Protein AF-A0A4D4KJX6-F1 (afdb_monomer)

Structure (mmCIF, N/CA/C/O backbone):
data_AF-A0A4D4KJX6-F1
#
_entry.id   AF-A0A4D4KJX6-F1
#
loop_
_atom_site.group_PDB
_atom_site.id
_atom_site.type_symbol
_atom_site.label_atom_id
_atom_site.label_alt_id
_atom_site.label_comp_id
_atom_site.label_asym_id
_atom_site.label_entity_id
_atom_site.label_seq_id
_atom_site.pdbx_PDB_ins_code
_atom_site.Cartn_x
_atom_site.Cartn_y
_atom_site.Cartn_z
_atom_site.occupancy
_atom_site.B_iso_or_equiv
_atom_site.auth_seq_id
_atom_site.auth_comp_id
_atom_site.auth_asym_id
_atom_site.auth_atom_id
_atom_site.pdbx_PDB_model_num
ATOM 1 N N . MET A 1 1 ? 18.407 48.126 -44.602 1.00 63.72 1 MET A N 1
ATOM 2 C CA . MET A 1 1 ? 19.573 48.925 -45.022 1.00 63.72 1 MET A CA 1
ATOM 3 C C . MET A 1 1 ? 19.167 50.350 -45.363 1.00 63.72 1 MET A C 1
ATOM 5 O O . MET A 1 1 ? 17.998 50.549 -45.682 1.00 63.72 1 MET A O 1
ATOM 9 N N . ASP A 1 2 ? 20.079 51.326 -45.300 1.00 73.25 2 ASP A N 1
ATOM 10 C CA . ASP A 1 2 ? 19.806 52.685 -45.791 1.00 73.25 2 ASP A CA 1
ATOM 11 C C . ASP A 1 2 ? 19.765 52.712 -47.331 1.00 73.25 2 ASP A C 1
ATOM 13 O O . ASP A 1 2 ? 20.787 52.739 -48.018 1.00 73.25 2 ASP A O 1
ATOM 17 N N . THR A 1 3 ? 18.547 52.671 -47.875 1.00 77.56 3 THR A N 1
ATOM 18 C CA . THR A 1 3 ? 18.271 52.621 -49.319 1.00 77.56 3 THR A CA 1
ATOM 19 C C . THR A 1 3 ? 18.867 53.804 -50.084 1.00 77.56 3 THR A C 1
ATOM 21 O O . THR A 1 3 ? 19.179 53.667 -51.265 1.00 77.56 3 THR A O 1
ATOM 24 N N . HIS A 1 4 ? 19.029 54.963 -49.437 1.00 84.00 4 HIS A N 1
ATOM 25 C CA . HIS A 1 4 ? 19.561 56.155 -50.092 1.00 84.00 4 HIS A CA 1
ATOM 26 C C . HIS A 1 4 ? 21.075 56.041 -50.303 1.00 84.00 4 HIS A C 1
ATOM 28 O O . HIS A 1 4 ? 21.553 56.243 -51.418 1.00 84.00 4 HIS A O 1
ATOM 34 N N . ALA A 1 5 ? 21.806 55.603 -49.273 1.00 84.44 5 ALA A N 1
ATOM 35 C CA . ALA A 1 5 ? 23.241 55.340 -49.364 1.00 84.44 5 ALA A CA 1
ATOM 36 C C . ALA A 1 5 ? 23.560 54.266 -50.421 1.00 84.44 5 ALA A C 1
ATOM 38 O O . ALA A 1 5 ? 24.482 54.430 -51.218 1.00 84.44 5 ALA A O 1
ATOM 39 N N . LEU A 1 6 ? 22.753 53.198 -50.490 1.00 87.75 6 LEU A N 1
ATOM 40 C CA . LEU A 1 6 ? 22.922 52.139 -51.489 1.00 87.75 6 LEU A CA 1
ATOM 41 C C . LEU A 1 6 ? 22.742 52.658 -52.928 1.00 87.75 6 LEU A C 1
ATOM 43 O O . LEU A 1 6 ? 23.521 52.309 -53.812 1.00 87.75 6 LEU A O 1
ATOM 47 N N . GLN A 1 7 ? 21.744 53.519 -53.167 1.00 88.75 7 GLN A N 1
ATOM 48 C CA . GLN A 1 7 ? 21.493 54.119 -54.483 1.00 88.75 7 GLN A CA 1
ATOM 49 C C . GLN A 1 7 ? 22.645 55.014 -54.952 1.00 88.75 7 GLN A C 1
ATOM 51 O O . GLN A 1 7 ? 22.980 54.999 -56.137 1.00 88.75 7 GLN A O 1
ATOM 56 N N . GLU A 1 8 ? 23.277 55.758 -54.042 1.00 90.38 8 GLU A N 1
ATOM 57 C CA . GLU A 1 8 ? 24.442 56.583 -54.376 1.00 90.38 8 GLU A CA 1
ATOM 58 C C . GLU A 1 8 ? 25.670 55.729 -54.729 1.00 90.38 8 GLU A C 1
ATOM 60 O O . GLU A 1 8 ? 26.362 56.024 -55.709 1.00 90.38 8 GLU A O 1
ATOM 65 N N . LEU A 1 9 ? 25.892 54.615 -54.018 1.00 90.75 9 LEU A N 1
ATOM 66 C CA . LEU A 1 9 ? 26.939 53.648 -54.368 1.00 90.75 9 LEU A CA 1
ATOM 67 C C . LEU A 1 9 ? 26.678 52.983 -55.730 1.00 90.75 9 LEU A C 1
ATOM 69 O O . LEU A 1 9 ? 27.603 52.878 -56.535 1.00 90.75 9 LEU A O 1
ATOM 73 N N . ILE A 1 10 ? 25.430 52.602 -56.034 1.00 90.38 10 ILE A N 1
ATOM 74 C CA . ILE A 1 10 ? 25.034 52.063 -57.351 1.00 90.38 10 ILE A CA 1
ATOM 75 C C . ILE A 1 10 ? 25.295 53.090 -58.457 1.00 90.38 10 ILE A C 1
ATOM 77 O O . ILE A 1 10 ? 25.869 52.753 -59.491 1.00 90.38 10 ILE A O 1
ATOM 81 N N . ALA A 1 11 ? 24.904 54.351 -58.249 1.00 89.69 11 ALA A N 1
ATOM 82 C CA . ALA A 1 11 ? 25.138 55.414 -59.221 1.00 89.69 11 ALA A CA 1
ATOM 83 C C . ALA A 1 11 ? 26.639 55.620 -59.480 1.00 89.69 11 ALA A C 1
ATOM 85 O O . ALA A 1 11 ? 27.044 55.844 -60.620 1.00 89.69 11 ALA A O 1
ATOM 86 N N . CYS A 1 12 ? 27.480 55.501 -58.448 1.00 90.50 12 CYS A N 1
ATOM 87 C CA . CYS A 1 12 ? 28.929 55.539 -58.611 1.00 90.50 12 CYS A CA 1
ATOM 88 C C . CYS A 1 12 ? 29.463 54.325 -59.385 1.00 90.50 12 CYS A C 1
ATOM 90 O O . CYS A 1 12 ? 30.195 54.515 -60.351 1.00 90.50 12 CYS A O 1
ATOM 92 N N . ILE A 1 13 ? 29.044 53.104 -59.037 1.00 90.25 13 ILE A N 1
ATOM 93 C CA . ILE A 1 13 ? 29.408 51.870 -59.757 1.00 90.25 13 ILE A CA 1
ATOM 94 C C . ILE A 1 13 ? 29.052 51.967 -61.244 1.00 90.25 13 ILE A C 1
ATOM 96 O O . ILE A 1 13 ? 29.878 51.638 -62.091 1.00 90.25 13 ILE A O 1
ATOM 100 N N . ASN A 1 14 ? 27.856 52.461 -61.573 1.00 89.25 14 ASN A N 1
ATOM 101 C CA . ASN A 1 14 ? 27.428 52.627 -62.961 1.00 89.25 14 ASN A CA 1
ATOM 102 C C . ASN A 1 14 ? 28.297 53.650 -63.702 1.00 89.25 14 ASN A C 1
ATOM 104 O O . ASN A 1 14 ? 28.721 53.375 -64.820 1.00 89.25 14 ASN A O 1
ATOM 108 N N . ARG A 1 15 ? 28.636 54.784 -63.067 1.00 87.75 15 ARG A N 1
ATOM 109 C CA . ARG A 1 15 ? 29.576 55.762 -63.644 1.00 87.75 15 ARG A CA 1
ATOM 110 C C . ARG A 1 15 ? 30.950 55.138 -63.894 1.00 87.75 15 ARG A C 1
ATOM 112 O O . ARG A 1 15 ? 31.480 55.306 -64.982 1.00 87.75 15 ARG A O 1
ATOM 119 N N . VAL A 1 16 ? 31.485 54.379 -62.933 1.00 88.19 16 VAL A N 1
ATOM 120 C CA . VAL A 1 16 ? 32.751 53.639 -63.093 1.00 88.19 16 VAL A CA 1
ATOM 121 C C . VAL A 1 16 ? 32.669 52.679 -64.283 1.00 88.19 16 VAL A C 1
ATOM 123 O O . VAL A 1 16 ? 33.606 52.615 -65.069 1.00 88.19 16 VAL A O 1
ATOM 126 N N . HIS A 1 17 ? 31.549 51.974 -64.461 1.00 84.69 17 HIS A N 1
ATOM 127 C CA . HIS A 1 17 ? 31.359 51.051 -65.582 1.00 84.69 17 HIS A CA 1
ATOM 128 C C . HIS A 1 17 ? 31.248 51.766 -66.942 1.00 84.69 17 HIS A C 1
ATOM 130 O O . HIS A 1 17 ? 31.694 51.235 -67.955 1.00 84.69 17 HIS A O 1
ATOM 136 N N . GLU A 1 18 ? 30.666 52.969 -66.976 1.00 86.25 18 GLU A N 1
ATOM 137 C CA . GLU A 1 18 ? 30.537 53.790 -68.187 1.00 86.25 18 GLU A CA 1
ATOM 138 C C . GLU A 1 18 ? 31.849 54.482 -68.588 1.00 86.25 18 GLU A C 1
ATOM 140 O O . GLU A 1 18 ? 32.113 54.642 -69.782 1.00 86.25 18 GLU A O 1
ATOM 145 N N . THR A 1 19 ? 32.660 54.916 -67.617 1.00 87.19 19 THR A N 1
ATOM 146 C CA . THR A 1 19 ? 33.873 55.716 -67.864 1.00 87.19 19 THR A CA 1
ATOM 147 C C . THR A 1 19 ? 35.181 54.941 -67.730 1.00 87.19 19 THR A C 1
ATOM 149 O O . THR A 1 19 ? 36.222 55.483 -68.096 1.00 87.19 19 THR A O 1
ATOM 152 N N . ASP A 1 20 ? 35.141 53.716 -67.199 1.00 83.06 20 ASP A N 1
ATOM 153 C CA . ASP A 1 20 ? 36.304 52.891 -66.822 1.00 83.06 20 ASP A CA 1
ATOM 154 C C . ASP A 1 20 ? 37.256 53.593 -65.820 1.00 83.06 20 ASP A C 1
ATOM 156 O O . ASP A 1 20 ? 38.432 53.257 -65.690 1.00 83.06 20 ASP A O 1
ATOM 160 N N . ASP A 1 21 ? 36.747 54.598 -65.091 1.00 88.75 21 ASP A N 1
ATOM 161 C CA . ASP A 1 21 ? 37.500 55.380 -64.102 1.00 88.75 21 ASP A CA 1
ATOM 162 C C . ASP A 1 21 ? 37.140 54.945 -62.676 1.00 88.75 21 ASP A C 1
ATOM 164 O O . ASP A 1 21 ? 36.234 55.483 -62.036 1.00 88.75 21 ASP A O 1
ATOM 168 N N . VAL A 1 22 ? 37.885 53.968 -62.153 1.00 87.38 22 VAL A N 1
ATOM 169 C CA . VAL A 1 22 ? 37.734 53.471 -60.774 1.00 87.38 22 VAL A CA 1
ATOM 170 C C . VAL A 1 22 ? 38.064 54.525 -59.704 1.00 87.38 22 VAL A C 1
ATOM 172 O O . VAL A 1 22 ? 37.658 54.370 -58.549 1.00 87.38 22 VAL A O 1
ATOM 175 N N . GLY A 1 23 ? 38.743 55.624 -60.063 1.00 84.44 23 GLY A N 1
ATOM 176 C CA . GLY A 1 23 ? 39.091 56.721 -59.154 1.00 84.44 23 GLY A CA 1
ATOM 177 C C . GLY A 1 23 ? 37.875 57.477 -58.606 1.00 84.44 23 GLY A C 1
ATOM 178 O O . GLY A 1 23 ? 37.948 58.056 -57.520 1.00 84.44 23 GLY A O 1
ATOM 179 N N . LEU A 1 24 ? 36.724 57.390 -59.286 1.00 87.62 24 LEU A N 1
ATOM 180 C CA . LEU A 1 24 ? 35.443 57.961 -58.842 1.00 87.62 24 LEU A CA 1
ATOM 181 C C . LEU A 1 24 ? 34.983 57.435 -57.472 1.00 87.62 24 LEU A C 1
ATOM 183 O O . LEU A 1 24 ? 34.258 58.117 -56.750 1.00 87.62 24 LEU A O 1
ATOM 187 N N . THR A 1 25 ? 35.452 56.253 -57.071 1.00 87.44 25 THR A N 1
ATOM 188 C CA . THR A 1 25 ? 35.144 55.641 -55.768 1.00 87.44 25 THR A CA 1
ATOM 189 C C . THR A 1 25 ? 35.819 56.334 -54.573 1.00 87.44 25 THR A C 1
ATOM 191 O O . THR A 1 25 ? 35.467 56.070 -53.418 1.00 87.44 25 THR A O 1
ATOM 194 N N . PHE A 1 26 ? 36.769 57.239 -54.837 1.00 86.19 26 PHE A N 1
ATOM 195 C CA . PHE A 1 26 ? 37.424 58.106 -53.851 1.00 86.19 26 PHE A CA 1
ATOM 196 C C . PHE A 1 26 ? 36.927 59.556 -53.894 1.00 86.19 26 PHE A C 1
ATOM 198 O O . PHE A 1 26 ? 37.457 60.396 -53.165 1.00 86.19 26 PHE A O 1
ATOM 205 N N . ALA A 1 27 ? 35.921 59.867 -54.720 1.00 85.62 27 ALA A N 1
ATOM 206 C CA . ALA A 1 27 ? 35.305 61.187 -54.714 1.00 85.62 27 ALA A CA 1
ATOM 207 C C . ALA A 1 27 ? 34.799 61.521 -53.301 1.00 85.62 27 ALA A C 1
ATOM 209 O O . ALA A 1 27 ? 34.215 60.673 -52.627 1.00 85.62 27 ALA A O 1
ATOM 210 N N . GLU A 1 28 ? 35.020 62.758 -52.850 1.00 81.88 28 GLU A N 1
ATOM 211 C CA . GLU A 1 28 ? 34.706 63.186 -51.477 1.00 81.88 28 GLU A CA 1
ATOM 212 C C . GLU A 1 28 ? 33.229 62.923 -51.119 1.00 81.88 28 GLU A C 1
ATOM 214 O O . GLU A 1 28 ? 32.926 62.480 -50.008 1.00 81.88 28 GLU A O 1
ATOM 219 N N . GLU A 1 29 ? 32.338 63.066 -52.110 1.00 85.31 29 GLU A N 1
ATOM 220 C CA . GLU A 1 29 ? 30.904 62.747 -52.049 1.00 85.31 29 GLU A CA 1
ATOM 221 C C . GLU A 1 29 ? 30.590 61.288 -51.664 1.00 85.31 29 GLU A C 1
ATOM 223 O O . GLU A 1 29 ? 29.546 61.037 -51.074 1.00 85.31 29 GLU A O 1
ATOM 228 N N . MET A 1 30 ? 31.489 60.329 -51.914 1.00 89.06 30 MET A N 1
ATOM 229 C CA . MET A 1 30 ? 31.266 58.899 -51.644 1.00 89.06 30 MET A CA 1
ATOM 230 C C . MET A 1 30 ? 31.656 58.456 -50.225 1.00 89.06 30 MET A C 1
ATOM 232 O O . MET A 1 30 ? 31.336 57.340 -49.812 1.00 89.06 30 MET A O 1
ATOM 236 N N . THR A 1 31 ? 32.301 59.325 -49.440 1.00 85.44 31 THR A N 1
ATOM 237 C CA . THR A 1 31 ? 32.777 58.991 -48.084 1.00 85.44 31 THR A CA 1
ATOM 238 C C . THR A 1 31 ? 31.625 58.681 -47.124 1.00 85.44 31 THR A C 1
ATOM 240 O O . THR A 1 31 ? 31.674 57.711 -46.366 1.00 85.44 31 THR A O 1
ATOM 243 N N . ARG A 1 32 ? 30.574 59.509 -47.154 1.00 86.69 32 ARG A N 1
ATOM 244 C CA . ARG A 1 32 ? 29.407 59.369 -46.275 1.00 86.69 32 ARG A CA 1
ATOM 245 C C . ARG A 1 32 ? 28.503 58.193 -46.687 1.00 86.69 32 ARG A C 1
ATOM 247 O O . ARG A 1 32 ? 28.229 57.371 -45.816 1.00 86.69 32 ARG A O 1
ATOM 254 N N . PRO A 1 33 ? 28.144 58.018 -47.974 1.00 89.19 33 PRO A N 1
ATOM 255 C CA . PRO A 1 33 ? 27.364 56.863 -48.431 1.00 89.19 33 PRO A CA 1
ATOM 256 C C . PRO A 1 33 ? 28.029 55.521 -48.129 1.00 89.19 33 PRO A C 1
ATOM 258 O O . PRO A 1 33 ? 27.355 54.594 -47.690 1.00 89.19 33 PRO A O 1
ATOM 261 N N . LEU A 1 34 ? 29.355 55.416 -48.288 1.00 88.38 34 LEU A N 1
ATOM 262 C CA . LEU A 1 34 ? 30.088 54.199 -47.935 1.00 88.38 34 LEU A CA 1
ATOM 263 C C . LEU A 1 34 ? 29.984 53.881 -46.435 1.00 88.38 34 LEU A C 1
ATOM 265 O O . LEU A 1 34 ? 29.736 52.735 -46.064 1.00 88.38 34 LEU A O 1
ATOM 269 N N . SER A 1 35 ? 30.160 54.886 -45.571 1.00 88.12 35 SER A N 1
ATOM 270 C CA . SER A 1 35 ? 30.047 54.718 -44.117 1.00 88.12 35 SER A CA 1
ATOM 271 C C . SER A 1 35 ? 28.632 54.310 -43.697 1.00 88.12 35 SER A C 1
ATOM 273 O O . SER A 1 35 ? 28.474 53.384 -42.900 1.00 88.12 35 SER A O 1
ATOM 275 N N . ASP A 1 36 ? 27.610 54.973 -44.237 1.00 88.06 36 ASP A N 1
ATOM 276 C CA . ASP A 1 36 ? 26.205 54.729 -43.890 1.00 88.06 36 ASP A CA 1
ATOM 277 C C . ASP A 1 36 ? 25.736 53.348 -44.400 1.00 88.06 36 ASP A C 1
ATOM 279 O O . ASP A 1 36 ? 25.066 52.598 -43.678 1.00 88.06 36 ASP A O 1
ATOM 283 N N . ALA A 1 37 ? 26.172 52.942 -45.600 1.00 86.88 37 ALA A N 1
ATOM 284 C CA . ALA A 1 37 ? 25.941 51.598 -46.130 1.00 86.88 37 ALA A CA 1
ATOM 285 C C . ALA A 1 37 ? 26.656 50.522 -45.298 1.00 86.88 37 ALA A C 1
ATOM 287 O O . ALA A 1 37 ? 26.049 49.508 -44.968 1.00 86.88 37 ALA A O 1
ATOM 288 N N . TRP A 1 38 ? 27.911 50.750 -44.891 1.00 88.00 38 TRP A N 1
ATOM 289 C CA . TRP A 1 38 ? 28.667 49.794 -44.075 1.00 88.00 38 TRP A CA 1
ATOM 290 C C . TRP A 1 38 ? 28.070 49.602 -42.673 1.00 88.00 38 TRP A C 1
ATOM 292 O O . TRP A 1 38 ? 27.991 48.478 -42.182 1.00 88.00 38 TRP A O 1
ATOM 302 N N . GLN A 1 39 ? 27.629 50.678 -42.013 1.00 87.00 39 GLN A N 1
ATOM 303 C CA . GLN A 1 39 ? 27.034 50.598 -40.670 1.00 87.00 39 GLN A CA 1
ATOM 304 C C . GLN A 1 39 ? 25.654 49.932 -40.659 1.00 87.00 39 GLN A C 1
ATOM 306 O O . GLN A 1 39 ? 25.258 49.368 -39.641 1.00 87.00 39 GLN A O 1
ATOM 311 N N . SER A 1 40 ? 24.923 50.007 -41.773 1.00 85.06 40 SER A N 1
ATOM 312 C CA . SER A 1 40 ? 23.581 49.433 -41.915 1.00 85.06 40 SER A CA 1
ATOM 313 C C . SER A 1 40 ? 23.552 48.089 -42.656 1.00 85.06 40 SER A C 1
ATOM 315 O O . SER A 1 40 ? 22.461 47.583 -42.941 1.00 85.06 40 SER A O 1
ATOM 317 N N . TRP A 1 41 ? 24.727 47.524 -42.960 1.00 87.81 41 TRP A N 1
ATOM 318 C CA . TRP A 1 41 ? 24.890 46.279 -43.708 1.00 87.81 41 TRP A CA 1
ATOM 319 C C . TRP A 1 41 ? 24.540 45.039 -42.869 1.00 87.81 41 TRP A C 1
ATOM 321 O O . TRP A 1 41 ? 24.963 44.901 -41.720 1.00 87.81 41 TRP A O 1
ATOM 331 N N . ASP A 1 42 ? 23.790 44.132 -43.492 1.00 81.44 42 ASP A N 1
ATOM 332 C CA . ASP A 1 42 ? 23.422 42.804 -43.002 1.00 81.44 42 ASP A CA 1
ATOM 333 C C . ASP A 1 42 ? 23.902 41.777 -44.040 1.00 81.44 42 ASP A C 1
ATOM 335 O O . ASP A 1 42 ? 23.657 41.947 -45.238 1.00 81.44 42 ASP A O 1
ATOM 339 N N . ASP A 1 43 ? 24.598 40.728 -43.598 1.00 75.94 43 ASP A N 1
ATOM 340 C CA . ASP A 1 43 ? 25.154 39.698 -44.480 1.00 75.94 43 ASP A CA 1
ATOM 341 C C . ASP A 1 43 ? 24.077 38.786 -45.095 1.00 75.94 43 ASP A C 1
ATOM 343 O O . ASP A 1 43 ? 24.349 38.089 -46.077 1.00 75.94 43 ASP A O 1
ATOM 347 N N . ALA A 1 44 ? 22.843 38.839 -44.583 1.00 78.12 44 ALA A N 1
ATOM 348 C CA . ALA A 1 44 ? 21.681 38.189 -45.181 1.00 78.12 44 ALA A CA 1
ATOM 349 C C . ALA A 1 44 ? 21.128 38.923 -46.423 1.00 78.12 44 ALA A C 1
ATOM 351 O O . ALA A 1 44 ? 20.425 38.306 -47.228 1.00 78.12 44 ALA A O 1
ATOM 352 N N . ASP A 1 45 ? 21.429 40.214 -46.603 1.00 85.00 45 ASP A N 1
ATOM 353 C CA . ASP A 1 45 ? 20.968 41.013 -47.745 1.00 85.00 45 ASP A CA 1
ATOM 354 C C . ASP A 1 45 ? 21.974 40.919 -48.902 1.00 85.00 45 ASP A C 1
ATOM 356 O O . ASP A 1 45 ? 22.943 41.680 -48.993 1.00 85.00 45 ASP A O 1
ATOM 360 N N . THR A 1 46 ? 21.772 39.944 -49.791 1.00 83.75 46 THR A N 1
ATOM 361 C CA . THR A 1 46 ? 22.699 39.662 -50.899 1.00 83.75 46 THR A CA 1
ATOM 362 C C . THR A 1 46 ? 22.734 40.761 -51.963 1.00 83.75 46 THR A C 1
ATOM 364 O O . THR A 1 46 ? 23.751 40.914 -52.637 1.00 83.75 46 THR A O 1
ATOM 367 N N . GLU A 1 47 ? 21.657 41.534 -52.130 1.00 84.38 47 GLU A N 1
ATOM 368 C CA . GLU A 1 47 ? 21.606 42.622 -53.118 1.00 84.38 47 GLU A CA 1
ATOM 369 C C . GLU A 1 47 ? 22.508 43.770 -52.673 1.00 84.38 47 GLU A C 1
ATOM 371 O O . GLU A 1 47 ? 23.388 44.229 -53.404 1.00 84.38 47 GLU A O 1
ATOM 376 N N . ALA A 1 48 ? 22.377 44.170 -51.418 1.00 85.31 48 ALA A N 1
ATOM 377 C CA . ALA A 1 48 ? 23.224 45.214 -50.895 1.00 85.31 48 ALA A CA 1
ATOM 378 C C . ALA A 1 48 ? 24.669 44.778 -50.627 1.00 85.31 48 ALA A C 1
ATOM 380 O O . ALA A 1 48 ? 25.599 45.562 -50.830 1.00 85.31 48 ALA A O 1
ATOM 381 N N . SER A 1 49 ? 24.865 43.521 -50.223 1.00 89.00 49 SER A N 1
ATOM 382 C CA . SER A 1 49 ? 26.187 42.900 -50.115 1.00 89.00 49 SER A CA 1
ATOM 383 C C . SER A 1 49 ? 26.946 42.958 -51.445 1.00 89.00 49 SER A C 1
ATOM 385 O O . SER A 1 49 ? 28.147 43.234 -51.460 1.00 89.00 49 SER A O 1
ATOM 387 N N . GLN A 1 50 ? 26.241 42.783 -52.573 1.00 89.56 50 GLN A N 1
ATOM 388 C CA . GLN A 1 50 ? 26.823 42.935 -53.904 1.00 89.56 50 GLN A CA 1
ATOM 389 C C . GLN A 1 50 ? 27.263 44.380 -54.162 1.00 89.56 50 GLN A C 1
ATOM 391 O O . GLN A 1 50 ? 28.409 44.601 -54.545 1.00 89.56 50 GLN A O 1
ATOM 396 N N . VAL A 1 51 ? 26.380 45.358 -53.946 1.00 89.56 51 VAL A N 1
ATOM 397 C CA . VAL A 1 51 ? 26.679 46.777 -54.205 1.00 89.56 51 VAL A CA 1
ATOM 398 C C . VAL A 1 51 ? 27.871 47.245 -53.374 1.00 89.56 51 VAL A C 1
ATOM 400 O O . VAL A 1 51 ? 28.842 47.771 -53.916 1.00 89.56 51 VAL A O 1
ATOM 403 N N . LEU A 1 52 ? 27.826 47.018 -52.061 1.00 91.25 52 LEU A N 1
ATOM 404 C CA . LEU A 1 52 ? 28.875 47.443 -51.139 1.00 91.25 52 LEU A CA 1
ATOM 405 C C . LEU A 1 52 ? 30.210 46.760 -51.460 1.00 91.25 52 LEU A C 1
ATOM 407 O O . LEU A 1 52 ? 31.255 47.409 -51.494 1.00 91.25 52 LEU A O 1
ATOM 411 N N . GLY A 1 53 ? 30.172 45.461 -51.750 1.00 90.62 53 GLY A N 1
ATOM 412 C CA . GLY A 1 53 ? 31.363 44.686 -52.060 1.00 90.62 53 GLY A CA 1
ATOM 413 C C . GLY A 1 53 ? 32.000 45.022 -53.409 1.00 90.62 53 GLY A C 1
ATOM 414 O O . GLY A 1 53 ? 33.224 45.112 -53.491 1.00 90.62 53 GLY A O 1
ATOM 415 N N . VAL A 1 54 ? 31.204 45.273 -54.457 1.00 90.44 54 VAL A N 1
ATOM 416 C CA . VAL A 1 54 ? 31.710 45.732 -55.766 1.00 90.44 54 VAL A CA 1
ATOM 417 C C . VAL A 1 54 ? 32.310 47.132 -55.646 1.00 90.44 54 VAL A C 1
ATOM 419 O O . VAL A 1 54 ? 33.380 47.386 -56.197 1.00 90.44 54 VAL A O 1
ATOM 422 N N . PHE A 1 55 ? 31.681 48.023 -54.874 1.00 92.44 55 PHE A N 1
ATOM 423 C CA . PHE A 1 55 ? 32.220 49.358 -54.620 1.00 92.44 55 PHE A CA 1
ATOM 424 C C . PHE A 1 55 ? 33.589 49.299 -53.921 1.00 92.44 55 PHE A C 1
ATOM 426 O O . PHE A 1 55 ? 34.545 49.933 -54.367 1.00 92.44 55 PHE A O 1
ATOM 433 N N . LEU A 1 56 ? 33.709 48.493 -52.860 1.00 92.12 56 LEU A N 1
ATOM 434 C CA . LEU A 1 56 ? 34.974 48.262 -52.151 1.00 92.12 56 LEU A CA 1
ATOM 435 C C . LEU A 1 56 ? 36.029 47.602 -53.049 1.00 92.12 56 LEU A C 1
ATOM 437 O O . LEU A 1 56 ? 37.208 47.942 -52.971 1.00 92.12 56 LEU A O 1
ATOM 441 N N . PHE A 1 57 ? 35.618 46.709 -53.951 1.00 91.75 57 PHE A N 1
ATOM 442 C CA . PHE A 1 57 ? 36.522 46.119 -54.933 1.00 91.75 57 PHE A CA 1
ATOM 443 C C . PHE A 1 57 ? 37.076 47.164 -55.915 1.00 91.75 57 PHE A C 1
ATOM 445 O O . PHE A 1 57 ? 38.279 47.187 -56.165 1.00 91.75 57 PHE A O 1
ATOM 452 N N . TYR A 1 58 ? 36.249 48.081 -56.424 1.00 91.81 58 TYR A N 1
ATOM 453 C CA . TYR A 1 58 ? 36.733 49.166 -57.284 1.00 91.81 58 TYR A CA 1
ATOM 454 C C . TYR A 1 58 ? 37.647 50.150 -56.549 1.00 91.81 58 TYR A C 1
ATOM 456 O O . TYR A 1 58 ? 38.650 50.586 -57.117 1.00 91.81 58 TYR A O 1
ATOM 464 N N . ARG A 1 59 ? 37.386 50.431 -55.266 1.00 91.94 59 ARG A N 1
ATOM 465 C CA . ARG A 1 59 ? 38.330 51.187 -54.426 1.00 91.94 59 ARG A CA 1
ATOM 466 C C . ARG A 1 59 ? 39.672 50.478 -54.292 1.00 91.94 59 ARG A C 1
ATOM 468 O O . ARG A 1 59 ? 40.724 51.109 -54.414 1.00 91.94 59 ARG A O 1
ATOM 475 N N . TYR A 1 60 ? 39.644 49.161 -54.098 1.00 90.88 60 TYR A N 1
ATOM 476 C CA . TYR A 1 60 ? 40.853 48.351 -54.103 1.00 90.88 60 TYR A CA 1
ATOM 477 C C . TYR A 1 60 ? 41.590 48.443 -55.446 1.00 90.88 60 TYR A C 1
ATOM 479 O O . TYR A 1 60 ? 42.793 48.677 -55.437 1.00 90.88 60 TYR A O 1
ATOM 487 N N . LEU A 1 61 ? 40.915 48.353 -56.595 1.00 88.19 61 LEU A N 1
ATOM 488 C CA . LEU A 1 61 ? 41.587 48.507 -57.894 1.00 88.19 61 LEU A CA 1
ATOM 489 C C . LEU A 1 61 ? 42.235 49.893 -58.061 1.00 88.19 61 LEU A C 1
ATOM 491 O O . LEU A 1 61 ? 43.336 49.995 -58.600 1.00 88.19 61 LEU A O 1
ATOM 495 N N . ALA A 1 62 ? 41.599 50.951 -57.551 1.00 87.12 62 ALA A N 1
ATOM 496 C CA . ALA A 1 62 ? 42.116 52.315 -57.645 1.00 87.12 62 ALA A CA 1
ATOM 497 C C . ALA A 1 62 ? 43.326 52.588 -56.726 1.00 87.12 62 ALA A C 1
ATOM 499 O O . ALA A 1 62 ? 44.259 53.273 -57.142 1.00 87.12 62 ALA A O 1
ATOM 500 N N . ALA A 1 63 ? 43.342 52.060 -55.495 1.00 87.31 63 ALA A N 1
ATOM 501 C CA . ALA A 1 63 ? 44.356 52.407 -54.482 1.00 87.31 63 ALA A CA 1
ATOM 502 C C . ALA A 1 63 ? 45.231 51.238 -53.998 1.00 87.31 63 ALA A C 1
ATOM 504 O O . ALA A 1 63 ? 46.214 51.455 -53.291 1.00 87.31 63 ALA A O 1
ATOM 505 N N . HIS A 1 64 ? 44.885 50.005 -54.366 1.00 84.75 64 HIS A N 1
ATOM 506 C CA . HIS A 1 64 ? 45.520 48.758 -53.929 1.00 84.75 64 HIS A CA 1
ATOM 507 C C . HIS A 1 64 ? 45.541 48.584 -52.393 1.00 84.75 64 HIS A C 1
ATOM 509 O O . HIS A 1 64 ? 46.432 47.932 -51.843 1.00 84.75 64 HIS A O 1
ATOM 515 N N . ASP A 1 65 ? 44.546 49.140 -51.684 1.00 88.81 65 ASP A N 1
ATOM 516 C CA . ASP A 1 65 ? 44.404 48.991 -50.230 1.00 88.81 65 ASP A CA 1
ATOM 517 C C . ASP A 1 65 ? 43.890 47.593 -49.860 1.00 88.81 65 ASP A C 1
ATOM 519 O O . ASP A 1 65 ? 42.780 47.175 -50.200 1.00 88.81 65 ASP A O 1
ATOM 523 N N . ARG A 1 66 ? 44.704 46.866 -49.095 1.00 85.56 66 ARG A N 1
ATOM 524 C CA . ARG A 1 66 ? 44.396 45.516 -48.618 1.00 85.56 66 ARG A CA 1
ATOM 525 C C . ARG A 1 66 ? 43.140 45.464 -47.739 1.00 85.56 66 ARG A C 1
ATOM 527 O O . ARG A 1 66 ? 42.495 44.419 -47.680 1.00 85.56 66 ARG A O 1
ATOM 534 N N . THR A 1 67 ? 42.807 46.552 -47.050 1.00 86.88 67 THR A N 1
ATOM 535 C CA . THR A 1 67 ? 41.625 46.634 -46.181 1.00 86.88 67 THR A CA 1
ATOM 536 C C . THR A 1 67 ? 40.346 46.564 -47.007 1.00 86.88 67 THR A C 1
ATOM 538 O O . THR A 1 67 ? 39.500 45.708 -46.746 1.00 86.88 67 THR A O 1
ATOM 541 N N . ASP A 1 68 ? 40.266 47.375 -48.064 1.00 89.06 68 ASP A N 1
ATOM 542 C CA . ASP A 1 68 ? 39.138 47.389 -48.998 1.00 89.06 68 ASP A CA 1
ATOM 543 C C . ASP A 1 68 ? 38.989 46.029 -49.704 1.00 89.06 68 ASP A C 1
ATOM 545 O O . ASP A 1 68 ? 37.874 45.526 -49.836 1.00 89.06 68 ASP A O 1
ATOM 549 N N . MET A 1 69 ? 40.097 45.348 -50.034 1.00 89.06 69 MET A N 1
ATOM 550 C CA . MET A 1 69 ? 40.050 43.988 -50.590 1.00 89.06 69 MET A CA 1
ATOM 551 C C . MET A 1 69 ? 39.452 42.959 -49.618 1.00 89.06 69 MET A C 1
ATOM 553 O O . MET A 1 69 ? 38.596 42.165 -50.004 1.00 89.06 69 MET A O 1
ATOM 557 N N . LEU A 1 70 ? 39.870 42.956 -48.348 1.00 89.06 70 LEU A N 1
ATOM 558 C CA . LEU A 1 70 ? 39.326 42.029 -47.346 1.00 89.06 70 LEU A CA 1
ATOM 559 C C . LEU A 1 70 ? 37.847 42.306 -47.052 1.00 89.06 70 LEU A C 1
ATOM 561 O O . LEU A 1 70 ? 37.068 41.371 -46.857 1.00 89.06 70 LEU A O 1
ATOM 565 N N . MET A 1 71 ? 37.450 43.579 -47.035 1.00 90.00 71 MET A N 1
ATOM 566 C CA . MET A 1 71 ? 36.057 43.976 -46.838 1.00 90.00 71 MET A CA 1
ATOM 567 C C . MET A 1 71 ? 35.195 43.612 -48.052 1.00 90.00 71 MET A C 1
ATOM 569 O O . MET A 1 71 ? 34.087 43.109 -47.863 1.00 90.00 71 MET A O 1
ATOM 573 N N . ALA A 1 72 ? 35.718 43.748 -49.275 1.00 90.75 72 ALA A N 1
ATOM 574 C CA . ALA A 1 72 ? 35.075 43.261 -50.494 1.00 90.75 72 ALA A CA 1
ATOM 575 C C . ALA A 1 72 ? 34.909 41.730 -50.483 1.00 90.75 72 ALA A C 1
ATOM 577 O O . ALA A 1 72 ? 33.835 41.227 -50.799 1.00 90.75 72 ALA A O 1
ATOM 578 N N . ILE A 1 73 ? 35.924 40.970 -50.045 1.00 90.62 73 ILE A N 1
ATOM 579 C CA . ILE A 1 73 ? 35.821 39.505 -49.910 1.00 90.62 73 ILE A CA 1
ATOM 580 C C . ILE A 1 73 ? 34.715 39.125 -48.919 1.00 90.62 73 ILE A C 1
ATOM 582 O O . ILE A 1 73 ? 33.853 38.299 -49.224 1.00 90.62 73 ILE A O 1
ATOM 586 N N . ARG A 1 74 ? 34.712 39.748 -47.737 1.00 89.50 74 ARG A N 1
ATOM 587 C CA . ARG A 1 74 ? 33.731 39.464 -46.683 1.00 89.50 74 ARG A CA 1
ATOM 588 C C . ARG A 1 74 ? 32.298 39.778 -47.122 1.00 89.50 74 ARG A C 1
ATOM 590 O O . ARG A 1 74 ? 31.401 38.999 -46.822 1.00 89.50 74 ARG A O 1
ATOM 597 N N . THR A 1 75 ? 32.094 40.897 -47.813 1.00 90.00 75 THR A N 1
ATOM 598 C CA . THR A 1 75 ? 30.766 41.340 -48.271 1.00 90.00 75 THR A CA 1
ATOM 599 C C . THR A 1 75 ? 30.270 40.550 -49.477 1.00 90.00 75 THR A C 1
ATOM 601 O O . THR A 1 75 ? 29.104 40.189 -49.512 1.00 90.00 75 THR A O 1
ATOM 604 N N . LEU A 1 76 ? 31.131 40.194 -50.435 1.00 92.12 76 LEU A N 1
ATOM 605 C CA . LEU A 1 76 ? 30.711 39.456 -51.635 1.00 92.12 76 LEU A CA 1
ATOM 606 C C . LEU A 1 76 ? 30.580 37.938 -51.428 1.00 92.12 76 LEU A C 1
ATOM 608 O O . LEU A 1 76 ? 29.943 37.271 -52.245 1.00 92.12 76 LEU A O 1
ATOM 612 N N . THR A 1 77 ? 31.153 37.362 -50.365 1.00 90.88 77 THR A N 1
ATOM 613 C CA . THR A 1 77 ? 31.078 35.907 -50.131 1.00 90.88 77 THR A CA 1
ATOM 614 C C . THR A 1 77 ? 29.637 35.398 -49.948 1.00 90.88 77 THR A C 1
ATOM 616 O O . THR A 1 77 ? 29.289 34.417 -50.606 1.00 90.88 77 THR A O 1
ATOM 619 N N . PRO A 1 78 ? 28.755 36.036 -49.151 1.00 89.62 78 PRO A N 1
ATOM 620 C CA . PRO A 1 78 ? 27.336 35.672 -49.101 1.00 89.62 78 PRO A CA 1
ATOM 621 C C . PRO A 1 78 ? 26.666 35.643 -50.482 1.00 89.62 78 PRO A C 1
ATOM 623 O O . PRO A 1 78 ? 25.908 34.721 -50.779 1.00 89.62 78 PRO A O 1
ATOM 626 N N . CYS A 1 79 ? 27.005 36.585 -51.367 1.00 90.31 79 CYS A N 1
ATOM 627 C CA . CYS A 1 79 ? 26.482 36.623 -52.734 1.00 90.31 79 CYS A CA 1
ATOM 628 C C . CYS A 1 79 ? 26.952 35.427 -53.571 1.00 90.31 79 CYS A C 1
ATOM 630 O O . CYS A 1 79 ? 26.197 34.938 -54.406 1.00 90.31 79 CYS A O 1
ATOM 632 N N . LEU A 1 80 ? 28.174 34.925 -53.350 1.00 91.19 80 LEU A N 1
ATOM 633 C CA . LEU A 1 80 ? 28.658 33.703 -53.999 1.00 91.19 80 LEU A CA 1
ATOM 634 C C . LEU A 1 80 ? 27.894 32.465 -53.507 1.00 91.19 80 LEU A C 1
ATOM 636 O O . LEU A 1 80 ? 27.556 31.604 -54.321 1.00 91.19 80 LEU A O 1
ATOM 640 N N . LEU A 1 81 ? 27.653 32.370 -52.195 1.00 89.88 81 LEU A N 1
ATOM 641 C CA . LEU A 1 81 ? 27.128 31.167 -51.538 1.00 89.88 81 LEU A CA 1
ATOM 642 C C . LEU A 1 81 ? 25.602 31.044 -51.580 1.00 89.88 81 LEU A C 1
ATOM 644 O O . LEU A 1 81 ? 25.093 29.924 -51.562 1.00 89.88 81 LEU A O 1
ATOM 648 N N . TYR A 1 82 ? 24.878 32.163 -51.611 1.00 87.81 82 TYR A N 1
ATOM 649 C CA . TYR A 1 82 ? 23.427 32.185 -51.402 1.00 87.81 82 TYR A CA 1
ATOM 650 C C . TYR A 1 82 ? 22.621 32.737 -52.575 1.00 87.81 82 TYR A C 1
ATOM 652 O O . TYR A 1 82 ? 21.411 32.518 -52.612 1.00 87.81 82 TYR A O 1
ATOM 660 N N . ALA A 1 83 ? 23.258 33.411 -53.536 1.00 84.38 83 ALA A N 1
ATOM 661 C CA . ALA A 1 83 ? 22.564 34.054 -54.644 1.00 84.38 83 ALA A CA 1
ATOM 662 C C . ALA A 1 83 ? 23.185 33.713 -56.006 1.00 84.38 83 ALA A C 1
ATOM 664 O O . ALA A 1 83 ? 24.388 33.490 -56.141 1.00 84.38 83 ALA A O 1
ATOM 665 N N . ASP A 1 84 ? 22.352 33.691 -57.046 1.00 81.62 84 ASP A N 1
ATOM 666 C CA . ASP A 1 84 ? 22.803 33.525 -58.429 1.00 81.62 84 ASP A CA 1
ATOM 667 C C . ASP A 1 84 ? 23.000 34.891 -59.095 1.00 81.62 84 ASP A C 1
ATOM 669 O O . ASP A 1 84 ? 22.238 35.316 -59.959 1.00 81.62 84 ASP A O 1
ATOM 673 N N . ILE A 1 85 ? 23.999 35.623 -58.605 1.00 82.38 85 ILE A N 1
ATOM 674 C CA . ILE A 1 85 ? 24.305 36.985 -59.046 1.00 82.38 85 ILE A CA 1
ATOM 675 C C . ILE A 1 85 ? 25.700 37.019 -59.691 1.00 82.38 85 ILE A C 1
ATOM 677 O O . ILE A 1 85 ? 26.586 36.247 -59.306 1.00 82.38 85 ILE A O 1
ATOM 681 N N . ALA A 1 86 ? 25.896 37.892 -60.685 1.00 80.00 86 ALA A N 1
ATOM 682 C CA . ALA A 1 86 ? 27.191 38.117 -61.325 1.00 80.00 86 ALA A CA 1
ATOM 683 C C . ALA A 1 86 ? 28.157 38.848 -60.377 1.00 80.00 86 ALA A C 1
ATOM 685 O O . ALA A 1 86 ? 27.838 39.909 -59.835 1.00 80.00 86 ALA A O 1
ATOM 686 N N . LEU A 1 87 ? 29.346 38.276 -60.192 1.00 88.25 87 LEU A N 1
ATOM 687 C CA . LEU A 1 87 ? 30.405 38.804 -59.332 1.00 88.25 87 LEU A CA 1
ATOM 688 C C . LEU A 1 87 ? 31.641 39.148 -60.174 1.00 88.25 87 LEU A C 1
ATOM 690 O O . LEU A 1 87 ? 31.829 38.535 -61.228 1.00 88.25 87 LEU A O 1
ATOM 694 N N . PRO A 1 88 ? 32.493 40.092 -59.731 1.00 87.00 88 PRO A N 1
ATOM 695 C CA . PRO A 1 88 ? 33.720 40.432 -60.444 1.00 87.00 88 PRO A CA 1
ATOM 696 C C . PRO A 1 88 ? 34.598 39.183 -60.662 1.00 87.00 88 PRO A C 1
ATOM 698 O O . PRO A 1 88 ? 34.953 38.536 -59.671 1.00 87.00 88 PRO A O 1
ATOM 701 N N . PRO A 1 89 ? 34.961 38.827 -61.913 1.00 84.00 89 PRO A N 1
ATOM 702 C CA . PRO A 1 89 ? 35.725 37.611 -62.208 1.00 84.00 89 PRO A CA 1
ATOM 703 C C . PRO A 1 89 ? 37.041 37.517 -61.431 1.00 84.00 89 PRO A C 1
ATOM 705 O O . PRO A 1 89 ? 37.346 36.467 -60.873 1.00 84.00 89 PRO A O 1
ATOM 708 N N . ASP A 1 90 ? 37.751 38.638 -61.299 1.00 85.94 90 ASP A N 1
ATOM 709 C CA . ASP A 1 90 ? 39.041 38.726 -60.600 1.00 85.94 90 ASP A CA 1
ATOM 710 C C . ASP A 1 90 ? 38.935 38.447 -59.090 1.00 85.94 90 ASP A C 1
ATOM 712 O O . ASP A 1 90 ? 39.927 38.140 -58.431 1.00 85.94 90 ASP A O 1
ATOM 716 N N . MET A 1 91 ? 37.726 38.536 -58.527 1.00 88.94 91 MET A N 1
ATOM 717 C CA . MET A 1 91 ? 37.465 38.253 -57.115 1.00 88.94 91 MET A CA 1
ATOM 718 C C . MET A 1 91 ? 37.076 36.799 -56.865 1.00 88.94 91 MET A C 1
ATOM 720 O O . MET A 1 91 ? 37.217 36.326 -55.737 1.00 88.94 91 MET A O 1
ATOM 724 N N . LEU A 1 92 ? 36.603 36.078 -57.887 1.00 88.44 92 LEU A N 1
ATOM 725 C CA . LEU A 1 92 ? 36.050 34.730 -57.739 1.00 88.44 92 LEU A CA 1
ATOM 726 C C . LEU A 1 92 ? 36.982 33.761 -56.985 1.00 88.44 92 LEU A C 1
ATOM 728 O O . LEU A 1 92 ? 36.483 33.115 -56.059 1.00 88.44 92 LEU A O 1
ATOM 732 N N . PRO A 1 93 ? 38.305 33.702 -57.251 1.00 87.00 93 PRO A N 1
ATOM 733 C CA . PRO A 1 93 ? 39.197 32.809 -56.510 1.00 87.00 93 PRO A CA 1
ATOM 734 C C . PRO A 1 93 ? 39.254 33.129 -55.008 1.00 87.00 93 PRO A C 1
ATOM 736 O O . PRO A 1 93 ? 39.188 32.227 -54.174 1.00 87.00 93 PRO A O 1
ATOM 739 N N . PHE A 1 94 ? 39.292 34.412 -54.641 1.00 88.31 94 PHE A N 1
ATOM 740 C CA . PHE A 1 94 ? 39.360 34.851 -53.243 1.00 88.31 94 PHE A CA 1
ATOM 741 C C . PHE A 1 94 ? 38.047 34.619 -52.488 1.00 88.31 94 PHE A C 1
ATOM 743 O O . PHE A 1 94 ? 38.058 34.251 -51.312 1.00 88.31 94 PHE A O 1
ATOM 750 N N . LEU A 1 95 ? 36.910 34.804 -53.166 1.00 91.81 95 LEU A N 1
ATOM 751 C CA . LEU A 1 95 ? 35.590 34.498 -52.612 1.00 91.81 95 LEU A CA 1
ATOM 752 C C . LEU A 1 95 ? 35.403 32.990 -52.429 1.00 91.81 95 LEU A C 1
ATOM 754 O O . LEU A 1 95 ? 34.864 32.558 -51.410 1.00 91.81 95 LEU A O 1
ATOM 758 N N . ALA A 1 96 ? 35.879 32.188 -53.386 1.00 88.38 96 ALA A N 1
ATOM 759 C CA . ALA A 1 96 ? 35.861 30.735 -53.290 1.00 88.38 96 ALA A CA 1
ATOM 760 C C . ALA A 1 96 ? 36.671 30.253 -52.080 1.00 88.38 96 ALA A C 1
ATOM 762 O O . ALA A 1 96 ? 36.174 29.417 -51.331 1.00 88.38 96 ALA A O 1
ATOM 763 N N . ASP A 1 97 ? 37.867 30.807 -51.857 1.00 87.56 97 ASP A N 1
ATOM 764 C CA . ASP A 1 97 ? 38.724 30.489 -50.708 1.00 87.56 97 ASP A CA 1
ATOM 765 C C . ASP A 1 97 ? 38.067 30.856 -49.369 1.00 87.56 97 ASP A C 1
ATOM 767 O O . ASP A 1 97 ? 38.062 30.049 -48.437 1.00 87.56 97 ASP A O 1
ATOM 771 N N . TYR A 1 98 ? 37.482 32.053 -49.271 1.00 88.75 98 TYR A N 1
ATOM 772 C CA . TYR A 1 98 ? 36.842 32.532 -48.043 1.00 88.75 98 TYR A CA 1
ATOM 773 C C . TYR A 1 98 ? 35.526 31.792 -47.735 1.00 88.75 98 TYR A C 1
ATOM 775 O O . TYR A 1 98 ? 35.212 31.528 -46.573 1.00 88.75 98 TYR A O 1
ATOM 783 N N . GLY A 1 99 ? 34.773 31.399 -48.768 1.00 87.44 99 GLY A N 1
ATOM 784 C CA . GLY A 1 99 ? 33.474 30.734 -48.643 1.00 87.44 99 GLY A CA 1
ATOM 785 C C . GLY A 1 99 ? 33.513 29.259 -48.229 1.00 87.44 99 GLY A C 1
ATOM 786 O O . GLY A 1 99 ? 32.480 28.724 -47.824 1.00 87.44 99 GLY A O 1
ATOM 787 N N . VAL A 1 100 ? 34.676 28.593 -48.284 1.00 89.50 100 VAL A N 1
ATOM 788 C CA . VAL A 1 100 ? 34.826 27.155 -47.969 1.00 89.50 100 VAL A CA 1
ATOM 789 C C . VAL A 1 100 ? 34.269 26.792 -46.590 1.00 89.50 100 VAL A C 1
ATOM 791 O O . VAL A 1 100 ? 33.497 25.842 -46.469 1.00 89.50 100 VAL A O 1
ATOM 794 N N . CYS A 1 101 ? 34.641 27.539 -45.546 1.00 84.50 101 CYS A N 1
ATOM 795 C CA . CYS A 1 101 ? 34.239 27.227 -44.170 1.00 84.50 101 CYS A CA 1
ATOM 796 C C . CYS A 1 101 ? 32.717 27.279 -43.990 1.00 84.50 101 CYS A C 1
ATOM 798 O O . CYS A 1 101 ? 32.132 26.425 -43.324 1.00 84.50 101 CYS A O 1
ATOM 800 N N . GLU A 1 102 ? 32.077 28.265 -44.612 1.00 86.25 102 GLU A N 1
ATOM 801 C CA . GLU A 1 102 ? 30.633 28.445 -44.535 1.00 86.25 102 GLU A CA 1
ATOM 802 C C . GLU A 1 102 ? 29.886 27.377 -45.345 1.00 86.25 102 GLU A C 1
ATOM 804 O O . GLU A 1 102 ? 28.891 26.821 -44.881 1.00 86.25 102 GLU A O 1
ATOM 809 N N . ALA A 1 103 ? 30.403 27.002 -46.517 1.00 88.56 103 ALA A N 1
ATOM 810 C CA . ALA A 1 103 ? 29.844 25.910 -47.307 1.00 88.56 103 ALA A CA 1
ATOM 811 C C . ALA A 1 103 ? 29.975 24.539 -46.614 1.00 88.56 103 ALA A C 1
ATOM 813 O O . ALA A 1 103 ? 29.078 23.698 -46.738 1.00 88.56 103 ALA A O 1
ATOM 814 N N . GLU A 1 104 ? 31.050 24.298 -45.853 1.00 84.44 104 GLU A N 1
ATOM 815 C CA . GLU A 1 104 ? 31.156 23.106 -44.998 1.00 84.44 104 GLU A CA 1
ATOM 816 C C . GLU A 1 104 ? 30.126 23.139 -43.858 1.00 84.44 104 GLU A C 1
ATOM 818 O O . GLU A 1 104 ? 29.473 22.126 -43.599 1.00 84.44 104 GLU A O 1
ATOM 823 N N . ARG A 1 105 ? 29.907 24.302 -43.226 1.00 82.62 105 ARG A N 1
ATOM 824 C CA . ARG A 1 105 ? 28.881 24.467 -42.182 1.00 82.62 105 ARG A CA 1
ATOM 825 C C . ARG A 1 105 ? 27.480 24.145 -42.705 1.00 82.62 105 ARG A C 1
ATOM 827 O O . ARG A 1 105 ? 26.779 23.337 -42.103 1.00 82.62 105 ARG A O 1
ATOM 834 N N . LEU A 1 106 ? 27.109 24.688 -43.869 1.00 86.25 106 LEU A N 1
ATOM 835 C CA . LEU A 1 106 ? 25.827 24.393 -44.526 1.00 86.25 106 LEU A CA 1
ATOM 836 C C . LEU A 1 106 ? 25.644 22.894 -44.803 1.00 86.25 106 LEU A C 1
ATOM 838 O O . LEU A 1 106 ? 24.534 22.372 -44.701 1.00 86.25 106 LEU A O 1
ATOM 842 N N . ARG A 1 107 ? 26.724 22.188 -45.157 1.00 87.12 107 ARG A N 1
ATOM 843 C CA . ARG A 1 107 ? 26.691 20.745 -45.420 1.00 87.12 107 ARG A CA 1
ATOM 844 C C . ARG A 1 107 ? 26.471 19.935 -44.142 1.00 87.12 107 ARG A C 1
ATOM 846 O O . ARG A 1 107 ? 25.695 18.981 -44.173 1.00 87.12 107 ARG A O 1
ATOM 853 N N . GLU A 1 108 ? 27.129 20.283 -43.038 1.00 76.12 108 GLU A N 1
ATOM 854 C CA . GLU A 1 108 ? 26.904 19.611 -41.748 1.00 76.12 108 GLU A CA 1
ATOM 855 C C . GLU A 1 108 ? 25.492 19.890 -41.201 1.00 76.12 108 GLU A C 1
ATOM 857 O O . GLU A 1 108 ? 24.805 18.960 -40.775 1.00 76.12 108 GLU A O 1
ATOM 862 N N . ASP A 1 109 ? 24.990 21.121 -41.339 1.00 75.12 109 ASP A N 1
ATOM 863 C CA . ASP A 1 109 ? 23.604 21.467 -40.990 1.00 75.12 109 ASP A CA 1
ATOM 864 C C . ASP A 1 109 ? 22.577 20.681 -41.824 1.00 75.12 109 ASP A C 1
ATOM 866 O O . ASP A 1 109 ? 21.525 20.268 -41.320 1.00 75.12 109 ASP A O 1
ATOM 870 N N . ALA A 1 110 ? 22.870 20.458 -43.110 1.00 80.44 110 ALA A N 1
ATOM 871 C CA . ALA A 1 110 ? 22.050 19.635 -43.992 1.00 80.44 110 ALA A CA 1
ATOM 872 C C . ALA A 1 110 ? 22.110 18.145 -43.624 1.00 80.44 110 ALA A C 1
ATOM 874 O O . ALA A 1 110 ? 21.108 17.441 -43.738 1.00 80.44 110 ALA A O 1
ATOM 875 N N . ARG A 1 111 ? 23.260 17.649 -43.158 1.00 72.81 111 ARG A N 1
ATOM 876 C CA . ARG A 1 111 ? 23.421 16.255 -42.727 1.00 72.81 111 ARG A CA 1
ATOM 877 C C . ARG A 1 111 ? 22.535 15.942 -41.523 1.00 72.81 111 ARG A C 1
ATOM 879 O O . ARG A 1 111 ? 21.882 14.902 -41.509 1.00 72.81 111 ARG A O 1
ATOM 886 N N . GLY A 1 112 ? 22.462 16.866 -40.567 1.00 67.81 112 GLY A N 1
ATOM 887 C CA . GLY A 1 112 ? 21.623 16.752 -39.372 1.00 67.81 112 GLY A CA 1
ATOM 888 C C . GLY A 1 112 ? 20.118 16.943 -39.602 1.00 67.81 112 GLY A C 1
ATOM 889 O O . GLY A 1 112 ? 19.359 16.920 -38.636 1.00 67.81 112 GLY A O 1
ATOM 890 N N . SER A 1 113 ? 19.658 17.155 -40.843 1.00 72.94 113 SER A N 1
ATOM 891 C CA . SER A 1 113 ? 18.256 17.455 -41.148 1.00 72.94 113 SER A CA 1
ATOM 892 C C . SER A 1 113 ? 17.700 16.593 -42.291 1.00 72.94 113 SER A C 1
ATOM 894 O O . SER A 1 113 ? 18.396 16.345 -43.279 1.00 72.94 113 SER A O 1
ATOM 896 N N . PRO A 1 114 ? 16.432 16.148 -42.209 1.00 73.19 114 PRO A N 1
ATOM 897 C CA . PRO A 1 114 ? 15.759 15.491 -43.327 1.00 73.19 114 PRO A CA 1
ATOM 898 C C . PRO A 1 114 ? 15.267 16.482 -44.398 1.00 73.19 114 PRO A C 1
ATOM 900 O O . PRO A 1 114 ? 14.819 16.046 -45.452 1.00 73.19 114 PRO A O 1
ATOM 903 N N . ASP A 1 115 ? 15.333 17.794 -44.147 1.00 77.94 115 ASP A N 1
ATOM 904 C CA . ASP A 1 115 ? 14.833 18.832 -45.052 1.00 77.94 115 ASP A CA 1
ATOM 905 C C . ASP A 1 115 ? 15.687 18.940 -46.338 1.00 77.94 115 ASP A C 1
ATOM 907 O O . ASP A 1 115 ? 16.856 19.348 -46.269 1.00 77.94 115 ASP A O 1
ATOM 911 N N . PRO A 1 116 ? 15.127 18.636 -47.529 1.00 84.00 116 PRO A N 1
ATOM 912 C CA . PRO A 1 116 ? 15.849 18.726 -48.796 1.00 84.00 116 PRO A CA 1
ATOM 913 C C . PRO A 1 116 ? 16.349 20.140 -49.115 1.00 84.00 116 PRO A C 1
ATOM 915 O O . PRO A 1 116 ? 17.378 20.277 -49.777 1.00 84.00 116 PRO A O 1
ATOM 918 N N . ALA A 1 117 ? 15.673 21.187 -48.626 1.00 84.56 117 ALA A N 1
ATOM 919 C CA . ALA A 1 117 ? 16.043 22.574 -48.908 1.00 84.56 117 ALA A CA 1
ATOM 920 C C . ALA A 1 117 ? 17.415 22.935 -48.317 1.00 84.56 117 ALA A C 1
ATOM 922 O O . ALA A 1 117 ? 18.176 23.708 -48.902 1.00 84.56 117 ALA A O 1
ATOM 92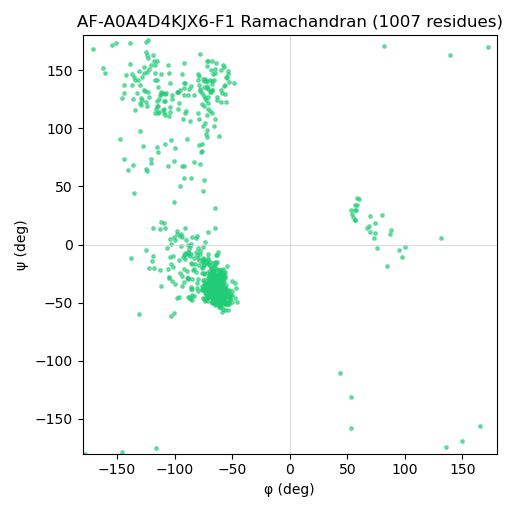3 N N . ARG A 1 118 ? 17.782 22.338 -47.176 1.00 85.81 118 ARG A N 1
ATOM 924 C CA . ARG A 1 118 ? 19.104 22.543 -46.565 1.00 85.81 118 ARG A CA 1
ATOM 925 C C . ARG A 1 118 ? 20.211 21.884 -47.381 1.00 85.81 118 ARG A C 1
ATOM 927 O O . ARG A 1 118 ? 21.246 22.503 -47.621 1.00 85.81 118 ARG A O 1
ATOM 934 N N . ALA A 1 119 ? 19.977 20.660 -47.854 1.00 85.62 119 ALA A N 1
ATOM 935 C CA . ALA A 1 119 ? 20.916 19.962 -48.731 1.00 85.62 119 ALA A CA 1
ATOM 936 C C . ALA A 1 119 ? 21.068 20.674 -50.085 1.00 85.62 119 ALA A C 1
ATOM 938 O O . ALA A 1 119 ? 22.167 20.727 -50.634 1.00 85.62 119 ALA A O 1
ATOM 939 N N . GLU A 1 120 ? 19.992 21.282 -50.588 1.00 89.75 120 GLU A N 1
ATOM 940 C CA . GLU A 1 120 ? 20.005 22.078 -51.815 1.00 89.75 120 GLU A CA 1
ATOM 941 C C . GLU A 1 120 ? 20.861 23.335 -51.666 1.00 89.75 120 GLU A C 1
ATOM 943 O O . GLU A 1 120 ? 21.722 23.583 -52.509 1.00 89.75 120 GLU A O 1
ATOM 948 N N . ARG A 1 121 ? 20.719 24.065 -50.553 1.00 89.19 121 ARG A N 1
ATOM 949 C CA . ARG A 1 121 ? 21.577 25.218 -50.234 1.00 89.19 121 ARG A CA 1
ATOM 950 C C . ARG A 1 121 ? 23.053 24.838 -50.151 1.00 89.19 121 ARG A C 1
ATOM 952 O O . ARG A 1 121 ? 23.892 25.536 -50.713 1.00 89.19 121 ARG A O 1
ATOM 959 N N . ALA A 1 122 ? 23.376 23.723 -49.495 1.00 90.19 122 ALA A N 1
ATOM 960 C CA . ALA A 1 122 ? 24.752 23.241 -49.410 1.00 90.19 122 ALA A CA 1
ATOM 961 C C . ALA A 1 122 ? 25.313 22.870 -50.796 1.00 90.19 122 ALA A C 1
ATOM 963 O O . ALA A 1 122 ? 26.420 23.274 -51.149 1.00 90.19 122 ALA A O 1
ATOM 964 N N . ALA A 1 123 ? 24.548 22.131 -51.607 1.00 90.12 123 ALA A N 1
ATOM 965 C CA . ALA A 1 123 ? 24.961 21.750 -52.958 1.00 90.12 123 ALA A CA 1
ATOM 966 C C . ALA A 1 123 ? 25.142 22.970 -53.876 1.00 90.12 123 ALA A C 1
ATOM 968 O O . ALA A 1 123 ? 26.104 23.013 -54.645 1.00 90.12 123 ALA A O 1
ATOM 969 N N . PHE A 1 124 ? 24.258 23.965 -53.763 1.00 91.31 124 PHE A N 1
ATOM 970 C CA . PHE A 1 124 ? 24.349 25.232 -54.484 1.00 91.31 124 PHE A CA 1
ATOM 971 C C . PHE A 1 124 ? 25.635 25.990 -54.125 1.00 91.31 124 PHE A C 1
ATOM 973 O O . PHE A 1 124 ? 26.421 26.312 -55.016 1.00 91.31 124 PHE A O 1
ATOM 980 N N . ALA A 1 125 ? 25.907 26.187 -52.832 1.00 91.62 125 ALA A N 1
ATOM 981 C CA . ALA A 1 125 ? 27.105 26.879 -52.358 1.00 91.62 125 ALA A CA 1
ATOM 982 C C . ALA A 1 125 ? 28.399 26.212 -52.862 1.00 91.62 125 ALA A C 1
ATOM 984 O O . ALA A 1 125 ? 29.275 26.871 -53.427 1.00 91.62 125 ALA A O 1
ATOM 985 N N . TRP A 1 126 ? 28.499 24.883 -52.749 1.00 93.38 126 TRP A N 1
ATOM 986 C CA . TRP A 1 126 ? 29.658 24.138 -53.249 1.00 93.38 126 TRP A CA 1
ATOM 987 C C . TRP A 1 126 ? 29.807 24.193 -54.769 1.00 93.38 126 TRP A C 1
ATOM 989 O O . TRP A 1 126 ? 30.929 24.220 -55.275 1.00 93.38 126 TRP A O 1
ATOM 999 N N . GLN A 1 127 ? 28.697 24.228 -55.510 1.00 93.00 127 GLN A N 1
ATOM 1000 C CA . GLN A 1 127 ? 28.736 24.346 -56.965 1.00 93.00 127 GLN A CA 1
ATOM 1001 C C . GLN A 1 127 ? 29.329 25.691 -57.377 1.00 93.00 127 GLN A C 1
ATOM 1003 O O . GLN A 1 127 ? 30.194 25.739 -58.251 1.00 93.00 127 GLN A O 1
ATOM 1008 N N . ARG A 1 128 ? 28.908 26.763 -56.703 1.00 92.19 128 ARG A N 1
ATOM 1009 C CA . ARG A 1 128 ? 29.403 28.122 -56.930 1.00 92.19 128 ARG A CA 1
ATOM 1010 C C . ARG A 1 128 ? 30.890 28.243 -56.595 1.00 92.19 128 ARG A C 1
ATOM 1012 O O . ARG A 1 128 ? 31.638 28.783 -57.402 1.00 92.19 128 ARG A O 1
ATOM 1019 N N . ILE A 1 129 ? 31.341 27.658 -55.482 1.00 92.00 129 ILE A N 1
ATOM 1020 C CA . ILE A 1 129 ? 32.766 27.619 -55.098 1.00 92.00 129 ILE A CA 1
ATOM 1021 C C . ILE A 1 129 ? 33.622 26.901 -56.151 1.00 92.00 129 ILE A C 1
ATOM 1023 O O . ILE A 1 129 ? 34.695 27.387 -56.508 1.00 92.00 129 ILE A O 1
ATOM 1027 N N . VAL A 1 130 ? 33.170 25.750 -56.661 1.00 90.44 130 VAL A N 1
ATOM 1028 C CA . VAL A 1 130 ? 33.912 25.002 -57.693 1.00 90.44 130 VAL A CA 1
ATOM 1029 C C . VAL A 1 130 ? 33.996 25.801 -58.992 1.00 90.44 130 VAL A C 1
ATOM 1031 O O . VAL A 1 130 ? 35.073 25.885 -59.573 1.00 90.44 130 VAL A O 1
ATOM 1034 N N . MET A 1 131 ? 32.895 26.427 -59.418 1.00 88.25 131 MET A N 1
ATOM 1035 C CA . MET A 1 131 ? 32.872 27.280 -60.615 1.00 88.25 131 MET A CA 1
ATOM 1036 C C . MET A 1 131 ? 33.766 28.520 -60.480 1.00 88.25 131 MET A C 1
ATOM 1038 O O . MET A 1 131 ? 34.345 28.958 -61.466 1.00 88.25 131 MET A O 1
ATOM 1042 N N . ALA A 1 132 ? 33.886 29.067 -59.269 1.00 87.88 132 ALA A N 1
ATOM 1043 C CA . ALA A 1 132 ? 34.725 30.220 -58.952 1.00 87.88 132 ALA A CA 1
ATOM 1044 C C . ALA A 1 132 ? 36.214 29.870 -58.747 1.00 87.88 132 ALA A C 1
ATOM 1046 O O . ALA A 1 132 ? 37.043 30.761 -58.581 1.00 87.88 132 ALA A O 1
ATOM 1047 N N . THR A 1 133 ? 36.568 28.582 -58.743 1.00 88.44 133 THR A N 1
ATOM 1048 C CA . THR A 1 133 ? 37.953 28.116 -58.615 1.00 88.44 133 THR A CA 1
ATOM 1049 C C . THR A 1 133 ? 38.566 27.947 -60.009 1.00 88.44 133 THR A C 1
ATOM 1051 O O . THR A 1 133 ? 37.943 27.355 -60.885 1.00 88.44 133 THR A O 1
ATOM 1054 N N . GLU A 1 134 ? 39.794 28.421 -60.227 1.00 84.44 134 GLU A N 1
ATOM 1055 C CA . GLU A 1 134 ? 40.483 28.315 -61.525 1.00 84.44 134 GLU A CA 1
ATOM 1056 C C . GLU A 1 134 ? 40.920 26.879 -61.872 1.00 84.44 134 GLU A C 1
ATOM 1058 O O . GLU A 1 134 ? 41.081 26.008 -61.003 1.00 84.44 134 GLU A O 1
ATOM 1063 N N . ASP A 1 135 ? 41.129 26.620 -63.165 1.00 72.62 135 ASP A N 1
ATOM 1064 C CA . ASP A 1 135 ? 41.686 25.360 -63.659 1.00 72.62 135 ASP A CA 1
ATOM 1065 C C . ASP A 1 135 ? 43.181 25.275 -63.294 1.00 72.62 135 ASP A C 1
ATOM 1067 O O . ASP A 1 135 ? 43.993 26.089 -63.724 1.00 72.62 135 ASP A O 1
ATOM 1071 N N . GLY A 1 136 ? 43.548 24.287 -62.469 1.00 70.56 136 GLY A N 1
ATOM 1072 C CA . GLY A 1 136 ? 44.910 24.118 -61.937 1.00 70.56 136 GLY A CA 1
ATOM 1073 C C . GLY A 1 136 ? 45.119 24.618 -60.501 1.00 70.56 136 GLY A C 1
ATOM 1074 O O . GLY A 1 136 ? 46.206 24.427 -59.953 1.00 70.56 136 GLY A O 1
ATOM 1075 N N . HIS A 1 137 ? 44.094 25.192 -59.854 1.00 78.75 137 HIS A N 1
ATOM 1076 C CA . HIS A 1 137 ? 44.173 25.578 -58.443 1.00 78.75 137 HIS A CA 1
ATOM 1077 C C . HIS A 1 137 ? 44.470 24.352 -57.546 1.00 78.75 137 HIS A C 1
ATOM 1079 O O . HIS A 1 137 ? 43.772 23.337 -57.668 1.00 78.75 137 HIS A O 1
ATOM 1085 N N . PRO A 1 138 ? 45.425 24.422 -56.591 1.00 76.12 138 PRO A N 1
ATOM 1086 C CA . PRO A 1 138 ? 45.856 23.264 -55.795 1.00 76.12 138 PRO A CA 1
ATOM 1087 C C . PRO A 1 138 ? 44.732 22.558 -55.026 1.00 76.12 138 PRO A C 1
ATOM 1089 O O . PRO A 1 138 ? 44.818 21.366 -54.751 1.00 76.12 138 PRO A O 1
ATOM 1092 N N . GLN A 1 139 ? 43.672 23.292 -54.671 1.00 79.19 139 GLN A N 1
ATOM 1093 C CA . GLN A 1 139 ? 42.531 22.772 -53.908 1.00 79.19 139 GLN A CA 1
ATOM 1094 C C . GLN A 1 139 ? 41.309 22.413 -54.767 1.00 79.19 139 GLN A C 1
ATOM 1096 O O . GLN A 1 139 ? 40.268 22.056 -54.215 1.00 79.19 139 GLN A O 1
ATOM 1101 N N . ARG A 1 140 ? 41.388 22.518 -56.101 1.00 82.56 140 ARG A N 1
ATOM 1102 C CA . ARG A 1 140 ? 40.231 22.284 -56.980 1.00 82.56 140 ARG A CA 1
ATOM 1103 C C . ARG A 1 140 ? 39.643 20.883 -56.802 1.00 82.56 140 ARG A C 1
ATOM 1105 O O . ARG A 1 140 ? 38.434 20.746 -56.641 1.00 82.56 140 ARG A O 1
ATOM 1112 N N . GLU A 1 141 ? 40.495 19.860 -56.753 1.00 78.56 141 GLU A N 1
ATOM 1113 C CA . GLU A 1 141 ? 40.055 18.469 -56.584 1.00 78.56 141 GLU A CA 1
ATOM 1114 C C . GLU A 1 141 ? 39.313 18.251 -55.251 1.00 78.56 141 GLU A C 1
ATOM 1116 O O . GLU A 1 141 ? 38.315 17.529 -55.200 1.00 78.56 141 GLU A O 1
ATOM 1121 N N . GLU A 1 142 ? 39.761 18.906 -54.173 1.00 76.75 142 GLU A N 1
ATOM 1122 C CA . GLU A 1 142 ? 39.102 18.849 -52.863 1.00 76.75 142 GLU A CA 1
ATOM 1123 C C . GLU A 1 142 ? 37.719 19.513 -52.906 1.00 76.75 142 GLU A C 1
ATOM 1125 O O . GLU A 1 142 ? 36.739 18.931 -52.447 1.00 76.75 142 GLU A O 1
ATOM 1130 N N . ARG A 1 143 ? 37.606 20.689 -53.537 1.00 86.06 143 ARG A N 1
ATOM 1131 C CA . ARG A 1 143 ? 36.327 21.409 -53.692 1.00 86.06 143 ARG A CA 1
ATOM 1132 C C . ARG A 1 143 ? 35.328 20.619 -54.531 1.00 86.06 143 ARG A C 1
ATOM 1134 O O . ARG A 1 143 ? 34.155 20.519 -54.173 1.00 86.06 143 ARG A O 1
ATOM 1141 N N . GLU A 1 144 ? 35.793 19.992 -55.610 1.00 81.62 144 GLU A N 1
ATOM 1142 C CA . GLU A 1 144 ? 34.976 19.080 -56.415 1.00 81.62 144 GLU A CA 1
ATOM 1143 C C . GLU A 1 144 ? 34.517 17.858 -55.607 1.00 81.62 144 GLU A C 1
ATOM 1145 O O . GLU A 1 144 ? 33.403 17.362 -55.801 1.00 81.62 144 GLU A O 1
ATOM 1150 N N . ARG A 1 145 ? 35.338 17.375 -54.666 1.00 79.75 145 ARG A N 1
ATOM 1151 C CA . ARG A 1 145 ? 34.962 16.292 -53.749 1.00 79.75 145 ARG A CA 1
ATOM 1152 C C . ARG A 1 145 ? 33.889 16.739 -52.754 1.00 79.75 145 ARG A C 1
ATOM 1154 O O . ARG A 1 145 ? 32.901 16.019 -52.602 1.00 79.75 145 ARG A O 1
ATOM 1161 N N . SER A 1 146 ? 34.013 17.921 -52.149 1.00 81.94 146 SER A N 1
ATOM 1162 C CA . SER A 1 146 ? 32.976 18.480 -51.264 1.00 81.94 146 SER A CA 1
ATOM 1163 C C . SER A 1 146 ? 31.653 18.733 -52.001 1.00 81.94 146 SER A C 1
ATOM 1165 O O . SER A 1 146 ? 30.590 18.387 -51.480 1.00 81.94 146 SER A O 1
ATOM 1167 N N . LEU A 1 147 ? 31.692 19.193 -53.259 1.00 87.69 147 LEU A N 1
ATOM 1168 C CA . LEU A 1 147 ? 30.498 19.299 -54.108 1.00 87.69 147 LEU A CA 1
ATOM 1169 C C . LEU A 1 147 ? 29.835 17.940 -54.365 1.00 87.69 147 LEU A C 1
ATOM 1171 O O . LEU A 1 147 ? 28.613 17.814 -54.244 1.00 87.69 147 LEU A O 1
ATOM 1175 N N . ARG A 1 148 ? 30.619 16.903 -54.699 1.00 84.38 148 ARG A N 1
ATOM 1176 C CA . ARG A 1 148 ? 30.082 15.544 -54.888 1.00 84.38 148 ARG A CA 1
ATOM 1177 C C . ARG A 1 148 ? 29.368 15.045 -53.630 1.00 84.38 148 ARG A C 1
ATOM 1179 O O . ARG A 1 148 ? 28.277 14.492 -53.757 1.00 84.38 148 ARG A O 1
ATOM 1186 N N . ARG A 1 149 ? 29.929 15.293 -52.438 1.00 82.62 149 ARG A N 1
ATOM 1187 C CA . ARG A 1 149 ? 29.300 14.952 -51.147 1.00 82.62 149 ARG A CA 1
ATOM 1188 C C . ARG A 1 149 ? 27.986 15.704 -50.928 1.00 82.62 149 ARG A C 1
ATOM 1190 O O . ARG A 1 149 ? 26.985 15.079 -50.597 1.00 82.62 149 ARG A O 1
ATOM 1197 N N . ALA A 1 150 ? 27.962 17.019 -51.155 1.00 84.50 150 ALA A N 1
ATOM 1198 C CA . ALA A 1 150 ? 26.754 17.827 -50.981 1.00 84.50 150 ALA A CA 1
ATOM 1199 C C . ALA A 1 150 ? 25.618 17.405 -51.936 1.00 84.50 150 ALA A C 1
ATOM 1201 O O . ALA A 1 150 ? 24.462 17.309 -51.530 1.00 84.50 150 ALA A O 1
ATOM 1202 N N . ARG A 1 151 ? 25.946 17.072 -53.192 1.00 85.50 151 ARG A N 1
ATOM 1203 C CA . ARG A 1 151 ? 24.969 16.565 -54.172 1.00 85.50 151 ARG A CA 1
ATOM 1204 C C . ARG A 1 151 ? 24.439 15.174 -53.834 1.00 85.50 151 ARG A C 1
ATOM 1206 O O . ARG A 1 151 ? 23.267 14.910 -54.072 1.00 85.50 151 ARG A O 1
ATOM 1213 N N . ARG A 1 152 ? 25.276 14.300 -53.269 1.00 85.62 152 ARG A N 1
ATOM 1214 C CA . ARG A 1 152 ? 24.866 12.961 -52.818 1.00 85.62 152 ARG A CA 1
ATOM 1215 C C . ARG A 1 152 ? 23.870 13.046 -51.663 1.00 85.62 152 ARG A C 1
ATOM 1217 O O . ARG A 1 152 ? 22.802 12.447 -51.744 1.00 85.62 152 ARG A O 1
ATOM 1224 N N . LEU A 1 153 ? 24.145 13.925 -50.698 1.00 81.19 153 LEU A N 1
ATOM 1225 C CA . LEU A 1 153 ? 23.221 14.236 -49.611 1.00 81.19 153 LEU A CA 1
ATOM 1226 C C . LEU A 1 153 ? 21.880 14.774 -50.139 1.00 81.19 153 LEU A C 1
ATOM 1228 O O . LEU A 1 153 ? 20.822 14.317 -49.714 1.00 81.19 153 LEU A O 1
ATOM 1232 N N . LEU A 1 154 ? 21.903 15.702 -51.103 1.00 85.88 154 LEU A N 1
ATOM 1233 C CA . LEU A 1 154 ? 20.684 16.204 -51.749 1.00 85.88 154 LEU A CA 1
ATOM 1234 C C . LEU A 1 154 ? 19.912 15.093 -52.477 1.00 85.88 154 LEU A C 1
ATOM 1236 O O . LEU A 1 154 ? 18.691 15.010 -52.338 1.00 85.88 154 LEU A O 1
ATOM 1240 N N . ALA A 1 155 ? 20.609 14.231 -53.220 1.00 83.56 155 ALA A N 1
ATOM 1241 C CA . ALA A 1 155 ? 20.006 13.092 -53.905 1.00 83.56 155 ALA A CA 1
ATOM 1242 C C . ALA A 1 155 ? 19.330 12.132 -52.915 1.00 83.56 155 ALA A C 1
ATOM 1244 O O . ALA A 1 155 ? 18.196 11.722 -53.147 1.00 83.56 155 ALA A O 1
ATOM 1245 N N . ALA A 1 156 ? 19.962 11.861 -51.770 1.00 81.12 156 ALA A N 1
ATOM 1246 C CA . ALA A 1 156 ? 19.377 11.061 -50.697 1.00 81.12 156 ALA A CA 1
ATOM 1247 C C . ALA A 1 156 ? 18.090 11.684 -50.139 1.00 81.12 156 ALA A C 1
ATOM 1249 O O . ALA A 1 156 ? 17.084 10.992 -50.000 1.00 81.12 156 ALA A O 1
ATOM 1250 N N . ARG A 1 157 ? 18.073 13.001 -49.885 1.00 84.00 157 ARG A N 1
ATOM 1251 C CA . ARG A 1 157 ? 16.876 13.700 -49.374 1.00 84.00 157 ARG A CA 1
ATOM 1252 C C . ARG A 1 157 ? 15.744 13.802 -50.397 1.00 84.00 157 ARG A C 1
ATOM 1254 O O . ARG A 1 157 ? 14.581 13.828 -50.010 1.00 84.00 157 ARG A O 1
ATOM 1261 N N . ARG A 1 158 ? 16.065 13.836 -51.693 1.00 83.19 158 ARG A N 1
ATOM 1262 C CA . ARG A 1 158 ? 15.075 13.817 -52.786 1.00 83.19 158 ARG A CA 1
ATOM 1263 C C . ARG A 1 158 ? 14.644 12.406 -53.204 1.00 83.19 158 ARG A C 1
ATOM 1265 O O . ARG A 1 158 ? 13.719 12.289 -54.002 1.00 83.19 158 ARG A O 1
ATOM 1272 N N . GLY A 1 159 ? 15.290 11.358 -52.687 1.00 75.88 159 GLY A N 1
ATOM 1273 C CA . GLY A 1 159 ? 15.041 9.973 -53.094 1.00 75.88 159 GLY A CA 1
ATOM 1274 C C . GLY A 1 159 ? 15.517 9.647 -54.517 1.00 75.88 159 GLY A C 1
ATOM 1275 O O . GLY A 1 159 ? 14.986 8.733 -55.145 1.00 75.88 159 GLY A O 1
ATOM 1276 N N . ASP A 1 160 ? 16.499 10.384 -55.046 1.00 81.81 160 ASP A N 1
ATOM 1277 C CA . ASP A 1 160 ? 17.067 10.150 -56.379 1.00 81.81 160 ASP A CA 1
ATOM 1278 C C . ASP A 1 160 ? 18.065 8.983 -56.345 1.00 81.81 160 ASP A C 1
ATOM 1280 O O . ASP A 1 160 ? 19.278 9.137 -56.172 1.00 81.81 160 ASP A O 1
ATOM 1284 N N . THR A 1 161 ? 17.522 7.779 -56.490 1.00 76.94 161 THR A N 1
ATOM 1285 C CA . THR A 1 161 ? 18.273 6.521 -56.424 1.00 76.94 161 THR A CA 1
ATOM 1286 C C . THR A 1 161 ? 19.265 6.351 -57.574 1.00 76.94 161 THR A C 1
ATOM 1288 O O . THR A 1 161 ? 20.331 5.779 -57.362 1.00 76.94 161 THR A O 1
ATOM 1291 N N . ALA A 1 162 ? 18.997 6.918 -58.755 1.00 80.00 162 ALA A N 1
ATOM 1292 C CA . ALA A 1 162 ? 19.883 6.803 -59.913 1.00 80.00 162 ALA A CA 1
ATOM 1293 C C . ALA A 1 162 ? 21.218 7.531 -59.688 1.00 80.00 162 ALA A C 1
ATOM 1295 O O . ALA A 1 162 ? 22.282 7.016 -60.045 1.00 80.00 162 ALA A O 1
ATOM 1296 N N . TYR A 1 163 ? 21.179 8.708 -59.059 1.00 81.19 163 TYR A N 1
ATOM 1297 C CA . TYR A 1 163 ? 22.394 9.429 -58.679 1.00 81.19 163 TYR A CA 1
ATOM 1298 C C . TYR A 1 163 ? 23.185 8.678 -57.596 1.00 81.19 163 TYR A C 1
ATOM 1300 O O . TYR A 1 163 ? 24.412 8.570 -57.676 1.00 81.19 163 TYR A O 1
ATOM 1308 N N . LEU A 1 164 ? 22.494 8.115 -56.600 1.00 80.75 164 LEU A N 1
ATOM 1309 C CA . LEU A 1 164 ? 23.126 7.327 -55.535 1.00 80.75 164 LEU A CA 1
ATOM 1310 C C . LEU A 1 164 ? 23.779 6.048 -56.083 1.00 80.75 164 LEU A C 1
ATOM 1312 O O . LEU A 1 164 ? 24.893 5.710 -55.683 1.00 80.75 164 LEU A O 1
ATOM 1316 N N . ASP A 1 165 ? 23.151 5.384 -57.053 1.00 81.75 165 ASP A N 1
ATOM 1317 C CA . ASP A 1 165 ? 23.709 4.213 -57.733 1.00 81.75 165 ASP A CA 1
ATOM 1318 C C . ASP A 1 165 ? 24.995 4.541 -58.491 1.00 81.75 165 ASP A C 1
ATOM 1320 O O . ASP A 1 165 ? 25.989 3.815 -58.384 1.00 81.75 165 ASP A O 1
ATOM 1324 N N . GLN A 1 166 ? 25.009 5.665 -59.210 1.00 80.31 166 GLN A N 1
ATOM 1325 C CA . GLN A 1 166 ? 26.208 6.151 -59.893 1.00 80.31 166 GLN A CA 1
ATOM 1326 C C . GLN A 1 166 ? 27.321 6.494 -58.899 1.00 80.31 166 GLN A C 1
ATOM 1328 O O . GLN A 1 166 ? 28.478 6.139 -59.131 1.00 80.31 166 GLN A O 1
ATOM 1333 N N . ALA A 1 167 ? 26.985 7.132 -57.775 1.00 80.00 167 ALA A N 1
ATOM 1334 C CA . ALA A 1 167 ? 27.948 7.466 -56.731 1.00 80.00 167 ALA A CA 1
ATOM 1335 C C . ALA A 1 167 ? 28.576 6.207 -56.107 1.00 80.00 167 ALA A C 1
ATOM 1337 O O . ALA A 1 167 ? 29.799 6.138 -55.960 1.00 80.00 167 ALA A O 1
ATOM 1338 N N . VAL A 1 168 ? 27.768 5.185 -55.805 1.00 83.06 168 VAL A N 1
ATOM 1339 C CA . VAL A 1 168 ? 28.260 3.895 -55.300 1.00 83.06 168 VAL A CA 1
ATOM 1340 C C . VAL A 1 168 ? 29.131 3.195 -56.346 1.00 83.06 168 VAL A C 1
ATOM 1342 O O . VAL A 1 168 ? 30.205 2.695 -56.007 1.00 83.06 168 VAL A O 1
ATOM 1345 N N . ALA A 1 169 ? 28.716 3.167 -57.615 1.00 81.69 169 ALA A N 1
ATOM 1346 C CA . ALA A 1 169 ? 29.485 2.543 -58.691 1.00 81.69 169 ALA A CA 1
ATOM 1347 C C . ALA A 1 169 ? 30.847 3.226 -58.900 1.00 81.69 169 ALA A C 1
ATOM 1349 O O . ALA A 1 169 ? 31.871 2.546 -58.991 1.00 81.69 169 ALA A O 1
ATOM 1350 N N . ALA A 1 170 ? 30.876 4.561 -58.904 1.00 77.94 170 ALA A N 1
ATOM 1351 C CA . ALA A 1 170 ? 32.101 5.345 -59.030 1.00 77.94 170 ALA A CA 1
ATOM 1352 C C . ALA A 1 170 ? 33.050 5.124 -57.840 1.00 77.94 170 ALA A C 1
ATOM 1354 O O . ALA A 1 170 ? 34.244 4.892 -58.036 1.00 77.94 170 ALA A O 1
ATOM 1355 N N . ALA A 1 171 ? 32.525 5.122 -56.610 1.00 77.94 171 ALA A N 1
ATOM 1356 C CA . ALA A 1 171 ? 33.324 4.863 -55.413 1.00 77.94 171 ALA A CA 1
ATOM 1357 C C . ALA A 1 171 ? 33.884 3.427 -55.382 1.00 77.94 171 ALA A C 1
ATOM 1359 O O . ALA A 1 171 ? 35.039 3.227 -55.007 1.00 77.94 171 ALA A O 1
ATOM 1360 N N . ARG A 1 172 ? 33.115 2.428 -55.846 1.00 82.62 172 ARG A N 1
ATOM 1361 C CA . ARG A 1 172 ? 33.595 1.040 -55.999 1.00 82.62 172 ARG A CA 1
ATOM 1362 C C . ARG A 1 172 ? 34.694 0.919 -57.052 1.00 82.62 172 ARG A C 1
ATOM 1364 O O . ARG A 1 172 ? 35.666 0.207 -56.820 1.00 82.62 172 ARG A O 1
ATOM 1371 N N . ALA A 1 173 ? 34.556 1.605 -58.186 1.00 78.50 173 ALA A N 1
ATOM 1372 C CA . ALA A 1 173 ? 35.550 1.583 -59.259 1.00 78.50 173 ALA A CA 1
ATOM 1373 C C . ALA A 1 173 ? 36.887 2.225 -58.845 1.00 78.50 173 ALA A C 1
ATOM 1375 O O . ALA A 1 173 ? 37.941 1.802 -59.314 1.00 78.50 173 ALA A O 1
ATOM 1376 N N . GLY A 1 174 ? 36.855 3.211 -57.942 1.00 71.12 174 GLY A N 1
ATOM 1377 C CA . GLY A 1 174 ? 38.048 3.866 -57.396 1.00 71.12 174 GLY A CA 1
ATOM 1378 C C . GLY A 1 174 ? 38.776 3.090 -56.289 1.00 71.12 174 GLY A C 1
ATOM 1379 O O . GLY A 1 174 ? 39.803 3.558 -55.798 1.00 71.12 174 GLY A O 1
ATOM 1380 N N . LEU A 1 175 ? 38.270 1.928 -55.863 1.00 75.38 175 LEU A N 1
ATOM 1381 C CA . LEU A 1 175 ? 38.800 1.197 -54.711 1.00 75.38 175 LEU A CA 1
ATOM 1382 C C . LEU A 1 175 ? 40.126 0.477 -55.055 1.00 75.38 175 LEU A C 1
ATOM 1384 O O . LEU A 1 175 ? 40.142 -0.594 -55.658 1.00 75.38 175 LEU A O 1
ATOM 1388 N N . VAL A 1 176 ? 41.258 1.046 -54.637 1.00 71.62 176 VAL A N 1
ATOM 1389 C CA . VAL A 1 176 ? 42.613 0.451 -54.765 1.00 71.62 176 VAL A CA 1
ATOM 1390 C C . VAL A 1 176 ? 42.828 -0.729 -53.802 1.00 71.62 176 VAL A C 1
ATOM 1392 O O . VAL A 1 176 ? 42.131 -0.779 -52.800 1.00 71.62 176 VAL A O 1
ATOM 1395 N N . PRO A 1 177 ? 43.767 -1.676 -54.034 1.00 72.06 177 PRO A N 1
ATOM 1396 C CA . PRO A 1 177 ? 43.977 -2.866 -53.185 1.00 72.06 177 PRO A CA 1
ATOM 1397 C C . PRO A 1 177 ? 44.267 -2.578 -51.699 1.00 72.06 177 PRO A C 1
ATOM 1399 O O . PRO A 1 177 ? 44.822 -1.531 -51.360 1.00 72.06 177 PRO A O 1
ATOM 1402 N N . GLN A 1 178 ? 43.911 -3.524 -50.816 1.00 60.72 178 GLN A N 1
ATOM 1403 C CA . GLN A 1 178 ? 44.096 -3.418 -49.357 1.00 60.72 178 GLN A CA 1
ATOM 1404 C C . GLN A 1 178 ? 45.545 -3.076 -48.965 1.00 60.72 178 GLN A C 1
ATOM 1406 O O . GLN A 1 178 ? 46.496 -3.591 -49.549 1.00 60.72 178 GLN A O 1
ATOM 1411 N N . GLY A 1 179 ? 45.702 -2.205 -47.961 1.00 56.88 179 GLY A N 1
ATOM 1412 C CA . GLY A 1 179 ? 47.003 -1.814 -47.403 1.00 56.88 179 GLY A CA 1
ATOM 1413 C C . GLY A 1 179 ? 47.618 -0.529 -47.970 1.00 56.88 179 GLY A C 1
ATOM 1414 O O . GLY A 1 179 ? 48.643 -0.083 -47.454 1.00 56.88 179 GLY A O 1
ATOM 1415 N N . ARG A 1 180 ? 47.012 0.114 -48.982 1.00 62.00 180 ARG A N 1
ATOM 1416 C CA . ARG A 1 180 ? 47.463 1.442 -49.436 1.00 62.00 180 ARG A CA 1
ATOM 1417 C C . ARG A 1 180 ? 46.750 2.585 -48.713 1.00 62.00 180 ARG A C 1
ATOM 1419 O O . ARG A 1 180 ? 45.537 2.553 -48.537 1.00 62.00 180 ARG A O 1
ATOM 1426 N N . ARG A 1 181 ? 47.492 3.639 -48.356 1.00 60.53 181 ARG A N 1
ATOM 1427 C CA . ARG A 1 181 ? 46.976 4.805 -47.608 1.00 60.53 181 ARG A CA 1
ATOM 1428 C C . ARG A 1 181 ? 45.861 5.561 -48.344 1.00 60.53 181 ARG A C 1
ATOM 1430 O O . ARG A 1 181 ? 44.967 6.108 -47.711 1.00 60.53 181 ARG A O 1
ATOM 1437 N N . ASP A 1 182 ? 45.882 5.559 -49.670 1.00 66.00 182 ASP A N 1
ATOM 1438 C CA . ASP A 1 182 ? 44.882 6.193 -50.532 1.00 66.00 182 ASP A CA 1
ATOM 1439 C C . ASP A 1 182 ? 43.579 5.380 -50.681 1.00 66.00 182 ASP A C 1
ATOM 1441 O O . ASP A 1 182 ? 42.550 5.923 -51.086 1.00 66.00 182 ASP A O 1
ATOM 1445 N N . ARG A 1 183 ? 43.575 4.104 -50.261 1.00 75.56 183 ARG A N 1
ATOM 1446 C CA . ARG A 1 183 ? 42.360 3.277 -50.174 1.00 75.56 183 ARG A CA 1
ATOM 1447 C C . ARG A 1 183 ? 41.388 3.774 -49.108 1.00 75.56 183 ARG A C 1
ATOM 1449 O O . ARG A 1 183 ? 40.186 3.600 -49.248 1.00 75.56 183 ARG A O 1
ATOM 1456 N N . LEU A 1 184 ? 41.879 4.419 -48.056 1.00 72.12 184 LEU A N 1
ATOM 1457 C CA . LEU A 1 184 ? 41.037 4.877 -46.948 1.00 72.12 184 LEU A CA 1
ATOM 1458 C C . LEU A 1 184 ? 40.074 5.981 -47.388 1.00 72.12 184 LEU A C 1
ATOM 1460 O O . LEU A 1 184 ? 38.901 5.956 -47.030 1.00 72.12 184 LEU A O 1
ATOM 1464 N N . ALA A 1 185 ? 40.543 6.908 -48.224 1.00 68.94 185 ALA A N 1
ATOM 1465 C CA . ALA A 1 185 ? 39.703 7.968 -48.770 1.00 68.94 185 ALA A CA 1
ATOM 1466 C C . ALA A 1 185 ? 38.594 7.402 -49.672 1.00 68.94 185 ALA A C 1
ATOM 1468 O O . ALA A 1 185 ? 37.433 7.778 -49.533 1.00 68.94 185 ALA A O 1
ATOM 1469 N N . THR A 1 186 ? 38.925 6.451 -50.550 1.00 73.19 186 THR A N 1
ATOM 1470 C CA . THR A 1 186 ? 37.949 5.817 -51.454 1.00 73.19 186 THR A CA 1
ATOM 1471 C C . THR A 1 186 ? 36.996 4.873 -50.716 1.00 73.19 186 THR A C 1
ATOM 1473 O O . THR A 1 186 ? 35.811 4.829 -51.038 1.00 73.19 186 THR A O 1
ATOM 1476 N N . CYS A 1 187 ? 37.466 4.194 -49.668 1.00 81.06 187 CYS A N 1
ATOM 1477 C CA . CYS A 1 187 ? 36.643 3.367 -48.785 1.00 81.06 187 CYS A CA 1
ATOM 1478 C C . CYS A 1 187 ? 35.657 4.209 -47.955 1.00 81.06 187 CYS A C 1
ATOM 1480 O O . CYS A 1 187 ? 34.497 3.829 -47.815 1.00 81.06 187 CYS A O 1
ATOM 1482 N N . HIS A 1 188 ? 36.074 5.382 -47.468 1.00 76.62 188 HIS A N 1
ATOM 1483 C CA . HIS A 1 188 ? 35.192 6.325 -46.772 1.00 76.62 188 HIS A CA 1
ATOM 1484 C C . HIS A 1 188 ? 34.131 6.932 -47.701 1.00 76.62 188 HIS A C 1
ATOM 1486 O O . HIS A 1 188 ? 32.968 7.036 -47.321 1.00 76.62 188 HIS A O 1
ATOM 1492 N N . GLU A 1 189 ? 34.482 7.272 -48.945 1.00 77.19 189 GLU A N 1
ATOM 1493 C CA . GLU A 1 189 ? 33.481 7.718 -49.927 1.00 77.19 189 GLU A CA 1
ATOM 1494 C C . GLU A 1 189 ? 32.471 6.622 -50.279 1.00 77.19 189 GLU A C 1
ATOM 1496 O O . GLU A 1 189 ? 31.280 6.905 -50.424 1.00 77.19 189 GLU A O 1
ATOM 1501 N N . LEU A 1 190 ? 32.930 5.371 -50.380 1.00 85.06 190 LEU A N 1
ATOM 1502 C CA . LEU A 1 190 ? 32.055 4.225 -50.600 1.00 85.06 190 LEU A CA 1
ATOM 1503 C C . LEU A 1 190 ? 31.124 3.987 -49.404 1.00 85.06 190 LEU A C 1
ATOM 1505 O O . LEU A 1 190 ? 29.935 3.758 -49.611 1.00 85.06 190 LEU A O 1
ATOM 1509 N N . LEU A 1 191 ? 31.643 4.087 -48.176 1.00 84.44 191 LEU A N 1
ATOM 1510 C CA . LEU A 1 191 ? 30.861 3.987 -46.945 1.00 84.44 191 LEU A CA 1
ATOM 1511 C C . LEU A 1 191 ? 29.683 4.967 -46.960 1.00 84.44 191 LEU A C 1
ATOM 1513 O O . LEU A 1 191 ? 28.535 4.542 -46.871 1.00 84.44 191 LEU A O 1
ATOM 1517 N N . LEU A 1 192 ? 29.966 6.260 -47.136 1.00 78.38 192 LEU A N 1
ATOM 1518 C CA . LEU A 1 192 ? 28.935 7.296 -47.109 1.00 78.38 192 LEU A CA 1
ATOM 1519 C C . LEU A 1 192 ? 27.903 7.120 -48.234 1.00 78.38 192 LEU A C 1
ATOM 1521 O O . LEU A 1 192 ? 26.711 7.314 -48.019 1.00 78.38 192 LEU A O 1
ATOM 1525 N N . ALA A 1 193 ? 28.337 6.722 -49.434 1.00 81.38 193 ALA A N 1
ATOM 1526 C CA . ALA A 1 193 ? 27.418 6.493 -50.548 1.00 81.38 193 ALA A CA 1
ATOM 1527 C C . ALA A 1 193 ? 26.474 5.304 -50.303 1.00 81.38 193 ALA A C 1
ATOM 1529 O O . ALA A 1 193 ? 25.295 5.372 -50.647 1.00 81.38 193 ALA A O 1
ATOM 1530 N N . LEU A 1 194 ? 26.980 4.228 -49.697 1.00 84.94 194 LEU A N 1
ATOM 1531 C CA . LEU A 1 194 ? 26.173 3.065 -49.330 1.00 84.94 194 LEU A CA 1
ATOM 1532 C C . LEU A 1 194 ? 25.201 3.382 -48.190 1.00 84.94 194 LEU A C 1
ATOM 1534 O O . LEU A 1 194 ? 24.081 2.887 -48.205 1.00 84.94 194 LEU A O 1
ATOM 1538 N N . GLU A 1 195 ? 25.595 4.221 -47.233 1.00 77.88 195 GLU A N 1
ATOM 1539 C CA . GLU A 1 195 ? 24.718 4.690 -46.153 1.00 77.88 195 GLU A CA 1
ATOM 1540 C C . GLU A 1 195 ? 23.559 5.530 -46.672 1.00 77.88 195 GLU A C 1
ATOM 1542 O O . GLU A 1 195 ? 22.407 5.246 -46.367 1.00 77.88 195 GLU A O 1
ATOM 1547 N N . GLU A 1 196 ? 23.857 6.537 -47.487 1.00 79.62 196 GLU A N 1
ATOM 1548 C CA . GLU A 1 196 ? 22.851 7.440 -48.040 1.00 79.62 196 GLU A CA 1
ATOM 1549 C C . GLU A 1 196 ? 21.880 6.680 -48.967 1.00 79.62 196 GLU A C 1
ATOM 1551 O O . GLU A 1 196 ? 20.673 6.931 -48.953 1.00 79.62 196 GLU A O 1
ATOM 1556 N N . ARG A 1 197 ? 22.373 5.673 -49.709 1.00 82.38 197 ARG A N 1
ATOM 1557 C CA . ARG A 1 197 ? 21.518 4.755 -50.479 1.00 82.38 197 ARG A CA 1
ATOM 1558 C C . ARG A 1 197 ? 20.713 3.819 -49.584 1.00 82.38 197 ARG A C 1
ATOM 1560 O O . ARG A 1 197 ? 19.543 3.567 -49.871 1.00 82.38 197 ARG A O 1
ATOM 1567 N N . TYR A 1 198 ? 21.300 3.327 -48.498 1.00 82.50 198 TYR A N 1
ATOM 1568 C CA . TYR A 1 198 ? 20.597 2.510 -47.518 1.00 82.50 198 TYR A CA 1
ATOM 1569 C C . TYR A 1 198 ? 19.456 3.284 -46.848 1.00 82.50 198 TYR A C 1
ATOM 1571 O O . TYR A 1 198 ? 18.350 2.762 -46.757 1.00 82.50 198 TYR A O 1
ATOM 1579 N N . GLU A 1 199 ? 19.682 4.532 -46.436 1.00 75.69 199 GLU A N 1
ATOM 1580 C CA . GLU A 1 199 ? 18.639 5.398 -45.871 1.00 75.69 199 GLU A CA 1
ATOM 1581 C C . GLU A 1 199 ? 17.484 5.619 -46.854 1.00 75.69 199 GLU A C 1
ATOM 1583 O O . GLU A 1 199 ? 16.323 5.588 -46.453 1.00 75.69 199 GLU A O 1
ATOM 1588 N N . ALA A 1 200 ? 17.793 5.802 -48.141 1.00 74.12 200 ALA A N 1
ATOM 1589 C CA . ALA A 1 200 ? 16.786 6.034 -49.171 1.00 74.12 200 ALA A CA 1
ATOM 1590 C C . ALA A 1 200 ? 16.005 4.768 -49.578 1.00 74.12 200 ALA A C 1
ATOM 1592 O O . ALA A 1 200 ? 14.853 4.871 -49.995 1.00 74.12 200 ALA A O 1
ATOM 1593 N N . THR A 1 201 ? 16.617 3.579 -49.502 1.00 79.88 201 THR A N 1
ATOM 1594 C CA . THR A 1 201 ? 16.064 2.341 -50.100 1.00 79.88 201 THR A CA 1
ATOM 1595 C C . THR A 1 201 ? 15.747 1.230 -49.103 1.00 79.88 201 THR A C 1
ATOM 1597 O O . THR A 1 201 ? 14.996 0.314 -49.427 1.00 79.88 201 THR A O 1
ATOM 1600 N N . GLY A 1 202 ? 16.341 1.259 -47.910 1.00 75.12 202 GLY A N 1
ATOM 1601 C CA . GLY A 1 202 ? 16.273 0.177 -46.928 1.00 75.12 202 GLY A CA 1
ATOM 1602 C C . GLY A 1 202 ? 17.030 -1.102 -47.320 1.00 75.12 202 GLY A C 1
ATOM 1603 O O . GLY A 1 202 ? 16.859 -2.123 -46.655 1.00 75.12 202 GLY A O 1
ATOM 1604 N N . ASN A 1 203 ? 17.863 -1.087 -48.370 1.00 80.06 203 ASN A N 1
ATOM 1605 C CA . ASN A 1 203 ? 18.526 -2.286 -48.892 1.00 80.06 203 ASN A CA 1
ATOM 1606 C C . ASN A 1 203 ? 19.575 -2.882 -47.926 1.00 80.06 203 ASN A C 1
ATOM 1608 O O . ASN A 1 203 ? 20.643 -2.311 -47.708 1.00 80.06 203 ASN A O 1
ATOM 1612 N N . ALA A 1 204 ? 19.322 -4.082 -47.400 1.00 78.12 204 ALA A N 1
ATOM 1613 C CA . ALA A 1 204 ? 20.216 -4.751 -46.452 1.00 78.12 204 ALA A CA 1
ATOM 1614 C C . ALA A 1 204 ? 21.642 -4.999 -46.996 1.00 78.12 204 ALA A C 1
ATOM 1616 O O . ALA A 1 204 ? 22.604 -4.910 -46.229 1.00 78.12 204 ALA A O 1
ATOM 1617 N N . ASP A 1 205 ? 21.802 -5.231 -48.304 1.00 82.38 205 ASP A N 1
ATOM 1618 C CA . ASP A 1 205 ? 23.118 -5.455 -48.922 1.00 82.38 205 ASP A CA 1
ATOM 1619 C C . ASP A 1 205 ? 24.008 -4.207 -48.859 1.00 82.38 205 ASP A C 1
ATOM 1621 O O . ASP A 1 205 ? 25.232 -4.308 -48.719 1.00 82.38 205 ASP A O 1
ATOM 1625 N N . ASP A 1 206 ? 23.392 -3.026 -48.926 1.00 82.94 206 ASP A N 1
ATOM 1626 C CA . ASP A 1 206 ? 24.090 -1.749 -48.804 1.00 82.94 206 ASP A CA 1
ATOM 1627 C C . ASP A 1 206 ? 24.530 -1.491 -47.375 1.00 82.94 206 ASP A C 1
ATOM 1629 O O . ASP A 1 206 ? 25.656 -1.047 -47.154 1.00 82.94 206 ASP A O 1
ATOM 1633 N N . HIS A 1 207 ? 23.694 -1.855 -46.403 1.00 80.50 207 HIS A N 1
ATOM 1634 C CA . HIS A 1 207 ? 24.056 -1.782 -44.994 1.00 80.50 207 HIS A CA 1
ATOM 1635 C C . HIS A 1 207 ? 25.241 -2.701 -44.664 1.00 80.50 207 HIS A C 1
ATOM 1637 O O . HIS A 1 207 ? 26.182 -2.276 -43.995 1.00 80.50 207 HIS A O 1
ATOM 1643 N N . GLU A 1 208 ? 25.252 -3.933 -45.180 1.00 83.12 208 GLU A N 1
ATOM 1644 C CA . GLU A 1 208 ? 26.347 -4.881 -44.941 1.00 83.12 208 GLU A CA 1
ATOM 1645 C C . GLU A 1 208 ? 27.628 -4.484 -45.700 1.00 83.12 208 GLU A C 1
ATOM 1647 O O . GLU A 1 208 ? 28.744 -4.646 -45.202 1.00 83.12 208 GLU A O 1
ATOM 1652 N N . ALA A 1 209 ? 27.501 -3.911 -46.901 1.00 84.38 209 ALA A N 1
ATOM 1653 C CA . ALA A 1 209 ? 28.638 -3.351 -47.627 1.00 84.38 209 ALA A CA 1
ATOM 1654 C C . ALA A 1 209 ? 29.224 -2.115 -46.926 1.00 84.38 209 ALA A C 1
ATOM 1656 O O . ALA A 1 209 ? 30.447 -2.010 -46.822 1.00 84.38 209 ALA A O 1
ATOM 1657 N N . ALA A 1 210 ? 28.373 -1.232 -46.400 1.00 83.50 210 ALA A N 1
ATOM 1658 C CA . ALA A 1 210 ? 28.781 -0.104 -45.573 1.00 83.50 210 ALA A CA 1
ATOM 1659 C C . ALA A 1 210 ? 29.500 -0.596 -44.311 1.00 83.50 210 ALA A C 1
ATOM 1661 O O . ALA A 1 210 ? 30.570 -0.098 -43.977 1.00 83.50 210 ALA A O 1
ATOM 1662 N N . LEU A 1 211 ? 28.981 -1.632 -43.647 1.00 83.69 211 LEU A N 1
ATOM 1663 C CA . LEU A 1 211 ? 29.605 -2.190 -42.451 1.00 83.69 211 LEU A CA 1
ATOM 1664 C C . LEU A 1 211 ? 31.026 -2.711 -42.719 1.00 83.69 211 LEU A C 1
ATOM 1666 O O . LEU A 1 211 ? 31.922 -2.439 -41.925 1.00 83.69 211 LEU A O 1
ATOM 1670 N N . ARG A 1 212 ? 31.265 -3.379 -43.858 1.00 84.69 212 ARG A N 1
ATOM 1671 C CA . ARG A 1 212 ? 32.616 -3.809 -44.270 1.00 84.69 212 ARG A CA 1
ATOM 1672 C C . ARG A 1 212 ? 33.565 -2.633 -44.509 1.00 84.69 212 ARG A C 1
ATOM 1674 O O . ARG A 1 212 ? 34.726 -2.693 -44.112 1.00 84.69 212 ARG A O 1
ATOM 1681 N N . CYS A 1 213 ? 33.086 -1.561 -45.142 1.00 82.88 213 CYS A N 1
ATOM 1682 C CA . CYS A 1 213 ? 33.882 -0.345 -45.330 1.00 82.88 213 CYS A CA 1
ATOM 1683 C C . CYS A 1 213 ? 34.207 0.326 -43.987 1.00 82.88 213 CYS A C 1
ATOM 1685 O O . CYS A 1 213 ? 35.351 0.709 -43.747 1.00 82.88 213 CYS A O 1
ATOM 1687 N N . ALA A 1 214 ? 33.223 0.420 -43.090 1.00 80.94 214 ALA A N 1
ATOM 1688 C CA . ALA A 1 214 ? 33.398 0.970 -41.752 1.00 80.94 214 ALA A CA 1
ATOM 1689 C C . ALA A 1 214 ? 34.362 0.129 -40.897 1.00 80.94 214 ALA A C 1
ATOM 1691 O O . ALA A 1 214 ? 35.176 0.702 -40.180 1.00 80.94 214 ALA A O 1
ATOM 1692 N N . GLU A 1 215 ? 34.333 -1.202 -41.015 1.00 83.62 215 GLU A N 1
ATOM 1693 C CA . GLU A 1 215 ? 35.274 -2.105 -40.342 1.00 83.62 215 GLU A CA 1
ATOM 1694 C C . GLU A 1 215 ? 36.716 -1.843 -40.785 1.00 83.62 215 GLU A C 1
ATOM 1696 O O . GLU A 1 215 ? 37.606 -1.693 -39.949 1.00 83.62 215 GLU A O 1
ATOM 1701 N N . GLU A 1 216 ? 36.949 -1.729 -42.094 1.00 80.75 216 GLU A N 1
ATOM 1702 C CA . GLU A 1 216 ? 38.282 -1.464 -42.639 1.00 80.75 216 GLU A CA 1
ATOM 1703 C C . GLU A 1 216 ? 38.836 -0.109 -42.157 1.00 80.75 216 GLU A C 1
ATOM 1705 O O . GLU A 1 216 ? 39.997 -0.007 -41.750 1.00 80.75 216 GLU A O 1
ATOM 1710 N N . LEU A 1 217 ? 37.988 0.924 -42.142 1.00 77.88 217 LEU A N 1
ATOM 1711 C CA . LEU A 1 217 ? 38.342 2.259 -41.655 1.00 77.88 217 LEU A CA 1
ATOM 1712 C C . LEU A 1 217 ? 38.580 2.284 -40.140 1.00 77.88 217 LEU A C 1
ATOM 1714 O O . LEU A 1 217 ? 39.511 2.947 -39.680 1.00 77.88 217 LEU A O 1
ATOM 1718 N N . ALA A 1 218 ? 37.778 1.548 -39.368 1.00 76.69 218 ALA A N 1
ATOM 1719 C CA . ALA A 1 218 ? 37.916 1.442 -37.919 1.00 76.69 218 ALA A CA 1
ATOM 1720 C C . ALA A 1 218 ? 39.195 0.696 -37.517 1.00 76.69 218 ALA A C 1
ATOM 1722 O O . ALA A 1 218 ? 39.885 1.136 -36.600 1.00 76.69 218 ALA A O 1
ATOM 1723 N N . VAL A 1 219 ? 39.562 -0.382 -38.223 1.00 77.56 219 VAL A N 1
ATOM 1724 C CA . VAL A 1 219 ? 40.832 -1.096 -37.999 1.00 77.56 219 VAL A CA 1
ATOM 1725 C C . VAL A 1 219 ? 42.019 -0.162 -38.232 1.00 77.56 219 VAL A C 1
ATOM 1727 O O . VAL A 1 219 ? 42.909 -0.095 -37.387 1.00 77.56 219 VAL A O 1
ATOM 1730 N N . TYR A 1 220 ? 42.008 0.613 -39.322 1.00 75.00 220 TYR A N 1
ATOM 1731 C CA . TYR A 1 220 ? 43.061 1.597 -39.583 1.00 75.00 220 TYR A CA 1
ATOM 1732 C C . TYR A 1 220 ? 43.125 2.693 -38.509 1.00 75.00 220 TYR A C 1
ATOM 1734 O O . TYR A 1 220 ? 44.210 3.022 -38.024 1.00 75.00 220 TYR A O 1
ATOM 1742 N N . ALA A 1 221 ? 41.975 3.247 -38.112 1.00 72.31 221 ALA A N 1
ATOM 1743 C CA . ALA A 1 221 ? 41.898 4.243 -37.046 1.00 72.31 221 ALA A CA 1
ATOM 1744 C C . ALA A 1 221 ? 42.484 3.702 -35.731 1.00 72.31 221 ALA A C 1
ATOM 1746 O O . ALA A 1 221 ? 43.302 4.364 -35.092 1.00 72.31 221 ALA A O 1
ATOM 1747 N N . HIS A 1 222 ? 42.150 2.457 -35.383 1.00 68.69 222 HIS A N 1
ATOM 1748 C CA . HIS A 1 222 ? 42.623 1.793 -34.172 1.00 68.69 222 HIS A CA 1
ATOM 1749 C C . HIS A 1 222 ? 44.149 1.563 -34.169 1.00 68.69 222 HIS A C 1
ATOM 1751 O O . HIS A 1 222 ? 44.781 1.651 -33.115 1.00 68.69 222 HIS A O 1
ATOM 1757 N N . THR A 1 223 ? 44.769 1.311 -35.331 1.00 70.12 223 THR A N 1
ATOM 1758 C CA . THR A 1 223 ? 46.211 1.013 -35.437 1.00 70.12 223 THR A CA 1
ATOM 1759 C C . THR A 1 223 ? 47.102 2.209 -35.768 1.00 70.12 223 THR A C 1
ATOM 1761 O O . THR A 1 223 ? 48.303 2.154 -35.503 1.00 70.12 223 THR A O 1
ATOM 1764 N N . SER A 1 224 ? 46.576 3.257 -36.409 1.00 61.16 224 SER A N 1
ATOM 1765 C CA . SER A 1 224 ? 47.416 4.230 -37.132 1.00 61.16 224 SER A CA 1
ATOM 1766 C C . SER A 1 224 ? 47.036 5.701 -36.946 1.00 61.16 224 SER A C 1
ATOM 1768 O O . SER A 1 224 ? 47.832 6.560 -37.324 1.00 61.16 224 SER A O 1
ATOM 1770 N N . ALA A 1 225 ? 45.876 6.018 -36.359 1.00 57.56 225 ALA A N 1
ATOM 1771 C CA . ALA A 1 225 ? 45.431 7.400 -36.167 1.00 57.56 225 ALA A CA 1
ATOM 1772 C C . ALA A 1 225 ? 44.594 7.552 -34.885 1.00 57.56 225 ALA A C 1
ATOM 1774 O O . ALA A 1 225 ? 43.373 7.420 -34.893 1.00 57.56 225 ALA A O 1
ATOM 1775 N N . ARG A 1 226 ? 45.264 7.870 -33.770 1.00 64.06 226 ARG A N 1
ATOM 1776 C CA . ARG A 1 226 ? 44.626 8.293 -32.509 1.00 64.06 226 ARG A CA 1
ATOM 1777 C C . ARG A 1 226 ? 44.354 9.803 -32.518 1.00 64.06 226 ARG A C 1
ATOM 1779 O O . ARG A 1 226 ? 44.867 10.541 -31.681 1.00 64.06 226 ARG A O 1
ATOM 1786 N N . ASP A 1 227 ? 43.609 10.259 -33.517 1.00 66.56 227 ASP A N 1
ATOM 1787 C CA . ASP A 1 227 ? 43.205 11.653 -33.710 1.00 66.56 227 ASP A CA 1
ATOM 1788 C C . ASP A 1 227 ? 41.671 11.781 -33.778 1.00 66.56 227 ASP A C 1
ATOM 1790 O O . ASP A 1 227 ? 40.942 10.788 -33.732 1.00 66.56 227 ASP A O 1
ATOM 1794 N N . ALA A 1 228 ? 41.153 13.011 -33.864 1.00 65.19 228 ALA A N 1
ATOM 1795 C CA . ALA A 1 228 ? 39.708 13.267 -33.868 1.00 65.19 228 ALA A CA 1
ATOM 1796 C C . ALA A 1 228 ? 38.963 12.528 -34.999 1.00 65.19 228 ALA A C 1
ATOM 1798 O O . ALA A 1 228 ? 37.824 12.101 -34.810 1.00 65.19 228 ALA A O 1
ATOM 1799 N N . ILE A 1 229 ? 39.615 12.336 -36.151 1.00 68.75 229 ILE A N 1
ATOM 1800 C CA . ILE A 1 229 ? 39.043 11.648 -37.315 1.00 68.75 229 ILE A CA 1
ATOM 1801 C C . ILE A 1 229 ? 38.937 10.147 -37.035 1.00 68.75 229 ILE A C 1
ATOM 1803 O O . ILE A 1 229 ? 37.878 9.556 -37.255 1.00 68.75 229 ILE A O 1
ATOM 1807 N N . GLY A 1 230 ? 39.994 9.538 -36.488 1.00 72.19 230 GLY A N 1
ATOM 1808 C CA . GLY A 1 230 ? 39.977 8.138 -36.072 1.00 72.19 230 GLY A CA 1
ATOM 1809 C C . GLY A 1 230 ? 38.851 7.834 -35.079 1.00 72.19 230 GLY A C 1
ATOM 1810 O O . GLY A 1 230 ? 38.165 6.822 -35.204 1.00 72.19 230 GLY A O 1
ATOM 1811 N N . CYS A 1 231 ? 38.571 8.752 -34.155 1.00 75.69 231 CYS A N 1
ATOM 1812 C CA . CYS A 1 231 ? 37.511 8.588 -33.156 1.00 75.69 231 CYS A CA 1
ATOM 1813 C C . CYS A 1 231 ? 36.109 8.583 -33.758 1.00 75.69 231 CYS A C 1
ATOM 1815 O O . CYS A 1 231 ? 35.274 7.765 -33.369 1.00 75.69 231 CYS A O 1
ATOM 1817 N N . SER A 1 232 ? 35.849 9.479 -34.711 1.00 74.00 232 SER A N 1
ATOM 1818 C CA . SER A 1 232 ? 34.578 9.510 -35.435 1.00 74.00 232 SER A CA 1
ATOM 1819 C C . SER A 1 232 ? 34.358 8.235 -36.250 1.00 74.00 232 SER A C 1
ATOM 1821 O O . SER A 1 232 ? 33.229 7.754 -36.324 1.00 74.00 232 SER A O 1
ATOM 1823 N N . LEU A 1 233 ? 35.421 7.645 -36.808 1.00 76.69 233 LEU A N 1
ATOM 1824 C CA . LEU A 1 233 ? 35.349 6.369 -37.529 1.00 76.69 233 LEU A CA 1
ATOM 1825 C C . LEU A 1 233 ? 35.066 5.188 -36.587 1.00 76.69 233 LEU A C 1
ATOM 1827 O O . LEU A 1 233 ? 34.196 4.371 -36.889 1.00 76.69 233 LEU A O 1
ATOM 1831 N N . LEU A 1 234 ? 35.734 5.129 -35.427 1.00 82.44 234 LEU A N 1
ATOM 1832 C CA . LEU A 1 234 ? 35.464 4.122 -34.391 1.00 82.44 234 LEU A CA 1
ATOM 1833 C C . LEU A 1 234 ? 34.018 4.218 -33.888 1.00 82.44 234 LEU A C 1
ATOM 1835 O O . LEU A 1 234 ? 33.330 3.201 -33.801 1.00 82.44 234 LEU A O 1
ATOM 1839 N N . PHE A 1 235 ? 33.534 5.436 -33.621 1.00 84.38 235 PHE A N 1
ATOM 1840 C CA . PHE A 1 235 ? 32.146 5.670 -33.228 1.00 84.38 235 PHE A CA 1
ATOM 1841 C C . PHE A 1 235 ? 31.165 5.216 -34.313 1.00 84.38 235 PHE A C 1
ATOM 1843 O O . PHE A 1 235 ? 30.266 4.432 -34.023 1.00 84.38 235 PHE A O 1
ATOM 1850 N N . SER A 1 236 ? 31.372 5.648 -35.561 1.00 80.69 236 SER A N 1
ATOM 1851 C CA . SER A 1 236 ? 30.488 5.313 -36.686 1.00 80.69 236 SER A CA 1
ATOM 1852 C C . SER A 1 236 ? 30.396 3.802 -36.904 1.00 80.69 236 SER A C 1
ATOM 1854 O O . SER A 1 236 ? 29.321 3.272 -37.177 1.00 80.69 236 SER A O 1
ATOM 1856 N N . PHE A 1 237 ? 31.510 3.078 -36.756 1.00 85.88 237 PHE A N 1
ATOM 1857 C CA . PHE A 1 237 ? 31.502 1.622 -36.853 1.00 85.88 237 PHE A CA 1
ATOM 1858 C C . PHE A 1 237 ? 30.807 0.958 -35.657 1.00 85.88 237 PHE A C 1
ATOM 1860 O O . PHE A 1 237 ? 29.967 0.074 -35.842 1.00 85.88 237 PHE A O 1
ATOM 1867 N N . GLY A 1 238 ? 31.112 1.408 -34.436 1.00 87.69 238 GLY A N 1
ATOM 1868 C CA . GLY A 1 238 ? 30.480 0.911 -33.215 1.00 87.69 238 GLY A CA 1
ATOM 1869 C C . GLY A 1 238 ? 28.962 1.112 -33.209 1.00 87.69 238 GLY A C 1
ATOM 1870 O O . GLY A 1 238 ? 28.217 0.184 -32.897 1.00 87.69 238 GLY A O 1
ATOM 1871 N N . GLU A 1 239 ? 28.488 2.285 -33.627 1.00 86.94 239 GLU A N 1
ATOM 1872 C CA . GLU A 1 239 ? 27.064 2.597 -33.750 1.00 86.94 239 GLU A CA 1
ATOM 1873 C C . GLU A 1 239 ? 26.368 1.697 -34.779 1.00 86.94 239 GLU A C 1
ATOM 1875 O O . GLU A 1 239 ? 25.283 1.188 -34.510 1.00 86.94 239 GLU A O 1
ATOM 1880 N N . LYS A 1 240 ? 26.991 1.425 -35.930 1.00 83.00 240 LYS A N 1
ATOM 1881 C CA . LYS A 1 240 ? 26.412 0.530 -36.947 1.00 83.00 240 LYS A CA 1
ATOM 1882 C C . LYS A 1 240 ? 26.282 -0.902 -36.466 1.00 83.00 240 LYS A C 1
ATOM 1884 O O . LYS A 1 240 ? 25.242 -1.517 -36.679 1.00 83.00 240 LYS A O 1
ATOM 1889 N N . LEU A 1 241 ? 27.306 -1.426 -35.793 1.00 86.56 241 LEU A N 1
ATOM 1890 C CA . LEU A 1 241 ? 27.223 -2.746 -35.166 1.00 86.56 241 LEU A CA 1
ATOM 1891 C C . LEU A 1 241 ? 26.091 -2.789 -34.132 1.00 86.56 241 LEU A C 1
ATOM 1893 O O . LEU A 1 241 ? 25.358 -3.775 -34.056 1.00 86.56 241 LEU A O 1
ATOM 1897 N N . PHE A 1 242 ? 25.904 -1.704 -33.378 1.00 88.50 242 PHE A N 1
ATOM 1898 C CA . PHE A 1 242 ? 24.801 -1.586 -32.434 1.00 88.50 242 PHE A CA 1
ATOM 1899 C C . PHE A 1 242 ? 23.430 -1.525 -33.128 1.00 88.50 242 PHE A C 1
ATOM 1901 O O . PHE A 1 242 ? 22.511 -2.235 -32.728 1.00 88.50 242 PHE A O 1
ATOM 1908 N N . GLN A 1 243 ? 23.284 -0.750 -34.205 1.00 84.25 243 GLN A N 1
ATOM 1909 C CA . GLN A 1 243 ? 22.056 -0.701 -35.007 1.00 84.25 243 GLN A CA 1
ATOM 1910 C C . GLN A 1 243 ? 21.740 -2.050 -35.664 1.00 84.25 243 GLN A C 1
ATOM 1912 O O . GLN A 1 243 ? 20.578 -2.454 -35.682 1.00 84.25 243 GLN A O 1
ATOM 1917 N N . ARG A 1 244 ? 22.758 -2.773 -36.154 1.00 83.06 244 ARG A N 1
ATOM 1918 C CA . ARG A 1 244 ? 22.594 -4.138 -36.667 1.00 83.06 244 ARG A CA 1
ATOM 1919 C C . ARG A 1 244 ? 22.069 -5.062 -35.578 1.00 83.06 244 ARG A C 1
ATOM 1921 O O . ARG A 1 244 ? 21.079 -5.738 -35.816 1.00 83.06 244 ARG A O 1
ATOM 1928 N N . TYR A 1 245 ? 22.648 -5.009 -34.378 1.00 85.44 245 TYR A N 1
ATOM 1929 C CA . TYR A 1 245 ? 22.155 -5.765 -33.225 1.00 85.44 245 TYR A CA 1
ATOM 1930 C C . TYR A 1 245 ? 20.685 -5.454 -32.889 1.00 85.44 245 TYR A C 1
ATOM 1932 O O . TYR A 1 245 ? 19.924 -6.363 -32.571 1.00 85.44 245 TYR A O 1
ATOM 1940 N N . LEU A 1 246 ? 20.263 -4.187 -32.966 1.00 82.50 246 LEU A N 1
ATOM 1941 C CA . LEU A 1 246 ? 18.867 -3.813 -32.706 1.00 82.50 246 LEU A CA 1
ATOM 1942 C C . LEU A 1 246 ? 17.886 -4.393 -33.741 1.00 82.50 246 LEU A C 1
ATOM 1944 O O . LEU A 1 246 ? 16.715 -4.569 -33.413 1.00 82.50 246 LEU A O 1
ATOM 1948 N N . ARG A 1 247 ? 18.343 -4.681 -34.968 1.00 80.50 247 ARG A N 1
ATOM 1949 C CA . ARG A 1 247 ? 17.537 -5.313 -36.029 1.00 80.50 247 ARG A CA 1
ATOM 1950 C C . ARG A 1 247 ? 17.588 -6.836 -35.971 1.00 80.50 247 ARG A C 1
ATOM 1952 O O . ARG A 1 247 ? 16.553 -7.479 -36.092 1.00 80.50 247 ARG A O 1
ATOM 1959 N N . ASP A 1 248 ? 18.785 -7.385 -35.796 1.00 79.62 248 ASP A N 1
ATOM 1960 C CA . ASP A 1 248 ? 19.061 -8.817 -35.704 1.00 79.62 248 ASP A CA 1
ATOM 1961 C C . ASP A 1 248 ? 19.923 -9.096 -34.455 1.00 79.62 248 ASP A C 1
ATOM 1963 O O . ASP A 1 248 ? 21.141 -8.865 -34.469 1.00 79.62 248 ASP A O 1
ATOM 1967 N N . PRO A 1 249 ? 19.305 -9.520 -33.334 1.00 79.94 249 PRO A N 1
ATOM 1968 C CA . PRO A 1 249 ? 19.983 -9.658 -32.048 1.00 79.94 249 PRO A CA 1
ATOM 1969 C C . PRO A 1 249 ? 21.138 -10.677 -32.037 1.00 79.94 249 PRO A C 1
ATOM 1971 O O . PRO A 1 249 ? 20.970 -11.849 -31.706 1.00 79.94 249 PRO A O 1
ATOM 1974 N N . ASN A 1 250 ? 22.361 -10.199 -32.278 1.00 82.75 250 ASN A N 1
ATOM 1975 C CA . ASN A 1 250 ? 23.605 -10.962 -32.151 1.00 82.75 250 ASN A CA 1
ATOM 1976 C C . ASN A 1 250 ? 24.501 -10.424 -31.016 1.00 82.75 250 ASN A C 1
ATOM 1978 O O . ASN A 1 250 ? 25.069 -9.333 -31.091 1.00 82.75 250 ASN A O 1
ATOM 1982 N N . THR A 1 251 ? 24.702 -11.220 -29.963 1.00 83.25 251 THR A N 1
ATOM 1983 C CA . THR A 1 251 ? 25.521 -10.836 -28.794 1.00 83.25 251 THR A CA 1
ATOM 1984 C C . THR A 1 251 ? 26.998 -10.596 -29.123 1.00 83.25 251 THR A C 1
ATOM 1986 O O . THR A 1 251 ? 27.698 -9.916 -28.370 1.00 83.25 251 THR A O 1
ATOM 1989 N N . THR A 1 252 ? 27.502 -11.135 -30.234 1.00 86.19 252 THR A N 1
ATOM 1990 C CA . THR A 1 252 ? 28.866 -10.869 -30.710 1.00 86.19 252 THR A CA 1
ATOM 1991 C C . THR A 1 252 ? 28.983 -9.463 -31.277 1.00 86.19 252 THR A C 1
ATOM 1993 O O . THR A 1 252 ? 29.939 -8.762 -30.950 1.00 86.19 252 THR A O 1
ATOM 1996 N N . ASP A 1 253 ? 27.989 -9.018 -32.040 1.00 86.12 253 ASP A N 1
ATOM 1997 C CA . ASP A 1 253 ? 27.966 -7.665 -32.595 1.00 86.12 253 ASP A CA 1
ATOM 1998 C C . ASP A 1 253 ? 27.824 -6.616 -31.505 1.00 86.12 253 ASP A C 1
ATOM 2000 O O . ASP A 1 253 ? 28.566 -5.639 -31.511 1.00 86.12 253 ASP A O 1
ATOM 2004 N N . LEU A 1 254 ? 26.963 -6.860 -30.513 1.00 89.38 254 LEU A N 1
ATOM 2005 C CA . LEU A 1 254 ? 26.813 -5.960 -29.371 1.00 89.38 254 LEU A CA 1
ATOM 2006 C C . LEU A 1 254 ? 28.123 -5.805 -28.581 1.00 89.38 254 LEU A C 1
ATOM 2008 O O . LEU A 1 254 ? 28.513 -4.690 -28.240 1.00 89.38 254 LEU A O 1
ATOM 2012 N N . ARG A 1 255 ? 28.852 -6.902 -28.329 1.00 90.50 255 ARG A N 1
ATOM 2013 C CA . ARG A 1 255 ? 30.161 -6.832 -27.653 1.00 90.50 255 ARG A CA 1
ATOM 2014 C C . ARG A 1 255 ? 31.199 -6.075 -28.474 1.00 90.50 255 ARG A C 1
ATOM 2016 O O . ARG A 1 255 ? 31.946 -5.277 -27.912 1.00 90.50 255 ARG A O 1
ATOM 2023 N N . ARG A 1 256 ? 31.251 -6.315 -29.788 1.00 89.62 256 ARG A N 1
ATOM 2024 C CA . ARG A 1 256 ? 32.158 -5.593 -30.692 1.00 89.62 256 ARG A CA 1
ATOM 2025 C C . ARG A 1 256 ? 31.816 -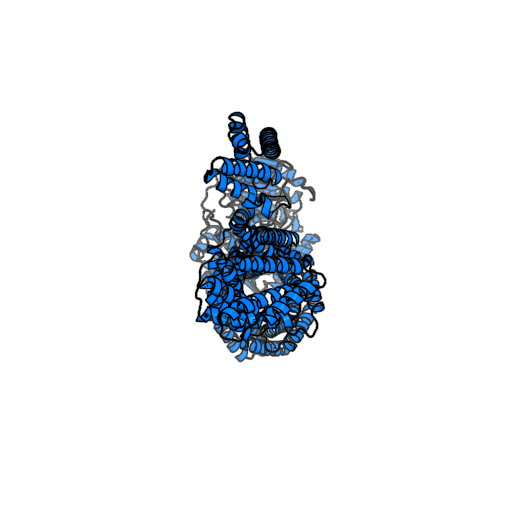4.106 -30.738 1.00 89.62 256 ARG A C 1
ATOM 2027 O O . ARG A 1 256 ? 32.718 -3.290 -30.592 1.00 89.62 256 ARG A O 1
ATOM 2034 N N . ALA A 1 257 ? 30.532 -3.769 -30.857 1.00 91.62 257 ALA A N 1
ATOM 2035 C CA . ALA A 1 257 ? 30.033 -2.399 -30.813 1.00 91.62 257 ALA A CA 1
ATOM 2036 C C . ALA A 1 257 ? 30.506 -1.678 -29.548 1.00 91.62 257 ALA A C 1
ATOM 2038 O O . ALA A 1 257 ? 31.111 -0.616 -29.644 1.00 91.62 257 ALA A O 1
ATOM 2039 N N . ILE A 1 258 ? 30.311 -2.286 -28.372 1.00 92.44 258 ILE A N 1
ATOM 2040 C CA . ILE A 1 258 ? 30.749 -1.721 -27.087 1.00 92.44 258 ILE A CA 1
ATOM 2041 C C . ILE A 1 258 ? 32.263 -1.488 -27.059 1.00 92.44 258 ILE A C 1
ATOM 2043 O O . ILE A 1 258 ? 32.693 -0.456 -26.552 1.00 92.44 258 ILE A O 1
ATOM 2047 N N . GLY A 1 259 ? 33.065 -2.402 -27.619 1.00 89.94 259 GLY A N 1
ATOM 2048 C CA . GLY A 1 259 ? 34.515 -2.224 -27.742 1.00 89.94 259 GLY A CA 1
ATOM 2049 C C . GLY A 1 259 ? 34.879 -0.944 -28.499 1.00 89.94 259 GLY A C 1
ATOM 2050 O O . GLY A 1 259 ? 35.525 -0.063 -27.941 1.00 89.94 259 GLY A O 1
ATOM 2051 N N . PHE A 1 260 ? 34.376 -0.792 -29.726 1.00 89.25 260 PHE A N 1
ATOM 2052 C CA . PHE A 1 260 ? 34.652 0.395 -30.544 1.00 89.25 260 PHE A CA 1
ATOM 2053 C C . PHE A 1 260 ? 34.063 1.684 -29.957 1.00 89.25 260 PHE A C 1
ATOM 2055 O O . PHE A 1 260 ? 34.688 2.742 -30.028 1.00 89.25 260 PHE A O 1
ATOM 2062 N N . LEU A 1 261 ? 32.879 1.611 -29.341 1.00 91.25 261 LEU A N 1
ATOM 2063 C CA . LEU A 1 261 ? 32.258 2.755 -28.675 1.00 91.25 261 LEU A CA 1
ATOM 2064 C C . LEU A 1 261 ? 33.075 3.210 -27.454 1.00 91.25 261 LEU A C 1
ATOM 2066 O O . LEU A 1 261 ? 33.229 4.417 -27.269 1.00 91.25 261 LEU A O 1
ATOM 2070 N N . ARG A 1 262 ? 33.645 2.285 -26.664 1.00 92.31 262 ARG A N 1
ATOM 2071 C CA . ARG A 1 262 ? 34.558 2.611 -25.551 1.00 92.31 262 ARG A CA 1
ATOM 2072 C C . ARG A 1 262 ? 35.805 3.335 -26.041 1.00 92.31 262 ARG A C 1
ATOM 2074 O O . ARG A 1 262 ? 36.116 4.398 -25.515 1.00 92.31 262 ARG A O 1
ATOM 2081 N N . ASP A 1 263 ? 36.448 2.823 -27.086 1.00 87.44 263 ASP A N 1
ATOM 2082 C CA . ASP A 1 263 ? 37.627 3.475 -27.666 1.00 87.44 263 ASP A CA 1
ATOM 2083 C C . ASP A 1 263 ? 37.279 4.874 -28.199 1.00 87.44 263 ASP A C 1
ATOM 2085 O O . ASP A 1 263 ? 38.047 5.826 -28.064 1.00 87.44 263 ASP A O 1
ATOM 2089 N N . SER A 1 264 ? 36.080 5.029 -28.771 1.00 87.44 264 SER A N 1
ATOM 2090 C CA . SER A 1 264 ? 35.642 6.302 -29.340 1.00 87.44 264 SER A CA 1
ATOM 2091 C C . SER A 1 264 ? 35.446 7.411 -28.301 1.00 87.44 264 SER A C 1
ATOM 2093 O O . SER A 1 264 ? 35.555 8.581 -28.667 1.00 87.44 264 SER A O 1
ATOM 2095 N N . VAL A 1 265 ? 35.157 7.090 -27.032 1.00 89.19 265 VAL A N 1
ATOM 2096 C CA . VAL A 1 265 ? 34.908 8.090 -25.973 1.00 89.19 265 VAL A CA 1
ATOM 2097 C C . VAL A 1 265 ? 36.170 8.503 -25.214 1.00 89.19 265 VAL A C 1
ATOM 2099 O O . VAL A 1 265 ? 36.117 9.462 -24.448 1.00 89.19 265 VAL A O 1
ATOM 2102 N N . GLU A 1 266 ? 37.311 7.844 -25.442 1.00 84.12 266 GLU A N 1
ATOM 2103 C CA . GLU A 1 266 ? 38.596 8.235 -24.836 1.00 84.12 266 GLU A CA 1
ATOM 2104 C C . GLU A 1 266 ? 39.089 9.612 -25.317 1.00 84.12 266 GLU A C 1
ATOM 2106 O O . GLU A 1 266 ? 39.956 10.221 -24.689 1.00 84.12 266 GLU A O 1
ATOM 2111 N N . PHE A 1 267 ? 38.518 10.135 -26.406 1.00 78.69 267 PHE A N 1
ATOM 2112 C CA . PHE A 1 267 ? 38.969 11.364 -27.050 1.00 78.69 267 PHE A CA 1
ATOM 2113 C C . PHE A 1 267 ? 37.931 12.493 -26.959 1.00 78.69 267 PHE A C 1
ATOM 2115 O O . PHE A 1 267 ? 36.826 12.370 -27.511 1.00 78.69 267 PHE A O 1
ATOM 2122 N N . PRO A 1 268 ? 38.275 13.630 -26.326 1.00 74.19 268 PRO A N 1
ATOM 2123 C CA . PRO A 1 268 ? 37.362 14.754 -26.162 1.00 74.19 268 PRO A CA 1
ATOM 2124 C C . PRO A 1 268 ? 37.035 15.447 -27.493 1.00 74.19 268 PRO A C 1
ATOM 2126 O O . PRO A 1 268 ? 37.832 15.458 -28.427 1.00 74.19 268 PRO A O 1
ATOM 2129 N N . GLY A 1 269 ? 35.834 16.022 -27.584 1.00 75.38 269 GLY A N 1
ATOM 2130 C CA . GLY A 1 269 ? 35.353 16.736 -28.769 1.00 75.38 269 GLY A CA 1
ATOM 2131 C C . GLY A 1 269 ? 33.870 17.114 -28.659 1.00 75.38 269 GLY A C 1
ATOM 2132 O O . GLY A 1 269 ? 33.189 16.613 -27.763 1.00 75.38 269 GLY A O 1
ATOM 2133 N N . PRO A 1 270 ? 33.345 17.951 -29.573 1.00 70.44 270 PRO A N 1
ATOM 2134 C CA . PRO A 1 270 ? 31.976 18.480 -29.501 1.00 70.44 270 PRO A CA 1
ATOM 2135 C C . PRO A 1 270 ? 30.886 17.394 -29.529 1.00 70.44 270 PRO A C 1
ATOM 2137 O O . PRO A 1 270 ? 29.824 17.577 -28.950 1.00 70.44 270 PRO A O 1
ATOM 2140 N N . HIS A 1 271 ? 31.164 16.229 -30.124 1.00 79.81 271 HIS A N 1
ATOM 2141 C CA . HIS A 1 271 ? 30.236 15.090 -30.178 1.00 79.81 271 HIS A CA 1
ATOM 2142 C C . HIS A 1 271 ? 30.439 14.069 -29.046 1.00 79.81 271 HIS A C 1
ATOM 2144 O O . HIS A 1 271 ? 29.852 12.989 -29.070 1.00 79.81 271 HIS A O 1
ATOM 2150 N N . LEU A 1 272 ? 31.305 14.345 -28.062 1.00 85.62 272 LEU A N 1
ATOM 2151 C CA . LEU A 1 272 ? 31.525 13.442 -26.925 1.00 85.62 272 LEU A CA 1
ATOM 2152 C C . LEU A 1 272 ? 30.225 13.081 -26.170 1.00 85.62 272 LEU A C 1
ATOM 2154 O O . LEU A 1 272 ? 30.048 11.890 -25.916 1.00 85.62 272 LEU A O 1
ATOM 2158 N N . PRO A 1 273 ? 29.292 14.012 -25.878 1.00 87.81 273 PRO A N 1
ATOM 2159 C CA . PRO A 1 273 ? 28.058 13.660 -25.172 1.00 87.81 273 PRO A CA 1
ATOM 2160 C C . PRO A 1 273 ? 27.205 12.622 -25.910 1.00 87.81 273 PRO A C 1
ATOM 2162 O O . PRO A 1 273 ? 26.748 11.653 -25.308 1.00 87.81 273 PRO A O 1
ATOM 2165 N N . THR A 1 274 ? 27.055 12.761 -27.230 1.00 85.75 274 THR A N 1
ATOM 2166 C CA . THR A 1 274 ? 26.318 11.802 -28.068 1.00 85.75 274 THR A CA 1
ATOM 2167 C C . THR A 1 274 ? 26.977 10.422 -28.046 1.00 85.75 274 THR A C 1
ATOM 2169 O O . THR A 1 274 ? 26.296 9.413 -27.868 1.00 85.75 274 THR A O 1
ATOM 2172 N N . ARG A 1 275 ? 28.313 10.364 -28.155 1.00 89.50 275 ARG A N 1
ATOM 2173 C CA . ARG A 1 275 ? 29.070 9.100 -28.095 1.00 89.50 275 ARG A CA 1
ATOM 2174 C C . ARG A 1 275 ? 28.901 8.396 -26.748 1.00 89.50 275 ARG A C 1
ATOM 2176 O O . ARG A 1 275 ? 28.661 7.189 -26.711 1.00 89.50 275 ARG A O 1
ATOM 2183 N N . LEU A 1 276 ? 28.975 9.154 -25.652 1.00 92.75 276 LEU A N 1
ATOM 2184 C CA . LEU A 1 276 ? 28.749 8.655 -24.294 1.00 92.75 276 LEU A CA 1
ATOM 2185 C C . LEU A 1 276 ? 27.326 8.113 -24.112 1.00 92.75 276 LEU A C 1
ATOM 2187 O O . LEU A 1 276 ? 27.156 7.044 -23.525 1.00 92.75 276 LEU A O 1
ATOM 2191 N N . LEU A 1 277 ? 26.318 8.798 -24.660 1.00 90.75 277 LEU A N 1
ATOM 2192 C CA . LEU A 1 277 ? 24.922 8.366 -24.594 1.00 90.75 277 LEU A CA 1
ATOM 2193 C C . LEU A 1 277 ? 24.688 7.051 -25.355 1.00 90.75 277 LEU A C 1
ATOM 2195 O O . LEU A 1 277 ? 24.062 6.131 -24.824 1.00 90.75 277 LEU A O 1
ATOM 2199 N N . VAL A 1 278 ? 25.231 6.921 -26.570 1.00 90.88 278 VAL A N 1
ATOM 2200 C CA . VAL A 1 278 ? 25.128 5.686 -27.369 1.00 90.88 278 VAL A CA 1
ATOM 2201 C C . VAL A 1 278 ? 25.864 4.526 -26.693 1.00 90.88 278 VAL A C 1
ATOM 2203 O O . VAL A 1 278 ? 25.308 3.430 -26.593 1.00 90.88 278 VAL A O 1
ATOM 2206 N N . LEU A 1 279 ? 27.069 4.762 -26.159 1.00 94.81 279 LEU A N 1
ATOM 2207 C CA . LEU A 1 279 ? 27.803 3.765 -25.373 1.00 94.81 279 LEU A CA 1
ATOM 2208 C C . LEU A 1 279 ? 27.003 3.328 -24.140 1.00 94.81 279 LEU A C 1
ATOM 2210 O O . LEU A 1 279 ? 26.859 2.132 -23.891 1.00 94.81 279 LEU A O 1
ATOM 2214 N N . SER A 1 280 ? 26.450 4.283 -23.390 1.00 94.31 280 SER A N 1
ATOM 2215 C CA . SER A 1 280 ? 25.616 4.012 -22.217 1.00 94.31 280 SER A CA 1
ATOM 2216 C C . SER A 1 280 ? 24.409 3.134 -22.567 1.00 94.31 280 SER A C 1
ATOM 2218 O O . SER A 1 280 ? 24.124 2.155 -21.873 1.00 94.31 280 SER A O 1
ATOM 2220 N N . ARG A 1 281 ? 23.736 3.415 -23.689 1.00 91.81 281 ARG A N 1
ATOM 2221 C CA . ARG A 1 281 ? 22.611 2.610 -24.178 1.00 91.81 281 ARG A CA 1
ATOM 2222 C C . ARG A 1 281 ? 23.039 1.197 -24.583 1.00 91.81 281 ARG A C 1
ATOM 2224 O O . ARG A 1 281 ? 22.361 0.236 -24.219 1.00 91.81 281 ARG A O 1
ATOM 2231 N N . ALA A 1 282 ? 24.166 1.045 -25.279 1.00 91.56 282 ALA A N 1
ATOM 2232 C CA . ALA A 1 282 ? 24.697 -0.268 -25.645 1.00 91.56 282 ALA A CA 1
ATOM 2233 C C . ALA A 1 282 ? 25.074 -1.102 -24.404 1.00 91.56 282 ALA A C 1
ATOM 2235 O O . ALA A 1 282 ? 24.697 -2.273 -24.308 1.00 91.56 282 ALA A O 1
ATOM 2236 N N . LEU A 1 283 ? 25.739 -0.486 -23.418 1.00 92.81 283 LEU A N 1
ATOM 2237 C CA . LEU A 1 283 ? 26.062 -1.112 -22.131 1.00 92.81 283 LEU A CA 1
ATOM 2238 C C . LEU A 1 283 ? 24.796 -1.501 -21.353 1.00 92.81 283 LEU A C 1
ATOM 2240 O O . LEU A 1 283 ? 24.744 -2.593 -20.793 1.00 92.81 283 LEU A O 1
ATOM 2244 N N . SER A 1 284 ? 23.761 -0.653 -21.361 1.00 88.31 284 SER A N 1
ATOM 2245 C CA . SER A 1 284 ? 22.463 -0.944 -20.739 1.00 88.31 284 SER A CA 1
ATOM 2246 C C . SER A 1 284 ? 21.857 -2.238 -21.283 1.00 88.31 284 SER A C 1
ATOM 2248 O O . SER A 1 284 ? 21.519 -3.135 -20.510 1.00 88.31 284 SER A O 1
ATOM 2250 N N . ILE A 1 285 ? 21.797 -2.392 -22.609 1.00 86.38 285 ILE A N 1
ATOM 2251 C CA . ILE A 1 285 ? 21.232 -3.598 -23.226 1.00 86.38 285 ILE A CA 1
ATOM 2252 C C . ILE A 1 285 ? 22.113 -4.824 -22.963 1.00 86.38 285 ILE A C 1
ATOM 2254 O O . ILE A 1 285 ? 21.608 -5.900 -22.641 1.00 86.38 285 ILE A O 1
ATOM 2258 N N . TRP A 1 286 ? 23.436 -4.667 -23.037 1.00 87.81 286 TRP A N 1
ATOM 2259 C CA . TRP A 1 286 ? 24.364 -5.760 -22.757 1.00 87.81 286 TRP A CA 1
ATOM 2260 C C . TRP A 1 286 ? 24.292 -6.235 -21.306 1.00 87.81 286 TRP A C 1
ATOM 2262 O O . TRP A 1 286 ? 24.367 -7.437 -21.056 1.00 87.81 286 TRP A O 1
ATOM 2272 N N . SER A 1 287 ? 24.072 -5.324 -20.355 1.00 83.69 287 SER A N 1
ATOM 2273 C CA . SER A 1 287 ? 23.953 -5.667 -18.936 1.00 83.69 287 SER A CA 1
ATOM 2274 C C . SER A 1 287 ? 22.842 -6.690 -18.667 1.00 83.69 287 SER A C 1
ATOM 2276 O O . SER A 1 287 ? 23.041 -7.619 -17.880 1.00 83.69 287 SER A O 1
ATOM 2278 N N . ALA A 1 288 ? 21.719 -6.596 -19.391 1.00 69.75 288 ALA A N 1
ATOM 2279 C CA . ALA A 1 288 ? 20.603 -7.530 -19.273 1.00 69.75 288 ALA A CA 1
ATOM 2280 C C . ALA A 1 288 ? 20.973 -8.953 -19.735 1.00 69.75 288 ALA A C 1
ATOM 2282 O O . ALA A 1 288 ? 20.480 -9.931 -19.173 1.00 69.75 288 ALA A O 1
ATOM 2283 N N . ALA A 1 289 ? 21.861 -9.076 -20.728 1.00 72.56 289 ALA A N 1
ATOM 2284 C CA . ALA A 1 289 ? 22.333 -10.359 -21.246 1.00 72.56 289 ALA A CA 1
ATOM 2285 C C . ALA A 1 289 ? 23.506 -10.937 -20.432 1.00 72.56 289 ALA A C 1
ATOM 2287 O O . ALA A 1 289 ? 23.566 -12.145 -20.211 1.00 72.56 289 ALA A O 1
ATOM 2288 N N . ALA A 1 290 ? 24.428 -10.086 -19.976 1.00 75.75 290 ALA A N 1
ATOM 2289 C CA . ALA A 1 290 ? 25.670 -10.493 -19.320 1.00 75.75 290 ALA A CA 1
ATOM 2290 C C . ALA A 1 290 ? 25.524 -10.798 -17.820 1.00 75.75 290 ALA A C 1
ATOM 2292 O O . ALA A 1 290 ? 26.369 -11.496 -17.266 1.00 75.75 290 ALA A O 1
ATOM 2293 N N . ARG A 1 291 ? 24.470 -10.283 -17.162 1.00 68.69 291 ARG A N 1
ATOM 2294 C CA . ARG A 1 291 ? 24.237 -10.402 -15.706 1.00 68.69 291 ARG A CA 1
ATOM 2295 C C . ARG A 1 291 ? 25.421 -9.930 -14.842 1.00 68.69 291 ARG A C 1
ATOM 2297 O O . ARG A 1 291 ? 25.603 -10.415 -13.729 1.00 68.69 291 ARG A O 1
ATOM 2304 N N . ASP A 1 292 ? 26.202 -8.975 -15.343 1.00 75.44 292 ASP A N 1
ATOM 2305 C CA . ASP A 1 292 ? 27.342 -8.378 -14.642 1.00 75.44 292 ASP A CA 1
ATOM 2306 C C . ASP A 1 292 ? 26.976 -6.973 -14.110 1.00 75.44 292 ASP A C 1
ATOM 2308 O O . ASP A 1 292 ? 26.750 -6.052 -14.907 1.00 75.44 292 ASP A O 1
ATOM 2312 N N . PRO A 1 293 ? 26.928 -6.776 -12.776 1.00 74.31 293 PRO A N 1
ATOM 2313 C CA . PRO A 1 293 ? 26.631 -5.481 -12.157 1.00 74.31 293 PRO A CA 1
ATOM 2314 C C . PRO A 1 293 ? 27.623 -4.360 -12.513 1.00 74.31 293 PRO A C 1
ATOM 2316 O O . PRO A 1 293 ? 27.259 -3.178 -12.480 1.00 74.31 293 PRO A O 1
ATOM 2319 N N . GLY A 1 294 ? 28.869 -4.701 -12.866 1.00 83.50 294 GLY A N 1
ATOM 2320 C CA . GLY A 1 294 ? 29.891 -3.729 -13.263 1.00 83.50 294 GLY A CA 1
ATOM 2321 C C . GLY A 1 294 ? 29.506 -2.961 -14.529 1.00 83.50 294 GLY A C 1
ATOM 2322 O O . GLY A 1 294 ? 29.761 -1.763 -14.636 1.00 83.50 294 GLY A O 1
ATOM 2323 N N . ILE A 1 295 ? 28.789 -3.618 -15.441 1.00 87.56 295 ILE A N 1
ATOM 2324 C CA . ILE A 1 295 ? 28.370 -3.054 -16.732 1.00 87.56 295 ILE A CA 1
ATOM 2325 C C . ILE A 1 295 ? 27.298 -1.981 -16.544 1.00 87.56 295 ILE A C 1
ATOM 2327 O O . ILE A 1 295 ? 27.355 -0.934 -17.186 1.00 87.56 295 ILE A O 1
ATOM 2331 N N . VAL A 1 296 ? 26.345 -2.204 -15.631 1.00 87.44 296 VAL A N 1
ATOM 2332 C CA . VAL A 1 296 ? 25.327 -1.195 -15.287 1.00 87.44 296 VAL A CA 1
ATOM 2333 C C . VAL A 1 296 ? 25.983 0.029 -14.652 1.00 87.44 296 VAL A C 1
ATOM 2335 O O . VAL A 1 296 ? 25.617 1.159 -14.959 1.00 87.44 296 VAL A O 1
ATOM 2338 N N . THR A 1 297 ? 26.980 -0.191 -13.793 1.00 90.19 297 THR A N 1
ATOM 2339 C CA . THR A 1 297 ? 27.711 0.893 -13.121 1.00 90.19 297 THR A CA 1
ATOM 2340 C C . THR A 1 297 ? 28.492 1.739 -14.124 1.00 90.19 297 THR A C 1
ATOM 2342 O O . THR A 1 297 ? 28.439 2.964 -14.064 1.00 90.19 297 THR A O 1
ATOM 2345 N N . GLU A 1 298 ? 29.149 1.103 -15.096 1.00 93.00 298 GLU A N 1
ATOM 2346 C CA . GLU A 1 298 ? 29.791 1.819 -16.196 1.00 93.00 298 GLU A CA 1
ATOM 2347 C C . GLU A 1 298 ? 28.770 2.588 -17.043 1.00 93.00 298 GLU A C 1
ATOM 2349 O O . GLU A 1 298 ? 28.990 3.759 -17.341 1.00 93.00 298 GLU A O 1
ATOM 2354 N N . ALA A 1 299 ? 27.639 1.971 -17.400 1.00 93.50 299 ALA A N 1
ATOM 2355 C CA . ALA A 1 299 ? 26.599 2.625 -18.193 1.00 93.50 299 ALA A CA 1
ATOM 2356 C C . ALA A 1 299 ? 26.070 3.905 -17.524 1.00 93.50 299 ALA A C 1
ATOM 2358 O O . ALA A 1 299 ? 25.875 4.909 -18.214 1.00 93.50 299 ALA A O 1
ATOM 2359 N N . ILE A 1 300 ? 25.875 3.871 -16.197 1.00 93.56 300 ILE A N 1
ATOM 2360 C CA . ILE A 1 300 ? 25.475 5.031 -15.383 1.00 93.56 300 ILE A CA 1
ATOM 2361 C C . ILE A 1 300 ? 26.555 6.109 -15.447 1.00 93.56 300 ILE A C 1
ATOM 2363 O O . ILE A 1 300 ? 26.250 7.233 -15.834 1.00 93.56 300 ILE A O 1
ATOM 2367 N N . ALA A 1 301 ? 27.817 5.751 -15.192 1.00 94.94 301 ALA A N 1
ATOM 2368 C CA . ALA A 1 301 ? 28.924 6.703 -15.228 1.00 94.94 301 ALA A CA 1
ATOM 2369 C C . ALA A 1 301 ? 29.060 7.398 -16.596 1.00 94.94 301 ALA A C 1
ATOM 2371 O O . ALA A 1 301 ? 29.332 8.593 -16.659 1.00 94.94 301 ALA A O 1
ATOM 2372 N N . ARG A 1 302 ? 28.832 6.681 -17.710 1.00 95.44 302 ARG A N 1
ATOM 2373 C CA . ARG A 1 302 ? 28.851 7.290 -19.055 1.00 95.44 302 ARG A CA 1
ATOM 2374 C C . ARG A 1 302 ? 27.676 8.234 -19.294 1.00 95.44 302 ARG A C 1
ATOM 2376 O O . ARG A 1 302 ? 27.866 9.263 -19.935 1.00 95.44 302 ARG A O 1
ATOM 2383 N N . ALA A 1 303 ? 26.486 7.909 -18.790 1.00 93.88 303 ALA A N 1
ATOM 2384 C CA . ALA A 1 303 ? 25.324 8.787 -18.911 1.00 93.88 303 ALA A CA 1
ATOM 2385 C C . ALA A 1 303 ? 25.478 10.064 -18.065 1.00 93.88 303 ALA A C 1
ATOM 2387 O O . ALA A 1 303 ? 25.194 11.152 -18.556 1.00 93.88 303 ALA A O 1
ATOM 2388 N N . GLU A 1 304 ? 25.991 9.948 -16.838 1.00 95.06 304 GLU A N 1
ATOM 2389 C CA . GLU A 1 304 ? 26.278 11.091 -15.957 1.00 95.06 304 GLU A CA 1
ATOM 2390 C C . GLU A 1 304 ? 27.385 11.983 -16.540 1.00 95.06 304 GLU A C 1
ATOM 2392 O O . GLU A 1 304 ? 27.240 13.201 -16.585 1.00 95.06 304 GLU A O 1
ATOM 2397 N N . GLN A 1 305 ? 28.436 11.388 -17.115 1.00 94.62 305 GLN A N 1
ATOM 2398 C CA . GLN A 1 305 ? 29.464 12.142 -17.836 1.00 94.62 305 GLN A CA 1
ATOM 2399 C C . GLN A 1 305 ? 28.883 12.909 -19.039 1.00 94.62 305 GLN A C 1
ATOM 2401 O O . GLN A 1 305 ? 29.328 14.014 -19.343 1.00 94.62 305 GLN A O 1
ATOM 2406 N N . ALA A 1 306 ? 27.894 12.345 -19.742 1.00 92.56 306 ALA A N 1
ATOM 2407 C CA . ALA A 1 306 ? 27.205 13.060 -20.814 1.00 92.56 306 ALA A CA 1
ATOM 2408 C C . ALA A 1 306 ? 26.373 14.235 -20.271 1.00 92.56 306 ALA A C 1
ATOM 2410 O O . ALA A 1 306 ? 26.332 15.284 -20.909 1.00 92.56 306 ALA A O 1
ATOM 2411 N N . GLU A 1 307 ? 25.748 14.082 -19.098 1.00 94.25 307 GLU A N 1
ATOM 2412 C CA . GLU A 1 307 ? 24.987 15.147 -18.435 1.00 94.25 307 GLU A CA 1
ATOM 2413 C C . GLU A 1 307 ? 25.870 16.345 -18.070 1.00 94.25 307 GLU A C 1
ATOM 2415 O O . GLU A 1 307 ? 25.500 17.481 -18.359 1.00 94.25 307 GLU A O 1
ATOM 2420 N N . GLU A 1 308 ? 27.050 16.108 -17.491 1.00 93.25 308 GLU A N 1
ATOM 2421 C CA . GLU A 1 308 ? 27.981 17.174 -17.083 1.00 93.25 308 GLU A CA 1
ATOM 2422 C C . GLU A 1 308 ? 28.416 18.073 -18.251 1.00 93.25 308 GLU A C 1
ATOM 2424 O O . GLU A 1 308 ? 28.725 19.251 -18.063 1.00 93.25 308 GLU A O 1
ATOM 2429 N N . LEU A 1 309 ? 28.434 17.522 -19.466 1.00 91.00 309 LEU A N 1
ATOM 2430 C CA . LEU A 1 309 ? 28.881 18.206 -20.676 1.00 91.00 309 LEU A CA 1
ATOM 2431 C C . LEU A 1 309 ? 27.754 18.938 -21.419 1.00 91.00 309 LEU A C 1
ATOM 2433 O O . LEU A 1 309 ? 28.042 19.713 -22.333 1.00 91.00 309 LEU A O 1
ATOM 2437 N N . VAL A 1 310 ? 26.487 18.688 -21.074 1.00 88.00 310 VAL A N 1
ATOM 2438 C CA . VAL A 1 310 ? 25.328 19.166 -21.837 1.00 88.00 310 VAL A CA 1
ATOM 2439 C C . VAL A 1 310 ? 24.493 20.141 -21.000 1.00 88.00 310 VAL A C 1
ATOM 2441 O O . VAL A 1 310 ? 23.901 19.750 -19.995 1.00 88.00 310 VAL A O 1
ATOM 2444 N N . PRO A 1 311 ? 24.379 21.419 -21.416 1.00 86.50 311 PRO A N 1
ATOM 2445 C CA . PRO A 1 311 ? 23.528 22.394 -20.741 1.00 86.50 311 PRO A CA 1
ATOM 2446 C C . PRO A 1 311 ? 22.049 21.981 -20.701 1.00 86.50 311 PRO A C 1
ATOM 2448 O O . PRO A 1 311 ? 21.531 21.382 -21.642 1.00 86.50 311 PRO A O 1
ATOM 2451 N N . ARG A 1 312 ? 21.323 22.404 -19.658 1.00 84.44 312 ARG A N 1
ATOM 2452 C CA . ARG A 1 312 ? 19.892 22.079 -19.459 1.00 84.44 312 ARG A CA 1
ATOM 2453 C C . ARG A 1 312 ? 18.959 22.513 -20.595 1.00 84.44 312 ARG A C 1
ATOM 2455 O O . ARG A 1 312 ? 17.882 21.951 -20.747 1.00 84.44 312 ARG A O 1
ATOM 2462 N N . ASN A 1 313 ? 19.335 23.539 -21.355 1.00 81.06 313 ASN A N 1
ATOM 2463 C CA . ASN A 1 313 ? 18.566 24.049 -22.493 1.00 81.06 313 ASN A CA 1
ATOM 2464 C C . ASN A 1 313 ? 18.875 23.320 -23.813 1.00 81.06 313 ASN A C 1
ATOM 2466 O O . ASN A 1 313 ? 18.297 23.665 -24.841 1.00 81.06 313 ASN A O 1
ATOM 2470 N N . HIS A 1 314 ? 19.786 22.347 -23.805 1.00 82.19 314 HIS A N 1
ATOM 2471 C CA . HIS A 1 314 ? 20.131 21.568 -24.985 1.00 82.19 314 HIS A CA 1
ATOM 2472 C C . HIS A 1 314 ? 19.018 20.572 -25.343 1.00 82.19 314 HIS A C 1
ATOM 2474 O O . HIS A 1 314 ? 18.429 19.946 -24.461 1.00 82.19 314 HIS A O 1
ATOM 2480 N N . GLN A 1 315 ? 18.774 20.371 -26.642 1.00 80.88 315 GLN A N 1
ATOM 2481 C CA . GLN A 1 315 ? 17.700 19.502 -27.146 1.00 80.88 315 GLN A CA 1
ATOM 2482 C C . GLN A 1 315 ? 17.806 18.041 -26.667 1.00 80.88 315 GLN A C 1
ATOM 2484 O O . GLN A 1 315 ? 16.787 17.400 -26.437 1.00 80.88 315 GLN A O 1
ATOM 2489 N N . ASP A 1 316 ? 19.030 17.543 -26.463 1.00 80.19 316 ASP A N 1
ATOM 2490 C CA . ASP A 1 316 ? 19.288 16.153 -26.049 1.00 80.19 316 ASP A CA 1
ATOM 2491 C C . ASP A 1 316 ? 19.256 15.950 -24.525 1.00 80.19 316 ASP A C 1
ATOM 2493 O O . ASP A 1 316 ? 19.262 14.812 -24.052 1.00 80.19 316 ASP A O 1
ATOM 2497 N N . TYR A 1 317 ? 19.210 17.030 -23.733 1.00 87.00 317 TYR A N 1
ATOM 2498 C CA . TYR A 1 317 ? 19.223 16.945 -22.268 1.00 87.00 317 TYR A CA 1
ATOM 2499 C C . TYR A 1 317 ? 18.108 16.040 -21.698 1.00 87.00 317 TYR A C 1
ATOM 2501 O O . TYR A 1 317 ? 18.402 15.211 -20.831 1.00 87.00 317 TYR A O 1
ATOM 2509 N N . PRO A 1 318 ? 16.853 16.088 -22.199 1.00 89.12 318 PRO A N 1
ATOM 2510 C CA . PRO A 1 318 ? 15.793 15.202 -21.718 1.00 89.12 318 PRO A CA 1
ATOM 2511 C C . PRO A 1 318 ? 16.065 13.719 -21.994 1.00 89.12 318 PRO A C 1
ATOM 2513 O O . PRO A 1 318 ? 15.733 12.877 -21.161 1.00 89.12 318 PRO A O 1
ATOM 2516 N N . LEU A 1 319 ? 16.693 13.390 -23.129 1.00 86.38 319 LEU A N 1
ATOM 2517 C CA . LEU A 1 319 ? 17.054 12.013 -23.483 1.00 86.38 319 LEU A CA 1
ATOM 2518 C C . LEU A 1 319 ? 18.190 11.484 -22.602 1.00 86.38 319 LEU A C 1
ATOM 2520 O O . LEU A 1 319 ? 18.154 10.324 -22.192 1.00 86.38 319 LEU A O 1
ATOM 2524 N N . ILE A 1 320 ? 19.162 12.335 -22.256 1.00 90.12 320 ILE A N 1
ATOM 2525 C CA . ILE A 1 320 ? 20.223 11.995 -21.295 1.00 90.12 320 ILE A CA 1
ATOM 2526 C C . ILE A 1 320 ? 19.605 11.684 -19.929 1.00 90.12 320 ILE A C 1
ATOM 2528 O O . ILE A 1 320 ? 19.870 10.629 -19.353 1.00 90.12 320 ILE A O 1
ATOM 2532 N N . LYS A 1 321 ? 18.711 12.551 -19.440 1.00 93.88 321 LYS A N 1
ATOM 2533 C CA . LYS A 1 321 ? 18.000 12.343 -18.172 1.00 93.88 321 LYS A CA 1
ATOM 2534 C C . LYS A 1 321 ? 17.126 11.090 -18.182 1.00 93.88 321 LYS A C 1
ATOM 2536 O O . LYS A 1 321 ? 17.135 10.334 -17.212 1.00 93.88 321 LYS A O 1
ATOM 2541 N N . TRP A 1 322 ? 16.429 10.819 -19.284 1.00 93.25 322 TRP A N 1
ATOM 2542 C CA . TRP A 1 322 ? 15.681 9.575 -19.467 1.00 93.25 322 TRP A CA 1
ATOM 2543 C C . TRP A 1 322 ? 16.588 8.338 -19.403 1.00 93.25 322 TRP A C 1
ATOM 2545 O O . TRP A 1 322 ? 16.250 7.373 -18.719 1.00 93.25 322 TRP A O 1
ATOM 2555 N N . GLN A 1 323 ? 17.760 8.373 -20.045 1.00 92.25 323 GLN A N 1
ATOM 2556 C CA . GLN A 1 323 ? 18.718 7.265 -20.012 1.00 92.25 323 GLN A CA 1
ATOM 2557 C C . GLN A 1 323 ? 19.255 7.024 -18.594 1.00 92.25 323 GLN A C 1
ATOM 2559 O O . GLN A 1 323 ? 19.305 5.876 -18.145 1.00 92.25 323 GLN A O 1
ATOM 2564 N N . ILE A 1 324 ? 19.603 8.090 -17.865 1.00 94.81 324 ILE A N 1
ATOM 2565 C CA . ILE A 1 324 ? 20.006 8.017 -16.451 1.00 94.81 324 ILE A CA 1
ATOM 2566 C C . ILE A 1 324 ? 18.889 7.379 -15.620 1.00 94.81 324 ILE A C 1
ATOM 2568 O O . ILE A 1 324 ? 19.132 6.411 -14.895 1.00 94.81 324 ILE A O 1
ATOM 2572 N N . ALA A 1 325 ? 17.651 7.859 -15.775 1.00 95.44 325 ALA A N 1
ATOM 2573 C CA . ALA A 1 325 ? 16.496 7.310 -15.075 1.00 95.44 325 ALA A CA 1
ATOM 2574 C C . ALA A 1 325 ? 16.296 5.817 -15.374 1.00 95.44 325 ALA A C 1
ATOM 2576 O O . ALA A 1 325 ? 16.104 5.023 -14.454 1.00 95.44 325 ALA A O 1
ATOM 2577 N N . SER A 1 326 ? 16.399 5.415 -16.644 1.00 92.75 326 SER A N 1
ATOM 2578 C CA . SER A 1 326 ? 16.236 4.023 -17.071 1.00 92.75 326 SER A CA 1
ATOM 2579 C C . SER A 1 326 ? 17.299 3.106 -16.467 1.00 92.75 326 SER A C 1
ATOM 2581 O O . SER A 1 326 ? 17.000 1.961 -16.127 1.00 92.75 326 SER A O 1
ATOM 2583 N N . LEU A 1 327 ? 18.538 3.579 -16.332 1.00 93.06 327 LEU A N 1
ATOM 2584 C CA . LEU A 1 327 ? 19.640 2.801 -15.769 1.00 93.06 327 LEU A CA 1
ATOM 2585 C C . LEU A 1 327 ? 19.511 2.618 -14.259 1.00 93.06 327 LEU A C 1
ATOM 2587 O O . LEU A 1 327 ? 19.626 1.491 -13.771 1.00 93.06 327 LEU A O 1
ATOM 2591 N N . TYR A 1 328 ? 19.228 3.700 -13.532 1.00 94.75 328 TYR A N 1
ATOM 2592 C CA . TYR A 1 328 ? 18.966 3.632 -12.097 1.00 94.75 328 TYR A CA 1
ATOM 2593 C C . TYR A 1 328 ? 17.742 2.759 -11.804 1.00 94.75 328 TYR A C 1
ATOM 2595 O O . TYR A 1 328 ? 17.810 1.879 -10.946 1.00 94.75 328 TYR A O 1
ATOM 2603 N N . PHE A 1 329 ? 16.663 2.902 -12.578 1.00 92.88 329 PHE A N 1
ATOM 2604 C CA . PHE A 1 329 ? 15.474 2.065 -12.429 1.00 92.88 329 PHE A CA 1
ATOM 2605 C C . PHE A 1 329 ? 15.745 0.594 -12.774 1.00 92.88 329 PHE A C 1
ATOM 2607 O O . PHE A 1 329 ? 15.315 -0.311 -12.058 1.00 92.88 329 PHE A O 1
ATOM 2614 N N . GLY A 1 330 ? 16.516 0.331 -13.832 1.00 88.06 330 GLY A N 1
ATOM 2615 C CA . GLY A 1 330 ? 16.965 -1.015 -14.188 1.00 88.06 330 GLY A CA 1
ATOM 2616 C C . GLY A 1 330 ? 17.780 -1.669 -13.070 1.00 88.06 330 GLY A C 1
ATOM 2617 O O . GLY A 1 330 ? 17.528 -2.825 -12.724 1.00 88.06 330 GLY A O 1
ATOM 2618 N N . ARG A 1 331 ? 18.698 -0.919 -12.442 1.00 86.94 331 ARG A N 1
ATOM 2619 C CA . ARG A 1 331 ? 19.458 -1.397 -11.280 1.00 86.94 331 ARG A CA 1
ATOM 2620 C C . ARG A 1 331 ? 18.545 -1.638 -10.083 1.00 86.94 331 ARG A C 1
ATOM 2622 O O . ARG A 1 331 ? 18.607 -2.731 -9.523 1.00 86.94 331 ARG A O 1
ATOM 2629 N N . TYR A 1 332 ? 17.637 -0.711 -9.774 1.00 86.94 332 TYR A N 1
ATOM 2630 C CA . TYR A 1 332 ? 16.620 -0.872 -8.731 1.00 86.94 332 TYR A CA 1
ATOM 2631 C C . TYR A 1 332 ? 15.818 -2.170 -8.892 1.00 86.94 332 TYR A C 1
ATOM 2633 O O . TYR A 1 332 ? 15.657 -2.901 -7.923 1.00 86.94 332 TYR A O 1
ATOM 2641 N N . ARG A 1 333 ? 15.389 -2.540 -10.106 1.00 81.81 333 ARG A N 1
ATOM 2642 C CA . ARG A 1 333 ? 14.647 -3.800 -10.332 1.00 81.81 333 ARG A CA 1
ATOM 2643 C C . ARG A 1 333 ? 15.423 -5.057 -9.926 1.00 81.81 333 ARG A C 1
ATOM 2645 O O . ARG A 1 333 ? 14.817 -6.099 -9.688 1.00 81.81 333 ARG A O 1
ATOM 2652 N N . THR A 1 334 ? 16.750 -4.972 -9.854 1.00 75.69 334 THR A N 1
ATOM 2653 C CA . THR A 1 334 ? 17.616 -6.072 -9.410 1.00 75.69 334 THR A CA 1
ATOM 2654 C C . THR A 1 334 ? 18.010 -5.938 -7.939 1.00 75.69 334 THR A C 1
ATOM 2656 O O . THR A 1 334 ? 17.895 -6.902 -7.186 1.00 75.69 334 THR A O 1
ATOM 2659 N N . THR A 1 335 ? 18.418 -4.745 -7.500 1.00 77.31 335 THR A N 1
ATOM 2660 C CA . THR A 1 335 ? 18.973 -4.489 -6.160 1.00 77.31 335 THR A CA 1
ATOM 2661 C C . THR A 1 335 ? 17.916 -4.148 -5.115 1.00 77.31 335 THR A C 1
ATOM 2663 O O . THR A 1 335 ? 18.170 -4.303 -3.927 1.00 77.31 335 THR A O 1
ATOM 2666 N N . HIS A 1 336 ? 16.749 -3.670 -5.548 1.00 76.12 336 HIS A N 1
ATOM 2667 C CA . HIS A 1 336 ? 15.691 -3.073 -4.727 1.00 76.12 336 HIS A CA 1
ATOM 2668 C C . HIS A 1 336 ? 16.195 -1.910 -3.845 1.00 76.12 336 HIS A C 1
ATOM 2670 O O . HIS A 1 336 ? 15.619 -1.613 -2.800 1.00 76.12 336 HIS A O 1
ATOM 2676 N N . SER A 1 337 ? 17.270 -1.234 -4.274 1.00 83.56 337 SER A N 1
ATOM 2677 C CA . SER A 1 337 ? 17.871 -0.100 -3.564 1.00 83.56 337 SER A CA 1
ATOM 2678 C C . SER A 1 337 ? 16.983 1.143 -3.630 1.00 83.56 337 SER A C 1
ATOM 2680 O O . SER A 1 337 ? 16.698 1.653 -4.713 1.00 83.56 337 SER A O 1
ATOM 2682 N N . GLY A 1 338 ? 16.585 1.666 -2.468 1.00 82.81 338 GLY A N 1
ATOM 2683 C CA . GLY A 1 338 ? 15.786 2.888 -2.382 1.00 82.81 338 GLY A CA 1
ATOM 2684 C C . GLY A 1 338 ? 16.443 4.091 -3.062 1.00 82.81 338 GLY A C 1
ATOM 2685 O O . GLY A 1 338 ? 15.790 4.775 -3.843 1.00 82.81 338 GLY A O 1
ATOM 2686 N N . ASP A 1 339 ? 17.748 4.271 -2.854 1.00 88.19 339 ASP A N 1
ATOM 2687 C CA . ASP A 1 339 ? 18.527 5.363 -3.447 1.00 88.19 339 ASP A CA 1
ATOM 2688 C C . ASP A 1 339 ? 18.507 5.333 -4.980 1.00 88.19 339 ASP A C 1
ATOM 2690 O O . ASP A 1 339 ? 18.488 6.379 -5.626 1.00 88.19 339 ASP A O 1
ATOM 2694 N N . ASP A 1 340 ? 18.514 4.137 -5.577 1.00 91.25 340 ASP A N 1
ATOM 2695 C CA . ASP A 1 340 ? 18.443 3.995 -7.032 1.00 91.25 340 ASP A CA 1
ATOM 2696 C C . ASP A 1 340 ? 17.067 4.412 -7.554 1.00 91.25 340 ASP A C 1
ATOM 2698 O O . ASP A 1 340 ? 16.976 5.110 -8.562 1.00 91.25 340 ASP A O 1
ATOM 2702 N N . LEU A 1 341 ? 15.994 4.042 -6.852 1.00 92.12 341 LEU A N 1
ATOM 2703 C CA . LEU A 1 341 ? 14.645 4.471 -7.213 1.00 92.12 341 LEU A CA 1
ATOM 2704 C C . LEU A 1 341 ? 14.484 5.992 -7.090 1.00 92.12 341 LEU A C 1
ATOM 2706 O O . LEU A 1 341 ? 13.906 6.618 -7.977 1.00 92.12 341 LEU A O 1
ATOM 2710 N N . ASP A 1 342 ? 15.035 6.589 -6.033 1.00 92.31 342 ASP A N 1
ATOM 2711 C CA . ASP A 1 342 ? 14.964 8.033 -5.792 1.00 92.31 342 ASP A CA 1
ATOM 2712 C C . ASP A 1 342 ? 15.764 8.824 -6.842 1.00 92.31 342 ASP A C 1
ATOM 2714 O O . ASP A 1 342 ? 15.278 9.826 -7.375 1.00 92.31 342 ASP A O 1
ATOM 2718 N N . ARG A 1 343 ? 16.947 8.334 -7.240 1.00 95.31 343 ARG A N 1
ATOM 2719 C CA . ARG A 1 343 ? 17.715 8.910 -8.358 1.00 95.31 343 ARG A CA 1
ATOM 2720 C C . ARG A 1 343 ? 17.005 8.754 -9.700 1.00 95.31 343 ARG A C 1
ATOM 2722 O O . ARG A 1 343 ? 17.001 9.696 -10.493 1.00 95.31 343 ARG A O 1
ATOM 2729 N N . ALA A 1 344 ? 16.372 7.607 -9.952 1.00 96.19 344 ALA A N 1
ATOM 2730 C CA . ALA A 1 344 ? 15.580 7.403 -11.162 1.00 96.19 344 ALA A CA 1
ATOM 2731 C C . ALA A 1 344 ? 14.401 8.386 -11.239 1.00 96.19 344 ALA A C 1
ATOM 2733 O O . ALA A 1 344 ? 14.166 8.993 -12.287 1.00 96.19 344 ALA A O 1
ATOM 2734 N N . ALA A 1 345 ? 13.700 8.584 -10.120 1.00 94.12 345 ALA A N 1
ATOM 2735 C CA . ALA A 1 345 ? 12.586 9.518 -10.007 1.00 94.12 345 ALA A CA 1
ATOM 2736 C C . ALA A 1 345 ? 13.015 10.977 -10.218 1.00 94.12 345 ALA A C 1
ATOM 2738 O O . ALA A 1 345 ? 12.356 11.710 -10.957 1.00 94.12 345 ALA A O 1
ATOM 2739 N N . ALA A 1 346 ? 14.142 11.391 -9.633 1.00 94.62 346 ALA A N 1
ATOM 2740 C CA . ALA A 1 346 ? 14.688 12.729 -9.845 1.00 94.62 346 ALA A CA 1
ATOM 2741 C C . ALA A 1 346 ? 15.030 12.971 -11.326 1.00 94.62 346 ALA A C 1
ATOM 2743 O O . ALA A 1 346 ? 14.597 13.963 -11.914 1.00 94.62 346 ALA A O 1
ATOM 2744 N N . ALA A 1 347 ? 15.734 12.025 -11.956 1.00 94.31 347 ALA A N 1
ATOM 2745 C CA . ALA A 1 347 ? 16.139 12.149 -13.351 1.00 94.31 347 ALA A CA 1
ATOM 2746 C C . ALA A 1 347 ? 14.936 12.184 -14.315 1.00 94.31 347 ALA A C 1
ATOM 2748 O O . ALA A 1 347 ? 14.897 13.026 -15.214 1.00 94.31 347 ALA A O 1
ATOM 2749 N N . ILE A 1 348 ? 13.918 11.333 -14.121 1.00 94.06 348 ILE A N 1
ATOM 2750 C CA . ILE A 1 348 ? 12.744 11.323 -15.011 1.00 94.06 348 ILE A CA 1
ATOM 2751 C C . ILE A 1 348 ? 11.867 12.570 -14.841 1.00 94.06 348 ILE A C 1
ATOM 2753 O O . ILE A 1 348 ? 11.265 13.046 -15.809 1.00 94.06 348 ILE A O 1
ATOM 2757 N N . LEU A 1 349 ? 11.818 13.135 -13.630 1.00 91.12 349 LEU A N 1
ATOM 2758 C CA . LEU A 1 349 ? 11.119 14.388 -13.369 1.00 91.12 349 LEU A CA 1
ATOM 2759 C C . LEU A 1 349 ? 11.788 15.548 -14.115 1.00 91.12 349 LEU A C 1
ATOM 2761 O O . LEU A 1 349 ? 11.096 16.311 -14.787 1.00 91.12 349 LEU A O 1
ATOM 2765 N N . GLU A 1 350 ? 13.119 15.643 -14.077 1.00 90.06 350 GLU A N 1
ATOM 2766 C CA . GLU A 1 350 ? 13.865 16.644 -14.850 1.00 90.06 350 GLU A CA 1
ATOM 2767 C C . GLU A 1 350 ? 13.618 16.507 -16.361 1.00 90.06 350 GLU A C 1
ATOM 2769 O O . GLU A 1 350 ? 13.324 17.504 -17.021 1.00 90.06 350 GLU A O 1
ATOM 2774 N N . ALA A 1 351 ? 13.631 15.281 -16.903 1.00 89.38 351 ALA A N 1
ATOM 2775 C CA . ALA A 1 351 ? 13.313 15.034 -18.316 1.00 89.38 351 ALA A CA 1
ATOM 2776 C C . ALA A 1 351 ? 11.895 15.509 -18.700 1.00 89.38 351 ALA A C 1
ATOM 2778 O O . ALA A 1 351 ? 11.661 15.992 -19.813 1.00 89.38 351 ALA A O 1
ATOM 2779 N N . THR A 1 352 ? 10.946 15.388 -17.769 1.00 86.56 352 THR A N 1
ATOM 2780 C CA . THR A 1 352 ? 9.547 15.799 -17.952 1.00 86.56 352 THR A CA 1
ATOM 2781 C C . THR A 1 352 ? 9.384 17.322 -17.892 1.00 86.56 352 THR A C 1
ATOM 2783 O O . THR A 1 352 ? 8.610 17.893 -18.664 1.00 86.56 352 THR A O 1
ATOM 2786 N N . LEU A 1 353 ? 10.132 18.001 -17.014 1.00 84.56 353 LEU A N 1
ATOM 2787 C CA . LEU A 1 353 ? 10.099 19.462 -16.857 1.00 84.56 353 LEU A CA 1
ATOM 2788 C C . LEU A 1 353 ? 10.610 20.215 -18.092 1.00 84.56 353 LEU A C 1
ATOM 2790 O O . LEU A 1 353 ? 10.199 21.349 -18.324 1.00 84.56 353 LEU A O 1
ATOM 2794 N N . CYS A 1 354 ? 11.410 19.569 -18.940 1.00 80.38 354 CYS A N 1
ATOM 2795 C CA . CYS A 1 354 ? 11.787 20.087 -20.257 1.00 80.38 354 CYS A CA 1
ATOM 2796 C C . CYS A 1 354 ? 10.629 20.088 -21.288 1.00 80.38 354 CYS A C 1
ATOM 2798 O O . CYS A 1 354 ? 10.867 20.312 -22.473 1.00 80.38 354 CYS A O 1
ATOM 2800 N N . LEU A 1 355 ? 9.380 19.844 -20.860 1.00 65.19 355 LEU A N 1
ATOM 2801 C CA . LEU A 1 355 ? 8.144 19.883 -21.660 1.00 65.19 355 LEU A CA 1
ATOM 2802 C C . LEU A 1 355 ? 8.140 18.948 -22.881 1.00 65.19 355 LEU A C 1
ATOM 2804 O O . LEU A 1 355 ? 7.454 19.194 -23.879 1.00 65.19 355 LEU A O 1
ATOM 2808 N N . THR A 1 356 ? 8.862 17.834 -22.791 1.00 62.78 356 THR A N 1
ATOM 2809 C CA . THR A 1 356 ? 8.889 16.824 -23.849 1.00 62.78 356 THR A CA 1
ATOM 2810 C C . THR A 1 356 ? 7.539 16.103 -23.954 1.00 62.78 356 THR A C 1
ATOM 2812 O O . THR A 1 356 ? 6.853 15.824 -22.968 1.00 62.78 356 THR A O 1
ATOM 2815 N N . ARG A 1 357 ? 7.101 15.807 -25.185 1.00 64.38 357 ARG A N 1
ATOM 2816 C CA . ARG A 1 357 ? 5.867 15.034 -25.450 1.00 64.38 357 ARG A CA 1
ATOM 2817 C C . ARG A 1 357 ? 6.143 13.556 -25.722 1.00 64.38 357 ARG A C 1
ATOM 2819 O O . ARG A 1 357 ? 5.224 12.851 -26.158 1.00 64.38 357 ARG A O 1
ATOM 2826 N N . GLU A 1 358 ? 7.368 13.113 -25.460 1.00 76.75 358 GLU A N 1
ATOM 2827 C CA . GLU A 1 358 ? 7.844 11.777 -25.789 1.00 76.75 358 GLU A CA 1
ATOM 2828 C C . GLU A 1 358 ? 7.146 10.701 -24.959 1.00 76.75 358 GLU A C 1
ATOM 2830 O O . GLU A 1 358 ? 6.992 10.791 -23.735 1.00 76.75 358 GLU A O 1
ATOM 2835 N N . LEU A 1 359 ? 6.704 9.658 -25.657 1.00 84.75 359 LEU A N 1
ATOM 2836 C CA . LEU A 1 359 ? 5.952 8.561 -25.064 1.00 84.75 359 LEU A CA 1
ATOM 2837 C C . LEU A 1 359 ? 6.810 7.743 -24.088 1.00 84.75 359 LEU A C 1
ATOM 2839 O O . LEU A 1 359 ? 6.332 7.382 -23.017 1.00 84.75 359 LEU A O 1
ATOM 2843 N N . GLN A 1 360 ? 8.086 7.529 -24.422 1.00 84.38 360 GLN A N 1
ATOM 2844 C CA . GLN A 1 360 ? 9.050 6.759 -23.625 1.00 84.38 360 GLN A CA 1
ATOM 2845 C C . GLN A 1 360 ? 9.354 7.377 -22.253 1.00 84.38 360 GLN A C 1
A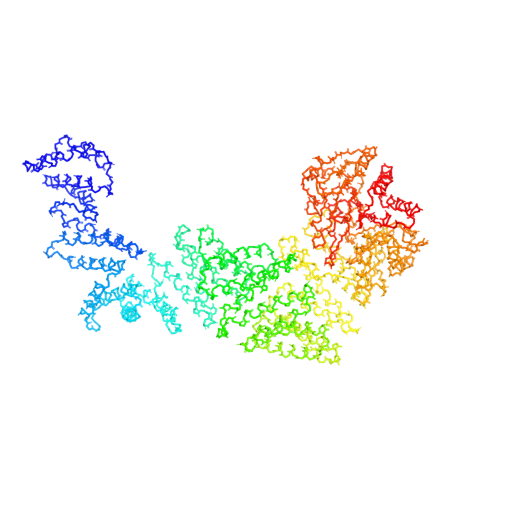TOM 2847 O O . GLN A 1 360 ? 9.475 6.650 -21.267 1.00 84.38 360 GLN A O 1
ATOM 2852 N N . ILE A 1 361 ? 9.403 8.711 -22.166 1.00 87.62 361 ILE A N 1
ATOM 2853 C CA . ILE A 1 361 ? 9.565 9.435 -20.896 1.00 87.62 361 ILE A CA 1
ATOM 2854 C C . ILE A 1 361 ? 8.314 9.254 -20.036 1.00 87.62 361 ILE A C 1
ATOM 2856 O O . ILE A 1 361 ? 8.414 8.893 -18.867 1.00 87.62 361 ILE A O 1
ATOM 2860 N N . THR A 1 362 ? 7.131 9.414 -20.640 1.00 89.06 362 THR A N 1
ATOM 2861 C CA . THR A 1 362 ? 5.841 9.244 -19.947 1.00 89.06 362 THR A CA 1
ATOM 2862 C C . THR A 1 362 ? 5.673 7.814 -19.411 1.00 89.06 362 THR A C 1
ATOM 2864 O O . THR A 1 362 ? 5.214 7.627 -18.285 1.00 89.06 362 THR A O 1
ATOM 2867 N N . ALA A 1 363 ? 6.046 6.804 -20.204 1.00 89.19 363 ALA A N 1
ATOM 2868 C CA . ALA A 1 363 ? 5.963 5.398 -19.816 1.00 89.19 363 ALA A CA 1
ATOM 2869 C C . ALA A 1 363 ? 6.899 5.081 -18.640 1.00 89.19 363 ALA A C 1
ATOM 2871 O O . ALA A 1 363 ? 6.431 4.590 -17.611 1.00 89.19 363 ALA A O 1
ATOM 2872 N N . LEU A 1 364 ? 8.179 5.460 -18.739 1.00 91.31 364 LEU A N 1
ATOM 2873 C CA . LEU A 1 364 ? 9.158 5.231 -17.674 1.00 91.31 364 LEU A CA 1
ATOM 2874 C C . LEU A 1 364 ? 8.801 5.989 -16.386 1.00 91.31 364 LEU A C 1
ATOM 2876 O O . LEU A 1 364 ? 8.929 5.434 -15.298 1.00 91.31 364 LEU A O 1
ATOM 2880 N N . GLN A 1 365 ? 8.287 7.219 -16.496 1.00 93.25 365 GLN A N 1
ATOM 2881 C CA . GLN A 1 365 ? 7.782 7.968 -15.343 1.00 93.25 365 GLN A CA 1
ATOM 2882 C C . GLN A 1 365 ? 6.658 7.203 -14.635 1.00 93.25 365 GLN A C 1
ATOM 2884 O O . GLN A 1 365 ? 6.632 7.147 -13.407 1.00 93.25 365 GLN A O 1
ATOM 2889 N N . SER A 1 366 ? 5.749 6.585 -15.398 1.00 92.81 366 SER A N 1
ATOM 2890 C CA . SER A 1 366 ? 4.663 5.790 -14.822 1.00 92.81 366 SER A CA 1
ATOM 2891 C C . SER A 1 366 ? 5.165 4.533 -14.107 1.00 92.81 366 SER A C 1
ATOM 2893 O O . SER A 1 366 ? 4.625 4.176 -13.065 1.00 92.81 366 SER A O 1
ATOM 2895 N N . ASP A 1 367 ? 6.218 3.885 -14.606 1.00 91.81 367 ASP A N 1
ATOM 2896 C CA . ASP A 1 367 ? 6.771 2.685 -13.972 1.00 91.81 367 ASP A CA 1
ATOM 2897 C C . ASP A 1 367 ? 7.577 3.010 -12.713 1.00 91.81 367 ASP A C 1
ATOM 2899 O O . ASP A 1 367 ? 7.446 2.313 -11.706 1.00 91.81 367 ASP A O 1
ATOM 2903 N N . ILE A 1 368 ? 8.345 4.103 -12.735 1.00 93.69 368 ILE A N 1
ATOM 2904 C CA . ILE A 1 368 ? 9.053 4.608 -11.554 1.00 93.69 368 ILE A CA 1
ATOM 2905 C C . ILE A 1 368 ? 8.050 5.015 -10.470 1.00 93.69 368 ILE A C 1
ATOM 2907 O O . ILE A 1 368 ? 8.197 4.590 -9.327 1.00 93.69 368 ILE A O 1
ATOM 2911 N N . ALA A 1 369 ? 6.997 5.759 -10.824 1.00 92.00 369 ALA A N 1
ATOM 2912 C CA . ALA A 1 369 ? 5.948 6.136 -9.877 1.00 92.00 369 ALA A CA 1
ATOM 2913 C C . ALA A 1 369 ? 5.232 4.905 -9.295 1.00 92.00 369 ALA A C 1
ATOM 2915 O O . ALA A 1 369 ? 4.942 4.860 -8.102 1.00 92.00 369 ALA A O 1
ATOM 2916 N N . PHE A 1 370 ? 4.994 3.862 -10.099 1.00 91.06 370 PHE A N 1
ATOM 2917 C CA . PHE A 1 370 ? 4.395 2.624 -9.599 1.00 91.06 370 PHE A CA 1
ATOM 2918 C C . PHE A 1 370 ? 5.312 1.902 -8.603 1.00 91.06 370 PHE A C 1
ATOM 2920 O O . PHE A 1 370 ? 4.845 1.475 -7.552 1.00 91.06 370 PHE A O 1
ATOM 2927 N N . ALA A 1 371 ? 6.617 1.836 -8.871 1.00 88.56 371 ALA A N 1
ATOM 2928 C CA . ALA A 1 371 ? 7.587 1.281 -7.929 1.00 88.56 371 ALA A CA 1
ATOM 2929 C C . ALA A 1 371 ? 7.726 2.120 -6.645 1.00 88.56 371 ALA A C 1
ATOM 2931 O O . ALA A 1 371 ? 7.909 1.569 -5.558 1.00 88.56 371 ALA A O 1
ATOM 2932 N N . GLN A 1 372 ? 7.615 3.451 -6.743 1.00 88.00 372 GLN A N 1
ATOM 2933 C CA . GLN A 1 372 ? 7.563 4.325 -5.569 1.00 88.00 372 GLN A CA 1
ATOM 2934 C C . GLN A 1 372 ? 6.330 4.017 -4.724 1.00 88.00 372 GLN A C 1
ATOM 2936 O O . GLN A 1 372 ? 6.484 3.795 -3.527 1.00 88.00 372 GLN A O 1
ATOM 2941 N N . TYR A 1 373 ? 5.153 3.889 -5.345 1.00 85.81 373 TYR A N 1
ATOM 2942 C CA . TYR A 1 373 ? 3.943 3.420 -4.669 1.00 85.81 373 TYR A CA 1
ATOM 2943 C C . TYR A 1 373 ? 4.142 2.044 -4.012 1.00 85.81 373 TYR A C 1
ATOM 2945 O O . TYR A 1 373 ? 3.780 1.873 -2.855 1.00 85.81 373 TYR A O 1
ATOM 2953 N N . GLU A 1 374 ? 4.750 1.066 -4.687 1.00 80.88 374 GLU A N 1
ATOM 2954 C CA . GLU A 1 374 ? 4.989 -0.258 -4.090 1.00 80.88 374 GLU A CA 1
ATOM 2955 C C . GLU A 1 374 ? 5.932 -0.209 -2.874 1.00 80.88 374 GLU A C 1
ATOM 2957 O O . GLU A 1 374 ? 5.819 -1.049 -1.979 1.00 80.88 374 GLU A O 1
ATOM 2962 N N . ARG A 1 375 ? 6.845 0.773 -2.816 1.00 76.88 375 ARG A N 1
ATOM 2963 C CA . ARG A 1 375 ? 7.777 0.965 -1.693 1.00 76.88 375 ARG A CA 1
ATOM 2964 C C . ARG A 1 375 ? 7.177 1.783 -0.545 1.00 76.88 375 ARG A C 1
ATOM 2966 O O . ARG A 1 375 ? 7.427 1.443 0.609 1.00 76.88 375 ARG A O 1
ATOM 2973 N N . THR A 1 376 ? 6.474 2.876 -0.844 1.00 74.25 376 THR A N 1
ATOM 2974 C CA . THR A 1 376 ? 6.013 3.862 0.156 1.00 74.25 376 THR A CA 1
ATOM 2975 C C . THR A 1 376 ? 4.530 3.745 0.492 1.00 74.25 376 THR A C 1
ATOM 2977 O O . THR A 1 376 ? 4.091 4.300 1.492 1.00 74.25 376 THR A O 1
ATOM 2980 N N . GLU A 1 377 ? 3.759 3.053 -0.347 1.00 73.00 377 GLU A N 1
ATOM 2981 C CA . GLU A 1 377 ? 2.291 2.970 -0.309 1.00 73.00 377 GLU A CA 1
ATOM 2982 C C . GLU A 1 377 ? 1.581 4.321 -0.391 1.00 73.00 377 GLU A C 1
ATOM 2984 O O . GLU A 1 377 ? 0.400 4.437 -0.056 1.00 73.00 377 GLU A O 1
ATOM 2989 N N . ASP A 1 378 ? 2.309 5.306 -0.910 1.00 78.69 378 ASP A N 1
ATOM 2990 C CA . ASP A 1 378 ? 1.834 6.653 -1.154 1.00 78.69 378 ASP A CA 1
ATOM 2991 C C . ASP A 1 378 ? 0.858 6.664 -2.332 1.00 78.69 378 ASP A C 1
ATOM 2993 O O . ASP A 1 378 ? 1.228 6.402 -3.485 1.00 78.69 378 ASP A O 1
ATOM 2997 N N . SER A 1 379 ? -0.410 6.927 -2.029 1.00 77.62 379 SER A N 1
ATOM 2998 C CA . SER A 1 379 ? -1.488 6.878 -3.012 1.00 77.62 379 SER A CA 1
ATOM 2999 C C . SER A 1 379 ? -1.419 7.993 -4.070 1.00 77.62 379 SER A C 1
ATOM 3001 O O . SER A 1 379 ? -1.935 7.784 -5.175 1.00 77.62 379 SER A O 1
ATOM 3003 N N . GLU A 1 380 ? -0.700 9.098 -3.829 1.00 81.62 380 GLU A N 1
ATOM 3004 C CA . GLU A 1 380 ? -0.463 10.161 -4.825 1.00 81.62 380 GLU A CA 1
ATOM 3005 C C . GLU A 1 380 ? 0.323 9.638 -6.035 1.00 81.62 380 GLU A C 1
ATOM 3007 O O . GLU A 1 380 ? 0.019 9.948 -7.199 1.00 81.62 380 GLU A O 1
ATOM 3012 N N . HIS A 1 381 ? 1.301 8.760 -5.787 1.00 85.31 381 HIS A N 1
ATOM 3013 C CA . HIS A 1 381 ? 2.024 8.091 -6.862 1.00 85.31 381 HIS A CA 1
ATOM 3014 C C . HIS A 1 381 ? 1.069 7.260 -7.722 1.00 85.31 381 HIS A C 1
ATOM 3016 O O . HIS A 1 381 ? 1.140 7.308 -8.949 1.00 85.31 381 HIS A O 1
ATOM 3022 N N . LEU A 1 382 ? 0.127 6.539 -7.108 1.00 84.94 382 LEU A N 1
ATOM 3023 C CA . LEU A 1 382 ? -0.803 5.678 -7.835 1.00 84.94 382 LEU A CA 1
ATOM 3024 C C . LEU A 1 382 ? -1.809 6.472 -8.683 1.00 84.94 382 LEU A C 1
ATOM 3026 O O . LEU A 1 382 ? -2.113 6.069 -9.811 1.00 84.94 382 LEU A O 1
ATOM 3030 N N . PHE A 1 383 ? -2.272 7.626 -8.194 1.00 83.94 383 PHE A N 1
ATOM 3031 C CA . PHE A 1 383 ? -3.082 8.553 -8.989 1.00 83.94 383 PHE A CA 1
ATOM 3032 C C . PHE A 1 383 ? -2.318 9.028 -10.237 1.00 83.94 383 PHE A C 1
ATOM 3034 O O . PHE A 1 383 ? -2.830 8.962 -11.363 1.00 83.94 383 PHE A O 1
ATOM 3041 N N . THR A 1 384 ? -1.054 9.418 -10.055 1.00 86.62 384 THR A N 1
ATOM 3042 C CA . THR A 1 384 ? -0.157 9.816 -11.149 1.00 86.62 384 THR A CA 1
ATOM 3043 C C . THR A 1 384 ? 0.051 8.675 -12.152 1.00 86.62 384 THR A C 1
ATOM 3045 O O . THR A 1 384 ? -0.065 8.887 -13.363 1.00 86.62 384 THR A O 1
ATOM 3048 N N . VAL A 1 385 ? 0.270 7.443 -11.678 1.00 91.94 385 VAL A N 1
ATOM 3049 C CA . VAL A 1 385 ? 0.419 6.242 -12.521 1.00 91.94 385 VAL A CA 1
ATOM 3050 C C . VAL A 1 385 ? -0.792 6.050 -13.432 1.00 91.94 385 VAL A C 1
ATOM 3052 O O . VAL A 1 385 ? -0.627 5.849 -14.637 1.00 91.94 385 VAL A O 1
ATOM 3055 N N . LEU A 1 386 ? -2.012 6.133 -12.889 1.00 91.06 386 LEU A N 1
ATOM 3056 C CA . LEU A 1 386 ? -3.239 5.964 -13.672 1.00 91.06 386 LEU A CA 1
ATOM 3057 C C . LEU A 1 386 ? -3.357 7.014 -14.781 1.00 91.06 386 LEU A C 1
ATOM 3059 O O . LEU A 1 386 ? -3.702 6.677 -15.918 1.00 91.06 386 LEU A O 1
ATOM 3063 N N . ALA A 1 387 ? -3.055 8.277 -14.475 1.00 90.44 387 ALA A N 1
ATOM 3064 C CA . ALA A 1 387 ? -3.099 9.360 -15.451 1.00 90.44 387 ALA A CA 1
ATOM 3065 C C . ALA A 1 387 ? -2.068 9.160 -16.578 1.00 90.44 387 ALA A C 1
ATOM 3067 O O . ALA A 1 387 ? -2.406 9.292 -17.762 1.00 90.44 387 ALA A O 1
ATOM 3068 N N . LEU A 1 388 ? -0.831 8.797 -16.225 1.00 91.00 388 LEU A N 1
ATOM 3069 C CA . LEU A 1 388 ? 0.251 8.574 -17.185 1.00 91.00 388 LEU A CA 1
ATOM 3070 C C . LEU A 1 388 ? -0.010 7.341 -18.059 1.00 91.00 388 LEU A C 1
ATOM 3072 O O . LEU A 1 388 ? 0.069 7.451 -19.282 1.00 91.00 388 LEU A O 1
ATOM 3076 N N . ARG A 1 389 ? -0.420 6.202 -17.485 1.00 93.44 389 ARG A N 1
ATOM 3077 C CA . ARG A 1 389 ? -0.709 4.971 -18.249 1.00 93.44 389 ARG A CA 1
ATOM 3078 C C . ARG A 1 389 ? -1.880 5.148 -19.220 1.00 93.44 389 ARG A C 1
ATOM 3080 O O . ARG A 1 389 ? -1.774 4.760 -20.383 1.00 93.44 389 ARG A O 1
ATOM 3087 N N . LYS A 1 390 ? -2.950 5.850 -18.816 1.00 92.75 390 LYS A N 1
ATOM 3088 C CA . LYS A 1 390 ? -4.049 6.237 -19.730 1.00 92.75 390 LYS A CA 1
ATOM 3089 C C . LYS A 1 390 ? -3.581 7.170 -20.851 1.00 92.75 390 LYS A C 1
ATOM 3091 O O . LYS A 1 390 ? -4.116 7.138 -21.958 1.00 92.75 390 LYS A O 1
ATOM 3096 N N . ARG A 1 391 ? -2.610 8.050 -20.585 1.00 90.81 391 ARG A N 1
ATOM 3097 C CA . ARG A 1 391 ? -2.017 8.921 -21.613 1.00 90.81 391 ARG A CA 1
ATOM 3098 C C . ARG A 1 391 ? -1.151 8.129 -22.590 1.00 90.81 391 ARG A C 1
ATOM 3100 O O . ARG A 1 391 ? -1.216 8.429 -23.779 1.00 90.81 391 ARG A O 1
ATOM 3107 N N . VAL A 1 392 ? -0.382 7.154 -22.103 1.00 90.88 392 VAL A N 1
ATOM 3108 C CA . VAL A 1 392 ? 0.443 6.273 -22.942 1.00 90.88 392 VAL A CA 1
ATOM 3109 C C . VAL A 1 392 ? -0.443 5.486 -23.902 1.00 90.88 392 VAL A C 1
ATOM 3111 O O . VAL A 1 392 ? -0.276 5.610 -25.111 1.00 90.88 392 VAL A O 1
ATOM 3114 N N . LEU A 1 393 ? -1.459 4.791 -23.381 1.00 92.06 393 LEU A N 1
ATOM 3115 C CA . LEU A 1 393 ? -2.368 3.976 -24.189 1.00 92.06 393 LEU A CA 1
ATOM 3116 C C . LEU A 1 393 ? -3.075 4.778 -25.298 1.00 92.06 393 LEU A C 1
ATOM 3118 O O . LEU A 1 393 ? -3.186 4.303 -26.421 1.00 92.06 393 LEU A O 1
ATOM 3122 N N . ARG A 1 394 ? -3.501 6.019 -25.017 1.00 91.56 394 ARG A N 1
ATOM 3123 C CA . ARG A 1 394 ? -4.150 6.899 -26.013 1.00 91.56 394 ARG A CA 1
ATOM 3124 C C . ARG A 1 394 ? -3.235 7.359 -27.150 1.00 91.56 394 ARG A C 1
ATOM 3126 O O . ARG A 1 394 ? -3.741 7.812 -28.169 1.00 91.56 394 ARG A O 1
ATOM 3133 N N . LYS A 1 395 ? -1.917 7.352 -26.943 1.00 90.19 395 LYS A N 1
ATOM 3134 C CA . LYS A 1 395 ? -0.930 7.816 -27.929 1.00 90.19 395 LYS A CA 1
ATOM 3135 C C . LYS A 1 395 ? -0.335 6.683 -28.762 1.00 90.19 395 LYS A C 1
ATOM 3137 O O . LYS A 1 395 ? 0.345 6.981 -29.739 1.00 90.19 395 LYS A O 1
ATOM 3142 N N . LEU A 1 396 ? -0.531 5.430 -28.355 1.00 89.50 396 LEU A N 1
ATOM 3143 C CA . LEU A 1 396 ? -0.040 4.280 -29.102 1.00 89.50 396 LEU A CA 1
ATOM 3144 C C . LEU A 1 396 ? -0.858 4.097 -30.393 1.00 89.50 396 LEU A C 1
ATOM 3146 O O . LEU A 1 396 ? -2.090 4.179 -30.319 1.00 89.50 396 LEU A O 1
ATOM 3150 N N . PRO A 1 397 ? -0.202 3.848 -31.544 1.00 88.50 397 PRO A N 1
ATOM 3151 C CA . PRO A 1 397 ? -0.877 3.491 -32.792 1.00 88.50 397 PRO A CA 1
ATOM 3152 C C . PRO A 1 397 ? -1.811 2.292 -32.604 1.00 88.50 397 PRO A C 1
ATOM 3154 O O . PRO A 1 397 ? -1.556 1.453 -31.743 1.00 88.50 397 PRO A O 1
ATOM 3157 N N . GLU A 1 398 ? -2.901 2.213 -33.369 1.00 82.69 398 GLU A N 1
ATOM 3158 C CA . GLU A 1 398 ? -3.867 1.106 -33.255 1.00 82.69 398 GLU A CA 1
ATOM 3159 C C . GLU A 1 398 ? -3.307 -0.232 -33.749 1.00 82.69 398 GLU A C 1
ATOM 3161 O O . GLU A 1 398 ? -3.760 -1.268 -33.284 1.00 82.69 398 GLU A O 1
ATOM 3166 N N . ASP A 1 399 ? -2.312 -0.198 -34.632 1.00 84.88 399 ASP A N 1
ATOM 3167 C CA . ASP A 1 399 ? -1.632 -1.347 -35.232 1.00 84.88 399 ASP A CA 1
ATOM 3168 C C . ASP A 1 399 ? -0.436 -1.868 -34.410 1.00 84.88 399 ASP A C 1
ATOM 3170 O O . ASP A 1 399 ? 0.150 -2.893 -34.755 1.00 84.88 399 ASP A O 1
ATOM 3174 N N . ASP A 1 400 ? -0.076 -1.203 -33.305 1.00 84.88 400 ASP A N 1
ATOM 3175 C CA . ASP A 1 400 ? 0.982 -1.652 -32.387 1.00 84.88 400 ASP A CA 1
ATOM 3176 C C . ASP A 1 400 ? 0.412 -2.517 -31.248 1.00 84.88 400 ASP A C 1
ATOM 3178 O O . ASP A 1 400 ? 0.390 -2.124 -30.074 1.00 84.88 400 ASP A O 1
ATOM 3182 N N . ASP A 1 401 ? -0.076 -3.709 -31.603 1.00 86.69 401 ASP A N 1
ATOM 3183 C CA . ASP A 1 401 ? -0.737 -4.639 -30.675 1.00 86.69 401 ASP A CA 1
ATOM 3184 C C . ASP A 1 401 ? 0.117 -4.952 -29.437 1.00 86.69 401 ASP A C 1
ATOM 3186 O O . ASP A 1 401 ? -0.395 -4.973 -28.316 1.00 86.69 401 ASP A O 1
ATOM 3190 N N . LEU A 1 402 ? 1.433 -5.131 -29.605 1.00 87.00 402 LEU A N 1
ATOM 3191 C CA . LEU A 1 402 ? 2.338 -5.495 -28.510 1.00 87.00 402 LEU A CA 1
ATOM 3192 C C . LEU A 1 402 ? 2.489 -4.369 -27.482 1.00 87.00 402 LEU A C 1
ATOM 3194 O O . LEU A 1 402 ? 2.322 -4.611 -26.283 1.00 87.00 402 LEU A O 1
ATOM 3198 N N . SER A 1 403 ? 2.778 -3.140 -27.921 1.00 87.12 403 SER A N 1
ATOM 3199 C CA . SER A 1 403 ? 2.915 -2.010 -26.993 1.00 87.12 403 SER A CA 1
ATOM 3200 C C . SER A 1 403 ? 1.581 -1.670 -26.327 1.00 87.12 403 SER A C 1
ATOM 3202 O O . SER A 1 403 ? 1.544 -1.287 -25.153 1.00 87.12 403 SER A O 1
ATOM 3204 N N . ARG A 1 404 ? 0.466 -1.822 -27.055 1.00 90.19 404 ARG A N 1
ATOM 3205 C CA . ARG A 1 404 ? -0.883 -1.641 -26.502 1.00 90.19 404 ARG A CA 1
ATOM 3206 C C . ARG A 1 404 ? -1.191 -2.683 -25.438 1.00 90.19 404 ARG A C 1
ATOM 3208 O O . ARG A 1 404 ? -1.723 -2.316 -24.391 1.00 90.19 404 ARG A O 1
ATOM 3215 N N . ALA A 1 405 ? -0.823 -3.940 -25.667 1.00 91.88 405 ALA A N 1
ATOM 3216 C CA . ALA A 1 405 ? -1.007 -5.009 -24.698 1.00 91.88 405 ALA A CA 1
ATOM 3217 C C . ALA A 1 405 ? -0.219 -4.747 -23.402 1.00 91.88 405 ALA A C 1
ATOM 3219 O O . ALA A 1 405 ? -0.797 -4.806 -22.315 1.00 91.88 405 ALA A O 1
ATOM 3220 N N . ASP A 1 406 ? 1.056 -4.345 -23.502 1.00 89.69 406 ASP A N 1
ATOM 3221 C CA . ASP A 1 406 ? 1.885 -3.965 -22.345 1.00 89.69 406 ASP A CA 1
ATOM 3222 C C . ASP A 1 406 ? 1.267 -2.776 -21.567 1.00 89.69 406 ASP A C 1
ATOM 3224 O O . ASP A 1 406 ? 1.229 -2.771 -20.328 1.00 89.69 406 ASP A O 1
ATOM 3228 N N . ALA A 1 407 ? 0.723 -1.779 -22.277 1.00 90.12 407 ALA A N 1
ATOM 3229 C CA . ALA A 1 407 ? 0.065 -0.618 -21.673 1.00 90.12 407 ALA A CA 1
ATOM 3230 C C . ALA A 1 407 ? -1.268 -0.970 -20.984 1.00 90.12 407 ALA A C 1
ATOM 3232 O O . ALA A 1 407 ? -1.532 -0.484 -19.880 1.00 90.12 407 ALA A O 1
ATOM 3233 N N . LEU A 1 408 ? -2.093 -1.822 -21.602 1.00 93.75 408 LEU A N 1
ATOM 3234 C CA . LEU A 1 408 ? -3.356 -2.320 -21.046 1.00 93.75 408 LEU A CA 1
ATOM 3235 C C . LEU A 1 408 ? -3.122 -3.173 -19.798 1.00 93.75 408 LEU A C 1
ATOM 3237 O O . LEU A 1 408 ? -3.755 -2.934 -18.768 1.00 93.75 408 LEU A O 1
ATOM 3241 N N . TYR A 1 409 ? -2.159 -4.095 -19.850 1.00 94.25 409 TYR A N 1
ATOM 3242 C CA . TYR A 1 409 ? -1.738 -4.883 -18.694 1.00 94.25 409 TYR A CA 1
ATOM 3243 C C . TYR A 1 409 ? -1.307 -3.965 -17.546 1.00 94.25 409 TYR A C 1
ATOM 3245 O O . TYR A 1 409 ? -1.821 -4.056 -16.431 1.00 94.25 409 TYR A O 1
ATOM 3253 N N . SER A 1 410 ? -0.418 -3.012 -17.824 1.00 91.31 410 SER A N 1
ATOM 3254 C CA . SER A 1 410 ? 0.089 -2.082 -16.813 1.00 91.31 410 SER A CA 1
ATOM 3255 C C . SER A 1 410 ? -1.025 -1.213 -16.214 1.00 91.31 410 SER A C 1
ATOM 3257 O O . SER A 1 410 ? -1.033 -0.943 -15.008 1.00 91.31 410 SER A O 1
ATOM 3259 N N . LEU A 1 411 ? -1.996 -0.780 -17.024 1.00 94.19 411 LEU A N 1
ATOM 3260 C CA . LEU A 1 411 ? -3.170 -0.046 -16.550 1.00 94.19 411 LEU A CA 1
ATOM 3261 C C . LEU A 1 411 ? -4.070 -0.922 -15.666 1.00 94.19 411 LEU A C 1
ATOM 3263 O O . LEU A 1 411 ? -4.457 -0.467 -14.590 1.00 94.19 411 LEU A O 1
ATOM 3267 N N . SER A 1 412 ? -4.322 -2.173 -16.064 1.00 94.81 412 SER A N 1
ATOM 3268 C CA . SER A 1 412 ? -5.050 -3.167 -15.262 1.00 94.81 412 SER A CA 1
ATOM 3269 C C . SER A 1 412 ? -4.443 -3.310 -13.865 1.00 94.81 412 SER A C 1
ATOM 3271 O O . SER A 1 412 ? -5.145 -3.181 -12.859 1.00 94.81 412 SER A O 1
ATOM 3273 N N . GLN A 1 413 ? -3.118 -3.475 -13.779 1.00 93.44 413 GLN A N 1
ATOM 3274 C CA . GLN A 1 413 ? -2.443 -3.597 -12.486 1.00 93.44 413 GLN A CA 1
ATOM 3275 C C . GLN A 1 413 ? -2.635 -2.334 -11.630 1.00 93.44 413 GLN A C 1
ATOM 3277 O O . GLN A 1 413 ? -2.999 -2.437 -10.459 1.00 93.44 413 GLN A O 1
ATOM 3282 N N . ALA A 1 414 ? -2.461 -1.138 -12.202 1.00 91.44 414 ALA A N 1
ATOM 3283 C CA . ALA A 1 414 ? -2.660 0.116 -11.469 1.00 91.44 414 ALA A CA 1
ATOM 3284 C C . ALA A 1 414 ? -4.102 0.280 -10.961 1.00 91.44 414 ALA A C 1
ATOM 3286 O O . ALA A 1 414 ? -4.306 0.679 -9.816 1.00 91.44 414 ALA A O 1
ATOM 3287 N N . GLN A 1 415 ? -5.099 -0.073 -11.774 1.00 92.44 415 GLN A N 1
ATOM 3288 C CA . GLN A 1 415 ? -6.514 -0.001 -11.400 1.00 92.44 415 GLN A CA 1
ATOM 3289 C C . GLN A 1 415 ? -6.876 -0.987 -10.288 1.00 92.44 415 GLN A C 1
ATOM 3291 O O . GLN A 1 415 ? -7.584 -0.620 -9.353 1.00 92.44 415 GLN A O 1
ATOM 3296 N N . MET A 1 416 ? -6.331 -2.206 -10.323 1.00 91.75 416 MET A N 1
ATOM 3297 C CA . MET A 1 416 ? -6.482 -3.170 -9.230 1.00 91.75 416 MET A CA 1
ATOM 3298 C C . MET A 1 416 ? -5.907 -2.618 -7.916 1.00 91.75 416 MET A C 1
ATOM 3300 O O . MET A 1 416 ? -6.555 -2.709 -6.873 1.00 91.75 416 MET A O 1
ATOM 3304 N N . HIS A 1 417 ? -4.706 -2.031 -7.944 1.00 87.31 417 HIS A N 1
ATOM 3305 C CA . HIS A 1 417 ? -4.112 -1.409 -6.757 1.00 87.31 417 HIS A CA 1
ATOM 3306 C C . HIS A 1 417 ? -4.926 -0.198 -6.275 1.00 87.31 417 HIS A C 1
ATOM 3308 O O . HIS A 1 417 ? -5.123 -0.032 -5.071 1.00 87.31 417 HIS A O 1
ATOM 3314 N N . TRP A 1 418 ? -5.472 0.598 -7.197 1.00 86.25 418 TRP A N 1
ATOM 3315 C CA . TRP A 1 418 ? -6.295 1.760 -6.864 1.00 86.25 418 TRP A CA 1
ATOM 3316 C C . TRP A 1 418 ? -7.623 1.350 -6.234 1.00 86.25 418 TRP A C 1
ATOM 3318 O O . TRP A 1 418 ? -8.058 1.950 -5.252 1.00 86.25 418 TRP A O 1
ATOM 3328 N N . TYR A 1 419 ? -8.227 0.266 -6.726 1.00 84.19 419 TYR A N 1
ATOM 3329 C CA . TYR A 1 419 ? -9.396 -0.341 -6.104 1.00 84.19 419 TYR A CA 1
ATOM 3330 C C . TYR A 1 419 ? -9.105 -0.795 -4.672 1.00 84.19 419 TYR A C 1
ATOM 3332 O O . TYR A 1 419 ? -9.882 -0.489 -3.774 1.00 84.19 419 TYR A O 1
ATOM 3340 N N . ARG A 1 420 ? -7.975 -1.475 -4.427 1.00 77.56 420 ARG A N 1
ATOM 3341 C CA . ARG A 1 420 ? -7.598 -1.909 -3.066 1.00 77.56 420 ARG A CA 1
ATOM 3342 C C . ARG A 1 420 ? -7.495 -0.738 -2.087 1.00 77.56 420 ARG A C 1
ATOM 3344 O O . ARG A 1 420 ? -7.744 -0.929 -0.904 1.00 77.56 420 ARG A O 1
ATOM 3351 N N . ARG A 1 421 ? -7.128 0.449 -2.581 1.00 71.75 421 ARG A N 1
ATOM 3352 C CA . ARG A 1 421 ? -7.011 1.679 -1.790 1.00 71.75 421 ARG A CA 1
ATOM 3353 C C . ARG A 1 421 ? -8.341 2.407 -1.597 1.00 71.75 421 ARG A C 1
ATOM 3355 O O . ARG A 1 421 ? -8.616 2.862 -0.497 1.00 71.75 421 ARG A O 1
ATOM 3362 N N . THR A 1 422 ? -9.152 2.536 -2.646 1.00 69.75 422 THR A N 1
ATOM 3363 C CA . THR A 1 422 ? -10.335 3.423 -2.648 1.00 69.75 422 THR A CA 1
ATOM 3364 C C . THR A 1 422 ? -11.672 2.690 -2.537 1.00 69.75 422 THR A C 1
ATOM 3366 O O . THR A 1 422 ? -12.693 3.284 -2.187 1.00 69.75 422 THR A O 1
ATOM 3369 N N . GLY A 1 423 ? -11.702 1.399 -2.870 1.00 68.88 423 GLY A N 1
ATOM 3370 C CA . GLY A 1 423 ? -12.925 0.609 -3.007 1.00 68.88 423 GLY A CA 1
ATOM 3371 C C . GLY A 1 423 ? -13.816 1.025 -4.187 1.00 68.88 423 GLY A C 1
ATOM 3372 O O . GLY A 1 423 ? -14.984 0.637 -4.220 1.00 68.88 423 GLY A O 1
ATOM 3373 N N . SER A 1 424 ? -13.309 1.825 -5.135 1.00 73.12 424 SER A N 1
ATOM 3374 C CA . SER A 1 424 ? -14.054 2.302 -6.311 1.00 73.12 424 SER A CA 1
ATOM 3375 C C . SER A 1 424 ? -14.421 1.148 -7.249 1.00 73.12 424 SER A C 1
ATOM 3377 O O . SER A 1 424 ? -13.585 0.645 -7.997 1.00 73.12 424 SER A O 1
ATOM 3379 N N . LEU A 1 425 ? -15.682 0.706 -7.201 1.00 66.31 425 LEU A N 1
ATOM 3380 C CA . LEU A 1 425 ? -16.132 -0.525 -7.861 1.00 66.31 425 LEU A CA 1
ATOM 3381 C C . LEU A 1 425 ? -15.765 -0.569 -9.354 1.00 66.31 425 LEU A C 1
ATOM 3383 O O . LEU A 1 425 ? -15.181 -1.559 -9.785 1.00 66.31 425 LEU A O 1
ATOM 3387 N N . GLY A 1 426 ? -15.991 0.512 -10.105 1.00 76.81 426 GLY A N 1
ATOM 3388 C CA . GLY A 1 426 ? -15.725 0.536 -11.548 1.00 76.81 426 GLY A CA 1
ATOM 3389 C C . GLY A 1 426 ? -14.259 0.299 -11.930 1.00 76.81 426 GLY A C 1
ATOM 3390 O O . GLY A 1 426 ? -13.986 -0.174 -13.028 1.00 76.81 426 GLY A O 1
ATOM 3391 N N . ASP A 1 427 ? -13.300 0.572 -11.041 1.00 81.12 427 ASP A N 1
ATOM 3392 C CA . ASP A 1 427 ? -11.880 0.389 -11.354 1.00 81.12 427 ASP A CA 1
ATOM 3393 C C . ASP A 1 427 ? -11.470 -1.084 -11.413 1.00 81.12 427 ASP A C 1
ATOM 3395 O O . ASP A 1 427 ? -10.636 -1.444 -12.242 1.00 81.12 427 ASP A O 1
ATOM 3399 N N . LEU A 1 428 ? -12.072 -1.952 -10.595 1.00 86.75 428 LEU A N 1
ATOM 3400 C CA . LEU A 1 428 ? -11.735 -3.377 -10.624 1.00 86.75 428 LEU A CA 1
ATOM 3401 C C . LEU A 1 428 ? -12.317 -4.084 -11.851 1.00 86.75 428 LEU A C 1
ATOM 3403 O O . LEU A 1 428 ? -11.662 -4.959 -12.410 1.00 86.75 428 LEU A O 1
ATOM 3407 N N . ASP A 1 429 ? -13.510 -3.685 -12.292 1.00 89.06 429 ASP A N 1
ATOM 3408 C CA . ASP A 1 429 ? -14.114 -4.221 -13.515 1.00 89.06 429 ASP A CA 1
ATOM 3409 C C . ASP A 1 429 ? -13.315 -3.754 -14.745 1.00 89.06 429 ASP A C 1
ATOM 3411 O O . ASP A 1 429 ? -12.907 -4.577 -15.562 1.00 89.06 429 ASP A O 1
ATOM 3415 N N . ASN A 1 430 ? -12.921 -2.473 -14.787 1.00 91.06 430 ASN A N 1
ATOM 3416 C CA . ASN A 1 430 ? -12.000 -1.967 -15.809 1.00 91.06 430 ASN A CA 1
ATOM 3417 C C . ASN A 1 430 ? -10.641 -2.694 -15.804 1.00 91.06 430 ASN A C 1
ATOM 3419 O O . ASN A 1 430 ? -10.047 -2.886 -16.864 1.00 91.06 430 ASN A O 1
ATOM 3423 N N . ALA A 1 431 ? -10.127 -3.088 -14.631 1.00 93.94 431 ALA A N 1
ATOM 3424 C CA . ALA A 1 431 ? -8.891 -3.862 -14.545 1.00 93.94 431 ALA A CA 1
ATOM 3425 C C . ALA A 1 431 ? -9.045 -5.238 -15.207 1.00 93.94 431 ALA A C 1
ATOM 3427 O O . ALA A 1 431 ? -8.165 -5.665 -15.950 1.00 93.94 431 ALA A O 1
ATOM 3428 N N . VAL A 1 432 ? -10.181 -5.913 -14.998 1.00 93.94 432 VAL A N 1
ATOM 3429 C CA . VAL A 1 432 ? -10.481 -7.188 -15.668 1.00 93.94 432 VAL A CA 1
ATOM 3430 C C . VAL A 1 432 ? -10.544 -7.000 -17.180 1.00 93.94 432 VAL A C 1
ATOM 3432 O O . VAL A 1 432 ? -9.898 -7.756 -17.904 1.00 93.94 432 VAL A O 1
ATOM 3435 N N . ASP A 1 433 ? -11.275 -5.992 -17.653 1.00 94.69 433 ASP A N 1
ATOM 3436 C CA . ASP A 1 433 ? -11.450 -5.741 -19.085 1.00 94.69 433 ASP A CA 1
ATOM 3437 C C . ASP A 1 433 ? -10.117 -5.410 -19.767 1.00 94.69 433 ASP A C 1
ATOM 3439 O O . ASP A 1 433 ? -9.785 -5.993 -20.798 1.00 94.69 433 ASP A O 1
ATOM 3443 N N . ASN A 1 434 ? -9.298 -4.554 -19.149 1.00 94.88 434 ASN A N 1
ATOM 3444 C CA . ASN A 1 434 ? -7.966 -4.227 -19.657 1.00 94.88 434 ASN A CA 1
ATOM 3445 C C . ASN A 1 434 ? -7.014 -5.432 -19.614 1.00 94.88 434 ASN A C 1
ATOM 3447 O O . ASN A 1 434 ? -6.238 -5.629 -20.547 1.00 94.88 434 ASN A O 1
ATOM 3451 N N . GLY A 1 435 ? -7.071 -6.257 -18.563 1.00 94.19 435 GLY A N 1
ATOM 3452 C CA . GLY A 1 435 ? -6.270 -7.478 -18.460 1.00 94.19 435 GLY A CA 1
ATOM 3453 C C . GLY A 1 435 ? -6.635 -8.520 -19.522 1.00 94.19 435 GLY A C 1
ATOM 3454 O O . GLY A 1 435 ? -5.743 -9.155 -20.082 1.00 94.19 435 GLY A O 1
ATOM 3455 N N . ARG A 1 436 ? -7.929 -8.662 -19.844 1.00 94.75 436 ARG A N 1
ATOM 3456 C CA . ARG A 1 436 ? -8.405 -9.511 -20.951 1.00 94.75 436 ARG A CA 1
ATOM 3457 C C . ARG A 1 436 ? -7.981 -8.956 -22.304 1.00 94.75 436 ARG A C 1
ATOM 3459 O O . ARG A 1 436 ? -7.360 -9.680 -23.068 1.00 94.75 436 ARG A O 1
ATOM 3466 N N . ALA A 1 437 ? -8.208 -7.665 -22.548 1.00 93.38 437 ALA A N 1
ATOM 3467 C CA . ALA A 1 437 ? -7.810 -7.015 -23.794 1.00 93.38 437 ALA A CA 1
ATOM 3468 C C . ALA A 1 437 ? -6.294 -7.116 -24.046 1.00 93.38 437 ALA A C 1
ATOM 3470 O O . ALA A 1 437 ? -5.872 -7.340 -25.175 1.00 93.38 437 ALA A O 1
ATOM 3471 N N . ALA A 1 438 ? -5.466 -7.009 -22.999 1.00 93.19 438 ALA A N 1
ATOM 3472 C CA . ALA A 1 438 ? -4.026 -7.237 -23.112 1.00 93.19 438 ALA A CA 1
ATOM 3473 C C . ALA A 1 438 ? -3.690 -8.673 -23.548 1.00 93.19 438 ALA A C 1
ATOM 3475 O O . ALA A 1 438 ? -2.784 -8.875 -24.352 1.00 93.19 438 ALA A O 1
ATOM 3476 N N . LEU A 1 439 ? -4.409 -9.672 -23.030 1.00 92.06 439 LEU A N 1
ATOM 3477 C CA . LEU A 1 439 ? -4.206 -11.073 -23.394 1.00 92.06 439 LEU A CA 1
ATOM 3478 C C . LEU A 1 439 ? -4.708 -11.383 -24.814 1.00 92.06 439 LEU A C 1
ATOM 3480 O O . LEU A 1 439 ? -4.057 -12.153 -25.514 1.00 92.06 439 LEU A O 1
ATOM 3484 N N . ASP A 1 440 ? -5.810 -10.765 -25.245 1.00 90.62 440 ASP A N 1
ATOM 3485 C CA . ASP A 1 440 ? -6.399 -10.946 -26.580 1.00 90.62 440 ASP A CA 1
ATOM 3486 C C . ASP A 1 440 ? -5.503 -10.389 -27.700 1.00 90.62 440 ASP A C 1
ATOM 3488 O O . ASP A 1 440 ? -5.451 -10.953 -28.792 1.00 90.62 440 ASP A O 1
ATOM 3492 N N . LEU A 1 441 ? -4.761 -9.310 -27.420 1.00 89.69 441 LEU A N 1
ATOM 3493 C CA . LEU A 1 441 ? -3.789 -8.715 -28.348 1.00 89.69 441 LEU A CA 1
ATOM 3494 C C . LEU A 1 441 ? -2.500 -9.538 -28.495 1.00 89.69 441 LEU A C 1
ATOM 3496 O O . LEU A 1 441 ? -1.709 -9.297 -29.406 1.00 89.69 441 LEU A O 1
ATOM 3500 N N . VAL A 1 442 ? -2.259 -10.507 -27.610 1.00 85.56 442 VAL A N 1
ATOM 3501 C CA . VAL A 1 442 ? -1.054 -11.337 -27.646 1.00 85.56 442 VAL A CA 1
ATOM 3502 C C . VAL A 1 442 ? -1.379 -12.721 -28.190 1.00 85.56 442 VAL A C 1
ATOM 3504 O O . VAL A 1 442 ? -2.124 -13.498 -27.592 1.00 85.56 442 VAL A O 1
ATOM 3507 N N . ALA A 1 443 ? -0.752 -13.072 -29.317 1.00 73.00 443 ALA A N 1
ATOM 3508 C CA . ALA A 1 443 ? -0.870 -14.403 -29.900 1.00 73.00 443 ALA A CA 1
ATOM 3509 C C . ALA A 1 443 ? -0.510 -15.494 -28.877 1.00 73.00 443 ALA A C 1
ATOM 3511 O O . ALA A 1 443 ? 0.444 -15.356 -28.109 1.00 73.00 443 ALA A O 1
ATOM 3512 N N . ALA A 1 444 ? -1.213 -16.632 -28.922 1.00 63.88 444 ALA A N 1
ATOM 3513 C CA . ALA A 1 444 ? -0.921 -17.795 -28.076 1.00 63.88 444 ALA A CA 1
ATOM 3514 C C . ALA A 1 444 ? 0.539 -18.287 -28.178 1.00 63.88 444 ALA A C 1
ATOM 3516 O O . ALA A 1 444 ? 1.018 -18.978 -27.287 1.00 63.88 444 ALA A O 1
ATOM 3517 N N . THR A 1 445 ? 1.257 -17.907 -29.238 1.00 59.59 445 THR A N 1
ATOM 3518 C CA . THR A 1 445 ? 2.659 -18.257 -29.480 1.00 59.59 445 THR A CA 1
ATOM 3519 C C . THR A 1 445 ? 3.682 -17.259 -28.919 1.00 59.59 445 THR A C 1
ATOM 3521 O O . THR A 1 445 ? 4.872 -17.568 -28.960 1.00 59.59 445 THR A O 1
ATOM 3524 N N . ASP A 1 446 ? 3.292 -16.086 -28.393 1.00 76.25 446 ASP A N 1
ATOM 3525 C CA . ASP A 1 446 ? 4.237 -15.192 -27.692 1.00 76.25 446 ASP A CA 1
ATOM 3526 C C . ASP A 1 446 ? 4.518 -15.731 -26.279 1.00 76.25 446 ASP A C 1
ATOM 3528 O O . ASP A 1 446 ? 3.989 -15.271 -25.262 1.00 76.25 446 ASP A O 1
ATOM 3532 N N . ALA A 1 447 ? 5.404 -16.725 -26.231 1.00 70.88 447 ALA A N 1
ATOM 3533 C CA . ALA A 1 447 ? 5.852 -17.388 -25.011 1.00 70.88 447 ALA A CA 1
ATOM 3534 C C . ALA A 1 447 ? 6.604 -16.455 -24.038 1.00 70.88 447 ALA A C 1
ATOM 3536 O O . ALA A 1 447 ? 6.905 -16.844 -22.907 1.00 70.88 447 ALA A O 1
ATOM 3537 N N . ARG A 1 448 ? 6.948 -15.223 -24.446 1.00 80.69 448 ARG A N 1
ATOM 3538 C CA . ARG A 1 448 ? 7.716 -14.309 -23.598 1.00 80.69 448 ARG A CA 1
ATOM 3539 C C . ARG A 1 448 ? 6.818 -13.534 -22.640 1.00 80.69 448 ARG A C 1
ATOM 3541 O O . ARG A 1 448 ? 7.172 -13.464 -21.460 1.00 80.69 448 ARG A O 1
ATOM 3548 N N . ARG A 1 449 ? 5.718 -12.953 -23.137 1.00 83.62 449 ARG A N 1
ATOM 3549 C CA . ARG A 1 449 ? 4.839 -12.033 -22.379 1.00 83.62 449 ARG A CA 1
ATOM 3550 C C . ARG A 1 449 ? 3.582 -12.687 -21.821 1.00 83.62 449 ARG A C 1
ATOM 3552 O O . ARG A 1 449 ? 3.138 -12.323 -20.734 1.00 83.62 449 ARG A O 1
ATOM 3559 N N . ARG A 1 450 ? 3.023 -13.665 -22.539 1.00 89.81 450 ARG A N 1
ATOM 3560 C CA . ARG A 1 450 ? 1.749 -14.310 -22.189 1.00 89.81 450 ARG A CA 1
ATOM 3561 C C . ARG A 1 450 ? 1.669 -14.789 -20.724 1.00 89.81 450 ARG A C 1
ATOM 3563 O O . ARG A 1 450 ? 0.665 -14.474 -20.081 1.00 89.81 450 ARG A O 1
ATOM 3570 N N . PRO A 1 451 ? 2.706 -15.430 -20.134 1.00 93.00 451 PRO A N 1
ATOM 3571 C CA . PRO A 1 451 ? 2.666 -15.840 -18.727 1.00 93.00 451 PRO A CA 1
ATOM 3572 C C . PRO A 1 451 ? 2.465 -14.677 -17.745 1.00 93.00 451 PRO A C 1
ATOM 3574 O O . PRO A 1 451 ? 1.763 -14.828 -16.744 1.00 93.00 451 PRO A O 1
ATOM 3577 N N . ASP A 1 452 ? 3.055 -13.511 -18.024 1.00 91.38 452 ASP A N 1
ATOM 3578 C CA . ASP A 1 452 ? 2.979 -12.345 -17.140 1.00 91.38 452 ASP A CA 1
ATOM 3579 C C . ASP A 1 452 ? 1.568 -11.734 -17.173 1.00 91.38 452 ASP A C 1
ATOM 3581 O O . ASP A 1 452 ? 1.030 -11.354 -16.131 1.00 91.38 452 ASP A O 1
ATOM 3585 N N . PHE A 1 453 ? 0.918 -11.728 -18.342 1.00 93.69 453 PHE A N 1
ATOM 3586 C CA . PHE A 1 453 ? -0.453 -11.228 -18.507 1.00 93.69 453 PHE A CA 1
ATOM 3587 C C . PHE A 1 453 ? -1.487 -12.154 -17.870 1.00 93.69 453 PHE A C 1
ATOM 3589 O O . PHE A 1 453 ? -2.371 -11.680 -17.155 1.00 93.69 453 PHE A O 1
ATOM 3596 N N . LEU A 1 454 ? -1.325 -13.470 -18.043 1.00 95.50 454 LEU A N 1
ATOM 3597 C CA . LEU A 1 454 ? -2.117 -14.480 -17.340 1.00 95.50 454 LEU A CA 1
ATOM 3598 C C . LEU A 1 454 ? -1.996 -14.315 -15.819 1.00 95.50 454 LEU A C 1
ATOM 3600 O O . LEU A 1 454 ? -3.007 -14.288 -15.114 1.00 95.50 454 LEU A O 1
ATOM 3604 N N . CYS A 1 455 ? -0.775 -14.118 -15.311 1.00 95.69 455 CYS A N 1
ATOM 3605 C CA . CYS A 1 455 ? -0.548 -13.846 -13.893 1.00 95.69 455 CYS A CA 1
ATOM 3606 C C . CYS A 1 455 ? -1.202 -12.533 -13.434 1.00 95.69 455 CYS A C 1
ATOM 3608 O O . CYS A 1 455 ? -1.774 -12.474 -12.345 1.00 95.69 455 CYS A O 1
ATOM 3610 N N . GLY A 1 456 ? -1.141 -11.469 -14.239 1.00 93.56 456 GLY A N 1
ATOM 3611 C CA . GLY A 1 456 ? -1.814 -10.207 -13.926 1.00 93.56 456 GLY A CA 1
ATOM 3612 C C . GLY A 1 456 ? -3.317 -10.368 -13.803 1.00 93.56 456 GLY A C 1
ATOM 3613 O O . GLY A 1 456 ? -3.877 -10.043 -12.758 1.00 93.56 456 GLY A O 1
ATOM 3614 N N . LEU A 1 457 ? -3.951 -10.935 -14.830 1.00 96.19 457 LEU A N 1
ATOM 3615 C CA . LEU A 1 457 ? -5.390 -11.176 -14.845 1.00 96.19 457 LEU A CA 1
ATOM 3616 C C . LEU A 1 457 ? -5.815 -12.090 -13.684 1.00 96.19 457 LEU A C 1
ATOM 3618 O O . LEU A 1 457 ? -6.780 -11.784 -12.983 1.00 96.19 457 LEU A O 1
ATOM 3622 N N . GLY A 1 458 ? -5.046 -13.146 -13.400 1.00 96.56 458 GLY A N 1
ATOM 3623 C CA . GLY A 1 458 ? -5.264 -14.000 -12.233 1.00 96.56 458 GLY A CA 1
ATOM 3624 C C . GLY A 1 458 ? -5.238 -13.221 -10.910 1.00 96.56 458 GLY A C 1
ATOM 3625 O O . GLY A 1 458 ? -6.131 -13.386 -10.081 1.00 96.56 458 GLY A O 1
ATOM 3626 N N . LYS A 1 459 ? -4.289 -12.291 -10.716 1.00 95.50 459 LYS A N 1
ATOM 3627 C CA . LYS A 1 459 ? -4.242 -11.423 -9.517 1.00 95.50 459 LYS A CA 1
ATOM 3628 C C . LYS A 1 459 ? -5.459 -10.498 -9.404 1.00 95.50 459 LYS A C 1
ATOM 3630 O O . LYS A 1 459 ? -5.923 -10.245 -8.286 1.00 95.50 459 LYS A O 1
ATOM 3635 N N . VAL A 1 460 ? -5.983 -9.994 -10.524 1.00 94.50 460 VAL A N 1
ATOM 3636 C CA . VAL A 1 460 ? -7.216 -9.187 -10.535 1.00 94.50 460 VAL A CA 1
ATOM 3637 C C . VAL A 1 460 ? -8.400 -10.034 -10.057 1.00 94.50 460 VAL A C 1
ATOM 3639 O O . VAL A 1 460 ? -9.127 -9.616 -9.155 1.00 94.50 460 VAL A O 1
ATOM 3642 N N . HIS A 1 461 ? -8.535 -11.257 -10.572 1.00 94.88 461 HIS A N 1
ATOM 3643 C CA . HIS A 1 461 ? -9.556 -12.217 -10.150 1.00 94.88 461 HIS A CA 1
ATOM 3644 C C . HIS A 1 461 ? -9.433 -12.616 -8.667 1.00 94.88 461 HIS A C 1
ATOM 3646 O O . HIS A 1 461 ? -10.420 -12.556 -7.932 1.00 94.88 461 HIS A O 1
ATOM 3652 N N . MET A 1 462 ? -8.219 -12.880 -8.168 1.00 92.38 462 MET A N 1
ATOM 3653 C CA . MET A 1 462 ? -7.992 -13.091 -6.728 1.00 92.38 462 MET A CA 1
ATOM 3654 C C . MET A 1 462 ? -8.425 -11.883 -5.886 1.00 92.38 462 MET A C 1
ATOM 3656 O O . MET A 1 462 ? -8.949 -12.046 -4.788 1.00 92.38 462 MET A O 1
ATOM 3660 N N . THR A 1 463 ? -8.214 -10.662 -6.386 1.00 88.38 463 THR A N 1
ATOM 3661 C CA . THR A 1 463 ? -8.621 -9.432 -5.686 1.00 88.38 463 THR A CA 1
ATOM 3662 C C . THR A 1 463 ? -10.143 -9.300 -5.632 1.00 88.38 463 THR A C 1
ATOM 3664 O O . THR A 1 463 ? -10.672 -8.916 -4.589 1.00 88.38 463 THR A O 1
ATOM 3667 N N . ARG A 1 464 ? -10.854 -9.663 -6.711 1.00 89.31 464 ARG A N 1
ATOM 3668 C CA . ARG A 1 464 ? -12.327 -9.743 -6.728 1.00 89.31 464 ARG A CA 1
ATOM 3669 C C . ARG A 1 464 ? -12.837 -10.727 -5.685 1.00 89.31 464 ARG A C 1
ATOM 3671 O O . ARG A 1 464 ? -13.702 -10.367 -4.891 1.00 89.31 464 ARG A O 1
ATOM 3678 N N . PHE A 1 465 ? -12.248 -11.918 -5.624 1.00 88.62 465 PHE A N 1
ATOM 3679 C CA . PHE A 1 465 ? -12.585 -12.898 -4.598 1.00 88.62 465 PHE A CA 1
ATOM 3680 C C . PHE A 1 465 ? -12.361 -12.338 -3.182 1.00 88.62 465 PHE A C 1
ATOM 3682 O O . PHE A 1 465 ? -13.293 -12.292 -2.382 1.00 88.62 465 PHE A O 1
ATOM 3689 N N . ALA A 1 466 ? -11.150 -11.856 -2.888 1.00 82.75 466 ALA A N 1
ATOM 3690 C CA . ALA A 1 466 ? -10.762 -11.456 -1.537 1.00 82.75 466 ALA A CA 1
ATOM 3691 C C . ALA A 1 466 ? -11.523 -10.227 -1.009 1.00 82.75 466 ALA A C 1
ATOM 3693 O O . ALA A 1 466 ? -11.805 -10.155 0.184 1.00 82.75 466 ALA A O 1
ATOM 3694 N N . LEU A 1 467 ? -11.841 -9.255 -1.874 1.00 78.38 467 LEU A N 1
ATOM 3695 C CA . LEU A 1 467 ? -12.434 -7.979 -1.452 1.00 78.38 467 LEU A CA 1
ATOM 3696 C C . LEU A 1 467 ? -13.931 -7.849 -1.742 1.00 78.38 467 LEU A C 1
ATOM 3698 O O . LEU A 1 467 ? -14.617 -7.146 -1.004 1.00 78.38 467 LEU A O 1
ATOM 3702 N N . ARG A 1 468 ? -14.458 -8.511 -2.782 1.00 79.75 468 ARG A N 1
ATOM 3703 C CA . ARG A 1 468 ? -15.901 -8.506 -3.089 1.00 79.75 468 ARG A CA 1
ATOM 3704 C C . ARG A 1 468 ? -16.617 -9.781 -2.639 1.00 79.75 468 ARG A C 1
ATOM 3706 O O . ARG A 1 468 ? -17.842 -9.823 -2.665 1.00 79.75 468 ARG A O 1
ATOM 3713 N N . GLY A 1 469 ? -15.883 -10.818 -2.226 1.00 79.25 469 GLY A N 1
ATOM 3714 C CA . GLY A 1 469 ? -16.466 -12.107 -1.846 1.00 79.25 469 GLY A CA 1
ATOM 3715 C C . GLY A 1 469 ? -17.054 -12.885 -3.028 1.00 79.25 469 GLY A C 1
ATOM 3716 O O . GLY A 1 469 ? -17.836 -13.814 -2.822 1.00 79.25 469 GLY A O 1
ATOM 3717 N N . GLU A 1 470 ? -16.701 -12.511 -4.261 1.00 87.31 470 GLU A N 1
ATOM 3718 C CA . GLU A 1 470 ? -17.158 -13.163 -5.490 1.00 87.31 470 GLU A CA 1
ATOM 3719 C C . GLU A 1 470 ? -16.483 -14.532 -5.623 1.00 87.31 470 GLU A C 1
ATOM 3721 O O . GLU A 1 470 ? -15.366 -14.648 -6.123 1.00 87.31 470 GLU A O 1
ATOM 3726 N N . ARG A 1 471 ? -17.147 -15.576 -5.120 1.00 89.12 471 ARG A N 1
ATOM 3727 C CA . ARG A 1 471 ? -16.583 -16.933 -5.030 1.00 89.12 471 ARG A CA 1
ATOM 3728 C C . ARG A 1 471 ? -16.181 -17.516 -6.377 1.00 89.12 471 ARG A C 1
ATOM 3730 O O . ARG A 1 471 ? -15.175 -18.217 -6.434 1.00 89.12 471 ARG A O 1
ATOM 3737 N N . ASP A 1 472 ? -16.932 -17.191 -7.425 1.00 90.12 472 ASP A N 1
ATOM 3738 C CA . ASP A 1 472 ? -16.674 -17.704 -8.768 1.00 90.12 472 ASP A CA 1
ATOM 3739 C C . ASP A 1 472 ? -15.334 -17.210 -9.308 1.00 90.12 472 ASP A C 1
ATOM 3741 O O . ASP A 1 472 ? -14.669 -18.003 -9.951 1.00 90.12 472 ASP A O 1
ATOM 3745 N N . ALA A 1 473 ? -14.890 -16.000 -8.911 1.00 93.00 473 ALA A N 1
ATOM 3746 C CA . ALA A 1 473 ? -13.651 -15.355 -9.361 1.00 93.00 473 ALA A CA 1
ATOM 3747 C C . ALA A 1 473 ? -12.364 -16.147 -9.038 1.00 93.00 473 ALA A C 1
ATOM 3749 O O . ALA A 1 473 ? -11.316 -15.933 -9.651 1.00 93.00 473 ALA A O 1
ATOM 3750 N N . LEU A 1 474 ? -12.388 -17.000 -8.008 1.00 94.38 474 LEU A N 1
ATOM 3751 C CA . LEU A 1 474 ? -11.204 -17.729 -7.551 1.00 94.38 474 LEU A CA 1
ATOM 3752 C C . LEU A 1 474 ? -10.821 -18.884 -8.501 1.00 94.38 474 LEU A C 1
ATOM 3754 O O . LEU A 1 474 ? -9.643 -18.976 -8.857 1.00 94.38 474 LEU A O 1
ATOM 3758 N N . PRO A 1 475 ? -11.763 -19.735 -8.952 1.00 95.31 475 PRO A N 1
ATOM 3759 C CA . PRO A 1 475 ? -11.553 -20.648 -10.070 1.00 95.31 475 PRO A CA 1
ATOM 3760 C C . PRO A 1 475 ? -10.883 -20.020 -11.298 1.00 95.31 475 PRO A C 1
ATOM 3762 O O . PRO A 1 475 ? -9.872 -20.564 -11.746 1.00 95.31 475 PRO A O 1
ATOM 3765 N N . GLU A 1 476 ? -11.336 -18.864 -11.811 1.00 95.38 476 GLU A N 1
ATOM 3766 C CA . GLU A 1 476 ? -10.687 -18.300 -13.004 1.00 95.38 476 GLU A CA 1
ATOM 3767 C C . GLU A 1 476 ? -9.264 -17.832 -12.712 1.00 95.38 476 GLU A C 1
ATOM 3769 O O . GLU A 1 476 ? -8.415 -17.932 -13.597 1.00 95.38 476 GLU A O 1
ATOM 3774 N N . ALA A 1 477 ? -8.970 -17.357 -11.497 1.00 96.62 477 ALA A N 1
ATOM 3775 C CA . ALA A 1 477 ? -7.599 -17.033 -11.113 1.00 96.62 477 ALA A CA 1
ATOM 3776 C C . ALA A 1 477 ? -6.687 -18.268 -11.171 1.00 96.62 477 ALA A C 1
ATOM 3778 O O . ALA A 1 477 ? -5.614 -18.211 -11.773 1.00 96.62 477 ALA A O 1
ATOM 3779 N N . ILE A 1 478 ? -7.131 -19.384 -10.584 1.00 96.88 478 ILE A N 1
ATOM 3780 C CA . ILE A 1 478 ? -6.384 -20.649 -10.564 1.00 96.88 478 ILE A CA 1
ATOM 3781 C C . ILE A 1 478 ? -6.139 -21.152 -11.988 1.00 96.88 478 ILE A C 1
ATOM 3783 O O . ILE A 1 478 ? -5.014 -21.538 -12.306 1.00 96.88 478 ILE A O 1
ATOM 3787 N N . ASP A 1 479 ? -7.148 -21.091 -12.858 1.00 96.88 479 ASP A N 1
ATOM 3788 C CA . ASP A 1 479 ? -7.004 -21.510 -14.252 1.00 96.88 479 ASP A CA 1
ATOM 3789 C C . ASP A 1 479 ? -5.968 -20.657 -14.998 1.00 96.88 479 ASP A C 1
ATOM 3791 O O . ASP A 1 479 ? -5.080 -21.211 -15.647 1.00 96.88 479 ASP A O 1
ATOM 3795 N N . ARG A 1 480 ? -5.997 -19.321 -14.844 1.00 96.81 480 ARG A N 1
ATOM 3796 C CA . ARG A 1 480 ? -4.987 -18.446 -15.472 1.00 96.81 480 ARG A CA 1
ATOM 3797 C C . ARG A 1 480 ? -3.578 -18.735 -14.954 1.00 96.81 480 ARG A C 1
ATOM 3799 O O . ARG A 1 480 ? -2.632 -18.729 -15.739 1.00 96.81 480 ARG A O 1
ATOM 3806 N N . PHE A 1 481 ? -3.409 -19.006 -13.657 1.00 97.19 481 PHE A N 1
ATOM 3807 C CA . PHE A 1 481 ? -2.094 -19.366 -13.117 1.00 97.19 481 PHE A CA 1
ATOM 3808 C C . PHE A 1 481 ? -1.616 -20.732 -13.614 1.00 97.19 481 PHE A C 1
ATOM 3810 O O . PHE A 1 481 ? -0.436 -20.871 -13.926 1.00 97.19 481 PHE A O 1
ATOM 3817 N N . ARG A 1 482 ? -2.503 -21.724 -13.753 1.00 97.25 482 ARG A N 1
ATOM 3818 C CA . ARG A 1 482 ? -2.157 -23.036 -14.329 1.00 97.25 482 ARG A CA 1
ATOM 3819 C C . ARG A 1 482 ? -1.752 -22.932 -15.798 1.00 97.25 482 ARG A C 1
ATOM 3821 O O . ARG A 1 482 ? -0.767 -23.557 -16.195 1.00 97.25 482 ARG A O 1
ATOM 3828 N N . GLU A 1 483 ? -2.441 -22.108 -16.585 1.00 94.88 483 GLU A N 1
ATOM 3829 C CA . GLU A 1 483 ? -2.016 -21.776 -17.952 1.00 94.88 483 GLU A CA 1
ATOM 3830 C C . GLU A 1 483 ? -0.626 -21.122 -17.950 1.00 94.88 483 GLU A C 1
ATOM 3832 O O . GLU A 1 483 ? 0.267 -21.578 -18.657 1.00 94.88 483 GLU A O 1
ATOM 3837 N N . ALA A 1 484 ? -0.384 -20.137 -17.078 1.00 95.00 484 ALA A N 1
ATOM 3838 C CA . ALA A 1 484 ? 0.918 -19.472 -16.985 1.00 95.00 484 ALA A CA 1
ATOM 3839 C C . ALA A 1 484 ? 2.057 -20.419 -16.558 1.00 95.00 484 ALA A C 1
ATOM 3841 O O . ALA A 1 484 ? 3.183 -20.281 -17.035 1.00 95.00 484 ALA A O 1
ATOM 3842 N N . VAL A 1 485 ? 1.781 -21.387 -15.674 1.00 95.56 485 VAL A N 1
ATOM 3843 C CA . VAL A 1 485 ? 2.731 -22.448 -15.291 1.00 95.56 485 VAL A CA 1
ATOM 3844 C C . VAL A 1 485 ? 3.009 -23.387 -16.466 1.00 95.56 485 VAL A C 1
ATOM 3846 O O . VAL A 1 485 ? 4.138 -23.844 -16.620 1.00 95.56 485 VAL A O 1
ATOM 3849 N N . THR A 1 486 ? 2.005 -23.664 -17.299 1.00 93.94 486 THR A N 1
ATOM 3850 C CA . THR A 1 486 ? 2.164 -24.498 -18.500 1.00 93.94 486 THR A CA 1
ATOM 3851 C C . THR A 1 486 ? 3.032 -23.796 -19.543 1.00 93.94 486 THR A C 1
ATOM 3853 O O . THR A 1 486 ? 3.954 -24.407 -20.081 1.00 93.94 486 THR A O 1
ATOM 3856 N N . ASP A 1 487 ? 2.795 -22.502 -19.768 1.00 91.31 487 ASP A N 1
ATOM 3857 C CA . ASP A 1 487 ? 3.552 -21.688 -20.723 1.00 91.31 487 ASP A CA 1
ATOM 3858 C C . ASP A 1 487 ? 4.995 -21.417 -20.251 1.00 91.31 487 ASP A C 1
ATOM 3860 O O . ASP A 1 487 ? 5.899 -21.228 -21.069 1.00 91.31 487 ASP A O 1
ATOM 3864 N N . ALA A 1 488 ? 5.234 -21.382 -18.934 1.00 90.00 488 ALA A N 1
ATOM 3865 C CA . ALA A 1 488 ? 6.535 -21.066 -18.348 1.00 90.00 488 ALA A CA 1
ATOM 3866 C C . ALA A 1 488 ? 6.834 -21.874 -17.063 1.00 90.00 488 ALA A C 1
ATOM 3868 O O . ALA A 1 488 ? 6.860 -21.305 -15.964 1.00 90.00 488 ALA A O 1
ATOM 3869 N N . PRO A 1 489 ? 7.135 -23.184 -17.178 1.00 89.62 489 PRO A N 1
ATOM 3870 C CA . PRO A 1 489 ? 7.272 -24.088 -16.028 1.00 89.62 489 PRO A CA 1
ATOM 3871 C C . PRO A 1 489 ? 8.475 -23.788 -15.122 1.00 89.62 489 PRO A C 1
ATOM 3873 O O . PRO A 1 489 ? 8.466 -24.180 -13.952 1.00 89.62 489 PRO A O 1
ATOM 3876 N N . ASP A 1 490 ? 9.477 -23.077 -15.647 1.00 90.06 490 ASP A N 1
ATOM 3877 C CA . ASP A 1 490 ? 10.711 -22.699 -14.945 1.00 90.06 490 ASP A CA 1
ATOM 3878 C C . ASP A 1 490 ? 10.667 -21.267 -14.371 1.00 90.06 490 ASP A C 1
ATOM 3880 O O . ASP A 1 490 ? 11.683 -20.741 -13.908 1.00 90.06 490 ASP A O 1
ATOM 3884 N N . ARG A 1 491 ? 9.504 -20.595 -14.388 1.00 89.88 491 ARG A N 1
ATOM 3885 C CA . ARG A 1 491 ? 9.321 -19.282 -13.744 1.00 89.88 491 ARG A CA 1
ATOM 3886 C C . ARG A 1 491 ? 8.704 -19.440 -12.354 1.00 89.88 491 ARG A C 1
ATOM 3888 O O . ARG A 1 491 ? 7.665 -20.070 -12.189 1.00 89.88 491 ARG A O 1
ATOM 3895 N N . TYR A 1 492 ? 9.293 -18.780 -11.354 1.00 93.44 492 TYR A N 1
ATOM 3896 C CA . TYR A 1 492 ? 8.796 -18.847 -9.973 1.00 93.44 492 TYR A CA 1
ATOM 3897 C C . TYR A 1 492 ? 7.433 -18.156 -9.777 1.00 93.44 492 TYR A C 1
ATOM 3899 O O . TYR A 1 492 ? 6.639 -18.603 -8.957 1.00 93.44 492 TYR A O 1
ATOM 3907 N N . LEU A 1 493 ? 7.159 -17.054 -10.493 1.00 92.19 493 LEU A N 1
ATOM 3908 C CA . LEU A 1 493 ? 5.996 -16.199 -10.221 1.00 92.19 493 LEU A CA 1
ATOM 3909 C C . LEU A 1 493 ? 4.646 -16.904 -10.480 1.00 92.19 493 LEU A C 1
ATOM 3911 O O . LEU A 1 493 ? 3.810 -16.860 -9.577 1.00 92.19 493 LEU A O 1
ATOM 3915 N N . PRO A 1 494 ? 4.421 -17.589 -11.624 1.00 95.19 494 PRO A N 1
ATOM 3916 C CA . PRO A 1 494 ? 3.200 -18.372 -11.834 1.00 95.19 494 PRO A CA 1
ATOM 3917 C C . PRO A 1 494 ? 2.963 -19.427 -10.746 1.00 95.19 494 PRO A C 1
ATOM 3919 O O . PRO A 1 494 ? 1.852 -19.553 -10.239 1.00 95.19 494 PRO A O 1
ATOM 3922 N N . LEU A 1 495 ? 4.022 -20.137 -10.338 1.00 96.31 495 LEU A N 1
ATOM 3923 C CA . LEU A 1 495 ? 3.963 -21.167 -9.296 1.00 96.31 495 LEU A CA 1
ATOM 3924 C C . LEU A 1 495 ? 3.605 -20.580 -7.922 1.00 96.31 495 LEU A C 1
ATOM 3926 O O . LEU A 1 495 ? 2.752 -21.125 -7.226 1.00 96.31 495 LEU A O 1
ATOM 3930 N N . ALA A 1 496 ? 4.219 -19.455 -7.546 1.00 95.12 496 ALA A N 1
ATOM 3931 C CA . ALA A 1 496 ? 3.941 -18.778 -6.280 1.00 95.12 496 ALA A CA 1
ATOM 3932 C C . ALA A 1 496 ? 2.492 -18.265 -6.206 1.00 95.12 496 ALA A C 1
ATOM 3934 O O . ALA A 1 496 ? 1.825 -18.421 -5.185 1.00 95.12 496 ALA A O 1
ATOM 3935 N N . LEU A 1 497 ? 1.985 -17.681 -7.297 1.00 96.06 497 LEU A N 1
ATOM 3936 C CA . LEU A 1 497 ? 0.607 -17.189 -7.365 1.00 96.06 497 LEU A CA 1
ATOM 3937 C C . LEU A 1 497 ? -0.416 -18.332 -7.357 1.00 96.06 497 LEU A C 1
ATOM 3939 O O . LEU A 1 497 ? -1.444 -18.216 -6.690 1.00 96.06 497 LEU A O 1
ATOM 3943 N N . LEU A 1 498 ? -0.111 -19.445 -8.034 1.00 97.25 498 LEU A N 1
ATOM 3944 C CA . LEU A 1 498 ? -0.919 -20.661 -7.974 1.00 97.25 498 LEU A CA 1
ATOM 3945 C C . LEU A 1 498 ? -1.003 -21.200 -6.540 1.00 97.25 498 LEU A C 1
ATOM 3947 O O . LEU A 1 498 ? -2.106 -21.454 -6.062 1.00 97.25 498 LEU A O 1
ATOM 3951 N N . ALA A 1 499 ? 0.132 -21.311 -5.840 1.00 95.62 499 ALA A N 1
ATOM 3952 C CA . ALA A 1 499 ? 0.168 -21.756 -4.446 1.00 95.62 499 ALA A CA 1
ATOM 3953 C C . ALA A 1 499 ? -0.730 -20.886 -3.549 1.00 95.62 499 ALA A C 1
ATOM 3955 O O . ALA A 1 499 ? -1.618 -21.392 -2.864 1.00 95.62 499 ALA A O 1
ATOM 3956 N N . ALA A 1 500 ? -0.588 -19.560 -3.634 1.00 93.19 500 ALA A N 1
ATOM 3957 C CA . ALA A 1 500 ? -1.428 -18.639 -2.873 1.00 93.19 500 ALA A CA 1
ATOM 3958 C C . ALA A 1 500 ? -2.931 -18.806 -3.186 1.00 93.19 500 ALA A C 1
ATOM 3960 O O . ALA A 1 500 ? -3.758 -18.817 -2.273 1.00 93.19 500 ALA A O 1
ATOM 3961 N N . ALA A 1 501 ? -3.306 -18.958 -4.462 1.00 94.88 501 ALA A N 1
ATOM 3962 C CA . ALA A 1 501 ? -4.700 -19.135 -4.876 1.00 94.88 501 ALA A CA 1
ATOM 3963 C C . ALA A 1 501 ? -5.317 -20.454 -4.380 1.00 94.88 501 ALA A C 1
ATOM 3965 O O . ALA A 1 501 ? -6.480 -20.476 -3.974 1.00 94.88 501 ALA A O 1
ATOM 3966 N N . LEU A 1 502 ? -4.537 -21.535 -4.359 1.00 95.62 502 LEU A N 1
ATOM 3967 C CA . LEU A 1 502 ? -4.956 -22.827 -3.814 1.00 95.62 502 LEU A CA 1
ATOM 3968 C C . LEU A 1 502 ? -5.178 -22.760 -2.297 1.00 95.62 502 LEU A C 1
ATOM 3970 O O . LEU A 1 502 ? -6.170 -23.294 -1.806 1.00 95.62 502 LEU A O 1
ATOM 3974 N N . GLY A 1 503 ? -4.338 -22.017 -1.567 1.00 90.75 503 GLY A N 1
ATOM 3975 C CA . GLY A 1 503 ? -4.562 -21.729 -0.146 1.00 90.75 503 GLY A CA 1
ATOM 3976 C C . GLY A 1 503 ? -5.909 -21.040 0.118 1.00 90.75 503 GLY A C 1
ATOM 3977 O O . GLY A 1 503 ? -6.656 -21.456 1.002 1.00 90.75 503 GLY A O 1
ATOM 3978 N N . TYR A 1 504 ? -6.282 -20.050 -0.702 1.00 90.12 504 TYR A N 1
ATOM 3979 C CA . TYR A 1 504 ? -7.609 -19.425 -0.613 1.00 90.12 504 TYR A CA 1
ATOM 3980 C C . TYR A 1 504 ? -8.751 -20.392 -0.948 1.00 90.12 504 TYR A C 1
ATOM 3982 O O . TYR A 1 504 ? -9.826 -20.297 -0.352 1.00 90.12 504 TYR A O 1
ATOM 3990 N N . ARG A 1 505 ? -8.547 -21.324 -1.891 1.00 93.00 505 ARG A N 1
ATOM 3991 C CA . ARG A 1 505 ? -9.575 -22.314 -2.247 1.00 93.00 505 ARG A CA 1
ATOM 3992 C C . ARG A 1 505 ? -9.808 -23.288 -1.100 1.00 93.00 505 ARG A C 1
ATOM 3994 O O . ARG A 1 505 ? -10.968 -23.516 -0.760 1.00 93.00 505 ARG A O 1
ATOM 4001 N N . TYR A 1 506 ? -8.742 -23.736 -0.434 1.00 91.81 506 TYR A N 1
ATOM 4002 C CA . TYR A 1 506 ? -8.840 -24.549 0.777 1.00 91.81 506 TYR A CA 1
ATOM 4003 C C . TYR A 1 506 ? -9.704 -23.885 1.858 1.00 91.81 506 TYR A C 1
ATOM 4005 O O . TYR A 1 506 ? -10.494 -24.560 2.514 1.00 91.81 506 TYR A O 1
ATOM 4013 N N . ASP A 1 507 ? -9.626 -22.566 2.044 1.00 85.62 507 ASP A N 1
ATOM 4014 C CA . ASP A 1 507 ? -10.467 -21.893 3.040 1.00 85.62 507 ASP A CA 1
ATOM 4015 C C . ASP A 1 507 ? -11.973 -21.978 2.742 1.00 85.62 507 ASP A C 1
ATOM 4017 O O . ASP A 1 507 ? -12.782 -21.955 3.678 1.00 85.62 507 ASP A O 1
ATOM 4021 N N . LEU A 1 508 ? -12.350 -22.129 1.467 1.00 86.69 508 LEU A N 1
ATOM 4022 C CA . LEU A 1 508 ? -13.733 -22.331 1.030 1.00 86.69 508 LEU A CA 1
ATOM 4023 C C . LEU A 1 508 ? -14.152 -23.803 1.045 1.00 86.69 508 LEU A C 1
ATOM 4025 O O . LEU A 1 508 ? -15.255 -24.118 1.490 1.00 86.69 508 LEU A O 1
ATOM 4029 N N . THR A 1 509 ? -13.309 -24.682 0.501 1.00 90.62 509 THR A N 1
ATOM 4030 C CA . THR A 1 509 ? -13.645 -26.086 0.209 1.00 90.62 509 THR A CA 1
ATOM 4031 C C . THR A 1 509 ? -13.267 -27.025 1.346 1.00 90.62 509 THR A C 1
ATOM 4033 O O . THR A 1 509 ? -13.891 -28.071 1.506 1.00 90.62 509 THR A O 1
ATOM 4036 N N . ARG A 1 510 ? -12.252 -26.648 2.135 1.00 90.94 510 ARG A N 1
ATOM 4037 C CA . ARG A 1 510 ? -11.532 -27.501 3.090 1.00 90.94 510 ARG A CA 1
ATOM 4038 C C . ARG A 1 510 ? -10.959 -28.773 2.451 1.00 90.94 510 ARG A C 1
ATOM 4040 O O . ARG A 1 510 ? -10.710 -29.749 3.154 1.00 90.94 510 ARG A O 1
ATOM 4047 N N . ASP A 1 511 ? -10.727 -28.756 1.136 1.00 92.88 511 ASP A N 1
ATOM 4048 C CA . ASP A 1 511 ? -10.112 -29.864 0.405 1.00 92.88 511 ASP A CA 1
ATOM 4049 C C . ASP A 1 511 ? -8.593 -29.848 0.602 1.00 92.88 511 ASP A C 1
ATOM 4051 O O . ASP A 1 511 ? -7.887 -28.991 0.076 1.00 92.88 511 ASP A O 1
ATOM 4055 N N . ILE A 1 512 ? -8.084 -30.804 1.378 1.00 92.06 512 ILE A N 1
ATOM 4056 C CA . ILE A 1 512 ? -6.663 -30.883 1.731 1.00 92.06 512 ILE A CA 1
ATOM 4057 C C . ILE A 1 512 ? -5.748 -31.027 0.503 1.00 92.06 512 ILE A C 1
ATOM 4059 O O . ILE A 1 512 ? -4.592 -30.612 0.562 1.00 92.06 512 ILE A O 1
ATOM 4063 N N . THR A 1 513 ? -6.261 -31.553 -0.617 1.00 93.88 513 THR A N 1
ATOM 4064 C CA . THR A 1 513 ? -5.477 -31.720 -1.851 1.00 93.88 513 THR A CA 1
ATOM 4065 C C . THR A 1 513 ? -5.043 -30.378 -2.445 1.00 93.88 513 THR A C 1
ATOM 4067 O O . THR A 1 513 ? -3.976 -30.294 -3.054 1.00 93.88 513 THR A O 1
ATOM 4070 N N . ASP A 1 514 ? -5.794 -29.304 -2.173 1.00 94.88 514 ASP A N 1
ATOM 4071 C CA . ASP A 1 514 ? -5.409 -27.937 -2.527 1.00 94.88 514 ASP A CA 1
ATOM 4072 C C . ASP A 1 514 ? -4.136 -27.506 -1.790 1.00 94.88 514 ASP A C 1
ATOM 4074 O O . ASP A 1 514 ? -3.272 -26.845 -2.369 1.00 94.88 514 ASP A O 1
ATOM 4078 N N . LEU A 1 515 ? -3.984 -27.898 -0.521 1.00 95.19 515 LEU A N 1
ATOM 4079 C CA . LEU A 1 515 ? -2.786 -27.589 0.259 1.00 95.19 515 LEU A CA 1
ATOM 4080 C C . LEU A 1 515 ? -1.584 -28.414 -0.199 1.00 95.19 515 LEU A C 1
ATOM 4082 O O . LEU A 1 515 ? -0.477 -27.883 -0.232 1.00 95.19 515 LEU A O 1
ATOM 4086 N N . ASP A 1 516 ? -1.788 -29.668 -0.603 1.00 95.44 516 ASP A N 1
ATOM 4087 C CA . ASP A 1 516 ? -0.719 -30.493 -1.175 1.00 95.44 516 ASP A CA 1
ATOM 4088 C C . ASP A 1 516 ? -0.205 -29.906 -2.500 1.00 95.44 516 ASP A C 1
ATOM 4090 O O . ASP A 1 516 ? 1.007 -29.745 -2.678 1.00 95.44 516 ASP A O 1
ATOM 4094 N N . GLU A 1 517 ? -1.110 -29.506 -3.405 1.00 96.12 517 GLU A N 1
ATOM 4095 C CA . GLU A 1 517 ? -0.750 -28.815 -4.654 1.00 96.12 517 GLU A CA 1
ATOM 4096 C C . GLU A 1 517 ? -0.084 -27.456 -4.361 1.00 96.12 517 GLU A C 1
ATOM 4098 O O . GLU A 1 517 ? 0.934 -27.121 -4.973 1.00 96.12 517 GLU A O 1
ATOM 4103 N N . SER A 1 518 ? -0.595 -26.702 -3.379 1.00 96.25 518 SER A N 1
ATOM 4104 C CA . SER A 1 518 ? -0.028 -25.419 -2.945 1.00 96.25 518 SER A CA 1
ATOM 4105 C C . SER A 1 518 ? 1.406 -25.558 -2.437 1.00 96.25 518 SER A C 1
ATOM 4107 O O . SER A 1 518 ? 2.281 -24.790 -2.839 1.00 96.25 518 SER A O 1
ATOM 4109 N N . ILE A 1 519 ? 1.667 -26.528 -1.557 1.00 97.00 519 ILE A N 1
ATOM 4110 C CA . ILE A 1 519 ? 3.000 -26.767 -0.992 1.00 97.00 519 ILE A CA 1
ATOM 4111 C C . ILE A 1 519 ? 3.968 -27.186 -2.104 1.00 97.00 519 ILE A C 1
ATOM 4113 O O . ILE A 1 519 ? 5.048 -26.607 -2.213 1.00 97.00 519 ILE A O 1
ATOM 4117 N N . ALA A 1 520 ? 3.566 -28.106 -2.987 1.00 96.62 520 ALA A N 1
ATOM 4118 C CA . ALA A 1 520 ? 4.404 -28.547 -4.101 1.00 96.62 520 ALA A CA 1
ATOM 4119 C C . ALA A 1 520 ? 4.746 -27.401 -5.075 1.00 96.62 520 ALA A C 1
ATOM 4121 O O . ALA A 1 520 ? 5.897 -27.257 -5.502 1.00 96.62 520 ALA A O 1
ATOM 4122 N N . ALA A 1 521 ? 3.769 -26.557 -5.422 1.00 96.12 521 ALA A N 1
ATOM 4123 C CA . ALA A 1 521 ? 3.996 -25.385 -6.265 1.00 96.12 521 ALA A CA 1
ATOM 4124 C C . ALA A 1 521 ? 4.895 -24.348 -5.568 1.00 96.12 521 ALA A C 1
ATOM 4126 O O . ALA A 1 521 ? 5.829 -23.832 -6.187 1.00 96.12 521 ALA A O 1
ATOM 4127 N N . GLY A 1 522 ? 4.668 -24.086 -4.278 1.00 95.94 522 GLY A N 1
ATOM 4128 C CA . GLY A 1 522 ? 5.460 -23.153 -3.479 1.00 95.94 522 GLY A CA 1
ATOM 4129 C C . GLY A 1 522 ? 6.918 -23.591 -3.305 1.00 95.94 522 GLY A C 1
ATOM 4130 O O . GLY A 1 522 ? 7.819 -22.769 -3.441 1.00 95.94 522 GLY A O 1
ATOM 4131 N N . GLU A 1 523 ? 7.185 -24.880 -3.083 1.00 96.56 523 GLU A N 1
ATOM 4132 C CA . GLU A 1 523 ? 8.550 -25.421 -2.985 1.00 96.56 523 GLU A CA 1
ATOM 4133 C C . GLU A 1 523 ? 9.307 -25.288 -4.311 1.00 96.56 523 GLU A C 1
ATOM 4135 O O . GLU A 1 523 ? 10.460 -24.844 -4.335 1.00 96.56 523 GLU A O 1
ATOM 4140 N N . ARG A 1 524 ? 8.641 -25.588 -5.435 1.00 96.81 524 ARG A N 1
ATOM 4141 C CA . ARG A 1 524 ? 9.206 -25.356 -6.772 1.00 96.81 524 ARG A CA 1
ATOM 4142 C C . ARG A 1 524 ? 9.483 -23.874 -7.012 1.00 96.81 524 ARG A C 1
ATOM 4144 O O . ARG A 1 524 ? 10.558 -23.529 -7.499 1.00 96.81 524 ARG A O 1
ATOM 4151 N N . ALA A 1 525 ? 8.550 -22.995 -6.641 1.00 96.12 525 ALA A N 1
ATOM 4152 C CA . ALA A 1 525 ? 8.742 -21.552 -6.742 1.00 96.12 525 ALA A CA 1
ATOM 4153 C C . ALA A 1 525 ? 9.946 -21.089 -5.908 1.00 96.12 525 ALA A C 1
ATOM 4155 O O . ALA A 1 525 ? 10.771 -20.321 -6.399 1.00 96.12 525 ALA A O 1
ATOM 4156 N N . LEU A 1 526 ? 10.093 -21.593 -4.679 1.00 95.75 526 LEU A N 1
ATOM 4157 C CA . LEU A 1 526 ? 11.197 -21.254 -3.782 1.00 95.75 526 LEU A CA 1
ATOM 4158 C C . LEU A 1 526 ? 12.559 -21.680 -4.348 1.00 95.75 526 LEU A C 1
ATOM 4160 O O . LEU A 1 526 ? 13.544 -20.966 -4.161 1.00 95.75 526 LEU A O 1
ATOM 4164 N N . GLY A 1 527 ? 12.622 -22.809 -5.060 1.00 94.31 527 GLY A N 1
ATOM 4165 C CA . GLY A 1 527 ? 13.834 -23.264 -5.750 1.00 94.31 527 GLY A CA 1
ATOM 4166 C C . GLY A 1 527 ? 14.262 -22.367 -6.919 1.00 94.31 527 GLY A C 1
ATOM 4167 O O . GLY A 1 527 ? 15.445 -22.315 -7.249 1.00 94.31 527 GLY A O 1
ATOM 4168 N N . LEU A 1 528 ? 13.319 -21.635 -7.521 1.00 93.12 528 LEU A N 1
ATOM 4169 C CA . LEU A 1 528 ? 13.537 -20.775 -8.691 1.00 93.12 528 LEU A CA 1
ATOM 4170 C C . LEU A 1 528 ? 13.652 -19.279 -8.339 1.00 93.12 528 LEU A C 1
ATOM 4172 O O . LEU A 1 528 ? 14.138 -18.487 -9.149 1.00 93.12 528 LEU A O 1
ATOM 4176 N N . ALA A 1 529 ? 13.171 -18.867 -7.163 1.00 88.62 529 ALA A N 1
ATOM 4177 C CA . ALA A 1 529 ? 13.028 -17.460 -6.799 1.00 88.62 529 ALA A CA 1
ATOM 4178 C C . ALA A 1 529 ? 14.356 -16.795 -6.371 1.00 88.62 529 ALA A C 1
ATOM 4180 O O . ALA A 1 529 ? 15.098 -17.360 -5.556 1.00 88.62 529 ALA A O 1
ATOM 4181 N N . PRO A 1 530 ? 14.632 -15.552 -6.820 1.00 82.31 530 PRO A N 1
ATOM 4182 C CA . PRO A 1 530 ? 15.735 -14.752 -6.293 1.00 82.31 530 PRO A CA 1
ATOM 4183 C C . PRO A 1 530 ? 15.481 -14.336 -4.837 1.00 82.31 530 PRO A C 1
ATOM 4185 O O . PRO A 1 530 ? 14.334 -14.270 -4.393 1.00 82.31 530 PRO A O 1
ATOM 4188 N N . ALA A 1 531 ? 16.551 -14.006 -4.101 1.00 76.06 531 ALA A N 1
ATOM 4189 C CA . ALA A 1 531 ? 16.498 -13.728 -2.660 1.00 76.06 531 ALA A CA 1
ATOM 4190 C C . ALA A 1 531 ? 15.379 -12.757 -2.213 1.00 76.06 531 ALA A C 1
ATOM 4192 O O . ALA A 1 531 ? 14.665 -13.112 -1.273 1.00 76.06 531 ALA A O 1
ATOM 4193 N N . PRO A 1 532 ? 15.136 -11.606 -2.878 1.00 71.62 532 PRO A N 1
ATOM 4194 C CA . PRO A 1 532 ? 14.087 -10.671 -2.462 1.00 71.62 532 PRO A CA 1
ATOM 4195 C C . PRO A 1 532 ? 12.664 -11.244 -2.550 1.00 71.62 532 PRO A C 1
ATOM 4197 O O . PRO A 1 532 ? 11.790 -10.849 -1.784 1.00 71.62 532 PRO A O 1
ATOM 4200 N N . GLN A 1 533 ? 12.414 -12.187 -3.464 1.00 80.12 533 GLN A N 1
ATOM 4201 C CA . GLN A 1 533 ? 11.092 -12.782 -3.678 1.00 80.12 533 GLN A CA 1
ATOM 4202 C C . GLN A 1 533 ? 10.860 -14.055 -2.853 1.00 80.12 533 GLN A C 1
ATOM 4204 O O . GLN A 1 533 ? 9.723 -14.519 -2.756 1.00 80.12 533 GLN A O 1
ATOM 4209 N N . ARG A 1 534 ? 11.903 -14.588 -2.197 1.00 88.88 534 ARG A N 1
ATOM 4210 C CA . ARG A 1 534 ? 11.793 -15.762 -1.312 1.00 88.88 534 ARG A CA 1
ATOM 4211 C C . ARG A 1 534 ? 10.898 -15.498 -0.106 1.00 88.88 534 ARG A C 1
ATOM 4213 O O . ARG A 1 534 ? 10.160 -16.390 0.288 1.00 88.88 534 ARG A O 1
ATOM 4220 N N . ALA A 1 535 ? 10.923 -14.285 0.452 1.00 88.25 535 ALA A N 1
ATOM 4221 C CA . ALA A 1 535 ? 10.187 -13.948 1.674 1.00 88.25 535 ALA A CA 1
ATOM 4222 C C . ALA A 1 535 ? 8.674 -14.195 1.550 1.00 88.25 535 ALA A C 1
ATOM 4224 O O . ALA A 1 535 ? 8.066 -14.774 2.446 1.00 88.25 535 ALA A O 1
ATOM 4225 N N . GLY A 1 536 ? 8.073 -13.783 0.425 1.00 88.19 536 GLY A N 1
ATOM 4226 C CA . GLY A 1 536 ? 6.651 -14.006 0.157 1.00 88.19 536 GLY A CA 1
ATOM 4227 C C . GLY A 1 536 ? 6.314 -15.488 -0.000 1.00 88.19 536 GLY A C 1
ATOM 4228 O O . GLY A 1 536 ? 5.359 -15.960 0.601 1.00 88.19 536 GLY A O 1
ATOM 4229 N N . ILE A 1 537 ? 7.148 -16.233 -0.730 1.00 92.62 537 ILE A N 1
ATOM 4230 C CA . ILE A 1 537 ? 6.948 -17.671 -0.956 1.00 92.62 537 ILE A CA 1
ATOM 4231 C C . ILE A 1 537 ? 7.082 -18.459 0.353 1.00 92.62 537 ILE A C 1
ATOM 4233 O O . ILE A 1 537 ? 6.270 -19.336 0.623 1.00 92.62 537 ILE A O 1
ATOM 4237 N N . LEU A 1 538 ? 8.076 -18.137 1.186 1.00 94.94 538 LEU A N 1
ATOM 4238 C CA . LEU A 1 538 ? 8.274 -18.762 2.498 1.00 94.94 538 LEU A CA 1
ATOM 4239 C C . LEU A 1 538 ? 7.086 -18.512 3.434 1.00 94.94 538 LEU A C 1
ATOM 4241 O O . LEU A 1 538 ? 6.663 -19.420 4.147 1.00 94.94 538 LEU A O 1
ATOM 4245 N N . LEU A 1 539 ? 6.530 -17.299 3.405 1.00 93.25 539 LEU A N 1
ATOM 4246 C CA . LEU A 1 539 ? 5.335 -16.949 4.164 1.00 93.25 539 LEU A CA 1
ATOM 4247 C C . LEU A 1 539 ? 4.115 -17.761 3.707 1.00 93.25 539 LEU A C 1
ATOM 4249 O O . LEU A 1 539 ? 3.423 -18.343 4.541 1.00 93.25 539 LEU A O 1
ATOM 4253 N N . ASP A 1 540 ? 3.872 -17.829 2.397 1.00 92.50 540 ASP A N 1
ATOM 4254 C CA . ASP A 1 540 ? 2.731 -18.562 1.840 1.00 92.50 540 ASP A CA 1
ATOM 4255 C C . ASP A 1 540 ? 2.872 -20.080 2.089 1.00 92.50 540 ASP A C 1
ATOM 4257 O O . ASP A 1 540 ? 1.904 -20.743 2.463 1.00 92.50 540 ASP A O 1
ATOM 4261 N N . LEU A 1 541 ? 4.094 -20.626 1.994 1.00 95.75 541 LEU A N 1
ATOM 4262 C CA . LEU A 1 541 ? 4.410 -22.010 2.369 1.00 95.75 541 LEU A CA 1
ATOM 4263 C C . LEU A 1 541 ? 4.165 -22.287 3.855 1.00 95.75 541 LEU A C 1
ATOM 4265 O O . LEU A 1 541 ? 3.599 -23.328 4.192 1.00 95.75 541 LEU A O 1
ATOM 4269 N N . SER A 1 542 ? 4.577 -21.374 4.742 1.00 95.81 542 SER A N 1
ATOM 4270 C CA . SER A 1 542 ? 4.296 -21.482 6.178 1.00 95.81 542 SER A CA 1
ATOM 4271 C C . SER A 1 542 ? 2.794 -21.560 6.433 1.00 95.81 542 SER A C 1
ATOM 4273 O O . SER A 1 542 ? 2.342 -22.475 7.121 1.00 95.81 542 SER A O 1
ATOM 4275 N N . GLY A 1 543 ? 2.020 -20.655 5.827 1.00 93.62 543 GLY A N 1
ATOM 4276 C CA . GLY A 1 543 ? 0.566 -20.633 5.956 1.00 93.62 543 GLY A CA 1
ATOM 4277 C C . GLY A 1 543 ? -0.085 -21.922 5.453 1.00 93.62 543 GLY A C 1
ATOM 4278 O O . GLY A 1 543 ? -0.890 -22.520 6.167 1.00 93.62 543 GLY A O 1
ATOM 4279 N N . ALA A 1 544 ? 0.304 -22.403 4.268 1.00 94.25 544 ALA A N 1
ATOM 4280 C CA . ALA A 1 544 ? -0.227 -23.644 3.701 1.00 94.25 544 ALA A CA 1
ATOM 4281 C C . ALA A 1 544 ? 0.065 -24.861 4.597 1.00 94.25 544 ALA A C 1
ATOM 4283 O O . ALA A 1 544 ? -0.838 -25.643 4.891 1.00 94.25 544 ALA A O 1
ATOM 4284 N N . ARG A 1 545 ? 1.299 -24.989 5.103 1.00 95.56 545 ARG A N 1
ATOM 4285 C CA . ARG A 1 545 ? 1.686 -26.067 6.027 1.00 95.56 545 ARG A CA 1
ATOM 4286 C C . ARG A 1 545 ? 0.960 -25.962 7.370 1.00 95.56 545 ARG A C 1
ATOM 4288 O O . ARG A 1 545 ? 0.452 -26.963 7.867 1.00 95.56 545 ARG A O 1
ATOM 4295 N N . ARG A 1 546 ? 0.814 -24.755 7.927 1.00 94.25 546 ARG A N 1
ATOM 4296 C CA . ARG A 1 546 ? 0.036 -24.513 9.154 1.00 94.25 546 ARG A CA 1
ATOM 4297 C C . ARG A 1 546 ? -1.427 -24.931 8.995 1.00 94.25 546 ARG A C 1
ATOM 4299 O O . ARG A 1 546 ? -1.988 -25.573 9.883 1.00 94.25 546 ARG A O 1
ATOM 4306 N N . LEU A 1 547 ? -2.048 -24.575 7.871 1.00 92.00 547 LEU A N 1
ATOM 4307 C CA . LEU A 1 547 ? -3.422 -24.965 7.556 1.00 92.00 547 LEU A CA 1
ATOM 4308 C C . LEU A 1 547 ? -3.549 -26.481 7.350 1.00 92.00 547 LEU A C 1
ATOM 4310 O O . LEU A 1 547 ? -4.540 -27.060 7.802 1.00 92.00 547 LEU A O 1
ATOM 4314 N N . ARG A 1 548 ? -2.540 -27.124 6.742 1.00 93.44 548 ARG A N 1
ATOM 4315 C CA . ARG A 1 548 ? -2.511 -28.577 6.530 1.00 93.44 548 ARG A CA 1
ATOM 4316 C C . ARG A 1 548 ? -2.397 -29.323 7.851 1.00 93.44 548 ARG A C 1
ATOM 4318 O O . ARG A 1 548 ? -3.211 -30.208 8.096 1.00 93.44 548 ARG A O 1
ATOM 4325 N N . PHE A 1 549 ? -1.514 -28.878 8.748 1.00 92.56 549 PHE A N 1
ATOM 4326 C CA . PHE A 1 549 ? -1.432 -29.373 10.126 1.00 92.56 549 PHE A CA 1
ATOM 4327 C C . PHE A 1 549 ? -2.791 -29.326 10.837 1.00 92.56 549 PHE A C 1
ATOM 4329 O O . PHE A 1 549 ? -3.168 -30.285 11.503 1.00 92.56 549 PHE A O 1
ATOM 4336 N N . GLY A 1 550 ? -3.561 -28.246 10.670 1.00 88.19 550 GLY A N 1
ATOM 4337 C CA . GLY A 1 550 ? -4.903 -28.140 11.252 1.00 88.19 550 GLY A CA 1
ATOM 4338 C C . GLY A 1 550 ? -5.886 -29.215 10.764 1.00 88.19 550 GLY A C 1
ATOM 4339 O O . GLY A 1 550 ? -6.786 -29.591 11.512 1.00 88.19 550 GLY A O 1
ATOM 4340 N N . GLY A 1 551 ? -5.715 -29.717 9.535 1.00 85.88 551 GLY A N 1
ATOM 4341 C CA . GLY A 1 551 ? -6.538 -30.780 8.951 1.00 85.88 551 GLY A CA 1
ATOM 4342 C C . GLY A 1 551 ? -6.003 -32.200 9.176 1.00 85.88 551 GLY A C 1
ATOM 4343 O O . GLY A 1 551 ? -6.797 -33.131 9.299 1.00 85.88 551 GLY A O 1
ATOM 4344 N N . THR A 1 552 ? -4.681 -32.383 9.241 1.00 89.62 552 THR A N 1
ATOM 4345 C CA . THR A 1 552 ? -4.024 -33.705 9.299 1.00 89.62 552 THR A CA 1
ATOM 4346 C C . THR A 1 552 ? -3.488 -34.073 10.683 1.00 89.62 552 THR A C 1
ATOM 4348 O O . THR A 1 552 ? -3.385 -35.255 11.005 1.00 89.62 552 THR A O 1
ATOM 4351 N N . GLY A 1 553 ? -3.129 -33.081 11.502 1.00 87.88 553 GLY A N 1
ATOM 4352 C CA . GLY A 1 553 ? -2.402 -33.258 12.760 1.00 87.88 553 GLY A CA 1
ATOM 4353 C C . GLY A 1 553 ? -0.914 -33.605 12.601 1.00 87.88 553 GLY A C 1
ATOM 4354 O O . GLY A 1 553 ? -0.274 -33.953 13.594 1.00 87.88 553 GLY A O 1
ATOM 4355 N N . ASP A 1 554 ? -0.350 -33.531 11.390 1.00 90.06 554 ASP A N 1
ATOM 4356 C CA . ASP A 1 554 ? 1.050 -33.890 11.130 1.00 90.06 554 ASP A CA 1
ATOM 4357 C C . ASP A 1 554 ? 2.024 -32.834 11.676 1.00 90.06 554 ASP A C 1
ATOM 4359 O O . ASP A 1 554 ? 2.210 -31.763 11.098 1.00 90.06 554 ASP A O 1
ATOM 4363 N N . ALA A 1 555 ? 2.680 -33.142 12.797 1.00 89.31 555 ALA A N 1
ATOM 4364 C CA . ALA A 1 555 ? 3.621 -32.234 13.450 1.00 89.31 555 ALA A CA 1
ATOM 4365 C C . ALA A 1 555 ? 4.796 -31.803 12.549 1.00 89.31 555 ALA A C 1
ATOM 4367 O O . ALA A 1 555 ? 5.343 -30.719 12.758 1.00 89.31 555 ALA A O 1
ATOM 4368 N N . THR A 1 556 ? 5.152 -32.594 11.527 1.00 92.81 556 THR A N 1
ATOM 4369 C CA . THR A 1 556 ? 6.233 -32.232 10.599 1.00 92.81 556 THR A CA 1
ATOM 4370 C C . THR A 1 556 ? 5.901 -30.973 9.802 1.00 92.81 556 THR A C 1
ATOM 4372 O O . THR A 1 556 ? 6.797 -30.173 9.535 1.00 92.81 556 THR A O 1
ATOM 4375 N N . ASP A 1 557 ? 4.623 -30.730 9.492 1.00 93.12 557 ASP A N 1
ATOM 4376 C CA . ASP A 1 557 ? 4.178 -29.507 8.819 1.00 93.12 557 ASP A CA 1
ATOM 4377 C C . ASP A 1 557 ? 4.430 -28.263 9.671 1.00 93.12 557 ASP A C 1
ATOM 4379 O O . ASP A 1 557 ? 4.836 -27.221 9.152 1.00 93.12 557 ASP A O 1
ATOM 4383 N N . LEU A 1 558 ? 4.238 -28.370 10.987 1.00 90.94 558 LEU A N 1
ATOM 4384 C CA . LEU A 1 558 ? 4.455 -27.258 11.905 1.00 90.94 558 LEU A CA 1
ATOM 4385 C C . LEU A 1 558 ? 5.947 -26.921 12.041 1.00 90.94 558 LEU A C 1
ATOM 4387 O O . LEU A 1 558 ? 6.308 -25.742 12.017 1.00 90.94 558 LEU A O 1
ATOM 4391 N N . ASP A 1 559 ? 6.811 -27.934 12.136 1.00 91.75 559 ASP A N 1
ATOM 4392 C CA . ASP A 1 559 ? 8.271 -27.754 12.174 1.00 91.75 559 ASP A CA 1
ATOM 4393 C C . ASP A 1 559 ? 8.775 -27.087 10.891 1.00 91.75 559 ASP A C 1
ATOM 4395 O O . ASP A 1 559 ? 9.538 -26.118 10.909 1.00 91.75 559 ASP A O 1
ATOM 4399 N N . HIS A 1 560 ? 8.271 -27.564 9.762 1.00 94.56 560 HIS A N 1
ATOM 4400 C CA . HIS A 1 560 ? 8.546 -27.034 8.443 1.00 94.56 560 HIS A CA 1
ATOM 4401 C C . HIS A 1 560 ? 8.028 -25.601 8.227 1.00 94.56 560 HIS A C 1
ATOM 4403 O O . HIS A 1 560 ? 8.694 -24.809 7.556 1.00 94.56 560 HIS A O 1
ATOM 4409 N N . ALA A 1 561 ? 6.866 -25.245 8.780 1.00 94.31 561 ALA A N 1
ATOM 4410 C CA . ALA A 1 561 ? 6.346 -23.880 8.749 1.00 94.31 561 ALA A CA 1
ATOM 4411 C C . ALA A 1 561 ? 7.215 -22.930 9.593 1.00 94.31 561 ALA A C 1
ATOM 4413 O O . ALA A 1 561 ? 7.607 -21.856 9.134 1.00 94.31 561 ALA A O 1
ATOM 4414 N N . ARG A 1 562 ? 7.619 -23.363 10.796 1.00 92.38 562 ARG A N 1
ATOM 4415 C CA . ARG A 1 562 ? 8.539 -22.614 11.672 1.00 92.38 562 ARG A CA 1
ATOM 4416 C C . ARG A 1 562 ? 9.900 -22.387 11.016 1.00 92.38 562 ARG A C 1
ATOM 4418 O O . ARG A 1 562 ? 10.430 -21.279 11.094 1.00 92.38 562 ARG A O 1
ATOM 4425 N N . ALA A 1 563 ? 10.440 -23.401 10.339 1.00 94.12 563 ALA A N 1
ATOM 4426 C CA . ALA A 1 563 ? 11.682 -23.282 9.582 1.00 94.12 563 ALA A CA 1
ATOM 4427 C C . ALA A 1 563 ? 11.567 -22.248 8.448 1.00 94.12 563 ALA A C 1
ATOM 4429 O O . ALA A 1 563 ? 12.463 -21.421 8.291 1.00 94.12 563 ALA A O 1
ATOM 4430 N N . ALA A 1 564 ? 10.447 -22.236 7.714 1.00 94.75 564 ALA A N 1
ATOM 4431 C CA . ALA A 1 564 ? 10.212 -21.266 6.644 1.00 94.75 564 ALA A CA 1
ATOM 4432 C C . ALA A 1 564 ? 10.145 -19.819 7.167 1.00 94.75 564 ALA A C 1
ATOM 4434 O O . ALA A 1 564 ? 10.740 -18.920 6.574 1.00 94.75 564 ALA A O 1
ATOM 4435 N N . ILE A 1 565 ? 9.485 -19.588 8.308 1.00 93.44 565 ILE A N 1
ATOM 4436 C CA . ILE A 1 565 ? 9.439 -18.265 8.954 1.00 93.44 565 ILE A CA 1
ATOM 4437 C C . ILE A 1 565 ? 10.816 -17.831 9.463 1.00 93.44 565 ILE A C 1
ATOM 4439 O O . ILE A 1 565 ? 11.196 -16.674 9.276 1.00 93.44 565 ILE A O 1
ATOM 4443 N N . ALA A 1 566 ? 11.594 -18.743 10.051 1.00 91.25 566 ALA A N 1
ATOM 4444 C CA . ALA A 1 566 ? 12.961 -18.450 10.477 1.00 91.25 566 ALA A CA 1
ATOM 4445 C C . ALA A 1 566 ? 13.869 -18.088 9.288 1.00 91.25 566 ALA A C 1
ATOM 4447 O O . ALA A 1 566 ? 14.628 -17.122 9.371 1.00 91.25 566 ALA A O 1
ATOM 4448 N N . GLU A 1 567 ? 13.756 -18.811 8.167 1.00 92.94 567 GLU A N 1
ATOM 4449 C CA . GLU A 1 567 ? 14.467 -18.480 6.929 1.00 92.94 567 GLU A CA 1
ATOM 4450 C C . GLU A 1 567 ? 14.033 -17.110 6.390 1.00 92.94 567 GLU A C 1
ATOM 4452 O O . GLU A 1 567 ? 14.885 -16.297 6.034 1.00 92.94 567 GLU A O 1
ATOM 4457 N N . ALA A 1 568 ? 12.729 -16.815 6.388 1.00 91.38 568 ALA A N 1
ATOM 4458 C CA . ALA A 1 568 ? 12.211 -15.535 5.916 1.00 91.38 568 ALA A CA 1
ATOM 4459 C C . ALA A 1 568 ? 12.751 -14.364 6.752 1.00 91.38 568 ALA A C 1
ATOM 4461 O O . ALA A 1 568 ? 13.205 -13.376 6.181 1.00 91.38 568 ALA A O 1
ATOM 4462 N N . LEU A 1 569 ? 12.774 -14.483 8.085 1.00 86.94 569 LEU A N 1
ATOM 4463 C CA . LEU A 1 569 ? 13.317 -13.457 8.989 1.00 86.94 569 LEU A CA 1
ATOM 4464 C C . LEU A 1 569 ? 14.834 -13.248 8.844 1.00 86.94 569 LEU A C 1
ATOM 4466 O O . LEU A 1 569 ? 15.329 -12.176 9.191 1.00 86.94 569 LEU A O 1
ATOM 4470 N N . ALA A 1 570 ? 15.569 -14.240 8.337 1.00 88.62 570 ALA A N 1
ATOM 4471 C CA . ALA A 1 570 ? 17.005 -14.139 8.085 1.00 88.62 570 ALA A CA 1
ATOM 4472 C C . ALA A 1 570 ? 17.348 -13.417 6.766 1.00 88.62 570 ALA A C 1
ATOM 4474 O O . ALA A 1 570 ? 18.519 -13.115 6.520 1.00 88.62 570 ALA A O 1
ATOM 4475 N N . LEU A 1 571 ? 16.357 -13.130 5.910 1.00 85.75 571 LEU A N 1
ATOM 4476 C CA . LEU A 1 571 ? 16.577 -12.412 4.655 1.00 85.75 571 LEU A CA 1
ATOM 4477 C C . LEU A 1 571 ? 16.917 -10.929 4.917 1.00 85.75 571 LEU A C 1
ATOM 4479 O O . LEU A 1 571 ? 16.236 -10.264 5.703 1.00 85.75 571 LEU A O 1
ATOM 4483 N N . PRO A 1 572 ? 17.945 -10.367 4.252 1.00 78.38 572 PRO A N 1
ATOM 4484 C CA . PRO A 1 572 ? 18.317 -8.966 4.426 1.00 78.38 572 PRO A CA 1
ATOM 4485 C C . PRO A 1 572 ? 17.290 -8.014 3.789 1.00 78.38 572 PRO A C 1
ATOM 4487 O O . PRO A 1 572 ? 16.634 -8.353 2.807 1.00 78.38 572 PRO A O 1
ATOM 4490 N N . ALA A 1 573 ? 17.211 -6.786 4.315 1.00 73.19 573 ALA A N 1
ATOM 4491 C CA . ALA A 1 573 ? 16.473 -5.656 3.728 1.00 73.19 573 ALA A CA 1
ATOM 4492 C C . ALA A 1 573 ? 14.955 -5.867 3.505 1.00 73.19 573 ALA A C 1
ATOM 4494 O O . ALA A 1 573 ? 14.373 -5.309 2.574 1.00 73.19 573 ALA A O 1
ATOM 4495 N N . LEU A 1 574 ? 14.279 -6.627 4.375 1.00 76.75 574 LEU A N 1
ATOM 4496 C CA . LEU A 1 574 ? 12.817 -6.737 4.337 1.00 76.75 574 LEU A CA 1
ATOM 4497 C C . LEU A 1 574 ? 12.126 -5.421 4.727 1.00 76.75 574 LEU A C 1
ATOM 4499 O O . LEU A 1 574 ? 12.392 -4.853 5.789 1.00 76.75 574 LEU A O 1
ATOM 4503 N N . SER A 1 575 ? 11.158 -4.992 3.911 1.00 75.62 575 SER A N 1
ATOM 4504 C CA . SER A 1 575 ? 10.268 -3.872 4.255 1.00 75.62 575 SER A CA 1
ATOM 4505 C C . SER A 1 575 ? 9.505 -4.122 5.564 1.00 75.62 575 SER A C 1
ATOM 4507 O O . SER A 1 575 ? 9.229 -5.271 5.930 1.00 75.62 575 SER A O 1
ATOM 4509 N N . ALA A 1 576 ? 9.100 -3.042 6.241 1.00 80.38 576 ALA A N 1
ATOM 4510 C CA . ALA A 1 576 ? 8.277 -3.093 7.453 1.00 80.38 576 ALA A CA 1
ATOM 4511 C C . ALA A 1 576 ? 7.027 -3.971 7.275 1.00 80.38 576 ALA A C 1
ATOM 4513 O O . ALA A 1 576 ? 6.693 -4.768 8.147 1.00 80.38 576 ALA A O 1
ATOM 4514 N N . ARG A 1 577 ? 6.380 -3.894 6.105 1.00 77.94 577 ARG A N 1
ATOM 4515 C CA . ARG A 1 577 ? 5.186 -4.679 5.774 1.00 77.94 577 ARG A CA 1
ATOM 4516 C C . ARG A 1 577 ? 5.461 -6.173 5.657 1.00 77.94 577 ARG A C 1
ATOM 4518 O O . ARG A 1 577 ? 4.680 -6.971 6.172 1.00 77.94 577 ARG A O 1
ATOM 4525 N N . TYR A 1 578 ? 6.541 -6.572 4.984 1.00 80.25 578 TYR A N 1
ATOM 4526 C CA . TYR A 1 578 ? 6.895 -7.992 4.909 1.00 80.25 578 TYR A CA 1
ATOM 4527 C C . TYR A 1 578 ? 7.273 -8.532 6.285 1.00 80.25 578 TYR A C 1
ATOM 4529 O O . TYR A 1 578 ? 6.783 -9.595 6.658 1.00 80.25 578 TYR A O 1
ATOM 4537 N N . ARG A 1 579 ? 8.041 -7.771 7.077 1.00 87.44 579 ARG A N 1
ATOM 4538 C CA . ARG A 1 579 ? 8.324 -8.132 8.474 1.00 87.44 579 ARG A CA 1
ATOM 4539 C C . ARG A 1 579 ? 7.042 -8.269 9.288 1.00 87.44 579 ARG A C 1
ATOM 4541 O O . ARG A 1 579 ? 6.894 -9.254 9.993 1.00 87.44 579 ARG A O 1
ATOM 4548 N N . MET A 1 580 ? 6.089 -7.353 9.128 1.00 88.75 580 MET A N 1
ATOM 4549 C CA . MET A 1 580 ? 4.797 -7.420 9.810 1.00 88.75 580 MET A CA 1
ATOM 4550 C C . MET A 1 580 ? 4.013 -8.678 9.428 1.00 88.75 580 MET A C 1
ATOM 4552 O O . MET A 1 580 ? 3.554 -9.400 10.305 1.00 88.75 580 MET A O 1
ATOM 4556 N N . ARG A 1 581 ? 3.906 -9.001 8.132 1.00 89.12 581 ARG A N 1
ATOM 4557 C CA . ARG A 1 581 ? 3.226 -10.224 7.669 1.00 89.12 581 ARG A CA 1
ATOM 4558 C C . ARG A 1 581 ? 3.887 -11.500 8.203 1.00 89.12 581 ARG A C 1
ATOM 4560 O O . ARG A 1 581 ? 3.178 -12.407 8.624 1.00 89.12 581 ARG A O 1
ATOM 4567 N N . ILE A 1 582 ? 5.219 -11.555 8.205 1.00 91.12 582 ILE A N 1
ATOM 4568 C CA . ILE A 1 582 ? 5.986 -12.688 8.743 1.00 91.12 582 ILE A CA 1
ATOM 4569 C C . ILE A 1 582 ? 5.778 -12.810 10.259 1.00 91.12 582 ILE A C 1
ATOM 4571 O O . ILE A 1 582 ? 5.490 -13.903 10.742 1.00 91.12 582 ILE A O 1
ATOM 4575 N N . SER A 1 583 ? 5.837 -11.699 11.000 1.00 91.44 583 SER A N 1
ATOM 4576 C CA . SER A 1 583 ? 5.558 -11.678 12.441 1.00 91.44 583 SER A CA 1
ATOM 4577 C C . SER A 1 583 ? 4.131 -12.130 12.756 1.00 91.44 583 SER A C 1
ATOM 4579 O O . SER A 1 583 ? 3.932 -12.881 13.705 1.00 91.44 583 SER A O 1
ATOM 4581 N N . LEU A 1 584 ? 3.133 -11.734 11.959 1.00 91.56 584 LEU A N 1
ATOM 4582 C CA . LEU A 1 584 ? 1.748 -12.187 12.130 1.00 91.56 584 LEU A CA 1
ATOM 4583 C C . LEU A 1 584 ? 1.613 -13.700 11.925 1.00 91.56 584 LEU A C 1
ATOM 4585 O O . LEU A 1 584 ? 1.014 -14.368 12.763 1.00 91.56 584 LEU A O 1
ATOM 4589 N N . GLU A 1 585 ? 2.223 -14.268 10.887 1.00 92.56 585 GLU A N 1
ATOM 4590 C CA . GLU A 1 585 ? 2.226 -15.725 10.701 1.00 92.56 585 GLU A CA 1
ATOM 4591 C C . GLU A 1 585 ? 2.966 -16.446 11.843 1.00 92.56 585 GLU A C 1
ATOM 4593 O O . GLU A 1 585 ? 2.521 -17.490 12.318 1.00 92.56 585 GLU A O 1
ATOM 4598 N N . GLN A 1 586 ? 4.035 -15.849 12.379 1.00 92.06 586 GLN A N 1
ATOM 4599 C CA . GLN A 1 586 ? 4.687 -16.346 13.590 1.00 92.06 586 GLN A CA 1
ATOM 4600 C C . GLN A 1 586 ? 3.732 -16.353 14.799 1.00 92.06 586 GLN A C 1
ATOM 4602 O O . GLN A 1 586 ? 3.762 -17.302 15.586 1.00 92.06 586 GLN A O 1
ATOM 4607 N N . THR A 1 587 ? 2.856 -15.346 14.945 1.00 91.12 587 THR A N 1
ATOM 4608 C CA . THR A 1 587 ? 1.830 -15.341 16.008 1.00 91.12 587 THR A CA 1
ATOM 4609 C C . THR A 1 587 ? 0.809 -16.468 15.841 1.00 91.12 587 THR A C 1
ATOM 4611 O O . THR A 1 587 ? 0.425 -17.092 16.834 1.00 91.12 587 THR A O 1
ATOM 4614 N N . GLU A 1 588 ? 0.413 -16.780 14.604 1.00 90.56 588 GLU A N 1
ATOM 4615 C CA . GLU A 1 588 ? -0.506 -17.881 14.293 1.00 90.56 588 GLU A CA 1
ATOM 4616 C C . GLU A 1 588 ? 0.133 -19.238 14.630 1.00 90.56 588 GLU A C 1
ATOM 4618 O O . GLU A 1 588 ? -0.465 -20.049 15.338 1.00 90.56 588 GLU A O 1
ATOM 4623 N N . LEU A 1 589 ? 1.387 -19.464 14.220 1.00 90.25 589 LEU A N 1
ATOM 4624 C CA . LEU A 1 589 ? 2.143 -20.679 14.555 1.00 90.25 589 LEU A CA 1
ATOM 4625 C C . LEU A 1 589 ? 2.339 -20.853 16.066 1.00 90.25 589 LEU A C 1
ATOM 4627 O O . LEU A 1 589 ? 2.196 -21.960 16.593 1.00 90.25 589 LEU A O 1
ATOM 4631 N N . ALA A 1 590 ? 2.668 -19.772 16.778 1.00 88.31 590 ALA A N 1
ATOM 4632 C CA . ALA A 1 590 ? 2.848 -19.808 18.226 1.00 88.31 590 ALA A CA 1
ATOM 4633 C C . ALA A 1 590 ? 1.524 -20.075 18.963 1.00 88.31 590 ALA A C 1
ATOM 4635 O O . ALA A 1 590 ? 1.522 -20.729 20.005 1.00 88.31 590 ALA A O 1
ATOM 4636 N N . SER A 1 591 ? 0.393 -19.634 18.404 1.00 85.00 591 SER A N 1
ATOM 4637 C CA . SER A 1 591 ? -0.942 -19.844 18.981 1.00 85.00 591 SER A CA 1
ATOM 4638 C C . SER A 1 591 ? -1.432 -21.293 18.902 1.00 85.00 591 SER A C 1
ATOM 4640 O O . SER A 1 591 ? -2.335 -21.662 19.652 1.00 85.00 591 SER A O 1
ATOM 4642 N N . LEU A 1 592 ? -0.814 -22.133 18.063 1.00 83.94 592 LEU A N 1
ATOM 4643 C CA . LEU A 1 592 ? -1.091 -23.573 18.011 1.00 83.94 592 LEU A CA 1
ATOM 4644 C C . LEU A 1 592 ? -0.478 -24.350 19.187 1.00 83.94 592 LEU A C 1
ATOM 4646 O O . LEU A 1 592 ? -0.926 -25.455 19.491 1.00 83.94 592 LEU A O 1
ATOM 4650 N N . SER A 1 593 ? 0.519 -23.785 19.877 1.00 73.62 593 SER A N 1
ATOM 4651 C CA . SER A 1 593 ? 1.092 -24.376 21.088 1.00 73.62 593 SER A CA 1
ATOM 4652 C C . SER A 1 593 ? 0.386 -23.829 22.326 1.00 73.62 593 SER A C 1
ATOM 4654 O O . SER A 1 593 ? 0.590 -22.686 22.730 1.00 73.62 593 SER A O 1
ATOM 4656 N N . THR A 1 594 ? -0.430 -24.655 22.980 1.00 63.59 594 THR A N 1
ATOM 4657 C CA . THR A 1 594 ? -1.094 -24.281 24.243 1.00 63.59 594 THR A CA 1
ATOM 4658 C C . THR A 1 594 ? -0.150 -24.313 25.447 1.00 63.59 594 THR A C 1
ATOM 4660 O O . THR A 1 594 ? -0.466 -23.747 26.491 1.00 63.59 594 THR A O 1
ATOM 4663 N N . VAL A 1 595 ? 1.017 -24.949 25.308 1.00 71.44 595 VAL A N 1
ATOM 4664 C CA . VAL A 1 595 ? 1.991 -25.131 26.393 1.00 71.44 595 VAL A CA 1
ATOM 4665 C C . VAL A 1 595 ? 2.968 -23.952 26.481 1.00 71.44 595 VAL A C 1
ATOM 4667 O O . VAL A 1 595 ? 3.433 -23.630 27.572 1.00 71.44 595 VAL A O 1
ATOM 4670 N N . ASN A 1 596 ? 3.261 -23.270 25.365 1.00 83.50 596 ASN A N 1
ATOM 4671 C CA . ASN A 1 596 ? 4.287 -22.224 25.314 1.00 83.50 596 ASN A CA 1
ATOM 4672 C C . ASN A 1 596 ? 3.705 -20.800 25.246 1.00 83.50 596 ASN A C 1
ATOM 4674 O O . ASN A 1 596 ? 3.846 -20.081 24.255 1.00 83.50 596 ASN A O 1
ATOM 4678 N N . THR A 1 597 ? 3.053 -20.366 26.328 1.00 88.44 597 THR A N 1
ATOM 4679 C CA . THR A 1 597 ? 2.446 -19.022 26.416 1.00 88.44 597 THR A CA 1
ATOM 4680 C C . THR A 1 597 ? 3.470 -17.883 26.322 1.00 88.44 597 THR A C 1
ATOM 4682 O O . THR A 1 597 ? 3.129 -16.796 25.853 1.00 88.44 597 THR A O 1
ATOM 4685 N N . ALA A 1 598 ? 4.729 -18.124 26.707 1.00 89.00 598 ALA A N 1
ATOM 4686 C CA . ALA A 1 598 ? 5.816 -17.148 26.612 1.00 89.00 598 ALA A CA 1
ATOM 4687 C C . ALA A 1 598 ? 6.239 -16.878 25.159 1.00 89.00 598 ALA A C 1
ATOM 4689 O O . ALA A 1 598 ? 6.414 -15.724 24.772 1.00 89.00 598 ALA A O 1
ATOM 4690 N N . GLU A 1 599 ? 6.356 -17.926 24.343 1.00 87.81 599 GLU A N 1
ATOM 4691 C CA . GLU A 1 599 ? 6.640 -17.796 22.911 1.00 87.81 599 GLU A CA 1
ATOM 4692 C C . GLU A 1 599 ? 5.503 -17.076 22.179 1.00 87.81 599 GLU A C 1
ATOM 4694 O O . GLU A 1 599 ? 5.759 -16.154 21.404 1.00 87.81 599 GLU A O 1
ATOM 4699 N N . ARG A 1 600 ? 4.246 -17.430 22.492 1.00 90.38 600 ARG A N 1
ATOM 4700 C CA . ARG A 1 600 ? 3.061 -16.741 21.960 1.00 90.38 600 ARG A CA 1
ATOM 4701 C C . ARG A 1 600 ? 3.108 -15.245 22.253 1.00 90.38 600 ARG A C 1
ATOM 4703 O O . ARG A 1 600 ? 2.929 -14.442 21.342 1.00 90.38 600 ARG A O 1
ATOM 4710 N N . LEU A 1 601 ? 3.379 -14.869 23.504 1.00 93.75 601 LEU A N 1
ATOM 4711 C CA . LEU A 1 601 ? 3.530 -13.467 23.888 1.00 93.75 601 LEU A CA 1
ATOM 4712 C C . LEU A 1 601 ? 4.655 -12.787 23.096 1.00 93.75 601 LEU A C 1
ATOM 4714 O O . LEU A 1 601 ? 4.413 -11.741 22.504 1.00 93.75 601 LEU A O 1
ATOM 4718 N N . SER A 1 602 ? 5.844 -13.389 23.027 1.00 92.44 602 SER A N 1
ATOM 4719 C CA . SER A 1 602 ? 6.996 -12.799 22.332 1.00 92.44 602 SER A CA 1
ATOM 4720 C C . SER A 1 602 ? 6.727 -12.530 20.844 1.00 92.44 602 SER A C 1
ATOM 4722 O O . SER A 1 602 ? 7.122 -11.480 20.335 1.00 92.44 602 SER A O 1
ATOM 4724 N N . ALA A 1 603 ? 6.005 -13.422 20.158 1.00 91.44 603 ALA A N 1
ATOM 4725 C CA . ALA A 1 603 ? 5.612 -13.213 18.764 1.00 91.44 603 ALA A CA 1
ATOM 4726 C C . ALA A 1 603 ? 4.668 -12.002 18.608 1.00 91.44 603 ALA A C 1
ATOM 4728 O O . ALA A 1 603 ? 4.867 -11.164 17.727 1.00 91.44 603 ALA A O 1
ATOM 4729 N N . PHE A 1 604 ? 3.674 -11.862 19.495 1.00 93.31 604 PHE A N 1
ATOM 4730 C CA . PHE A 1 604 ? 2.785 -10.694 19.500 1.00 93.31 604 PHE A CA 1
ATOM 4731 C C . PHE A 1 604 ? 3.520 -9.395 19.843 1.00 93.31 604 PHE A C 1
ATOM 4733 O O . PHE A 1 604 ? 3.220 -8.360 19.251 1.00 93.31 604 PHE A O 1
ATOM 4740 N N . GLU A 1 605 ? 4.495 -9.432 20.756 1.00 93.56 605 GLU A N 1
ATOM 4741 C CA . GLU A 1 605 ? 5.335 -8.269 21.057 1.00 93.56 605 GLU A CA 1
ATOM 4742 C C . GLU A 1 605 ? 6.071 -7.791 19.804 1.00 93.56 605 GLU A C 1
ATOM 4744 O O . GLU A 1 605 ? 5.975 -6.614 19.462 1.00 93.56 605 GLU A O 1
ATOM 4749 N N . ALA A 1 606 ? 6.721 -8.699 19.070 1.00 91.19 606 ALA A N 1
ATOM 4750 C CA . ALA A 1 606 ? 7.416 -8.363 17.829 1.00 91.19 606 ALA A CA 1
ATOM 4751 C C . ALA A 1 606 ? 6.481 -7.750 16.769 1.00 91.19 606 ALA A C 1
ATOM 4753 O O . ALA A 1 606 ? 6.863 -6.796 16.092 1.00 91.19 606 ALA A O 1
ATOM 4754 N N . ALA A 1 607 ? 5.247 -8.252 16.643 1.00 92.88 607 ALA A N 1
ATOM 4755 C CA . ALA A 1 607 ? 4.254 -7.688 15.728 1.00 92.88 607 ALA A CA 1
ATOM 4756 C C . ALA A 1 607 ? 3.793 -6.278 16.154 1.00 92.88 607 ALA A C 1
ATOM 4758 O O . ALA A 1 607 ? 3.711 -5.377 15.321 1.00 92.88 607 ALA A O 1
ATOM 4759 N N . VAL A 1 608 ? 3.545 -6.050 17.451 1.00 91.88 608 VAL A N 1
ATOM 4760 C CA . VAL A 1 608 ? 3.139 -4.732 17.978 1.00 91.88 608 VAL A CA 1
ATOM 4761 C C . VAL A 1 608 ? 4.253 -3.688 17.829 1.00 91.88 608 VAL A C 1
ATOM 4763 O O . VAL A 1 608 ? 3.958 -2.529 17.544 1.00 91.88 608 VAL A O 1
ATOM 4766 N N . GLU A 1 609 ? 5.527 -4.070 17.968 1.00 88.69 609 GLU A N 1
ATOM 4767 C CA . GLU A 1 609 ? 6.667 -3.165 17.731 1.00 88.69 609 GLU A CA 1
ATOM 4768 C C . GLU A 1 609 ? 6.712 -2.626 16.289 1.00 88.69 609 GLU A C 1
ATOM 4770 O O . GLU A 1 609 ? 7.102 -1.479 16.072 1.00 88.69 609 GLU A O 1
ATOM 4775 N N . LEU A 1 610 ? 6.280 -3.421 15.304 1.00 89.25 610 LEU A N 1
ATOM 4776 C CA . LEU A 1 610 ? 6.310 -3.045 13.885 1.00 89.25 610 LEU A CA 1
ATOM 4777 C C . LEU A 1 610 ? 5.163 -2.111 13.471 1.00 89.25 610 LEU A C 1
ATOM 4779 O O . LEU A 1 610 ? 5.269 -1.455 12.434 1.00 89.25 610 LEU A O 1
ATOM 4783 N N . LEU A 1 611 ? 4.090 -2.007 14.266 1.00 87.25 611 LEU A N 1
ATOM 4784 C CA . LEU A 1 611 ? 2.908 -1.208 13.917 1.00 87.25 611 LEU A CA 1
ATOM 4785 C C . LEU A 1 611 ? 3.239 0.263 13.654 1.00 87.25 611 LEU A C 1
ATOM 4787 O O . LEU A 1 611 ? 2.725 0.835 12.699 1.00 87.25 611 LEU A O 1
ATOM 4791 N N . SER A 1 612 ? 4.099 0.881 14.469 1.00 84.25 612 SER A N 1
ATOM 4792 C CA . SER A 1 612 ? 4.473 2.287 14.267 1.00 84.25 612 SER A CA 1
ATOM 4793 C C . SER A 1 612 ? 5.296 2.491 12.997 1.00 84.25 612 SER A C 1
ATOM 4795 O O . SER A 1 612 ? 5.145 3.512 12.339 1.00 84.25 612 SER A O 1
ATOM 4797 N N . GLU A 1 613 ? 6.139 1.527 12.624 1.00 84.94 613 GLU A N 1
ATOM 4798 C CA . GLU A 1 613 ? 6.920 1.612 11.388 1.00 84.94 613 GLU A CA 1
ATOM 4799 C C . GLU A 1 613 ? 6.020 1.459 10.153 1.00 84.94 613 GLU A C 1
ATOM 4801 O O . GLU A 1 613 ? 6.129 2.235 9.207 1.00 84.94 613 GLU A O 1
ATOM 4806 N N . VAL A 1 614 ? 5.079 0.508 10.184 1.00 82.94 614 VAL A N 1
ATOM 4807 C CA . VAL A 1 614 ? 4.098 0.303 9.107 1.00 82.94 614 VAL A CA 1
ATOM 4808 C C . VAL A 1 614 ? 3.150 1.498 8.995 1.00 82.94 614 VAL A C 1
ATOM 4810 O O . VAL A 1 614 ? 2.968 2.044 7.908 1.00 82.94 614 VAL A O 1
ATOM 4813 N N . GLY A 1 615 ? 2.582 1.937 10.117 1.00 78.50 615 GLY A N 1
ATOM 4814 C CA . GLY A 1 615 ? 1.597 3.013 10.169 1.00 78.50 615 GLY A CA 1
ATOM 4815 C C . GLY A 1 615 ? 2.152 4.404 9.888 1.00 78.50 615 GLY A C 1
ATOM 4816 O O . GLY A 1 615 ? 1.372 5.299 9.608 1.00 78.50 615 GLY A O 1
ATOM 4817 N N . LEU A 1 616 ? 3.471 4.615 9.939 1.00 79.75 616 LEU A N 1
ATOM 4818 C CA . LEU A 1 616 ? 4.107 5.913 9.662 1.00 79.75 616 LEU A CA 1
ATOM 4819 C C . LEU A 1 616 ? 4.961 5.905 8.385 1.00 79.75 616 LEU A C 1
ATOM 4821 O O . LEU A 1 616 ? 5.730 6.835 8.154 1.00 79.75 616 LEU A O 1
ATOM 4825 N N . SER A 1 617 ? 4.820 4.867 7.559 1.00 77.50 617 SER A N 1
ATOM 4826 C CA . SER A 1 617 ? 5.594 4.690 6.325 1.00 77.50 617 SER A CA 1
ATOM 4827 C C . SER A 1 617 ? 5.249 5.696 5.216 1.00 77.50 617 SER A C 1
ATOM 4829 O O . SER A 1 617 ? 6.116 6.014 4.404 1.00 77.50 617 SER A O 1
ATOM 4831 N N . SER A 1 618 ? 4.028 6.245 5.213 1.00 76.06 618 SER A N 1
ATOM 4832 C CA . SER A 1 618 ? 3.587 7.281 4.268 1.00 76.06 618 SER A CA 1
ATOM 4833 C C . SER A 1 618 ? 3.529 8.677 4.916 1.00 76.06 618 SER A C 1
ATOM 4835 O O . SER A 1 618 ? 3.219 8.800 6.110 1.00 76.06 618 SER A O 1
ATOM 4837 N N . PRO A 1 619 ? 3.795 9.769 4.169 1.00 73.56 619 PRO A N 1
ATOM 4838 C CA . PRO A 1 619 ? 3.526 11.130 4.628 1.00 73.56 619 PRO A CA 1
ATOM 4839 C C . PRO A 1 619 ? 2.023 11.463 4.707 1.00 73.56 619 PRO A C 1
ATOM 4841 O O . PRO A 1 619 ? 1.653 12.349 5.482 1.00 73.56 619 PRO A O 1
ATOM 4844 N N . HIS A 1 620 ? 1.160 10.758 3.968 1.00 74.69 620 HIS A N 1
ATOM 4845 C CA . HIS A 1 620 ? -0.271 11.052 3.869 1.00 74.69 620 HIS A CA 1
ATOM 4846 C C . HIS A 1 620 ? -1.079 10.356 4.963 1.00 74.69 620 HIS A C 1
ATOM 4848 O O . HIS A 1 620 ? -1.005 9.146 5.152 1.00 74.69 620 HIS A O 1
ATOM 4854 N N . HIS A 1 621 ? -1.903 11.127 5.672 1.00 74.00 621 HIS A N 1
ATOM 4855 C CA . HIS A 1 621 ? -2.686 10.635 6.807 1.00 74.00 621 HIS A CA 1
ATOM 4856 C C . HIS A 1 621 ? -3.645 9.488 6.433 1.00 74.00 621 HIS A C 1
ATOM 4858 O O . HIS A 1 621 ? -3.782 8.529 7.186 1.00 74.00 621 HIS A O 1
ATOM 4864 N N . GLU A 1 622 ? -4.261 9.560 5.252 1.00 72.50 622 GLU A N 1
ATOM 4865 C CA . GLU A 1 622 ? -5.168 8.525 4.735 1.00 72.50 622 GLU A CA 1
ATOM 4866 C C . GLU A 1 622 ? -4.472 7.180 4.496 1.00 72.50 622 GLU A C 1
ATOM 4868 O O . GLU A 1 622 ? -5.027 6.126 4.805 1.00 72.50 622 GLU A O 1
ATOM 4873 N N . ASP A 1 623 ? -3.224 7.200 4.022 1.00 75.19 623 ASP A N 1
ATOM 4874 C CA . ASP A 1 623 ? -2.427 5.985 3.868 1.00 75.19 623 ASP A CA 1
ATOM 4875 C C . ASP A 1 623 ? -2.113 5.372 5.232 1.00 75.19 623 ASP A C 1
ATOM 4877 O O . ASP A 1 623 ? -2.208 4.160 5.403 1.00 75.19 623 ASP A O 1
ATOM 4881 N N . ARG A 1 624 ? -1.771 6.204 6.221 1.00 79.62 624 ARG A N 1
ATOM 4882 C CA . ARG A 1 624 ? -1.451 5.745 7.578 1.00 79.62 624 ARG A CA 1
ATOM 4883 C C . ARG A 1 624 ? -2.649 5.082 8.254 1.00 79.62 624 ARG A C 1
ATOM 4885 O O . ARG A 1 624 ? -2.505 3.985 8.793 1.00 79.62 624 ARG A O 1
ATOM 4892 N N . GLU A 1 625 ? -3.824 5.714 8.173 1.00 76.44 625 GLU A N 1
ATOM 4893 C CA . GLU A 1 625 ? -5.089 5.136 8.647 1.00 76.44 625 GLU A CA 1
ATOM 4894 C C . GLU A 1 625 ? -5.353 3.791 7.979 1.00 76.44 625 GLU A C 1
ATOM 4896 O O . GLU A 1 625 ? -5.571 2.799 8.670 1.00 76.44 625 GLU A O 1
ATOM 4901 N N . PHE A 1 626 ? -5.271 3.732 6.646 1.00 76.81 626 PHE A N 1
ATOM 4902 C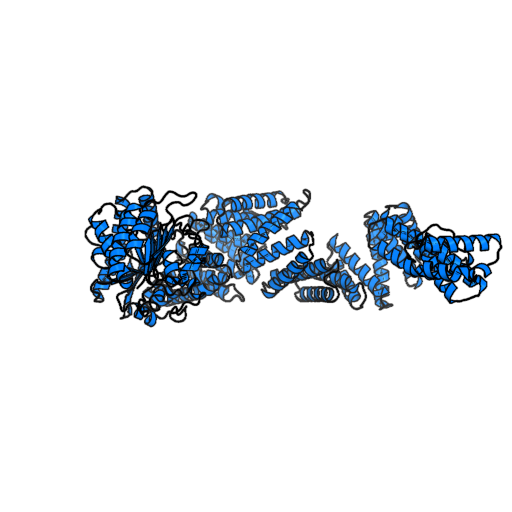 CA . PHE A 1 626 ? -5.492 2.496 5.903 1.00 76.81 626 PHE A CA 1
ATOM 4903 C C . PHE A 1 626 ? -4.511 1.392 6.322 1.00 76.81 626 PHE A C 1
ATOM 4905 O O . PHE A 1 626 ? -4.925 0.258 6.555 1.00 76.81 626 PHE A O 1
ATOM 4912 N N . MET A 1 627 ? -3.224 1.700 6.474 1.00 77.38 627 MET A N 1
ATOM 4913 C CA . MET A 1 627 ? -2.206 0.705 6.824 1.00 77.38 627 MET A CA 1
ATOM 4914 C C . MET A 1 627 ? -2.365 0.159 8.241 1.00 77.38 627 MET A C 1
ATOM 4916 O O . MET A 1 627 ? -2.233 -1.047 8.456 1.00 77.38 627 MET A O 1
ATOM 4920 N N . LEU A 1 628 ? -2.703 1.018 9.202 1.00 80.19 628 LEU A N 1
ATOM 4921 C CA . LEU A 1 628 ? -3.049 0.582 10.554 1.00 80.19 628 LEU A CA 1
ATOM 4922 C C . LEU A 1 628 ? -4.371 -0.190 10.562 1.00 80.19 628 LEU A C 1
ATOM 4924 O O . LEU A 1 628 ? -4.513 -1.139 11.336 1.00 80.19 628 LEU A O 1
ATOM 4928 N N . SER A 1 629 ? -5.283 0.144 9.639 1.00 75.75 629 SER A N 1
ATOM 4929 C CA . SER A 1 629 ? -6.598 -0.483 9.545 1.00 75.75 629 SER A CA 1
ATOM 4930 C C . SER A 1 629 ? -6.546 -1.996 9.278 1.00 75.75 629 SER A C 1
ATOM 4932 O O . SER A 1 629 ? -7.387 -2.772 9.723 1.00 75.75 629 SER A O 1
ATOM 4934 N N . VAL A 1 630 ? -5.526 -2.454 8.554 1.00 77.31 630 VAL A N 1
ATOM 4935 C CA . VAL A 1 630 ? -5.378 -3.872 8.186 1.00 77.31 630 VAL A CA 1
ATOM 4936 C C . VAL A 1 630 ? -4.959 -4.732 9.389 1.00 77.31 630 VAL A C 1
ATOM 4938 O O . VAL A 1 630 ? -5.068 -5.958 9.352 1.00 77.31 630 VAL A O 1
ATOM 4941 N N . HIS A 1 631 ? -4.498 -4.109 10.475 1.00 83.25 631 HIS A N 1
ATOM 4942 C CA . HIS A 1 631 ? -3.953 -4.781 11.656 1.00 83.25 631 HIS A CA 1
ATOM 4943 C C . HIS A 1 631 ? -4.835 -4.639 12.905 1.00 83.25 631 HIS A C 1
ATOM 4945 O O . HIS A 1 631 ? -4.372 -4.866 14.026 1.00 83.25 631 HIS A O 1
ATOM 4951 N N . ALA A 1 632 ? -6.111 -4.304 12.715 1.00 79.00 632 ALA A N 1
ATOM 4952 C CA . ALA A 1 632 ? -7.098 -4.188 13.780 1.00 79.00 632 ALA A CA 1
ATOM 4953 C C . ALA A 1 632 ? -7.124 -5.377 14.737 1.00 79.00 632 ALA A C 1
ATOM 4955 O O . ALA A 1 632 ? -7.092 -6.540 14.322 1.00 79.00 632 ALA A O 1
ATOM 4956 N N . GLY A 1 633 ? -7.272 -5.097 16.031 1.00 83.88 633 GLY A N 1
ATOM 4957 C CA . GLY A 1 633 ? -7.401 -6.128 17.052 1.00 83.88 633 GLY A CA 1
ATOM 4958 C C . GLY A 1 633 ? -6.086 -6.826 17.395 1.00 83.88 633 GLY A C 1
ATOM 4959 O O . GLY A 1 633 ? -6.074 -7.632 18.327 1.00 83.88 633 GLY A O 1
ATOM 4960 N N . LEU A 1 634 ? -4.968 -6.508 16.725 1.00 89.38 634 LEU A N 1
ATOM 4961 C CA . LEU A 1 634 ? -3.651 -7.031 17.096 1.00 89.38 634 LEU A CA 1
ATOM 4962 C C . LEU A 1 634 ? -3.303 -6.681 18.549 1.00 89.38 634 LEU A C 1
ATOM 4964 O O . LEU A 1 634 ? -2.803 -7.537 19.276 1.00 89.38 634 LEU A O 1
ATOM 4968 N N . GLY A 1 635 ? -3.637 -5.467 19.003 1.00 90.94 635 GLY A N 1
ATOM 4969 C CA . GLY A 1 635 ? -3.446 -5.055 20.395 1.00 90.94 635 GLY A CA 1
ATOM 4970 C C . GLY A 1 635 ? -4.256 -5.903 21.381 1.00 90.94 635 GLY A C 1
ATOM 4971 O O . GLY A 1 635 ? -3.733 -6.323 22.412 1.00 90.94 635 GLY A O 1
ATOM 4972 N N . ALA A 1 636 ? -5.511 -6.221 21.047 1.00 91.56 636 ALA A N 1
ATOM 4973 C CA . ALA A 1 636 ? -6.367 -7.081 21.868 1.00 91.56 636 ALA A CA 1
ATOM 4974 C C . ALA A 1 636 ? -5.857 -8.532 21.926 1.00 91.56 636 ALA A C 1
ATOM 4976 O O . ALA A 1 636 ? -5.822 -9.133 23.001 1.00 91.56 636 ALA A O 1
ATOM 4977 N N . LYS A 1 637 ? -5.395 -9.082 20.795 1.00 92.00 637 LYS A N 1
ATOM 4978 C CA . LYS A 1 637 ? -4.775 -10.418 20.731 1.00 92.00 637 LYS A CA 1
ATOM 4979 C C . LYS A 1 637 ? -3.467 -10.478 21.523 1.00 92.00 637 LYS A C 1
ATOM 4981 O O . LYS A 1 637 ? -3.243 -11.427 22.271 1.00 92.00 637 LYS A O 1
ATOM 4986 N N . ALA A 1 638 ? -2.637 -9.439 21.425 1.00 93.94 638 ALA A N 1
ATOM 4987 C CA . ALA A 1 638 ? -1.416 -9.310 22.214 1.00 93.94 638 ALA A CA 1
ATOM 4988 C C . ALA A 1 638 ? -1.714 -9.215 23.722 1.00 93.94 638 ALA A C 1
ATOM 4990 O O . ALA A 1 638 ? -1.021 -9.831 24.535 1.00 93.94 638 ALA A O 1
ATOM 4991 N N . ALA A 1 639 ? -2.777 -8.499 24.101 1.00 94.75 639 ALA A N 1
ATOM 4992 C CA . ALA A 1 639 ? -3.239 -8.430 25.482 1.00 94.75 639 ALA A CA 1
ATOM 4993 C C . ALA A 1 639 ? -3.705 -9.799 26.008 1.00 94.75 639 ALA A C 1
ATOM 4995 O O . ALA A 1 639 ? -3.312 -10.187 27.108 1.00 94.75 639 ALA A O 1
ATOM 4996 N N . ASP A 1 640 ? -4.464 -10.570 25.223 1.00 93.56 640 ASP A N 1
ATOM 4997 C CA . ASP A 1 640 ? -4.836 -11.951 25.573 1.00 93.56 640 ASP A CA 1
ATOM 4998 C C . ASP A 1 640 ? -3.609 -12.862 25.721 1.00 93.56 640 ASP A C 1
ATOM 5000 O O . ASP A 1 640 ? -3.488 -13.606 26.699 1.00 93.56 640 ASP A O 1
ATOM 5004 N N . ALA A 1 641 ? -2.644 -12.758 24.802 1.00 93.12 641 ALA A N 1
ATOM 5005 C CA . ALA A 1 641 ? -1.375 -13.473 24.893 1.00 93.12 641 ALA A CA 1
ATOM 5006 C C . ALA A 1 641 ? -0.636 -13.173 26.203 1.00 93.12 641 ALA A C 1
ATOM 5008 O O . ALA A 1 641 ? -0.189 -14.100 26.883 1.00 93.12 641 ALA A O 1
ATOM 5009 N N . ALA A 1 642 ? -0.578 -11.902 26.598 1.00 95.44 642 ALA A N 1
ATOM 5010 C CA . ALA A 1 642 ? 0.046 -11.476 27.841 1.00 95.44 642 ALA A CA 1
ATOM 5011 C C . ALA A 1 642 ? -0.717 -11.949 29.088 1.00 95.44 642 ALA A C 1
ATOM 5013 O O . ALA A 1 642 ? -0.090 -12.390 30.053 1.00 95.44 642 ALA A O 1
ATOM 5014 N N . VAL A 1 643 ? -2.054 -11.916 29.080 1.00 94.88 643 VAL A N 1
ATOM 5015 C CA . VAL A 1 643 ? -2.875 -12.434 30.188 1.00 94.88 643 VAL A CA 1
ATOM 5016 C C . VAL A 1 643 ? -2.683 -13.941 30.356 1.00 94.88 643 VAL A C 1
ATOM 5018 O O . VAL A 1 643 ? -2.455 -14.392 31.477 1.00 94.88 643 VAL A O 1
ATOM 5021 N N . ALA A 1 644 ? -2.679 -14.714 29.267 1.00 92.06 644 ALA A N 1
ATOM 5022 C CA . ALA A 1 644 ? -2.418 -16.155 29.317 1.00 92.06 644 ALA A CA 1
ATOM 5023 C C . ALA A 1 644 ? -0.999 -16.495 29.809 1.00 92.06 644 ALA A C 1
ATOM 5025 O O . ALA A 1 644 ? -0.790 -17.531 30.435 1.00 92.06 644 ALA A O 1
ATOM 5026 N N . ALA A 1 645 ? -0.028 -15.610 29.571 1.00 93.75 645 ALA A N 1
ATOM 5027 C CA . ALA A 1 645 ? 1.322 -15.703 30.127 1.00 93.75 645 ALA A CA 1
ATOM 5028 C C . ALA A 1 645 ? 1.427 -15.185 31.581 1.00 93.75 645 ALA A C 1
ATOM 5030 O O . ALA A 1 645 ? 2.532 -15.072 32.111 1.00 93.75 645 ALA A O 1
ATOM 5031 N N . ASN A 1 646 ? 0.302 -14.857 32.233 1.00 95.00 646 ASN A N 1
ATOM 5032 C CA . ASN A 1 646 ? 0.221 -14.285 33.581 1.00 95.00 646 ASN A CA 1
ATOM 5033 C C . ASN A 1 646 ? 0.971 -12.942 33.728 1.00 95.00 646 ASN A C 1
ATOM 5035 O O . ASN A 1 646 ? 1.648 -12.678 34.724 1.00 95.00 646 ASN A O 1
ATOM 5039 N N . ARG A 1 647 ? 0.875 -12.082 32.706 1.00 96.44 647 ARG A N 1
ATOM 5040 C CA . ARG A 1 647 ? 1.509 -10.753 32.636 1.00 96.44 647 ARG A CA 1
ATOM 5041 C C . ARG A 1 647 ? 0.466 -9.651 32.363 1.00 96.44 647 ARG A C 1
ATOM 5043 O O . ARG A 1 647 ? 0.530 -9.001 31.321 1.00 96.44 647 ARG A O 1
ATOM 5050 N N . PRO A 1 648 ? -0.485 -9.392 33.282 1.00 95.88 648 PRO A N 1
ATOM 5051 C CA . PRO A 1 648 ? -1.581 -8.440 33.054 1.00 95.88 648 PRO A CA 1
ATOM 5052 C C . PRO A 1 648 ? -1.112 -6.991 32.862 1.00 95.88 648 PRO A C 1
ATOM 5054 O O . PRO A 1 648 ? -1.676 -6.268 32.046 1.00 95.88 648 PRO A O 1
ATOM 5057 N N . ASP A 1 649 ? -0.036 -6.583 33.538 1.00 95.62 649 ASP A N 1
ATOM 5058 C CA . ASP A 1 649 ? 0.592 -5.280 33.305 1.00 95.62 649 ASP A CA 1
ATOM 5059 C C . ASP A 1 649 ? 1.032 -5.153 31.845 1.00 95.62 649 ASP A C 1
ATOM 5061 O O . ASP A 1 649 ? 0.679 -4.195 31.162 1.00 95.62 649 ASP A O 1
ATOM 5065 N N . ARG A 1 650 ? 1.723 -6.176 31.328 1.00 95.75 650 ARG A N 1
ATOM 5066 C CA . ARG A 1 650 ? 2.199 -6.196 29.944 1.00 95.75 650 ARG A CA 1
ATOM 5067 C C . ARG A 1 650 ? 1.050 -6.209 28.937 1.00 95.75 650 ARG A C 1
ATOM 5069 O O . ARG A 1 650 ? 1.185 -5.614 27.873 1.00 95.75 650 ARG A O 1
ATOM 5076 N N . ALA A 1 651 ? -0.077 -6.832 29.283 1.00 96.06 651 ALA A N 1
ATOM 5077 C CA . ALA A 1 651 ? -1.280 -6.821 28.456 1.00 96.06 651 ALA A CA 1
ATOM 5078 C C . ALA A 1 651 ? -1.786 -5.395 28.211 1.00 96.06 651 ALA A C 1
ATOM 5080 O O . ALA A 1 651 ? -2.066 -5.029 27.071 1.00 96.06 651 ALA A O 1
ATOM 5081 N N . LEU A 1 652 ? -1.839 -4.573 29.265 1.00 94.38 652 LEU A N 1
ATOM 5082 C CA . LEU A 1 652 ? -2.220 -3.168 29.148 1.00 94.38 652 LEU A CA 1
ATOM 5083 C C . LEU A 1 652 ? -1.189 -2.366 28.338 1.00 94.38 652 LEU A C 1
ATOM 5085 O O . LEU A 1 652 ? -1.570 -1.554 27.501 1.00 94.38 652 LEU A O 1
ATOM 5089 N N . GLU A 1 653 ? 0.107 -2.600 28.559 1.00 93.12 653 GLU A N 1
ATOM 5090 C CA . GLU A 1 653 ? 1.175 -1.904 27.823 1.00 93.12 653 GLU A CA 1
ATOM 5091 C C . GLU A 1 653 ? 1.118 -2.178 26.317 1.00 93.12 653 GLU A C 1
ATOM 5093 O O . GLU A 1 653 ? 1.225 -1.245 25.524 1.00 93.12 653 GLU A O 1
ATOM 5098 N N . LEU A 1 654 ? 0.945 -3.443 25.920 1.00 92.69 654 LEU A N 1
ATOM 5099 C CA . LEU A 1 654 ? 0.859 -3.839 24.512 1.00 92.69 654 LEU A CA 1
ATOM 5100 C C . LEU A 1 654 ? -0.410 -3.309 23.855 1.00 92.69 654 LEU A C 1
ATOM 5102 O O . LEU A 1 654 ? -0.344 -2.797 22.739 1.00 92.69 654 LEU A O 1
ATOM 5106 N N . LEU A 1 655 ? -1.539 -3.373 24.567 1.00 91.12 655 LEU A N 1
ATOM 5107 C CA . LEU A 1 655 ? -2.795 -2.812 24.091 1.00 91.12 655 LEU A CA 1
ATOM 5108 C C . LEU A 1 655 ? -2.661 -1.312 23.820 1.00 91.12 655 LEU A C 1
ATOM 5110 O O . LEU A 1 655 ? -3.055 -0.844 22.762 1.00 91.12 655 LEU A O 1
ATOM 5114 N N . GLU A 1 656 ? -2.075 -0.554 24.744 1.00 87.75 656 GLU A N 1
ATOM 5115 C CA . GLU A 1 656 ? -1.941 0.897 24.592 1.00 87.75 656 GLU A CA 1
ATOM 5116 C C . GLU A 1 656 ? -0.829 1.302 23.616 1.00 87.75 656 GLU A C 1
ATOM 5118 O O . GLU A 1 656 ? -0.910 2.378 23.028 1.00 87.75 656 GLU A O 1
ATOM 5123 N N . LYS A 1 657 ? 0.175 0.442 23.404 1.00 86.75 657 LYS A N 1
ATOM 5124 C CA . LYS A 1 657 ? 1.215 0.628 22.383 1.00 86.75 657 LYS A CA 1
ATOM 5125 C C . LYS A 1 657 ? 0.695 0.411 20.960 1.00 86.75 657 LYS A C 1
ATOM 5127 O O . LYS A 1 657 ? 1.137 1.094 20.043 1.00 86.75 657 LYS A O 1
ATOM 5132 N N . ALA A 1 658 ? -0.253 -0.506 20.781 1.00 85.56 658 ALA A N 1
ATOM 5133 C CA . ALA A 1 658 ? -0.919 -0.741 19.500 1.00 85.56 658 ALA A CA 1
ATOM 5134 C C . ALA A 1 658 ? -1.951 0.348 19.137 1.00 85.56 658 ALA A C 1
ATOM 5136 O O . ALA A 1 658 ? -2.563 0.283 18.074 1.00 85.56 658 ALA A O 1
ATOM 5137 N N . ARG A 1 659 ? -2.169 1.340 20.012 1.00 80.94 659 ARG A N 1
ATOM 5138 C CA . ARG A 1 659 ? -3.210 2.370 19.878 1.00 80.94 659 ARG A CA 1
ATOM 5139 C C . ARG A 1 659 ? -2.610 3.758 19.831 1.00 80.94 659 ARG A C 1
ATOM 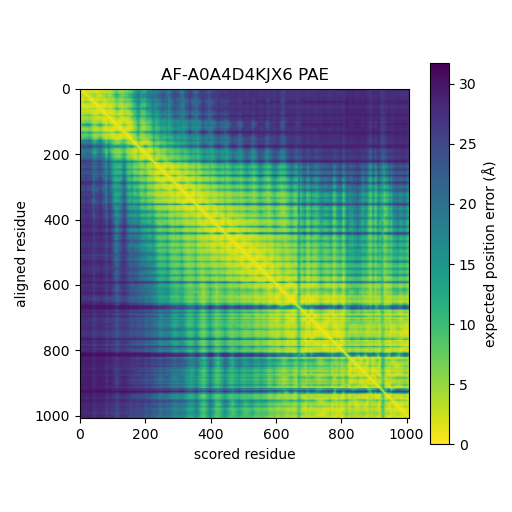5141 O O . ARG A 1 659 ? -1.566 3.994 20.424 1.00 80.94 659 ARG A O 1
ATOM 5148 N N . GLY A 1 660 ? -3.323 4.702 19.216 1.00 73.50 660 GLY A N 1
ATOM 5149 C CA . GLY A 1 660 ? -2.956 6.122 19.193 1.00 73.50 660 GLY A CA 1
ATOM 5150 C C . GLY A 1 660 ? -1.592 6.382 18.551 1.00 73.50 660 GLY A C 1
ATOM 5151 O O . GLY A 1 660 ? -0.837 7.209 19.060 1.00 73.50 660 GLY A O 1
ATOM 5152 N N . ILE A 1 661 ? -1.278 5.655 17.475 1.00 77.94 661 ILE A N 1
ATOM 5153 C CA . ILE A 1 661 ? -0.043 5.811 16.699 1.00 77.94 661 ILE A CA 1
ATOM 5154 C C . ILE A 1 661 ? -0.132 7.097 15.873 1.00 77.94 661 ILE A C 1
ATOM 5156 O O . ILE A 1 661 ? 0.811 7.886 15.865 1.00 77.94 661 ILE A O 1
ATOM 5160 N N . LEU A 1 662 ? -1.289 7.374 15.266 1.00 72.69 662 LEU A N 1
ATOM 5161 C CA . LEU A 1 662 ? -1.545 8.631 14.560 1.00 72.69 662 LEU A CA 1
ATOM 5162 C C . LEU A 1 662 ? -1.491 9.840 15.499 1.00 72.69 662 LEU A C 1
ATOM 5164 O O . LEU A 1 662 ? -0.849 10.841 15.178 1.00 72.69 662 LEU A O 1
ATOM 5168 N N . ALA A 1 663 ? -2.076 9.727 16.695 1.00 67.62 663 ALA A N 1
ATOM 5169 C CA . ALA A 1 663 ? -2.052 10.790 17.703 1.00 67.62 663 ALA A CA 1
ATOM 5170 C C . ALA A 1 663 ? -0.629 11.105 18.214 1.00 67.62 663 ALA A C 1
ATOM 5172 O O . ALA A 1 663 ? -0.328 12.256 18.521 1.00 67.62 663 ALA A O 1
ATOM 5173 N N . ASP A 1 664 ? 0.270 10.114 18.255 1.00 65.88 664 ASP A N 1
ATOM 5174 C CA . ASP A 1 664 ? 1.669 10.280 18.679 1.00 65.88 664 ASP A CA 1
ATOM 5175 C C . ASP A 1 664 ? 2.511 11.149 17.726 1.00 65.88 664 ASP A C 1
ATOM 5177 O O . ASP A 1 664 ? 3.579 11.624 18.120 1.00 65.88 664 ASP A O 1
ATOM 5181 N N . THR A 1 665 ? 2.044 11.388 16.496 1.00 61.34 665 THR A N 1
ATOM 5182 C CA . THR A 1 665 ? 2.732 12.263 15.530 1.00 61.34 665 THR A CA 1
ATOM 5183 C C . THR A 1 665 ? 2.497 13.757 15.776 1.00 61.34 665 THR A C 1
ATOM 5185 O O . THR A 1 665 ? 3.218 14.582 15.213 1.00 61.34 665 THR A O 1
ATOM 5188 N N . ALA A 1 666 ? 1.544 14.120 16.644 1.00 54.81 666 ALA A N 1
ATOM 5189 C CA . ALA A 1 666 ? 1.209 15.503 16.968 1.00 54.81 666 ALA A CA 1
ATOM 5190 C C . ALA A 1 666 ? 1.696 15.886 18.385 1.00 54.81 666 ALA A C 1
ATOM 5192 O O . ALA A 1 666 ? 1.415 15.177 19.354 1.00 54.81 666 ALA A O 1
ATOM 5193 N N . PRO A 1 667 ? 2.404 17.017 18.567 1.00 49.16 667 PRO A N 1
ATOM 5194 C CA . PRO A 1 667 ? 2.844 17.463 19.887 1.00 49.16 667 PRO A CA 1
ATOM 5195 C C . PRO A 1 667 ? 1.658 17.996 20.711 1.00 49.16 667 PRO A C 1
ATOM 5197 O O . PRO A 1 667 ? 1.297 19.165 20.615 1.00 49.16 667 PRO A O 1
ATOM 5200 N N . THR A 1 668 ? 1.048 17.155 21.550 1.00 49.78 668 THR A N 1
ATOM 5201 C CA . THR A 1 668 ? -0.049 17.556 22.452 1.00 49.78 668 THR A CA 1
ATOM 5202 C C . THR A 1 668 ? 0.463 17.905 23.864 1.00 49.78 668 THR A C 1
ATOM 5204 O O . THR A 1 668 ? 1.209 17.125 24.467 1.00 49.78 668 THR A O 1
ATOM 5207 N N . PRO A 1 669 ? 0.050 19.034 24.477 1.00 43.69 669 PRO A N 1
ATOM 5208 C CA . PRO A 1 669 ? 0.449 19.383 25.842 1.00 43.69 669 PRO A CA 1
ATOM 5209 C C . PRO A 1 669 ? -0.093 18.390 26.887 1.00 43.69 669 PRO A C 1
ATOM 5211 O O . PRO A 1 669 ? -1.278 18.381 27.214 1.00 43.69 669 PRO A O 1
ATOM 5214 N N . GLY A 1 670 ? 0.799 17.571 27.456 1.00 49.47 670 GLY A N 1
ATOM 5215 C CA . GLY A 1 670 ? 0.478 16.557 28.471 1.00 49.47 670 GLY A CA 1
ATOM 5216 C C . GLY A 1 670 ? 0.293 15.139 27.916 1.00 49.47 670 GLY A C 1
ATOM 5217 O O . GLY A 1 670 ? 0.311 14.185 28.699 1.00 49.47 670 GLY A O 1
ATOM 5218 N N . TRP A 1 671 ? 0.218 14.991 26.592 1.00 52.69 671 TRP A N 1
ATOM 5219 C CA . TRP A 1 671 ? 0.371 13.713 25.907 1.00 52.69 671 TRP A CA 1
ATOM 5220 C C . TRP A 1 671 ? 1.841 13.301 25.953 1.00 52.69 671 TRP A C 1
ATOM 5222 O O . TRP A 1 671 ? 2.736 14.059 25.582 1.00 52.69 671 TRP A O 1
ATOM 5232 N N . ARG A 1 672 ? 2.127 12.109 26.479 1.00 51.31 672 ARG A N 1
ATOM 5233 C CA . ARG A 1 672 ? 3.510 11.632 26.663 1.00 51.31 672 ARG A CA 1
ATOM 5234 C C . ARG A 1 672 ? 4.004 10.745 25.515 1.00 51.31 672 ARG A C 1
ATOM 5236 O O . ARG A 1 672 ? 5.098 10.189 25.623 1.00 51.31 672 ARG A O 1
ATOM 5243 N N . GLY A 1 673 ? 3.230 10.624 24.434 1.00 56.12 673 GLY A N 1
ATOM 5244 C CA . GLY A 1 673 ? 3.503 9.704 23.331 1.00 56.12 673 GLY A CA 1
ATOM 5245 C C . GLY A 1 673 ? 3.704 8.259 23.803 1.00 56.12 673 GLY A C 1
ATOM 5246 O O . GLY A 1 673 ? 3.359 7.889 24.931 1.00 56.12 673 GLY A O 1
ATOM 5247 N N . ASN A 1 674 ? 4.376 7.454 22.987 1.00 54.53 674 ASN A N 1
ATOM 5248 C CA . ASN A 1 674 ? 4.849 6.116 23.347 1.00 54.53 674 ASN A CA 1
ATOM 5249 C C . ASN A 1 674 ? 5.879 6.082 24.501 1.00 54.53 674 ASN A C 1
ATOM 5251 O O . ASN A 1 674 ? 6.231 5.007 24.984 1.00 54.53 674 ASN A O 1
ATOM 5255 N N . ARG A 1 675 ? 6.357 7.235 25.001 1.00 50.94 675 ARG A N 1
ATOM 5256 C CA . ARG A 1 675 ? 7.363 7.308 26.082 1.00 50.94 675 ARG A CA 1
ATOM 5257 C C . ARG A 1 675 ? 6.794 7.048 27.489 1.00 50.94 675 ARG A C 1
ATOM 5259 O O . ARG A 1 675 ? 7.573 6.984 28.439 1.00 50.94 675 ARG A O 1
ATOM 5266 N N . ALA A 1 676 ? 5.474 6.893 27.657 1.00 57.44 676 ALA A N 1
ATOM 5267 C CA . ALA A 1 676 ? 4.841 6.620 28.958 1.00 57.44 676 ALA A CA 1
ATOM 5268 C C . ALA A 1 676 ? 3.764 5.516 28.919 1.00 57.44 676 ALA A C 1
ATOM 5270 O O . ALA A 1 676 ? 2.702 5.657 29.521 1.00 57.44 676 ALA A O 1
ATOM 5271 N N . THR A 1 677 ? 4.047 4.408 28.234 1.00 70.56 677 THR A N 1
ATOM 5272 C CA . THR A 1 677 ? 3.136 3.255 28.098 1.00 70.56 677 THR A CA 1
ATOM 5273 C C . THR A 1 677 ? 3.224 2.236 29.231 1.00 70.56 677 THR A C 1
ATOM 5275 O O . THR A 1 677 ? 2.490 1.262 29.190 1.00 70.56 677 THR A O 1
ATOM 5278 N N . THR A 1 678 ? 4.073 2.426 30.251 1.00 86.56 678 THR A N 1
ATOM 5279 C CA . THR A 1 678 ? 4.213 1.425 31.326 1.00 86.56 678 THR A CA 1
ATOM 5280 C C . THR A 1 678 ? 2.935 1.292 32.149 1.00 86.56 678 THR A C 1
ATOM 5282 O O . THR A 1 678 ? 2.312 2.300 32.502 1.00 86.56 678 THR A O 1
ATOM 5285 N N . ALA A 1 679 ? 2.583 0.065 32.544 1.00 87.62 679 ALA A N 1
ATOM 5286 C CA . ALA A 1 679 ? 1.363 -0.202 33.311 1.00 87.62 679 ALA A CA 1
ATOM 5287 C C . ALA A 1 679 ? 1.295 0.654 34.585 1.00 87.62 679 ALA A C 1
ATOM 5289 O O . ALA A 1 679 ? 0.275 1.265 34.891 1.00 87.62 679 ALA A O 1
ATOM 5290 N N . ARG A 1 680 ? 2.432 0.824 35.273 1.00 87.25 680 ARG A N 1
ATOM 5291 C CA . ARG A 1 680 ? 2.543 1.692 36.455 1.00 87.25 680 ARG A CA 1
ATOM 5292 C C . ARG A 1 680 ? 2.151 3.145 36.174 1.00 87.25 680 ARG A C 1
ATOM 5294 O O . ARG A 1 680 ? 1.603 3.804 37.058 1.00 87.25 680 ARG A O 1
ATOM 5301 N N . HIS A 1 681 ? 2.482 3.678 34.998 1.00 85.44 681 HIS A N 1
ATOM 5302 C CA . HIS A 1 681 ? 2.093 5.036 34.625 1.00 85.44 681 HIS A CA 1
ATOM 5303 C C . HIS A 1 681 ? 0.599 5.106 34.309 1.00 85.44 681 HIS A C 1
ATOM 5305 O O . HIS A 1 681 ? -0.081 6.004 34.800 1.00 85.44 681 HIS A O 1
ATOM 5311 N N . LEU A 1 682 ? 0.089 4.122 33.570 1.00 87.75 682 LEU A N 1
ATOM 5312 C CA . LEU A 1 682 ? -1.314 4.029 33.173 1.00 87.75 682 LEU A CA 1
ATOM 5313 C C . LEU A 1 682 ? -2.249 3.839 34.380 1.00 87.75 682 LEU A C 1
ATOM 5315 O O . LEU A 1 682 ? -3.258 4.530 34.482 1.00 87.75 682 LEU A O 1
ATOM 5319 N N . CYS A 1 683 ? -1.879 3.021 35.370 1.00 89.69 683 CYS A N 1
ATOM 5320 C CA . CYS A 1 683 ? -2.660 2.821 36.598 1.00 89.69 683 CYS A CA 1
ATOM 5321 C C . CYS A 1 683 ? -2.841 4.103 37.430 1.00 89.69 683 CYS A C 1
ATOM 5323 O O . CYS A 1 683 ? -3.838 4.254 38.138 1.00 89.69 683 CYS A O 1
ATOM 5325 N N . ARG A 1 684 ? -1.939 5.093 37.314 1.00 85.00 684 ARG A N 1
ATOM 5326 C CA . ARG A 1 684 ? -2.117 6.406 37.973 1.00 85.00 684 ARG A CA 1
ATOM 5327 C C . ARG A 1 684 ? -3.313 7.181 37.414 1.00 85.00 684 ARG A C 1
ATOM 5329 O O . ARG A 1 684 ? -3.870 8.033 38.115 1.00 85.00 684 ARG A O 1
ATOM 5336 N N . ASN A 1 685 ? -3.742 6.858 36.196 1.00 83.44 685 ASN A N 1
ATOM 5337 C CA . ASN A 1 685 ? -4.925 7.444 35.574 1.00 83.44 685 ASN A CA 1
ATOM 5338 C C . ASN A 1 685 ? -6.225 6.881 36.167 1.00 83.44 685 ASN A C 1
ATOM 5340 O O . ASN A 1 685 ? -7.270 7.496 35.995 1.00 83.44 685 ASN A O 1
ATOM 5344 N N . ALA A 1 686 ? -6.187 5.800 36.950 1.00 86.62 686 ALA A N 1
ATOM 5345 C CA . ALA A 1 686 ? -7.365 5.218 37.600 1.00 86.62 686 ALA A CA 1
ATOM 5346 C C . ALA A 1 686 ? -7.647 5.772 39.019 1.00 86.62 686 ALA A C 1
ATOM 5348 O O . ALA A 1 686 ? -8.425 5.211 39.785 1.00 86.62 686 ALA A O 1
ATOM 5349 N N . THR A 1 687 ? -7.015 6.886 39.413 1.00 82.31 687 THR A N 1
ATOM 5350 C CA . THR A 1 687 ? -7.124 7.454 40.777 1.00 82.31 687 THR A CA 1
ATOM 5351 C C . THR A 1 687 ? -8.497 8.023 41.141 1.00 82.31 687 THR A C 1
ATOM 5353 O O . THR A 1 687 ? -8.866 7.977 42.309 1.00 82.31 687 THR A O 1
ATOM 5356 N N . ARG A 1 688 ? -9.266 8.547 40.176 1.00 82.19 688 ARG A N 1
ATOM 5357 C CA . ARG A 1 688 ? -10.647 9.035 40.400 1.00 82.19 688 ARG A CA 1
ATOM 5358 C C . ARG A 1 688 ? -11.724 7.984 40.095 1.00 82.19 688 ARG A C 1
ATOM 5360 O O . ARG A 1 688 ? -12.907 8.304 40.082 1.00 82.19 688 ARG A O 1
ATOM 5367 N N . GLY A 1 689 ? -11.299 6.747 39.859 1.00 88.56 689 GLY A N 1
ATOM 5368 C CA . GLY A 1 689 ? -12.130 5.578 39.601 1.00 88.56 689 GLY A CA 1
ATOM 5369 C C . GLY A 1 689 ? -11.535 4.694 38.497 1.00 88.56 689 GLY A C 1
ATOM 5370 O O . GLY A 1 689 ? -10.624 5.126 37.782 1.00 88.56 689 GLY A O 1
ATOM 5371 N N . PRO A 1 690 ? -12.005 3.443 38.403 1.00 93.25 690 PRO A N 1
ATOM 5372 C CA . PRO A 1 690 ? -11.435 2.425 37.532 1.00 93.25 690 PRO A CA 1
ATOM 5373 C C . PRO A 1 690 ? -11.630 2.754 36.051 1.00 93.25 690 PRO A C 1
ATOM 5375 O O . PRO A 1 690 ? -12.654 3.316 35.652 1.00 93.25 690 PRO A O 1
ATOM 5378 N N . ILE A 1 691 ? -10.651 2.351 35.242 1.00 94.31 691 ILE A N 1
ATOM 5379 C CA . ILE A 1 691 ? -10.740 2.367 33.781 1.00 94.31 691 ILE A CA 1
ATOM 5380 C C . ILE A 1 691 ? -10.855 0.921 33.312 1.00 94.31 691 ILE A C 1
ATOM 5382 O O . ILE A 1 691 ? -10.062 0.077 33.718 1.00 94.31 691 ILE A O 1
ATOM 5386 N N . VAL A 1 692 ? -11.830 0.627 32.464 1.00 96.19 692 VAL A N 1
ATOM 5387 C CA . VAL A 1 692 ? -12.083 -0.712 31.940 1.00 96.19 692 VAL A CA 1
ATOM 5388 C C . VAL A 1 692 ? -11.823 -0.708 30.450 1.00 96.19 692 VAL A C 1
ATOM 5390 O O . VAL A 1 692 ? -12.571 -0.087 29.695 1.00 96.19 692 VAL A O 1
ATOM 5393 N N . THR A 1 693 ? -10.796 -1.430 30.011 1.00 95.06 693 THR A N 1
ATOM 5394 C CA . THR A 1 693 ? -10.690 -1.774 28.592 1.00 95.06 693 THR A CA 1
ATOM 5395 C C . THR A 1 693 ? -11.606 -2.956 28.300 1.00 95.06 693 THR A C 1
ATOM 5397 O O . THR A 1 693 ? -11.727 -3.843 29.140 1.00 95.06 693 THR A O 1
ATOM 5400 N N . VAL A 1 694 ? -12.281 -2.972 27.148 1.00 94.56 694 VAL A N 1
ATOM 5401 C CA . VAL A 1 694 ? -13.140 -4.096 26.730 1.00 94.56 694 VAL A CA 1
ATOM 5402 C C . VAL A 1 694 ? -12.871 -4.396 25.266 1.00 94.56 694 VAL A C 1
ATOM 5404 O O . VAL A 1 694 ? -12.976 -3.507 24.423 1.00 94.56 694 VAL A O 1
ATOM 5407 N N . SER A 1 695 ? -12.529 -5.646 24.969 1.00 92.81 695 SER A N 1
ATOM 5408 C CA . SER A 1 695 ? -12.161 -6.103 23.631 1.00 92.81 695 SER A CA 1
ATOM 5409 C C . SER A 1 695 ? -12.804 -7.451 23.306 1.00 92.81 695 SER A C 1
ATOM 5411 O O . SER A 1 695 ? -12.984 -8.291 24.191 1.00 92.81 695 SER A O 1
ATOM 5413 N N . ALA A 1 696 ? -13.146 -7.652 22.033 1.00 91.06 696 ALA A N 1
ATOM 5414 C CA . ALA A 1 696 ? -13.641 -8.917 21.500 1.00 91.06 696 ALA A CA 1
ATOM 5415 C C . ALA A 1 696 ? -12.604 -9.502 20.533 1.00 91.06 696 ALA A C 1
ATOM 5417 O O . ALA A 1 696 ? -12.172 -8.822 19.604 1.00 91.06 696 ALA A O 1
ATOM 5418 N N . ILE A 1 697 ? -12.237 -10.764 20.735 1.00 87.50 697 ILE A N 1
ATOM 5419 C CA . ILE A 1 697 ? -11.314 -11.539 19.898 1.00 87.50 697 ILE A CA 1
ATOM 5420 C C . ILE A 1 697 ? -11.999 -12.837 19.435 1.00 87.50 697 ILE A C 1
ATOM 5422 O O . ILE A 1 697 ? -13.147 -13.132 19.781 1.00 87.50 697 ILE A O 1
ATOM 5426 N N . GLU A 1 698 ? -11.353 -13.614 18.577 1.00 84.44 698 GLU A N 1
ATOM 5427 C CA . GLU A 1 698 ? -11.949 -14.800 17.954 1.00 84.44 698 GLU A CA 1
ATOM 5428 C C . GLU A 1 698 ? -12.285 -15.888 18.987 1.00 84.44 698 GLU A C 1
ATOM 5430 O O . GLU A 1 698 ? -13.316 -16.559 18.876 1.00 84.44 698 GLU A O 1
ATOM 5435 N N . THR A 1 699 ? -11.459 -16.016 20.028 1.00 82.38 699 THR A N 1
ATOM 5436 C CA . THR A 1 699 ? -11.585 -17.024 21.092 1.00 82.38 699 THR A CA 1
ATOM 5437 C C . THR A 1 699 ? -12.601 -16.646 22.182 1.00 82.38 699 THR A C 1
ATOM 5439 O O . THR A 1 699 ? -13.164 -17.532 22.829 1.00 82.38 699 THR A O 1
ATOM 5442 N N . GLY A 1 700 ? -12.897 -15.357 22.362 1.00 90.50 700 GLY A N 1
ATOM 5443 C CA . GLY A 1 700 ? -13.728 -14.811 23.440 1.00 90.50 700 GLY A CA 1
ATOM 5444 C C . GLY A 1 700 ? -13.553 -13.296 23.543 1.00 90.50 700 GLY A C 1
ATOM 5445 O O . GLY A 1 700 ? -13.158 -12.660 22.576 1.00 90.50 700 GLY A O 1
ATOM 5446 N N . GLY A 1 701 ? -13.814 -12.709 24.705 1.00 92.06 701 GLY A N 1
ATOM 5447 C CA . GLY A 1 701 ? -13.474 -11.317 24.989 1.00 92.06 701 GLY A CA 1
ATOM 5448 C C . GLY A 1 701 ? -12.584 -11.182 26.214 1.00 92.06 701 GLY A C 1
ATOM 5449 O O . GLY A 1 701 ? -12.531 -12.070 27.069 1.00 92.06 701 GLY A O 1
ATOM 5450 N N . LEU A 1 702 ? -11.915 -10.040 26.302 1.00 95.56 702 LEU A N 1
ATOM 5451 C CA . LEU A 1 702 ? -11.038 -9.679 27.405 1.00 95.56 702 LEU A CA 1
ATOM 5452 C C . LEU A 1 702 ? -11.367 -8.262 27.865 1.00 95.56 702 LEU A C 1
ATOM 5454 O O . LEU A 1 702 ? -11.408 -7.335 27.048 1.00 95.56 702 LEU A O 1
ATOM 5458 N N . ALA A 1 703 ? -11.546 -8.101 29.174 1.00 96.88 703 ALA A N 1
ATOM 5459 C CA . ALA A 1 703 ? -11.541 -6.799 29.816 1.00 96.88 703 ALA A CA 1
ATOM 5460 C C . ALA A 1 703 ? -10.347 -6.652 30.765 1.00 96.88 703 ALA A C 1
ATOM 5462 O O . ALA A 1 703 ? -10.048 -7.568 31.528 1.00 96.88 703 ALA A O 1
ATOM 5463 N N . LEU A 1 704 ? -9.664 -5.504 30.733 1.00 96.75 704 LEU A N 1
ATOM 5464 C CA . LEU A 1 704 ? -8.617 -5.168 31.702 1.00 96.75 704 LEU A CA 1
ATOM 5465 C C . LEU A 1 704 ? -9.133 -4.063 32.622 1.00 96.75 704 LEU A C 1
ATOM 5467 O O . LEU A 1 704 ? -9.406 -2.946 32.179 1.00 96.75 704 LEU A O 1
ATOM 5471 N N . LEU A 1 705 ? -9.254 -4.376 33.910 1.00 96.00 705 LEU A N 1
ATOM 5472 C CA . LEU A 1 705 ? -9.624 -3.422 34.948 1.00 96.00 705 LEU A CA 1
ATOM 5473 C C . LEU A 1 705 ? -8.358 -2.726 35.435 1.00 96.00 705 LEU A C 1
ATOM 5475 O O . LEU A 1 705 ? -7.540 -3.309 36.148 1.00 96.00 705 LEU A O 1
ATOM 5479 N N . VAL A 1 706 ? -8.190 -1.474 35.044 1.00 94.25 706 VAL A N 1
ATOM 5480 C CA . VAL A 1 706 ? -7.081 -0.627 35.462 1.00 94.25 706 VAL A CA 1
ATOM 5481 C C . VAL A 1 706 ? -7.503 0.111 36.726 1.00 94.25 706 VAL A C 1
ATOM 5483 O O . VAL A 1 706 ? -8.423 0.933 36.711 1.00 94.25 706 VAL A O 1
ATOM 5486 N N . THR A 1 707 ? -6.826 -0.187 37.831 1.00 91.81 707 THR A N 1
ATOM 5487 C CA . THR A 1 707 ? -7.052 0.420 39.147 1.00 91.81 707 THR A CA 1
ATOM 5488 C C . THR A 1 707 ? -5.747 1.020 39.680 1.00 91.81 707 THR A C 1
ATOM 5490 O O . THR A 1 707 ? -4.668 0.702 39.173 1.00 91.81 707 THR A O 1
ATOM 5493 N N . PRO A 1 708 ? -5.780 1.865 40.727 1.00 87.62 708 PRO A N 1
ATOM 5494 C CA . PRO A 1 708 ? -4.551 2.352 41.356 1.00 87.62 708 PRO A CA 1
ATOM 5495 C C . PRO A 1 708 ? -3.650 1.234 41.903 1.00 87.62 708 PRO A C 1
ATOM 5497 O O . PRO A 1 708 ? -2.443 1.442 42.020 1.00 87.62 708 PRO A O 1
ATOM 5500 N N . SER A 1 709 ? -4.221 0.070 42.237 1.00 87.69 709 SER A N 1
ATOM 5501 C CA . SER A 1 709 ? -3.490 -1.092 42.753 1.00 87.69 709 SER A CA 1
ATOM 5502 C C . SER A 1 709 ? -2.886 -1.983 41.668 1.00 87.69 709 SER A C 1
ATOM 5504 O O . SER A 1 709 ? -1.993 -2.764 41.984 1.00 87.69 709 SER A O 1
ATOM 5506 N N . GLY A 1 710 ? -3.324 -1.871 40.410 1.00 91.38 710 GLY A N 1
ATOM 5507 C CA . GLY A 1 710 ? -2.798 -2.682 39.313 1.00 91.38 710 GLY A CA 1
ATOM 5508 C C . GLY A 1 710 ? -3.814 -2.956 38.208 1.00 91.38 710 GLY A C 1
ATOM 5509 O O . GLY A 1 710 ? -4.890 -2.355 38.158 1.00 91.38 710 GLY A O 1
ATOM 5510 N N . VAL A 1 711 ? -3.446 -3.877 37.318 1.00 95.75 711 VAL A N 1
ATOM 5511 C CA . VAL A 1 711 ? -4.282 -4.340 36.206 1.00 95.75 711 VAL A CA 1
ATOM 5512 C C . VAL A 1 711 ? -4.879 -5.704 36.546 1.00 95.75 711 VAL A C 1
ATOM 5514 O O . VAL A 1 711 ? -4.146 -6.648 36.837 1.00 95.75 711 VAL A O 1
ATOM 5517 N N . HIS A 1 712 ? -6.205 -5.825 36.481 1.00 95.31 712 HIS A N 1
ATOM 5518 C CA . HIS A 1 712 ? -6.922 -7.072 36.759 1.00 95.31 712 HIS A CA 1
ATOM 5519 C C . HIS A 1 712 ? -7.669 -7.545 35.503 1.00 95.31 712 HIS A C 1
ATOM 5521 O O . HIS A 1 712 ? -8.590 -6.859 35.061 1.00 95.31 712 HIS A O 1
ATOM 5527 N N . PRO A 1 713 ? -7.291 -8.681 34.894 1.00 96.19 713 PRO A N 1
ATOM 5528 C CA . PRO A 1 713 ? -7.970 -9.192 33.710 1.00 96.19 713 PRO A CA 1
ATOM 5529 C C . PRO A 1 713 ? -9.287 -9.896 34.066 1.00 96.19 713 PRO A C 1
ATOM 5531 O O . PRO A 1 713 ? -9.387 -10.579 35.084 1.00 96.19 713 PRO A O 1
ATOM 5534 N N . VAL A 1 714 ? -10.283 -9.771 33.190 1.00 96.38 714 VAL A N 1
ATOM 5535 C CA . VAL A 1 714 ? -11.586 -10.443 33.264 1.00 96.38 714 VAL A CA 1
ATOM 5536 C C . VAL A 1 714 ? -11.860 -11.116 31.924 1.00 96.38 714 VAL A C 1
ATOM 5538 O O . VAL A 1 714 ? -11.928 -10.455 30.887 1.00 96.38 714 VAL A O 1
ATOM 5541 N N . ALA A 1 715 ? -12.019 -12.439 31.946 1.00 95.25 715 ALA A N 1
ATOM 5542 C CA . ALA A 1 715 ? -12.378 -13.212 30.764 1.00 95.25 715 ALA A CA 1
ATOM 5543 C C . ALA A 1 715 ? -13.880 -13.082 30.468 1.00 95.25 715 ALA A C 1
ATOM 5545 O O . ALA A 1 715 ? -14.714 -13.271 31.353 1.00 95.25 715 ALA A O 1
ATOM 5546 N N . LEU A 1 716 ? -14.223 -12.805 29.209 1.00 96.19 716 LEU A N 1
ATOM 5547 C CA . LEU A 1 716 ? -15.593 -12.621 28.724 1.00 96.19 716 LEU A CA 1
ATOM 5548 C C . LEU A 1 716 ? -15.901 -13.661 27.629 1.00 96.19 716 LEU A C 1
ATOM 5550 O O . LEU A 1 716 ? -15.953 -13.328 26.445 1.00 96.19 716 LEU A O 1
ATOM 5554 N N . PRO A 1 717 ? -16.094 -14.947 27.969 1.00 92.56 717 PRO A N 1
ATOM 5555 C CA . PRO A 1 717 ? -16.159 -16.033 26.982 1.00 92.56 717 PRO A CA 1
ATOM 5556 C C . PRO A 1 717 ? -17.336 -15.917 25.997 1.00 92.56 717 PRO A C 1
ATOM 5558 O O . PRO A 1 717 ? -17.265 -16.431 24.878 1.00 92.56 717 PRO A O 1
ATOM 5561 N N . GLY A 1 718 ? -18.416 -15.231 26.386 1.00 90.25 718 GLY A N 1
ATOM 5562 C CA . GLY A 1 718 ? -19.564 -14.971 25.513 1.00 90.25 718 GLY A CA 1
ATOM 5563 C C . GLY A 1 718 ? -19.315 -13.894 24.447 1.00 90.25 718 GLY A C 1
ATOM 5564 O O . GLY A 1 718 ? -20.042 -13.852 23.452 1.00 90.25 718 GLY A O 1
ATOM 5565 N N . LEU A 1 719 ? -18.279 -13.062 24.612 1.00 93.88 719 LEU A N 1
ATOM 5566 C CA . LEU A 1 719 ? -17.988 -11.895 23.776 1.00 93.88 719 LEU A CA 1
ATOM 5567 C C . LEU A 1 719 ? -17.038 -12.232 22.615 1.00 93.88 719 LEU A C 1
ATOM 5569 O O . LEU A 1 719 ? -15.963 -11.661 22.481 1.00 93.88 719 LEU A O 1
ATOM 5573 N N . ARG A 1 720 ? -17.415 -13.190 21.763 1.00 93.50 720 ARG A N 1
ATOM 5574 C CA . ARG A 1 720 ? -16.612 -13.535 20.574 1.00 93.50 720 ARG A CA 1
ATOM 5575 C C . ARG A 1 720 ? -16.758 -12.477 19.482 1.00 93.50 720 ARG A C 1
ATOM 5577 O O . ARG A 1 720 ? -17.872 -12.023 19.224 1.00 93.50 720 ARG A O 1
ATOM 5584 N N . LEU A 1 721 ? -15.674 -12.177 18.764 1.00 88.94 721 LEU A N 1
ATOM 5585 C CA . LEU A 1 721 ? -15.631 -11.143 17.720 1.00 88.94 721 LEU A CA 1
ATOM 5586 C C . LEU A 1 721 ? -16.749 -11.284 16.672 1.00 88.94 721 LEU A C 1
ATOM 5588 O O . LEU A 1 721 ? -17.444 -10.314 16.381 1.00 88.94 721 LEU A O 1
ATOM 5592 N N . HIS A 1 722 ? -16.985 -12.489 16.140 1.00 86.75 722 HIS A N 1
ATOM 5593 C CA . HIS A 1 722 ? -18.055 -12.710 15.155 1.00 86.75 722 HIS A CA 1
ATOM 5594 C C . HIS A 1 722 ? -19.460 -12.462 15.732 1.00 86.75 722 HIS A C 1
ATOM 5596 O O . HIS A 1 722 ? -20.326 -11.954 15.023 1.00 86.75 722 HIS A O 1
ATOM 5602 N N . LYS A 1 723 ? -19.690 -12.773 17.019 1.00 92.12 723 LYS A N 1
ATOM 5603 C CA . LYS A 1 723 ? -20.968 -12.504 17.697 1.00 92.12 723 LYS A CA 1
ATOM 5604 C C . LYS A 1 723 ? -21.155 -11.015 17.944 1.00 92.12 723 LYS A C 1
ATOM 5606 O O . LYS A 1 723 ? -22.237 -10.505 17.691 1.00 92.12 723 LYS A O 1
ATOM 5611 N N . ALA A 1 724 ? -20.104 -10.325 18.387 1.00 91.06 724 ALA A N 1
ATOM 5612 C CA . ALA A 1 724 ? -20.130 -8.877 18.560 1.00 91.06 724 ALA A CA 1
ATOM 5613 C C . ALA A 1 724 ? -20.436 -8.166 17.231 1.00 91.06 724 ALA A C 1
ATOM 5615 O O . ALA A 1 724 ? -21.313 -7.313 17.189 1.00 91.06 724 ALA A O 1
ATOM 5616 N N . ARG A 1 725 ? -19.813 -8.586 16.120 1.00 87.62 725 ARG A N 1
ATOM 5617 C CA . ARG A 1 725 ? -20.127 -8.062 14.776 1.00 87.62 725 ARG A CA 1
ATOM 5618 C C . ARG A 1 725 ? -21.580 -8.322 14.366 1.00 87.62 725 ARG A C 1
ATOM 5620 O O . ARG A 1 725 ? -22.238 -7.416 13.871 1.00 87.62 725 ARG A O 1
ATOM 5627 N N . ALA A 1 726 ? -22.092 -9.533 14.594 1.00 88.06 726 ALA A N 1
ATOM 5628 C CA . ALA A 1 726 ? -23.487 -9.858 14.292 1.00 88.06 726 ALA A CA 1
ATOM 5629 C C . ALA A 1 726 ? -24.473 -9.018 15.123 1.00 88.06 726 ALA A C 1
ATOM 5631 O O . ALA A 1 726 ? -25.470 -8.539 14.594 1.00 88.06 726 ALA A O 1
ATOM 5632 N N . ARG A 1 727 ? -24.173 -8.797 16.409 1.00 93.38 727 ARG A N 1
ATOM 5633 C CA . ARG A 1 727 ? -24.981 -7.956 17.303 1.00 93.38 727 ARG A CA 1
ATOM 5634 C C . ARG A 1 727 ? -24.930 -6.478 16.934 1.00 93.38 727 ARG A C 1
ATOM 5636 O O . ARG A 1 727 ? -25.951 -5.815 17.038 1.00 93.38 727 ARG A O 1
ATOM 5643 N N . HIS A 1 728 ? -23.785 -5.984 16.468 1.00 89.62 728 HIS A N 1
ATOM 5644 C CA . HIS A 1 728 ? -23.680 -4.625 15.945 1.00 89.62 728 HIS A CA 1
ATOM 5645 C C . HIS A 1 728 ? -24.545 -4.447 14.698 1.00 89.62 728 HIS A C 1
ATOM 5647 O O . HIS A 1 728 ? -25.351 -3.531 14.638 1.00 89.62 728 HIS A O 1
ATOM 5653 N N . LYS A 1 729 ? -24.447 -5.378 13.743 1.00 86.25 729 LYS A N 1
ATOM 5654 C CA . LYS A 1 729 ? -25.287 -5.349 12.543 1.00 86.25 729 LYS A CA 1
ATOM 5655 C C . LYS A 1 729 ? -26.783 -5.357 12.891 1.00 86.25 729 LYS A C 1
ATOM 5657 O O . LYS A 1 729 ? -27.547 -4.589 12.320 1.00 86.25 729 LYS A O 1
ATOM 5662 N N . ALA A 1 730 ? -27.190 -6.182 13.858 1.00 89.75 730 ALA A N 1
ATOM 5663 C CA . ALA A 1 730 ? -28.568 -6.198 14.346 1.00 89.75 730 ALA A CA 1
ATOM 5664 C C . ALA A 1 730 ? -28.982 -4.855 14.978 1.00 89.75 730 ALA A C 1
ATOM 5666 O O . ALA A 1 730 ? -30.097 -4.398 14.755 1.00 89.75 730 ALA A O 1
ATOM 5667 N N . LEU A 1 731 ? -28.083 -4.199 15.722 1.00 90.12 731 LEU A N 1
ATOM 5668 C CA . LEU A 1 731 ? -28.322 -2.865 16.279 1.00 90.12 731 LEU A CA 1
ATOM 5669 C C . LEU A 1 731 ? -28.548 -1.822 15.174 1.00 90.12 731 LEU A C 1
ATOM 5671 O O . LEU A 1 731 ? -29.480 -1.030 15.272 1.00 90.12 731 LEU A O 1
ATOM 5675 N N . GLU A 1 732 ? -27.739 -1.834 14.115 1.00 86.69 732 GLU A N 1
ATOM 5676 C CA . GLU A 1 732 ? -27.896 -0.919 12.976 1.00 86.69 732 GLU A CA 1
ATOM 5677 C C . GLU A 1 732 ? -29.229 -1.121 12.250 1.00 86.69 732 GLU A C 1
ATOM 5679 O O . GLU A 1 732 ? -29.941 -0.157 11.970 1.00 86.69 732 GLU A O 1
ATOM 5684 N N . GLU A 1 733 ? -29.590 -2.376 11.974 1.00 87.75 733 GLU A N 1
ATOM 5685 C CA . GLU A 1 733 ? -30.860 -2.737 11.335 1.00 87.75 733 GLU A CA 1
ATOM 5686 C C . GLU A 1 733 ? -32.063 -2.332 12.206 1.00 87.75 733 GLU A C 1
ATOM 5688 O O . GLU A 1 733 ? -33.050 -1.787 11.697 1.00 87.75 733 GLU A O 1
ATOM 5693 N N . ALA A 1 734 ? -31.964 -2.524 13.524 1.00 91.38 734 ALA A N 1
ATOM 5694 C CA . ALA A 1 734 ? -32.988 -2.125 14.482 1.00 91.38 734 ALA A CA 1
ATOM 5695 C C . ALA A 1 734 ? -33.164 -0.600 14.536 1.00 91.38 734 ALA A C 1
ATOM 5697 O O . ALA A 1 734 ? -34.285 -0.099 14.467 1.00 91.38 734 ALA A O 1
ATOM 5698 N N . LEU A 1 735 ? -32.065 0.157 14.585 1.00 88.12 735 LEU A N 1
ATOM 5699 C CA . LEU A 1 735 ? -32.102 1.621 14.581 1.00 88.12 735 LEU A CA 1
ATOM 5700 C C . LEU A 1 735 ? -32.653 2.180 13.262 1.00 88.12 735 LEU A C 1
ATOM 5702 O O . LEU A 1 735 ? -33.432 3.131 13.279 1.00 88.12 735 LEU A O 1
ATOM 5706 N N . ALA A 1 736 ? -32.304 1.575 12.123 1.00 85.69 736 ALA A N 1
ATOM 5707 C CA . ALA A 1 736 ? -32.803 1.992 10.812 1.00 85.69 736 ALA A CA 1
ATOM 5708 C C . ALA A 1 736 ? -34.310 1.734 10.633 1.00 85.69 736 ALA A C 1
ATOM 5710 O O . ALA A 1 736 ? -34.990 2.493 9.942 1.00 85.69 736 ALA A O 1
ATOM 5711 N N . SER A 1 737 ? -34.830 0.668 11.246 1.00 88.19 737 SER A N 1
ATOM 5712 C CA . SER A 1 737 ? -36.248 0.288 11.186 1.00 88.19 737 SER A CA 1
ATOM 5713 C C . SER A 1 737 ? -37.096 0.854 12.333 1.00 88.19 737 SER A C 1
ATOM 5715 O O . SER A 1 737 ? -38.322 0.779 12.272 1.00 88.19 737 SER A O 1
ATOM 5717 N N . GLY A 1 738 ? -36.469 1.432 13.363 1.00 87.38 738 GLY A N 1
ATOM 5718 C CA . GLY A 1 738 ? -37.141 1.891 14.582 1.00 87.38 738 GLY A CA 1
ATOM 5719 C C . GLY A 1 738 ? -37.570 0.756 15.526 1.00 87.38 738 GLY A C 1
ATOM 5720 O O . GLY A 1 738 ? -38.429 0.968 16.384 1.00 87.38 738 GLY A O 1
ATOM 5721 N N . ALA A 1 739 ? -36.998 -0.444 15.384 1.00 92.94 739 ALA A N 1
ATOM 5722 C CA . ALA A 1 739 ? -37.316 -1.623 16.188 1.00 92.94 739 ALA A CA 1
ATOM 5723 C C . ALA A 1 739 ? -36.686 -1.540 17.592 1.00 92.94 739 ALA A C 1
ATOM 5725 O O . ALA A 1 739 ? -35.641 -2.119 17.883 1.00 92.94 739 ALA A O 1
ATOM 5726 N N . CYS A 1 740 ? -37.330 -0.791 18.485 1.00 92.81 740 CYS A N 1
ATOM 5727 C CA . CYS A 1 740 ? -36.826 -0.512 19.831 1.00 92.81 740 CYS A CA 1
ATOM 5728 C C . CYS A 1 740 ? -36.624 -1.765 20.702 1.00 92.81 740 CYS A C 1
ATOM 5730 O O . CYS A 1 740 ? -35.690 -1.803 21.502 1.00 92.81 740 CYS A O 1
ATOM 5732 N N . GLU A 1 741 ? -37.451 -2.800 20.530 1.00 94.19 741 GLU A N 1
ATOM 5733 C CA . GLU A 1 741 ? -37.299 -4.081 21.237 1.00 94.19 741 GLU A CA 1
ATOM 5734 C C . GLU A 1 741 ? -35.974 -4.776 20.886 1.00 94.19 741 GLU A C 1
ATOM 5736 O O . GLU A 1 741 ? -35.279 -5.263 21.776 1.00 94.19 741 GLU A O 1
ATOM 5741 N N . ASP A 1 742 ? -35.568 -4.742 19.614 1.00 94.69 742 ASP A N 1
ATOM 5742 C CA . ASP A 1 742 ? -34.302 -5.329 19.160 1.00 94.69 742 ASP A CA 1
ATOM 5743 C C . ASP A 1 742 ? -33.095 -4.544 19.697 1.00 94.69 742 ASP A C 1
ATOM 5745 O O . ASP A 1 742 ? -32.071 -5.128 20.064 1.00 94.69 742 ASP A O 1
ATOM 5749 N N . VAL A 1 743 ? -33.218 -3.215 19.822 1.00 94.69 743 VAL A N 1
ATOM 5750 C CA . VAL A 1 743 ? -32.202 -2.388 20.493 1.00 94.69 743 VAL A CA 1
ATOM 5751 C C . VAL A 1 743 ? -32.065 -2.802 21.965 1.00 94.69 743 VAL A C 1
ATOM 5753 O O . VAL A 1 743 ? -30.945 -3.000 22.441 1.00 94.69 743 VAL A O 1
ATOM 5756 N N . LEU A 1 744 ? -33.178 -2.992 22.686 1.00 95.69 744 LEU A N 1
ATOM 5757 C CA . LEU A 1 744 ? -33.166 -3.477 24.074 1.00 95.69 744 LEU A CA 1
ATOM 5758 C C . LEU A 1 744 ? -32.570 -4.892 24.198 1.00 95.69 744 LEU A C 1
ATOM 5760 O O . LEU A 1 744 ? -31.830 -5.148 25.153 1.00 95.69 744 LEU A O 1
ATOM 5764 N N . ASP A 1 745 ? -32.818 -5.794 23.240 1.00 96.56 745 ASP A N 1
ATOM 5765 C CA . ASP A 1 745 ? -32.196 -7.129 23.211 1.00 96.56 745 ASP A CA 1
ATOM 5766 C C . ASP A 1 745 ? -30.667 -7.032 23.093 1.00 96.56 745 ASP A C 1
ATOM 5768 O O . ASP A 1 745 ? -29.930 -7.708 23.819 1.00 96.56 745 ASP A O 1
ATOM 5772 N N . VAL A 1 746 ? -30.161 -6.129 22.246 1.00 96.00 746 VAL A N 1
ATOM 5773 C CA . VAL A 1 746 ? -28.716 -5.876 22.140 1.00 96.00 746 VAL A CA 1
ATOM 5774 C C . VAL A 1 746 ? -28.149 -5.310 23.448 1.00 96.00 746 VAL A C 1
ATOM 5776 O O . VAL A 1 746 ? -27.091 -5.769 23.890 1.00 96.00 746 VAL A O 1
ATOM 5779 N N . LEU A 1 747 ? -28.835 -4.364 24.103 1.00 96.81 747 LEU A N 1
ATOM 5780 C CA . LEU A 1 747 ? -28.408 -3.810 25.400 1.00 96.81 747 LEU A CA 1
ATOM 5781 C C . LEU A 1 747 ? -28.398 -4.873 26.511 1.00 96.81 747 LEU A C 1
ATOM 5783 O O . LEU A 1 747 ? -27.456 -4.923 27.309 1.00 96.81 747 LEU A O 1
ATOM 5787 N N . THR A 1 748 ? -29.386 -5.769 26.513 1.00 97.50 748 THR A N 1
ATOM 5788 C CA . THR A 1 748 ? -29.492 -6.900 27.448 1.00 97.50 748 THR A CA 1
ATOM 5789 C C . THR A 1 748 ? -28.377 -7.918 27.209 1.00 97.50 748 THR A C 1
ATOM 5791 O O . THR A 1 748 ? -27.717 -8.388 28.142 1.00 97.50 748 THR A O 1
ATOM 5794 N N . TRP A 1 749 ? -28.085 -8.227 25.943 1.00 97.06 749 TRP A N 1
ATOM 5795 C CA . TRP A 1 749 ? -26.944 -9.063 25.579 1.00 97.06 749 TRP A CA 1
ATOM 5796 C C . TRP A 1 749 ? -25.621 -8.444 26.048 1.00 97.06 749 TRP A C 1
ATOM 5798 O O . TRP A 1 749 ? -24.794 -9.148 26.639 1.00 97.06 749 TRP A O 1
ATOM 5808 N N . LEU A 1 750 ? -25.425 -7.141 25.828 1.00 96.94 750 LEU A N 1
ATOM 5809 C CA . LEU A 1 750 ? -24.223 -6.410 26.234 1.00 96.94 750 LEU A CA 1
ATOM 5810 C C . LEU A 1 750 ? -24.047 -6.417 27.760 1.00 96.94 750 LEU A C 1
ATOM 5812 O O . LEU A 1 750 ? -22.932 -6.600 28.263 1.00 96.94 750 LEU A O 1
ATOM 5816 N N . TRP A 1 751 ? -25.153 -6.292 28.495 1.00 97.44 751 TRP A N 1
ATOM 5817 C CA . TRP A 1 751 ? -25.192 -6.379 29.950 1.00 97.44 751 TRP A CA 1
ATOM 5818 C C . TRP A 1 751 ? -24.676 -7.723 30.457 1.00 97.44 751 TRP A C 1
ATOM 5820 O O . TRP A 1 751 ? -23.685 -7.764 31.187 1.00 97.44 751 TRP A O 1
ATOM 5830 N N . HIS A 1 752 ? -25.290 -8.828 30.032 1.00 96.94 752 HIS A N 1
ATOM 5831 C CA . HIS A 1 752 ? -24.926 -10.159 30.521 1.00 96.94 752 HIS A CA 1
ATOM 5832 C C . HIS A 1 752 ? -23.562 -10.638 30.022 1.00 96.94 752 HIS A C 1
ATOM 5834 O O . HIS A 1 752 ? -22.873 -11.378 30.724 1.00 96.94 752 HIS A O 1
ATOM 5840 N N . THR A 1 753 ? -23.163 -10.223 28.820 1.00 96.38 753 THR A N 1
ATOM 5841 C CA . THR A 1 753 ? -21.965 -10.751 28.159 1.00 96.38 753 THR A CA 1
ATOM 5842 C C . THR A 1 753 ? -20.697 -9.980 28.519 1.00 96.38 753 THR A C 1
ATOM 5844 O O . THR A 1 753 ? -19.615 -10.567 28.512 1.00 96.38 753 THR A O 1
ATOM 5847 N N . ALA A 1 754 ? -20.810 -8.684 28.831 1.00 96.19 754 ALA A N 1
ATOM 5848 C CA . ALA A 1 754 ? -19.657 -7.818 29.069 1.00 96.19 754 ALA A CA 1
ATOM 5849 C C . ALA A 1 754 ? -19.772 -7.001 30.362 1.00 96.19 754 ALA A C 1
ATOM 5851 O O . ALA A 1 754 ? -18.927 -7.135 31.248 1.00 96.19 754 ALA A O 1
ATOM 5852 N N . ALA A 1 755 ? -20.802 -6.162 30.494 1.00 96.75 755 ALA A N 1
ATOM 5853 C CA . ALA A 1 755 ? -20.822 -5.143 31.542 1.00 96.75 755 ALA A CA 1
ATOM 5854 C C . ALA A 1 755 ? -21.011 -5.721 32.953 1.00 96.75 755 ALA A C 1
ATOM 5856 O O . ALA A 1 755 ? -20.276 -5.361 33.874 1.00 96.75 755 ALA A O 1
ATOM 5857 N N . ARG A 1 756 ? -21.949 -6.654 33.143 1.00 95.75 756 ARG A N 1
ATOM 5858 C CA . ARG A 1 756 ? -22.217 -7.259 34.452 1.00 95.75 756 ARG A CA 1
ATOM 5859 C C . ARG A 1 756 ? -21.011 -8.032 35.009 1.00 95.75 756 ARG A C 1
ATOM 5861 O O . ARG A 1 756 ? -20.637 -7.721 36.142 1.00 95.75 756 ARG A O 1
ATOM 5868 N N . PRO A 1 757 ? -20.357 -8.952 34.263 1.00 96.12 757 PRO A N 1
ATOM 5869 C CA . PRO A 1 757 ? -19.148 -9.631 34.742 1.00 96.12 757 PRO A CA 1
ATOM 5870 C C . PRO A 1 757 ? -18.036 -8.658 35.156 1.00 96.12 757 PRO A C 1
ATOM 5872 O O . PRO A 1 757 ? -17.411 -8.828 36.201 1.00 96.12 757 PRO A O 1
ATOM 5875 N N . VAL A 1 758 ? -17.826 -7.594 34.373 1.00 95.94 758 VAL A N 1
ATOM 5876 C CA . VAL A 1 758 ? -16.863 -6.52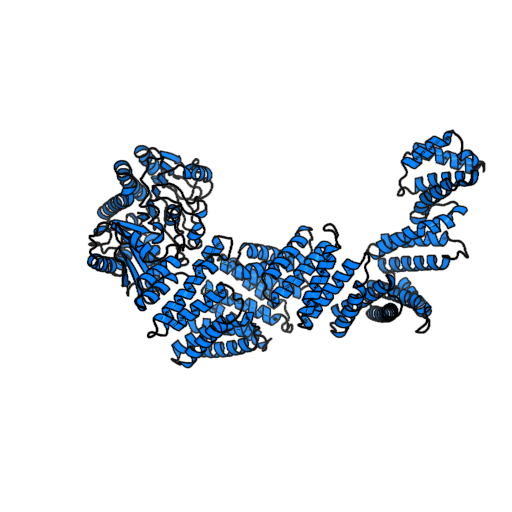9 34.691 1.00 95.94 758 VAL A CA 1
ATOM 5877 C C . VAL A 1 758 ? -17.207 -5.846 36.016 1.00 95.94 758 VAL A C 1
ATOM 5879 O O . VAL A 1 758 ? -16.342 -5.712 36.882 1.00 95.94 758 VAL A O 1
ATOM 5882 N N . LEU A 1 759 ? -18.461 -5.421 36.198 1.00 94.19 759 LEU A N 1
ATOM 5883 C CA . LEU A 1 759 ? -18.893 -4.720 37.409 1.00 94.19 759 LEU A CA 1
ATOM 5884 C C . LEU A 1 759 ? -18.840 -5.613 38.656 1.00 94.19 759 LEU A C 1
ATOM 5886 O O . LEU A 1 759 ? -18.547 -5.122 39.746 1.00 94.19 759 LEU A O 1
ATOM 5890 N N . GLU A 1 760 ? -19.124 -6.909 38.521 1.00 92.62 760 GLU A N 1
ATOM 5891 C CA . GLU A 1 760 ? -19.029 -7.876 39.621 1.00 92.62 760 GLU A CA 1
ATOM 5892 C C . GLU A 1 760 ? -17.580 -8.032 40.106 1.00 92.62 760 GLU A C 1
ATOM 5894 O O . GLU A 1 760 ? -17.329 -7.964 41.311 1.00 92.62 760 GLU A O 1
ATOM 5899 N N . VAL A 1 761 ? -16.614 -8.133 39.187 1.00 93.12 761 VAL A N 1
ATOM 5900 C CA . VAL A 1 761 ? -15.189 -8.189 39.550 1.00 93.12 761 VAL A CA 1
ATOM 5901 C C . VAL A 1 761 ? -14.696 -6.848 40.104 1.00 93.12 761 VAL A C 1
ATOM 5903 O O . VAL A 1 761 ? -13.967 -6.834 41.093 1.00 93.12 761 VAL A O 1
ATOM 5906 N N . LEU A 1 762 ? -15.130 -5.710 39.550 1.00 91.50 762 LEU A N 1
ATOM 5907 C CA . LEU A 1 762 ? -14.785 -4.384 40.088 1.00 91.50 762 LEU A CA 1
ATOM 5908 C C . LEU A 1 762 ? -15.258 -4.190 41.534 1.00 91.50 762 LEU A C 1
ATOM 5910 O O . LEU A 1 762 ? -14.527 -3.640 42.357 1.00 91.50 762 LEU A O 1
ATOM 5914 N N . LYS A 1 763 ? -16.457 -4.668 41.888 1.00 89.62 763 LYS A N 1
ATOM 5915 C CA . LYS A 1 763 ? -16.918 -4.640 43.288 1.00 89.62 763 LYS A CA 1
ATOM 5916 C C . LYS A 1 763 ? -15.965 -5.415 44.204 1.00 89.62 763 LYS A C 1
ATOM 5918 O O . LYS A 1 763 ? -15.667 -4.952 45.304 1.00 89.62 763 LYS A O 1
ATOM 5923 N N . ALA A 1 764 ? -15.423 -6.540 43.735 1.00 86.31 764 ALA A N 1
ATOM 5924 C CA . ALA A 1 764 ? -14.440 -7.322 44.483 1.00 86.31 764 ALA A CA 1
ATOM 5925 C C . ALA A 1 764 ? -13.089 -6.599 44.666 1.00 86.31 764 ALA A C 1
ATOM 5927 O O . ALA A 1 764 ? -12.384 -6.881 45.632 1.00 86.31 764 ALA A O 1
ATOM 5928 N N . THR A 1 765 ? -12.744 -5.620 43.817 1.00 82.94 765 THR A N 1
ATOM 5929 C CA . THR A 1 765 ? -11.557 -4.760 44.013 1.00 82.94 765 THR A CA 1
ATOM 5930 C C . THR A 1 765 ? -11.798 -3.605 44.997 1.00 82.94 765 THR A C 1
ATOM 5932 O O . THR A 1 765 ? -10.940 -2.736 45.141 1.00 82.94 765 THR A O 1
ATOM 5935 N N . GLY A 1 766 ? -12.963 -3.549 45.653 1.00 83.12 766 GLY A N 1
ATOM 5936 C CA . GLY A 1 766 ? -13.320 -2.515 46.631 1.00 83.12 766 GLY A CA 1
ATOM 5937 C C . GLY A 1 766 ? -13.942 -1.247 46.038 1.00 83.12 766 GLY A C 1
ATOM 5938 O O . GLY A 1 766 ? -14.131 -0.267 46.762 1.00 83.12 766 GLY A O 1
ATOM 5939 N N . TRP A 1 767 ? -14.273 -1.240 44.742 1.00 86.06 767 TRP A N 1
ATOM 5940 C CA . TRP A 1 767 ? -14.942 -0.110 44.091 1.00 86.06 767 TRP A CA 1
ATOM 5941 C C . TRP A 1 767 ? -16.409 0.016 44.535 1.00 86.06 767 TRP A C 1
ATOM 5943 O O . TRP A 1 767 ? -17.137 -0.972 44.603 1.00 86.06 767 TRP A O 1
ATOM 5953 N N . GLN A 1 768 ? -16.842 1.251 44.816 1.00 79.75 768 GLN A N 1
ATOM 5954 C CA . GLN A 1 768 ? -18.127 1.565 45.463 1.00 79.75 768 GLN A CA 1
ATOM 5955 C C . GLN A 1 768 ? -19.174 2.203 44.522 1.00 79.75 768 GLN A C 1
ATOM 5957 O O . GLN A 1 768 ? -20.158 2.751 45.003 1.00 79.75 768 GLN A O 1
ATOM 5962 N N . GLY A 1 769 ? -18.990 2.169 43.194 1.00 71.31 769 GLY A N 1
ATOM 5963 C CA . GLY A 1 769 ? -20.064 2.551 42.256 1.00 71.31 769 GLY A CA 1
ATOM 5964 C C . GLY A 1 769 ? -20.181 4.031 41.860 1.00 71.31 769 GLY A C 1
ATOM 5965 O O . GLY A 1 769 ? -21.184 4.422 41.283 1.00 71.31 769 GLY A O 1
ATOM 5966 N N . THR A 1 770 ? -19.210 4.901 42.149 1.00 82.62 770 THR A N 1
ATOM 5967 C CA . THR A 1 770 ? -19.403 6.354 41.925 1.00 82.62 770 THR A CA 1
ATOM 5968 C C . THR A 1 770 ? -19.062 6.827 40.509 1.00 82.62 770 THR A C 1
ATOM 5970 O O . THR A 1 770 ? -19.813 7.589 39.907 1.00 82.62 770 THR A O 1
ATOM 5973 N N . ARG A 1 771 ? -17.928 6.389 39.954 1.00 90.94 771 ARG A N 1
ATOM 5974 C CA . ARG A 1 771 ? -17.455 6.745 38.604 1.00 90.94 771 ARG A CA 1
ATOM 5975 C C . ARG A 1 771 ? -16.790 5.551 37.932 1.00 90.94 771 ARG A C 1
ATOM 5977 O O . ARG A 1 771 ? -16.124 4.762 38.609 1.00 90.94 771 ARG A O 1
ATOM 5984 N N . LEU A 1 772 ? -16.948 5.457 36.614 1.00 93.69 772 LEU A N 1
ATOM 5985 C CA . LEU A 1 772 ? -16.383 4.405 35.770 1.00 93.69 772 LEU A CA 1
ATOM 5986 C C . LEU A 1 772 ? -15.970 4.975 34.407 1.00 93.69 772 LEU A C 1
ATOM 5988 O O . LEU A 1 772 ? -16.721 5.749 33.817 1.00 93.69 772 LEU A O 1
ATOM 5992 N N . TRP A 1 773 ? -14.804 4.574 33.895 1.00 94.69 773 TRP A N 1
ATOM 5993 C CA . TRP A 1 773 ? -14.374 4.912 32.536 1.00 94.69 773 TRP A CA 1
ATOM 5994 C C . TRP A 1 773 ? -14.304 3.668 31.661 1.00 94.69 773 TRP A C 1
ATOM 5996 O O . TRP A 1 773 ? -13.578 2.729 31.976 1.00 94.69 773 TRP A O 1
ATOM 6006 N N . TRP A 1 774 ? -14.999 3.689 30.532 1.00 94.94 774 TRP A N 1
ATOM 6007 C CA . TRP A 1 774 ? -14.908 2.679 29.490 1.00 94.94 774 TRP A CA 1
ATOM 6008 C C . TRP A 1 774 ? -13.855 3.091 28.461 1.00 94.94 774 TRP A C 1
ATOM 6010 O O . TRP A 1 774 ? -13.880 4.194 27.929 1.00 94.94 774 TRP A O 1
ATOM 6020 N N . CYS A 1 775 ? -12.924 2.198 28.160 1.00 92.19 775 CYS A N 1
ATOM 6021 C CA . CYS A 1 775 ? -11.915 2.362 27.118 1.00 92.19 775 CYS A CA 1
ATOM 6022 C C . CYS A 1 775 ? -12.086 1.221 26.100 1.00 92.19 775 CYS A C 1
ATOM 6024 O O . CYS A 1 775 ? -11.295 0.271 26.097 1.00 92.19 775 CYS A O 1
ATOM 6026 N N . PRO A 1 776 ? -13.175 1.230 25.310 1.00 90.19 776 PRO A N 1
ATOM 6027 C CA . PRO A 1 776 ? -13.472 0.138 24.392 1.00 90.19 776 PRO A CA 1
ATOM 6028 C C . PRO A 1 776 ? -12.401 0.004 23.298 1.00 90.19 776 PRO A C 1
ATOM 6030 O O . PRO A 1 776 ? -11.667 0.950 22.998 1.00 90.19 776 PRO A O 1
ATOM 6033 N N . VAL A 1 777 ? -12.290 -1.204 22.741 1.00 87.31 777 VAL A N 1
ATOM 6034 C CA . VAL A 1 777 ? -11.295 -1.589 21.729 1.00 87.31 777 VAL A CA 1
ATOM 6035 C C . VAL A 1 777 ? -11.994 -2.279 20.557 1.00 87.31 777 VAL A C 1
ATOM 6037 O O . VAL A 1 777 ? -12.867 -3.133 20.759 1.00 87.31 777 VAL A O 1
ATOM 6040 N N . GLY A 1 778 ? -11.591 -1.937 19.331 1.00 81.44 778 GLY A N 1
ATOM 6041 C CA . GLY A 1 778 ? -12.161 -2.479 18.100 1.00 81.44 778 GLY A CA 1
ATOM 6042 C C . GLY A 1 778 ? -13.685 -2.338 18.039 1.00 81.44 778 GLY A C 1
ATOM 6043 O O . GLY A 1 778 ? -14.241 -1.286 18.348 1.00 81.44 778 GLY A O 1
ATOM 6044 N N . VAL A 1 779 ? -14.377 -3.432 17.696 1.00 83.44 779 VAL A N 1
ATOM 6045 C CA . VAL A 1 779 ? -15.849 -3.476 17.563 1.00 83.44 779 VAL A CA 1
ATOM 6046 C C . VAL A 1 779 ? -16.593 -3.032 18.829 1.00 83.44 779 VAL A C 1
ATOM 6048 O O . VAL A 1 779 ? -17.732 -2.585 18.746 1.00 83.44 779 VAL A O 1
ATOM 6051 N N . MET A 1 780 ? -15.966 -3.116 20.009 1.00 88.81 780 MET A N 1
ATOM 6052 C CA . MET A 1 780 ? -16.608 -2.702 21.259 1.00 88.81 780 MET A CA 1
ATOM 6053 C C . MET A 1 780 ? -16.815 -1.192 21.357 1.00 88.81 780 MET A C 1
ATOM 6055 O O . MET A 1 780 ? -17.651 -0.756 22.144 1.00 88.81 780 MET A O 1
ATOM 6059 N N . SER A 1 781 ? -16.097 -0.398 20.557 1.00 85.00 781 SER A N 1
ATOM 6060 C CA . SER A 1 781 ? -16.265 1.059 20.500 1.00 85.00 781 SER A CA 1
ATOM 6061 C C . SER A 1 781 ? -17.593 1.477 19.870 1.00 85.00 781 SER A C 1
ATOM 6063 O O . SER A 1 781 ? -1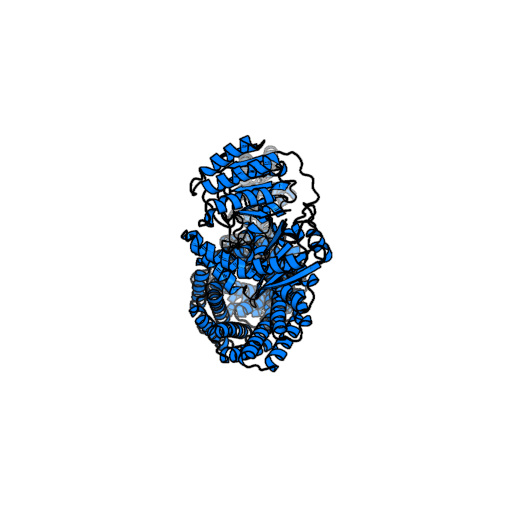8.014 2.613 20.048 1.00 85.00 781 SER A O 1
ATOM 6065 N N . LEU A 1 782 ? -18.271 0.551 19.188 1.00 82.56 782 LEU A N 1
ATOM 6066 C CA . LEU A 1 782 ? -19.557 0.783 18.534 1.00 82.56 782 LEU A CA 1
ATOM 6067 C C . LEU A 1 782 ? -20.757 0.544 19.459 1.00 82.56 782 LEU A C 1
ATOM 6069 O O . LEU A 1 782 ? -21.896 0.797 19.079 1.00 82.56 782 LEU A O 1
ATOM 6073 N N . PHE A 1 783 ? -20.519 0.041 20.673 1.00 89.81 783 PHE A N 1
ATOM 6074 C CA . PHE A 1 783 ? -21.583 -0.298 21.608 1.00 89.81 783 PHE A CA 1
ATOM 6075 C C . PHE A 1 783 ? -21.730 0.742 22.728 1.00 89.81 783 PHE A C 1
ATOM 6077 O O . PHE A 1 783 ? -20.733 1.138 23.349 1.00 89.81 783 PHE A O 1
ATOM 6084 N N . PRO A 1 784 ? -22.971 1.093 23.106 1.00 92.75 784 PRO A N 1
ATOM 6085 C CA . PRO A 1 784 ? -23.252 1.969 24.237 1.00 92.75 784 PRO A CA 1
ATOM 6086 C C . PRO A 1 784 ? -23.112 1.197 25.565 1.00 92.75 784 PRO A C 1
ATOM 6088 O O . PRO A 1 784 ? -24.086 0.929 26.260 1.00 92.75 784 PRO A O 1
ATOM 6091 N N . LEU A 1 785 ? -21.882 0.820 25.939 1.00 95.06 785 LEU A N 1
ATOM 6092 C CA . LEU A 1 785 ? -21.553 0.148 27.212 1.00 95.06 785 LEU A CA 1
ATOM 6093 C C . LEU A 1 785 ? -22.197 0.803 28.442 1.00 95.06 785 LEU A C 1
ATOM 6095 O O . LEU A 1 785 ? -22.625 0.099 29.352 1.00 95.06 785 LEU A O 1
ATOM 6099 N N . HIS A 1 786 ? -22.295 2.133 28.464 1.00 95.19 786 HIS A N 1
ATOM 6100 C CA . HIS A 1 786 ? -22.949 2.863 29.546 1.00 95.19 786 HIS A CA 1
ATOM 6101 C C . HIS A 1 786 ? -24.450 2.560 29.668 1.00 95.19 786 HIS A C 1
ATOM 6103 O O . HIS A 1 786 ? -24.967 2.633 30.774 1.00 95.19 786 HIS A O 1
ATOM 6109 N N . ALA A 1 787 ? -25.128 2.208 28.572 1.00 95.62 787 ALA A N 1
ATOM 6110 C CA . ALA A 1 787 ? -26.562 1.929 28.502 1.00 95.62 787 ALA A CA 1
ATOM 6111 C C . ALA A 1 787 ? -26.906 0.436 28.651 1.00 95.62 787 ALA A C 1
ATOM 6113 O O . ALA A 1 787 ? -28.079 0.071 28.634 1.00 95.62 787 ALA A O 1
ATOM 6114 N N . ALA A 1 788 ? -25.905 -0.439 28.795 1.00 97.06 788 ALA A N 1
ATOM 6115 C CA . ALA A 1 788 ? -26.125 -1.870 28.966 1.00 97.06 788 ALA A CA 1
ATOM 6116 C C . ALA A 1 788 ? -26.961 -2.153 30.229 1.00 97.06 788 ALA A C 1
ATOM 6118 O O . ALA A 1 788 ? -26.558 -1.789 31.339 1.00 97.06 788 ALA A O 1
ATOM 6119 N N . GLY A 1 789 ? -28.093 -2.835 30.062 1.00 95.44 789 GLY A N 1
ATOM 6120 C CA . GLY A 1 789 ? -28.982 -3.244 31.147 1.00 95.44 789 GLY A CA 1
ATOM 6121 C C . GLY A 1 789 ? -30.079 -4.190 30.667 1.00 95.44 789 GLY A C 1
ATOM 6122 O O . GLY A 1 789 ? -30.266 -4.359 29.466 1.00 95.44 789 GLY A O 1
ATOM 6123 N N . ASP A 1 790 ? -30.788 -4.796 31.616 1.00 91.25 790 ASP A N 1
ATOM 6124 C CA . ASP A 1 790 ? -31.889 -5.750 31.388 1.00 91.25 790 ASP A CA 1
ATOM 6125 C C . ASP A 1 790 ? -33.273 -5.165 31.741 1.00 91.25 790 ASP A C 1
ATOM 6127 O O . ASP A 1 790 ? -34.239 -5.892 31.960 1.00 91.25 790 ASP A O 1
ATOM 6131 N N . GLY A 1 791 ? -33.367 -3.833 31.825 1.00 80.38 791 GLY A N 1
ATOM 6132 C CA . GLY A 1 791 ? -34.586 -3.094 32.176 1.00 80.38 791 GLY A CA 1
ATOM 6133 C C . GLY A 1 791 ? -34.831 -2.939 33.682 1.00 80.38 791 GLY A C 1
ATOM 6134 O O . GLY A 1 791 ? -35.568 -2.038 34.083 1.00 80.38 791 GLY A O 1
ATOM 6135 N N . HIS A 1 792 ? -34.187 -3.749 34.526 1.00 79.31 792 HIS A N 1
ATOM 6136 C CA . HIS A 1 792 ? -34.283 -3.650 35.989 1.00 79.31 792 HIS A CA 1
ATOM 6137 C C . HIS A 1 792 ? -32.979 -3.197 36.636 1.00 79.31 792 HIS A C 1
ATOM 6139 O O . HIS A 1 792 ? -32.993 -2.477 37.634 1.00 79.31 792 HIS A O 1
ATOM 6145 N N . ASP A 1 793 ? -31.862 -3.642 36.076 1.00 90.25 793 ASP A N 1
ATOM 6146 C CA . ASP A 1 793 ? -30.519 -3.332 36.528 1.00 90.25 793 ASP A CA 1
ATOM 6147 C C . ASP A 1 793 ? -29.634 -3.074 35.306 1.00 90.25 793 ASP A C 1
ATOM 6149 O O . ASP A 1 793 ? -29.897 -3.525 34.186 1.00 90.25 793 ASP A O 1
ATOM 6153 N N . GLY A 1 794 ? -28.567 -2.319 35.507 1.00 93.62 794 GLY A N 1
ATOM 6154 C CA . GLY A 1 794 ? -27.732 -1.887 34.406 1.00 93.62 794 GLY A CA 1
ATOM 6155 C C . GLY A 1 794 ? -26.544 -1.069 34.858 1.00 93.62 794 GLY A C 1
ATOM 6156 O O . GLY A 1 794 ? -26.320 -0.807 36.042 1.00 93.62 794 GLY A O 1
ATOM 6157 N N . VAL A 1 795 ? -25.749 -0.647 33.883 1.00 95.44 795 VAL A N 1
ATOM 6158 C CA . VAL A 1 795 ? -24.586 0.203 34.142 1.00 95.44 795 VAL A CA 1
ATOM 6159 C C . VAL A 1 795 ? -25.025 1.571 34.666 1.00 95.44 795 VAL A C 1
ATOM 6161 O O . VAL A 1 795 ? -24.468 2.031 35.663 1.00 95.44 795 VAL A O 1
ATOM 6164 N N . MET A 1 796 ? -26.060 2.179 34.071 1.00 92.62 796 MET A N 1
ATOM 6165 C CA . MET A 1 796 ? -26.625 3.459 34.527 1.00 92.62 796 MET A CA 1
ATOM 6166 C C . MET A 1 796 ? -27.153 3.414 35.967 1.00 92.62 796 MET A C 1
ATOM 6168 O O . MET A 1 796 ? -27.153 4.429 36.647 1.00 92.62 796 MET A O 1
ATOM 6172 N N . ASP A 1 797 ? -27.570 2.254 36.465 1.00 92.25 797 ASP A N 1
ATOM 6173 C CA . ASP A 1 797 ? -28.084 2.120 37.834 1.00 92.25 797 ASP A CA 1
ATOM 6174 C C . ASP A 1 797 ? -26.958 1.969 38.871 1.00 92.25 797 ASP A C 1
ATOM 6176 O O . ASP A 1 797 ? -27.183 2.055 40.078 1.00 92.25 797 ASP A O 1
ATOM 6180 N N . ARG A 1 798 ? -25.723 1.742 38.404 1.00 91.94 798 ARG A N 1
ATOM 6181 C CA . ARG A 1 798 ? -24.576 1.373 39.243 1.00 91.94 798 ARG A CA 1
ATOM 6182 C C . ARG A 1 798 ? -23.388 2.319 39.146 1.00 91.94 798 ARG A C 1
ATOM 6184 O O . ARG A 1 798 ? -22.528 2.243 40.020 1.00 91.94 798 ARG A O 1
ATOM 6191 N N . ALA A 1 799 ? -23.279 3.117 38.084 1.00 93.62 799 ALA A N 1
ATOM 6192 C CA . ALA A 1 799 ? -22.171 4.042 37.889 1.00 93.62 799 ALA A CA 1
ATOM 6193 C C . ALA A 1 799 ? -22.473 5.158 36.888 1.00 93.62 799 ALA A C 1
ATOM 6195 O O . ALA A 1 799 ? -23.086 4.956 35.839 1.00 93.62 799 ALA A O 1
ATOM 6196 N N . VAL A 1 800 ? -21.877 6.319 37.149 1.00 94.88 800 VAL A N 1
ATOM 6197 C CA . VAL A 1 800 ? -21.749 7.391 36.162 1.00 94.88 800 VAL A CA 1
ATOM 6198 C C . VAL A 1 800 ? -20.579 7.060 35.236 1.00 94.88 800 VAL A C 1
ATOM 6200 O O . VAL A 1 800 ? -19.417 7.021 35.661 1.00 94.88 800 VAL A O 1
ATOM 6203 N N . SER A 1 801 ? -20.907 6.788 33.973 1.00 95.31 801 SER A N 1
ATOM 6204 C CA . SER A 1 801 ? -19.959 6.339 32.954 1.00 95.31 801 SER A CA 1
ATOM 6205 C C . SER A 1 801 ? -19.365 7.500 32.156 1.00 95.31 801 SER A C 1
ATOM 6207 O O . SER A 1 801 ? -20.073 8.412 31.738 1.00 95.31 801 SER A O 1
ATOM 6209 N N . SER A 1 802 ? -18.069 7.404 31.885 1.00 94.31 802 SER A N 1
ATOM 6210 C CA . SER A 1 802 ? -17.348 8.178 30.873 1.00 94.31 802 SER A CA 1
ATOM 6211 C C . SER A 1 802 ? -16.651 7.221 29.907 1.00 94.31 802 SER A C 1
ATOM 6213 O O . SER A 1 802 ? -16.433 6.057 30.233 1.00 94.31 802 SER A O 1
ATOM 6215 N N . TYR A 1 803 ? -16.239 7.714 28.749 1.00 92.38 803 TYR A N 1
ATOM 6216 C CA . TYR A 1 803 ? -15.465 6.987 27.755 1.00 92.38 803 TYR A CA 1
ATOM 6217 C C . TYR A 1 803 ? -14.083 7.604 27.585 1.00 92.38 803 TYR A C 1
ATOM 6219 O O . TYR A 1 803 ? -13.857 8.773 27.909 1.00 92.38 803 TYR A O 1
ATOM 6227 N N . LEU A 1 804 ? -13.152 6.801 27.080 1.00 87.00 804 LEU A N 1
ATOM 6228 C CA . LEU A 1 804 ? -11.803 7.224 26.744 1.00 87.00 804 LEU A CA 1
ATOM 6229 C C . LEU A 1 804 ? -11.381 6.634 25.400 1.00 87.00 804 LEU A C 1
ATOM 6231 O O . LEU A 1 804 ? -11.552 5.431 25.192 1.00 87.00 804 LEU A O 1
ATOM 6235 N N . PRO A 1 805 ? -10.738 7.437 24.537 1.00 81.50 805 PRO A N 1
ATOM 6236 C CA . PRO A 1 805 ? -10.114 6.930 23.320 1.00 81.50 805 PRO A CA 1
ATOM 6237 C C . PRO A 1 805 ? -8.923 5.995 23.604 1.00 81.50 805 PRO A C 1
ATOM 6239 O O . PRO A 1 805 ? -8.608 5.106 22.823 1.00 81.50 805 PRO A O 1
ATOM 6242 N N . THR A 1 806 ? -8.223 6.222 24.713 1.00 83.69 806 THR A N 1
ATOM 6243 C CA . THR A 1 806 ? -7.035 5.480 25.158 1.00 83.69 806 THR A CA 1
ATOM 6244 C C . THR A 1 806 ? -6.834 5.767 26.642 1.00 83.69 806 THR A C 1
ATOM 6246 O O . THR A 1 806 ? -7.171 6.851 27.132 1.00 83.69 806 THR A O 1
ATOM 6249 N N . VAL A 1 807 ? -6.234 4.829 27.376 1.00 87.00 807 VAL A N 1
ATOM 6250 C CA . VAL A 1 807 ? -5.871 5.037 28.788 1.00 87.00 807 VAL A CA 1
ATOM 6251 C C . VAL A 1 807 ? -4.860 6.187 28.931 1.00 87.00 807 VAL A C 1
ATOM 6253 O O . VAL A 1 807 ? -4.788 6.822 29.987 1.00 87.00 807 VAL A O 1
ATOM 6256 N N . ARG A 1 808 ? -4.121 6.514 27.859 1.00 81.06 808 ARG A N 1
ATOM 6257 C CA . ARG A 1 808 ? -3.127 7.597 27.793 1.00 81.06 808 ARG A CA 1
ATOM 6258 C C . ARG A 1 808 ? -3.710 9.012 27.722 1.00 81.06 808 ARG A C 1
ATOM 6260 O O . ARG A 1 808 ? -2.969 9.945 28.017 1.00 81.06 808 ARG A O 1
ATOM 6267 N N . ALA A 1 809 ? -4.990 9.191 27.385 1.00 75.00 809 ALA A N 1
ATOM 6268 C CA . ALA A 1 809 ? -5.589 10.522 27.188 1.00 75.00 809 ALA A CA 1
ATOM 6269 C C . ALA A 1 809 ? -5.843 11.292 28.504 1.00 75.00 809 ALA A C 1
ATOM 6271 O O . ALA A 1 809 ? -5.814 12.515 28.556 1.00 75.00 809 ALA A O 1
ATOM 6272 N N . LEU A 1 810 ? -6.008 10.575 29.615 1.00 72.56 810 LEU A N 1
ATOM 6273 C CA . LEU A 1 810 ? -6.479 11.117 30.895 1.00 72.56 810 LEU A CA 1
ATOM 6274 C C . LEU A 1 810 ? -5.507 11.989 31.749 1.00 72.56 810 LEU A C 1
ATOM 6276 O O . LEU A 1 810 ? -5.978 12.875 32.472 1.00 72.56 810 LEU A O 1
ATOM 6280 N N . PRO A 1 811 ? -4.170 11.782 31.765 1.00 58.94 811 PRO A N 1
ATOM 6281 C CA . PRO A 1 811 ? -3.276 12.455 32.713 1.00 58.94 811 PRO A CA 1
ATOM 6282 C C . PRO A 1 811 ? -3.061 13.955 32.451 1.00 58.94 811 PRO A C 1
ATOM 6284 O O . PRO A 1 811 ? -2.728 14.679 33.394 1.00 58.94 811 PRO A O 1
ATOM 6287 N N . ALA A 1 812 ? -3.230 14.426 31.212 1.00 54.34 812 ALA A N 1
ATOM 6288 C CA . ALA A 1 812 ? -3.027 15.830 30.836 1.00 54.34 812 ALA A CA 1
ATOM 6289 C C . ALA A 1 812 ? -4.121 16.761 31.387 1.00 54.34 812 ALA A C 1
ATOM 6291 O O . ALA A 1 812 ? -3.865 17.932 31.677 1.00 54.34 812 ALA A O 1
ATOM 6292 N N . GLU A 1 813 ? -5.326 16.228 31.568 1.00 54.44 813 GLU A N 1
ATOM 6293 C CA . GLU A 1 813 ? -6.534 17.033 31.737 1.00 54.44 813 GLU A CA 1
ATOM 6294 C C . GLU A 1 813 ? -7.009 17.147 33.182 1.00 54.44 813 GLU A C 1
ATOM 6296 O O . GLU A 1 813 ? -7.514 18.190 33.588 1.00 54.44 813 GLU A O 1
ATOM 6301 N N . ARG A 1 814 ? -6.774 16.120 34.012 1.00 61.97 814 ARG A N 1
ATOM 6302 C CA . ARG A 1 814 ? -7.161 16.127 35.439 1.00 61.97 814 ARG A CA 1
ATOM 6303 C C . ARG A 1 814 ? -6.440 17.181 36.290 1.00 61.97 814 ARG A C 1
ATOM 6305 O O . ARG A 1 814 ? -6.767 17.332 37.467 1.00 61.97 814 ARG A O 1
ATOM 6312 N N . ARG A 1 815 ? -5.427 17.858 35.738 1.00 54.75 815 ARG A N 1
ATOM 6313 C CA . ARG A 1 815 ? -4.571 18.832 36.437 1.00 54.75 815 ARG A CA 1
ATOM 6314 C C . ARG A 1 815 ? -4.840 20.290 36.052 1.00 54.75 815 ARG A C 1
ATOM 6316 O O . ARG A 1 815 ? -4.187 21.162 36.620 1.00 54.75 815 ARG A O 1
ATOM 6323 N N . ARG A 1 816 ? -5.752 20.565 35.112 1.00 61.06 816 ARG A N 1
ATOM 6324 C CA . ARG A 1 816 ? -6.038 21.934 34.656 1.00 61.06 816 ARG A CA 1
ATOM 6325 C C . ARG A 1 816 ? -7.247 22.513 35.407 1.00 61.06 816 ARG A C 1
ATOM 6327 O O . ARG A 1 816 ? -8.311 21.903 35.350 1.00 61.06 816 ARG A O 1
ATOM 6334 N N . PRO A 1 817 ? -7.113 23.646 36.121 1.00 58.28 817 PRO A N 1
ATOM 6335 C CA . PRO A 1 817 ? -8.261 24.329 36.709 1.00 58.28 817 PRO A CA 1
ATOM 6336 C C . PRO A 1 817 ? -9.152 24.919 35.605 1.00 58.28 817 PRO A C 1
ATOM 6338 O O . PRO A 1 817 ? -8.659 25.578 34.687 1.00 58.28 817 PRO A O 1
ATOM 6341 N N . THR A 1 818 ? -10.466 24.702 35.702 1.00 64.00 818 THR A N 1
ATOM 6342 C CA . THR A 1 818 ? -11.458 25.368 34.843 1.00 64.00 818 THR A CA 1
ATOM 6343 C C . THR A 1 818 ? -11.305 26.881 34.970 1.00 64.00 818 THR A C 1
ATOM 6345 O O . THR A 1 818 ? -11.269 27.403 36.086 1.00 64.00 818 THR A O 1
ATOM 6348 N N . SER A 1 819 ? -11.209 27.592 33.848 1.00 60.16 819 SER A N 1
ATOM 6349 C CA . SER A 1 819 ? -11.163 29.059 33.837 1.00 60.16 819 SER A CA 1
ATOM 6350 C C . SER A 1 819 ? -12.442 29.605 33.203 1.00 60.16 819 SER A C 1
ATOM 6352 O O . SER A 1 819 ? -12.980 28.975 32.295 1.00 60.16 819 SER A O 1
ATOM 6354 N N . PRO A 1 820 ? -12.945 30.768 33.644 1.00 58.94 820 PRO A N 1
ATOM 6355 C CA . PRO A 1 820 ? -14.078 31.399 32.983 1.00 58.94 820 PRO A CA 1
ATOM 6356 C C . PRO A 1 820 ? -13.676 31.777 31.554 1.00 58.94 820 PRO A C 1
ATOM 6358 O O . PRO A 1 820 ? -12.696 32.493 31.349 1.00 58.94 820 PRO A O 1
ATOM 6361 N N . GLY A 1 821 ? -14.420 31.303 30.557 1.00 63.41 821 GLY A N 1
ATOM 6362 C CA . GLY A 1 821 ? -14.145 31.634 29.164 1.00 63.41 821 GLY A CA 1
ATOM 6363 C C . GLY A 1 821 ? -15.383 31.625 28.283 1.00 63.41 821 GLY A C 1
ATOM 6364 O O . GLY A 1 821 ? -16.486 31.312 28.726 1.00 63.41 821 GLY A O 1
ATOM 6365 N N . ARG A 1 822 ? -15.190 32.058 27.035 1.00 83.69 822 ARG A N 1
ATOM 6366 C CA . ARG A 1 822 ? -16.265 32.298 26.067 1.00 83.69 822 ARG A CA 1
ATOM 6367 C C . ARG A 1 822 ? -16.823 30.989 25.520 1.00 83.69 822 ARG A C 1
ATOM 6369 O O . ARG A 1 822 ? -16.058 30.062 25.238 1.00 83.69 822 ARG A O 1
ATOM 6376 N N . ALA A 1 823 ? -18.142 30.950 25.352 1.00 91.56 823 ALA A N 1
ATOM 6377 C CA . ALA A 1 823 ? -18.822 29.871 24.655 1.00 91.56 823 ALA A CA 1
ATOM 6378 C C . ALA A 1 823 ? -19.021 30.214 23.166 1.00 91.56 823 ALA A C 1
ATOM 6380 O O . ALA A 1 823 ? -19.230 31.377 22.812 1.00 91.56 823 ALA A O 1
ATOM 6381 N N . LEU A 1 824 ? -18.978 29.203 22.304 1.00 94.31 824 LEU A N 1
ATOM 6382 C CA . LEU A 1 824 ? -19.324 29.281 20.889 1.00 94.31 824 LEU A CA 1
ATOM 6383 C C . LEU A 1 824 ? -20.446 28.285 20.606 1.00 94.31 824 LEU A C 1
ATOM 6385 O O . LEU A 1 824 ? -20.318 27.101 20.906 1.00 94.31 824 LEU A O 1
ATOM 6389 N N . VAL A 1 825 ? -21.533 28.759 20.013 1.00 95.25 825 VAL A N 1
ATOM 6390 C CA . VAL A 1 825 ? -22.659 27.929 19.587 1.00 95.25 825 VAL A CA 1
ATOM 6391 C C . VAL A 1 825 ? -22.740 27.995 18.071 1.00 95.25 825 VAL A C 1
ATOM 6393 O O . VAL A 1 825 ? -22.914 29.069 17.501 1.00 95.25 825 VAL A O 1
ATOM 6396 N N . VAL A 1 826 ? -22.601 26.847 17.422 1.00 95.31 826 VAL A N 1
ATOM 6397 C CA . VAL A 1 826 ? -22.696 26.681 15.974 1.00 95.31 826 VAL A CA 1
ATOM 6398 C C . VAL A 1 826 ? -23.994 25.945 15.686 1.00 95.31 826 VAL A C 1
ATOM 6400 O O . VAL A 1 826 ? -24.127 24.776 16.035 1.00 95.31 826 VAL A O 1
ATOM 6403 N N . ALA A 1 827 ? -24.955 26.627 15.070 1.00 94.44 827 ALA A N 1
ATOM 6404 C CA . ALA A 1 827 ? -26.286 26.084 14.834 1.00 94.44 827 ALA A CA 1
ATOM 6405 C C . ALA A 1 827 ? -26.652 26.126 13.347 1.00 94.44 827 ALA A C 1
ATOM 6407 O O . ALA A 1 827 ? -26.748 27.191 12.734 1.00 94.44 827 ALA A O 1
ATOM 6408 N N . MET A 1 828 ? -26.896 24.948 12.779 1.00 93.56 828 MET A N 1
ATOM 6409 C CA . MET A 1 828 ? -27.250 24.735 11.378 1.00 93.56 828 MET A CA 1
ATOM 6410 C C . MET A 1 828 ? -28.670 24.178 11.281 1.00 93.56 828 MET A C 1
ATOM 6412 O O . MET A 1 828 ? -28.880 22.976 11.150 1.00 93.56 828 MET A O 1
ATOM 6416 N N . SER A 1 829 ? -29.667 25.062 11.314 1.00 89.50 829 SER A N 1
ATOM 6417 C CA . SER A 1 829 ? -31.074 24.663 11.142 1.00 89.50 829 SER A CA 1
ATOM 6418 C C . SER A 1 829 ? -31.415 24.326 9.687 1.00 89.50 829 SER A C 1
ATOM 6420 O O . SER A 1 829 ? -32.371 23.592 9.407 1.00 89.50 829 SER A O 1
ATOM 6422 N N . ARG A 1 830 ? -30.642 24.891 8.750 1.00 89.88 830 ARG A N 1
ATOM 6423 C CA . ARG A 1 830 ? -30.723 24.631 7.312 1.00 89.88 830 ARG A CA 1
ATOM 6424 C C . ARG A 1 830 ? -29.336 24.324 6.762 1.00 89.88 830 ARG A C 1
ATOM 6426 O O . ARG A 1 830 ? -28.450 25.172 6.798 1.00 89.88 830 ARG A O 1
ATOM 6433 N N . THR A 1 831 ? -29.192 23.148 6.166 1.00 88.31 831 THR A N 1
ATOM 6434 C CA . THR A 1 831 ? -27.977 22.720 5.468 1.00 88.31 831 THR A CA 1
ATOM 6435 C C . THR A 1 831 ? -28.361 22.276 4.061 1.00 88.31 831 THR A C 1
ATOM 6437 O O . THR A 1 831 ? -29.331 21.540 3.883 1.00 88.31 831 THR A O 1
ATOM 6440 N N . SER A 1 832 ? -27.624 22.737 3.049 1.00 84.56 832 SER A N 1
ATOM 6441 C CA . SER A 1 832 ? -27.911 22.394 1.651 1.00 84.56 832 SER A CA 1
ATOM 6442 C C . SER A 1 832 ? -27.867 20.875 1.435 1.00 84.56 832 SER A C 1
ATOM 6444 O O . SER A 1 832 ? -26.919 20.216 1.857 1.00 84.56 832 SER A O 1
ATOM 6446 N N . GLY A 1 833 ? -28.899 20.317 0.795 1.00 82.50 833 GLY A N 1
ATOM 6447 C CA . GLY A 1 833 ? -28.998 18.880 0.507 1.00 82.50 833 GLY A CA 1
ATOM 6448 C C . GLY A 1 833 ? -29.298 17.974 1.710 1.00 82.50 833 GLY A C 1
ATOM 6449 O O . GLY A 1 833 ? -29.312 16.759 1.540 1.00 82.50 833 GLY A O 1
ATOM 6450 N N . GLN A 1 834 ? -29.553 18.531 2.898 1.00 84.75 834 GLN A N 1
ATOM 6451 C CA . GLN A 1 834 ? -29.880 17.782 4.117 1.00 84.75 834 GLN A CA 1
ATOM 6452 C C . GLN A 1 834 ? -31.276 18.145 4.645 1.00 84.75 834 GLN A C 1
ATOM 6454 O O . GLN A 1 834 ? -31.854 19.171 4.280 1.00 84.75 834 GLN A O 1
ATOM 6459 N N . ALA A 1 835 ? -31.825 17.306 5.528 1.00 83.62 835 ALA A N 1
ATOM 6460 C CA . ALA A 1 835 ? -33.091 17.585 6.209 1.00 83.62 835 ALA A CA 1
ATOM 6461 C C . ALA A 1 835 ? -32.984 18.812 7.141 1.00 83.62 835 ALA A C 1
ATOM 6463 O O . ALA A 1 835 ? -31.915 19.099 7.676 1.00 83.62 835 ALA A O 1
ATOM 6464 N N . SER A 1 836 ? -34.085 19.537 7.363 1.00 86.31 836 SER A N 1
ATOM 6465 C CA . SER A 1 836 ? -34.088 20.674 8.300 1.00 86.31 836 SER A CA 1
ATOM 6466 C C . SER A 1 836 ? -34.036 20.196 9.756 1.00 86.31 836 SER A C 1
ATOM 6468 O O . SER A 1 836 ? -34.699 19.217 10.092 1.00 86.31 836 SER A O 1
ATOM 6470 N N . LEU A 1 837 ? -33.271 20.907 10.591 1.00 85.81 837 LEU A N 1
ATOM 6471 C CA . LEU A 1 837 ? -33.126 20.678 12.036 1.00 85.81 837 LEU A CA 1
ATOM 6472 C C . LEU A 1 837 ? -33.698 21.882 12.809 1.00 85.81 837 LEU A C 1
ATOM 6474 O O . LEU A 1 837 ? -32.953 22.805 13.161 1.00 85.81 837 LEU A O 1
ATOM 6478 N N . PRO A 1 838 ? -35.028 21.983 12.990 1.00 82.12 838 PRO A N 1
ATOM 6479 C CA . PRO A 1 838 ? -35.626 23.066 13.773 1.00 82.12 838 PRO A CA 1
ATOM 6480 C C . PRO A 1 838 ? -35.133 23.097 15.233 1.00 82.12 838 PRO A C 1
ATOM 6482 O O . PRO A 1 838 ? -34.995 24.189 15.794 1.00 82.12 838 PRO A O 1
ATOM 6485 N N . GLY A 1 839 ? -34.809 21.940 15.817 1.00 84.31 839 GLY A N 1
ATOM 6486 C CA . GLY A 1 839 ? -34.222 21.780 17.149 1.00 84.31 839 GLY A CA 1
ATOM 6487 C C . GLY A 1 839 ? -32.915 22.550 17.310 1.00 84.31 839 GLY A C 1
ATOM 6488 O O . GLY A 1 839 ? -32.752 23.252 18.304 1.00 84.31 839 GLY A O 1
ATOM 6489 N N . ALA A 1 840 ? -32.074 22.607 16.271 1.00 87.38 840 ALA A N 1
ATOM 6490 C CA . ALA A 1 840 ? -30.824 23.371 16.299 1.00 87.38 840 ALA A CA 1
ATOM 6491 C C . ALA A 1 840 ? -31.017 24.876 16.583 1.00 87.38 840 ALA A C 1
ATOM 6493 O O . ALA A 1 840 ? -30.185 25.505 17.240 1.00 87.38 840 ALA A O 1
ATOM 6494 N N . ALA A 1 841 ? -32.116 25.482 16.107 1.00 85.94 841 ALA A N 1
ATOM 6495 C CA . ALA A 1 841 ? -32.436 26.873 16.451 1.00 85.94 841 ALA A CA 1
ATOM 6496 C C . ALA A 1 841 ? -32.928 27.001 17.900 1.00 85.94 841 ALA A C 1
ATOM 6498 O O . ALA A 1 841 ? -32.647 28.001 18.563 1.00 85.94 841 ALA A O 1
ATOM 6499 N N . SER A 1 842 ? -33.677 26.006 18.382 1.00 85.38 842 SER A N 1
ATOM 6500 C CA . SER A 1 842 ? -34.149 25.947 19.766 1.00 85.38 842 SER A CA 1
ATOM 6501 C C . SER A 1 842 ? -32.973 25.834 20.738 1.00 85.38 842 SER A C 1
ATOM 6503 O O . SER A 1 842 ? -32.858 26.656 21.645 1.00 85.38 842 SER A O 1
ATOM 6505 N N . GLU A 1 843 ? -32.042 24.912 20.475 1.00 88.69 843 GLU A N 1
ATOM 6506 C CA . GLU A 1 843 ? -30.807 24.731 21.243 1.00 88.69 843 GLU A CA 1
ATOM 6507 C C . GLU A 1 843 ? -30.018 26.039 21.322 1.00 88.69 843 GLU A C 1
ATOM 6509 O O . GLU A 1 843 ? -29.718 26.517 22.417 1.00 88.69 843 GLU A O 1
ATOM 6514 N N . ALA A 1 844 ? -29.770 26.698 20.185 1.00 89.69 844 ALA A N 1
ATOM 6515 C CA . ALA A 1 844 ? -29.029 27.956 20.176 1.00 89.69 844 ALA A CA 1
ATOM 6516 C C . ALA A 1 844 ? -29.678 29.051 21.039 1.00 89.69 844 ALA A C 1
ATOM 6518 O O . ALA A 1 844 ? -28.983 29.745 21.785 1.00 89.69 844 ALA A O 1
ATOM 6519 N N . ASN A 1 845 ? -31.007 29.175 20.970 1.00 87.75 845 ASN A N 1
ATOM 6520 C CA . ASN A 1 845 ? -31.775 30.157 21.734 1.00 87.75 845 ASN A CA 1
ATOM 6521 C C . ASN A 1 845 ? -31.831 29.853 23.238 1.00 87.75 845 ASN A C 1
ATOM 6523 O O . ASN A 1 845 ? -31.937 30.787 24.040 1.00 87.75 845 ASN A O 1
ATOM 6527 N N . SER A 1 846 ? -31.822 28.579 23.630 1.00 86.81 846 SER A N 1
ATOM 6528 C CA . SER A 1 846 ? -31.759 28.173 25.038 1.00 86.81 846 SER A CA 1
ATOM 6529 C C . SER A 1 846 ? -30.357 28.397 25.600 1.00 86.81 846 SER A C 1
ATOM 6531 O O . SER A 1 846 ? -30.191 29.071 26.621 1.00 86.81 846 SER A O 1
ATOM 6533 N N . LEU A 1 847 ? -29.324 27.941 24.886 1.00 88.75 847 LEU A N 1
ATOM 6534 C CA . LEU A 1 847 ? -27.931 28.052 25.317 1.00 88.75 847 LEU A CA 1
ATOM 6535 C C . LEU A 1 847 ? -27.470 29.509 25.436 1.00 88.75 847 LEU A C 1
ATOM 6537 O O . LEU A 1 847 ? -26.734 29.829 26.367 1.00 88.75 847 LEU A O 1
ATOM 6541 N N . SER A 1 848 ? -27.937 30.415 24.570 1.00 87.12 848 SER A N 1
ATOM 6542 C CA . SER A 1 848 ? -27.605 31.845 24.668 1.00 87.12 848 SER A CA 1
ATOM 6543 C C . SER A 1 848 ? -28.143 32.521 25.937 1.00 87.12 848 SER A C 1
ATOM 6545 O O . SER A 1 848 ? -27.697 33.614 26.278 1.00 87.12 848 SER A O 1
ATOM 6547 N N . ARG A 1 849 ? -29.121 31.913 26.629 1.00 87.62 849 ARG A N 1
ATOM 6548 C CA . ARG A 1 849 ? -29.641 32.406 27.921 1.00 87.62 849 ARG A CA 1
ATOM 6549 C C . ARG A 1 849 ? -28.852 31.861 29.108 1.00 87.62 849 ARG A C 1
ATOM 6551 O O . ARG A 1 849 ? -28.785 32.520 30.140 1.00 87.62 849 ARG A O 1
ATOM 6558 N N . LEU A 1 850 ? -28.294 30.661 28.962 1.00 87.12 850 LEU A N 1
ATOM 6559 C CA . LEU A 1 850 ? -27.555 29.956 30.010 1.00 87.12 850 LEU A CA 1
ATOM 6560 C C . LEU A 1 850 ? -26.062 30.304 30.002 1.00 87.12 850 LEU A C 1
ATOM 6562 O O . LEU A 1 850 ? -25.413 30.270 31.046 1.00 87.12 850 LEU A O 1
ATOM 6566 N N . LEU A 1 851 ? -25.514 30.644 28.834 1.00 86.50 851 LEU A N 1
ATOM 6567 C CA . LEU A 1 851 ? -24.093 30.892 28.619 1.00 86.50 851 LEU A CA 1
ATOM 6568 C C . LEU A 1 851 ? -23.856 32.251 27.957 1.00 86.50 851 LEU A C 1
ATOM 6570 O O . LEU A 1 851 ? -24.607 32.687 27.088 1.00 86.50 851 LEU A O 1
ATOM 6574 N N . SER A 1 852 ? -22.728 32.880 28.292 1.00 85.69 852 SER A N 1
ATOM 6575 C CA . SER A 1 852 ? -22.203 34.013 27.522 1.00 85.69 852 SER A CA 1
ATOM 6576 C C . SER A 1 852 ? -21.552 33.491 26.236 1.00 85.69 852 SER A C 1
ATOM 6578 O O . SER A 1 852 ? -20.359 33.165 26.210 1.00 85.69 852 SER A O 1
ATOM 6580 N N . ALA A 1 853 ? -22.374 33.328 25.195 1.00 88.94 853 ALA A N 1
ATOM 6581 C CA . ALA A 1 853 ? -22.008 32.651 23.956 1.00 88.94 853 ALA A CA 1
ATOM 6582 C C . ALA A 1 853 ? -22.009 33.574 22.730 1.00 88.94 853 ALA A C 1
ATOM 6584 O O . ALA A 1 853 ? -22.891 34.412 22.556 1.00 88.94 853 ALA A O 1
ATOM 6585 N N . THR A 1 854 ? -21.040 33.365 21.838 1.00 92.81 854 THR A N 1
ATOM 6586 C CA . THR A 1 854 ? -21.135 33.814 20.443 1.00 92.81 854 THR A CA 1
ATOM 6587 C C . THR A 1 854 ? -21.929 32.769 19.669 1.00 92.81 854 THR A C 1
ATOM 6589 O O . THR A 1 854 ? -21.606 31.587 19.754 1.00 92.81 854 THR A O 1
ATOM 6592 N N . VAL A 1 855 ? -22.956 33.183 18.930 1.00 94.75 855 VAL A N 1
ATOM 6593 C CA . VAL A 1 855 ? -23.796 32.272 18.140 1.00 94.75 855 VAL A CA 1
ATOM 6594 C C . VAL A 1 855 ? -23.504 32.488 16.660 1.00 94.75 855 VAL A C 1
ATOM 6596 O O . VAL A 1 855 ? -23.641 33.604 16.165 1.00 94.75 855 VAL A O 1
ATOM 6599 N N . LEU A 1 856 ? -23.111 31.423 15.965 1.00 95.50 856 LEU A N 1
ATOM 6600 C CA . LEU A 1 856 ? -23.010 31.368 14.511 1.00 95.50 856 LEU A CA 1
ATOM 6601 C C . LEU A 1 856 ? -24.189 30.544 13.992 1.00 95.50 856 LEU A C 1
ATOM 6603 O O . LEU A 1 856 ? -24.251 29.334 14.222 1.00 95.50 856 LEU A O 1
ATOM 6607 N N . HIS A 1 857 ? -25.138 31.199 13.323 1.00 95.25 857 HIS A N 1
ATOM 6608 C CA . HIS A 1 857 ? -26.349 30.553 12.810 1.00 95.25 857 HIS A CA 1
ATOM 6609 C C . HIS A 1 857 ? -26.354 30.504 11.283 1.00 95.25 857 HIS A C 1
ATOM 6611 O O . HIS A 1 857 ? -26.127 31.529 10.639 1.00 95.25 857 HIS A O 1
ATOM 6617 N N . ASN A 1 858 ? -26.642 29.326 10.718 1.00 93.94 858 ASN A N 1
ATOM 6618 C CA . ASN A 1 858 ? -26.752 29.072 9.276 1.00 93.94 858 ASN A CA 1
ATOM 6619 C C . ASN A 1 858 ? -25.624 29.745 8.474 1.00 93.94 858 ASN A C 1
ATOM 6621 O O . ASN A 1 858 ? -24.475 29.350 8.606 1.00 93.94 858 ASN A O 1
ATOM 6625 N N . GLU A 1 859 ? -25.926 30.778 7.681 1.00 94.81 859 GLU A N 1
ATOM 6626 C CA . GLU A 1 859 ? -24.999 31.448 6.762 1.00 94.81 859 GLU A CA 1
ATOM 6627 C C . GLU A 1 859 ? -23.749 32.033 7.457 1.00 94.81 859 GLU A C 1
ATOM 6629 O O . GLU A 1 859 ? -22.722 32.241 6.816 1.00 94.81 859 GLU A O 1
ATOM 6634 N N . GLN A 1 860 ? -23.808 32.265 8.774 1.00 94.69 860 GLN A N 1
ATOM 6635 C CA . GLN A 1 860 ? -22.676 32.734 9.586 1.00 94.69 860 GLN A CA 1
ATOM 6636 C C . GLN A 1 860 ? -21.746 31.606 10.054 1.00 94.69 860 GLN A C 1
ATOM 6638 O O . GLN A 1 860 ? -20.595 31.856 10.408 1.00 94.69 860 GLN A O 1
ATOM 6643 N N . ALA A 1 861 ? -22.241 30.371 10.102 1.00 94.81 861 ALA A N 1
ATOM 6644 C CA . ALA A 1 861 ? -21.484 29.202 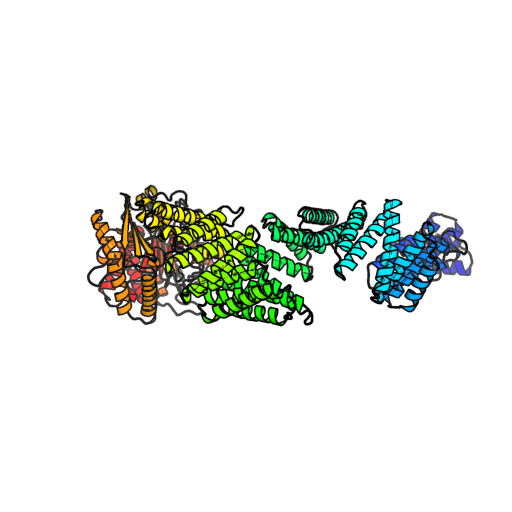10.521 1.00 94.81 861 ALA A CA 1
ATOM 6645 C C . ALA A 1 861 ? -20.673 28.661 9.340 1.00 94.81 861 ALA A C 1
ATOM 6647 O O . ALA A 1 861 ? -21.001 27.619 8.777 1.00 94.81 861 ALA A O 1
ATOM 6648 N N . THR A 1 862 ? -19.627 29.389 8.946 1.00 95.69 862 THR A N 1
ATOM 6649 C CA . THR A 1 862 ? -18.664 28.939 7.933 1.00 95.69 862 THR A CA 1
ATOM 6650 C C . THR A 1 862 ? -17.479 28.217 8.567 1.00 95.69 862 THR A C 1
ATOM 6652 O O . THR A 1 862 ? -17.141 28.454 9.733 1.00 95.69 862 THR A O 1
ATOM 6655 N N . ARG A 1 863 ? -16.806 27.353 7.798 1.00 94.62 863 ARG A N 1
ATOM 6656 C CA . ARG A 1 863 ? -15.604 26.634 8.253 1.00 94.62 863 ARG A CA 1
ATOM 6657 C C . ARG A 1 863 ? -14.532 27.590 8.775 1.00 94.62 863 ARG A C 1
ATOM 6659 O O . ARG A 1 863 ? -13.962 27.356 9.837 1.00 94.62 863 ARG A O 1
ATOM 6666 N N . GLU A 1 864 ? -14.289 28.687 8.063 1.00 94.62 864 GLU A N 1
ATOM 6667 C CA . GLU A 1 864 ? -13.312 29.708 8.457 1.00 94.62 864 GLU A CA 1
ATOM 6668 C C . GLU A 1 864 ? -13.683 30.408 9.775 1.00 94.62 864 GLU A C 1
ATOM 6670 O O . GLU A 1 864 ? -12.830 30.560 10.656 1.00 94.62 864 GLU A O 1
ATOM 6675 N N . ALA A 1 865 ? -14.956 30.790 9.944 1.00 94.94 865 ALA A N 1
ATOM 6676 C CA . ALA A 1 865 ? -15.433 31.459 11.154 1.00 94.94 865 ALA A CA 1
ATOM 6677 C C . ALA A 1 865 ? -15.293 30.562 12.393 1.00 94.94 865 ALA A C 1
ATOM 6679 O O . ALA A 1 865 ? -14.827 31.016 13.442 1.00 94.94 865 ALA A O 1
ATOM 6680 N N . VAL A 1 866 ? -15.630 29.274 12.262 1.00 94.50 866 VAL A N 1
ATOM 6681 C CA . VAL A 1 866 ? -15.470 28.288 13.339 1.00 94.50 866 VAL A CA 1
ATOM 6682 C C . VAL A 1 866 ? -13.991 28.100 13.691 1.00 94.50 866 VAL A C 1
ATOM 6684 O O . VAL A 1 866 ? -13.627 28.209 14.863 1.00 94.50 866 VAL A O 1
ATOM 6687 N N . LEU A 1 867 ? -13.122 27.887 12.696 1.00 93.06 867 LEU A N 1
ATOM 6688 C CA . LEU A 1 867 ? -11.681 27.695 12.916 1.00 93.06 867 LEU A CA 1
ATOM 6689 C C . LEU A 1 867 ? -11.006 28.917 13.548 1.00 93.06 867 LEU A C 1
ATOM 6691 O O . LEU A 1 867 ? -10.112 28.763 14.378 1.00 93.06 867 LEU A O 1
ATOM 6695 N N . THR A 1 868 ? -11.464 30.123 13.215 1.00 92.44 868 THR A N 1
ATOM 6696 C CA . THR A 1 868 ? -10.944 31.369 13.793 1.00 92.44 868 THR A CA 1
ATOM 6697 C C . THR A 1 868 ? -11.368 31.546 15.253 1.00 92.44 868 THR A C 1
ATOM 6699 O O . THR A 1 868 ? -10.594 32.046 16.069 1.00 92.44 868 THR A O 1
ATOM 6702 N N . ALA A 1 869 ? -12.579 31.118 15.617 1.00 91.06 869 ALA A N 1
ATOM 6703 C CA . ALA A 1 869 ? -13.088 31.243 16.982 1.00 91.06 869 ALA A CA 1
ATOM 6704 C C . ALA A 1 869 ? -12.545 30.162 17.940 1.00 91.06 869 ALA A C 1
ATOM 6706 O O . ALA A 1 869 ? -12.388 30.429 19.141 1.00 91.06 869 ALA A O 1
ATOM 6707 N N . LEU A 1 870 ? -12.229 28.965 17.424 1.00 88.69 870 LEU A N 1
ATOM 6708 C CA . LEU A 1 870 ? -11.823 27.786 18.203 1.00 88.69 870 LEU A CA 1
ATOM 6709 C C . LEU A 1 870 ? -10.700 28.047 19.229 1.00 88.69 870 LEU A C 1
ATOM 6711 O O . LEU A 1 870 ? -10.912 27.717 20.396 1.00 88.69 870 LEU A O 1
ATOM 6715 N N . PRO A 1 871 ? -9.558 28.684 18.886 1.00 87.06 871 PRO A N 1
ATOM 6716 C CA . PRO A 1 871 ? -8.452 28.880 19.832 1.00 87.06 871 PRO A CA 1
ATOM 6717 C C . PRO A 1 871 ? -8.800 29.704 21.080 1.00 87.06 871 PRO A C 1
ATOM 6719 O O . PRO A 1 871 ? -8.104 29.619 22.087 1.00 87.06 871 PRO A O 1
ATOM 6722 N N . SER A 1 872 ? -9.856 30.522 21.018 1.00 85.69 872 SER A N 1
ATOM 6723 C CA . SER A 1 872 ? -10.294 31.402 22.114 1.00 85.69 872 SER A CA 1
ATOM 6724 C C . SER A 1 872 ? -11.523 30.887 22.875 1.00 85.69 872 SER A C 1
ATOM 6726 O O . SER A 1 872 ? -12.004 31.541 23.805 1.00 85.69 872 SER A O 1
ATOM 6728 N N . THR A 1 873 ? -12.047 29.728 22.474 1.00 89.19 873 THR A N 1
ATOM 6729 C CA . THR A 1 873 ? -13.303 29.163 22.971 1.00 89.19 873 THR A CA 1
ATOM 6730 C C . THR A 1 873 ? -13.039 28.143 24.077 1.00 89.19 873 THR A C 1
ATOM 6732 O O . THR A 1 873 ? -12.237 27.230 23.905 1.00 89.19 873 THR A O 1
ATOM 6735 N N . ARG A 1 874 ? -13.751 28.261 25.207 1.00 89.56 874 ARG A N 1
ATOM 6736 C CA . ARG A 1 874 ? -13.716 27.260 26.292 1.00 89.56 874 ARG A CA 1
ATOM 6737 C C . ARG A 1 874 ? -14.817 26.217 26.172 1.00 89.56 874 ARG A C 1
ATOM 6739 O O . ARG A 1 874 ? -14.594 25.058 26.510 1.00 89.56 874 ARG A O 1
ATOM 6746 N N . ILE A 1 875 ? -15.994 26.632 25.711 1.00 92.56 875 ILE A N 1
ATOM 6747 C CA . ILE A 1 875 ? -17.156 25.760 25.534 1.00 92.56 875 ILE A CA 1
ATOM 6748 C C . ILE A 1 875 ? -17.626 25.884 24.094 1.00 92.56 875 ILE A C 1
ATOM 6750 O O . ILE A 1 875 ? -17.953 26.985 23.666 1.00 92.56 875 ILE A O 1
ATOM 6754 N N . ILE A 1 876 ? -17.690 24.784 23.355 1.00 94.19 876 ILE A N 1
ATOM 6755 C CA . ILE A 1 876 ? -18.273 24.762 22.014 1.00 94.19 876 ILE A CA 1
ATOM 6756 C C . ILE A 1 876 ? -19.494 23.852 21.980 1.00 94.19 876 ILE A C 1
ATOM 6758 O O . ILE A 1 876 ? -19.507 22.795 22.608 1.00 94.19 876 ILE A O 1
ATOM 6762 N N . HIS A 1 877 ? -20.516 24.266 21.246 1.00 94.69 877 HIS A N 1
ATOM 6763 C CA . HIS A 1 877 ? -21.705 23.477 20.977 1.00 94.69 877 HIS A CA 1
ATOM 6764 C C . HIS A 1 877 ? -21.965 23.461 19.473 1.00 94.69 877 HIS A C 1
ATOM 6766 O O . HIS A 1 877 ? -22.062 24.524 18.862 1.00 94.69 877 HIS A O 1
ATOM 6772 N N . PHE A 1 878 ? -22.084 22.274 18.888 1.00 93.94 878 PHE A N 1
ATOM 6773 C CA . PHE A 1 878 ? -22.496 22.082 17.501 1.00 93.94 878 PHE A CA 1
ATOM 6774 C C . PHE A 1 878 ? -23.887 21.466 17.472 1.00 93.94 878 PHE A C 1
ATOM 6776 O O . PHE A 1 878 ? -24.029 20.322 17.882 1.00 93.94 878 PHE A O 1
ATOM 6783 N N . ALA A 1 879 ? -24.864 22.193 16.937 1.00 92.50 879 ALA A N 1
ATOM 6784 C CA . ALA A 1 879 ? -26.173 21.676 16.556 1.00 92.50 879 ALA A CA 1
ATOM 6785 C C . ALA A 1 879 ? -26.253 21.645 15.026 1.00 92.50 879 ALA A C 1
ATOM 6787 O O . ALA A 1 879 ? -26.630 22.631 14.381 1.00 92.50 879 ALA A O 1
ATOM 6788 N N . CYS A 1 880 ? -25.788 20.551 14.426 1.00 90.25 880 CYS A N 1
ATOM 6789 C CA . CYS A 1 880 ? -25.691 20.406 12.975 1.00 90.25 880 CYS A CA 1
ATOM 6790 C C . CYS A 1 880 ? -25.735 18.938 12.533 1.00 90.25 880 CYS A C 1
ATOM 6792 O O . CYS A 1 880 ? -25.664 18.014 13.340 1.00 90.25 880 CYS A O 1
ATOM 6794 N N . HIS A 1 881 ? -25.828 18.704 11.222 1.00 87.56 881 HIS A N 1
ATOM 6795 C CA . HIS A 1 881 ? -25.649 17.353 10.689 1.00 87.56 881 HIS A CA 1
ATOM 6796 C C . HIS A 1 881 ? -24.204 16.897 10.864 1.00 87.56 881 HIS A C 1
ATOM 6798 O O . HIS A 1 881 ? -23.267 17.654 10.602 1.00 87.56 881 HIS A O 1
ATOM 6804 N N . ALA A 1 882 ? -24.032 15.627 11.213 1.00 86.06 882 ALA A N 1
ATOM 6805 C CA . ALA A 1 882 ? -22.760 14.934 11.121 1.00 86.06 882 ALA A CA 1
ATOM 6806 C C . ALA A 1 882 ? -22.895 13.701 10.229 1.00 86.06 882 ALA A C 1
ATOM 6808 O O . ALA A 1 882 ? -23.966 13.102 10.121 1.00 86.06 882 ALA A O 1
ATOM 6809 N N . GLN A 1 883 ? -21.794 13.340 9.582 1.00 83.19 883 GLN A N 1
ATOM 6810 C CA . GLN A 1 883 ? -21.662 12.106 8.823 1.00 83.19 883 GLN A CA 1
ATOM 6811 C C . GLN A 1 883 ? -20.326 11.465 9.176 1.00 83.19 883 GLN A C 1
ATOM 6813 O O . GLN A 1 883 ? -19.271 12.038 8.895 1.00 83.19 883 GLN A O 1
ATOM 6818 N N . ALA A 1 884 ? -20.380 10.282 9.779 1.00 75.25 884 ALA A N 1
ATOM 6819 C CA . ALA A 1 884 ? -19.204 9.451 9.962 1.00 75.25 884 ALA A CA 1
ATOM 6820 C C . ALA A 1 884 ? -18.736 8.915 8.603 1.00 75.25 884 ALA A C 1
ATOM 6822 O O . ALA A 1 884 ? -19.536 8.408 7.811 1.00 75.25 884 ALA A O 1
ATOM 6823 N N . ASP A 1 885 ? -17.441 9.046 8.325 1.00 72.12 885 ASP A N 1
ATOM 6824 C CA . ASP A 1 885 ? -16.805 8.301 7.247 1.00 72.12 885 ASP A CA 1
ATOM 6825 C C . ASP A 1 885 ? -16.279 7.003 7.843 1.00 72.12 885 ASP A C 1
ATOM 6827 O O . ASP A 1 885 ? -15.408 6.977 8.711 1.00 72.12 885 ASP A O 1
ATOM 6831 N N . THR A 1 886 ? -16.892 5.915 7.407 1.00 64.56 886 THR A N 1
ATOM 6832 C CA . THR A 1 886 ? -16.673 4.601 7.982 1.00 64.56 886 THR A CA 1
ATOM 6833 C C . THR A 1 886 ? -15.317 4.040 7.581 1.00 64.56 886 THR A C 1
ATOM 6835 O O . THR A 1 886 ? -14.717 3.342 8.383 1.00 64.56 886 THR A O 1
ATOM 6838 N N . ARG A 1 887 ? -14.791 4.384 6.397 1.00 63.12 887 ARG A N 1
ATOM 6839 C CA . ARG A 1 887 ? -13.493 3.894 5.900 1.00 63.12 887 ARG A CA 1
ATOM 6840 C C . ARG A 1 887 ? -12.329 4.740 6.393 1.00 63.12 887 ARG A C 1
ATOM 6842 O O . ARG A 1 887 ? -11.272 4.192 6.688 1.00 63.12 887 ARG A O 1
ATOM 6849 N N . GLU A 1 888 ? -12.531 6.050 6.464 1.00 69.31 888 GLU A N 1
ATOM 6850 C CA . GLU A 1 888 ? -11.530 7.019 6.904 1.00 69.31 888 GLU A CA 1
ATOM 6851 C C . GLU A 1 888 ? -12.121 7.898 8.014 1.00 69.31 888 GLU A C 1
ATOM 6853 O O . GLU A 1 888 ? -12.605 8.997 7.729 1.00 69.31 888 GLU A O 1
ATOM 6858 N N . PRO A 1 889 ? -12.095 7.463 9.288 1.00 73.19 889 PRO A N 1
ATOM 6859 C CA . PRO A 1 889 ? -12.732 8.179 10.395 1.00 73.19 889 PRO A CA 1
ATOM 6860 C C . PRO A 1 889 ? -12.380 9.668 10.480 1.00 73.19 889 PRO A C 1
ATOM 6862 O O . PRO A 1 889 ? -13.228 10.486 10.849 1.00 73.19 889 PRO A O 1
ATOM 6865 N N . THR A 1 890 ? -11.176 10.069 10.064 1.00 75.88 890 THR A N 1
ATOM 6866 C CA . THR A 1 890 ? -10.781 11.486 10.064 1.00 75.88 890 THR A CA 1
ATOM 6867 C C . THR A 1 890 ? -11.385 12.333 8.945 1.00 75.88 890 THR A C 1
ATOM 6869 O O . THR A 1 890 ? -11.298 13.560 9.007 1.00 75.88 890 THR A O 1
ATOM 6872 N N . ARG A 1 891 ? -12.012 11.716 7.939 1.00 78.75 891 ARG A N 1
ATOM 6873 C CA . ARG A 1 891 ? -12.813 12.388 6.902 1.00 78.75 891 ARG A CA 1
ATOM 6874 C C . ARG A 1 891 ? -14.276 12.553 7.288 1.00 78.75 891 ARG A C 1
ATOM 6876 O O . ARG A 1 891 ? -15.030 13.139 6.505 1.00 78.75 891 ARG A O 1
ATOM 6883 N N . SER A 1 892 ? -14.665 12.079 8.472 1.00 83.25 892 SER A N 1
ATOM 6884 C CA . SER A 1 892 ? -15.978 12.355 9.051 1.00 83.25 892 SER A CA 1
ATOM 6885 C C . SER A 1 892 ? -16.239 13.861 9.103 1.00 83.25 892 SER A C 1
ATOM 6887 O O . SER A 1 892 ? -15.318 14.664 9.260 1.00 83.25 892 SER A O 1
ATOM 6889 N N . ARG A 1 893 ? -17.500 14.256 8.941 1.00 87.94 893 ARG A N 1
ATOM 6890 C CA . ARG A 1 893 ? -17.884 15.637 8.630 1.00 87.94 893 ARG A CA 1
ATOM 6891 C C . ARG A 1 893 ? -18.893 16.159 9.631 1.00 87.94 893 ARG A C 1
ATOM 6893 O O . ARG A 1 893 ? -19.908 15.511 9.852 1.00 87.94 893 ARG A O 1
ATOM 6900 N N . LEU A 1 894 ? -18.652 17.357 10.149 1.00 90.56 894 LEU A N 1
ATOM 6901 C CA . LEU A 1 894 ? -19.672 18.237 10.714 1.00 90.56 894 LEU A CA 1
ATOM 6902 C C . LEU A 1 894 ? -20.071 19.230 9.625 1.00 90.56 894 LEU A C 1
ATOM 6904 O O . LEU A 1 894 ? -19.234 19.999 9.150 1.00 90.56 894 LEU A O 1
ATOM 6908 N N . PHE A 1 895 ? -21.325 19.199 9.184 1.00 91.75 895 PHE A N 1
A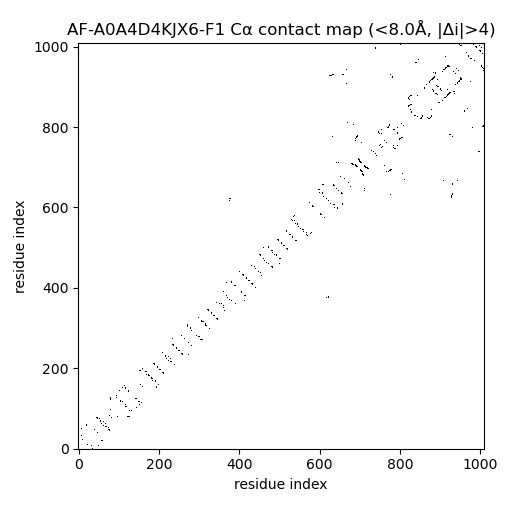TOM 6909 C CA . PHE A 1 895 ? -21.778 20.073 8.108 1.00 91.75 895 PHE A CA 1
ATOM 6910 C C . PHE A 1 895 ? -21.953 21.507 8.607 1.00 91.75 895 PHE A C 1
ATOM 6912 O O . PHE A 1 895 ? -22.668 21.761 9.576 1.00 91.75 895 PHE A O 1
ATOM 6919 N N . LEU A 1 896 ? -21.324 22.434 7.893 1.00 93.19 896 LEU A N 1
ATOM 6920 C CA . LEU A 1 896 ? -21.432 23.879 8.071 1.00 93.19 896 LEU A CA 1
ATOM 6921 C C . LEU A 1 896 ? -22.060 24.501 6.812 1.00 93.19 896 LEU A C 1
ATOM 6923 O O . LEU A 1 896 ? -22.498 23.775 5.916 1.00 93.19 896 LEU A O 1
ATOM 6927 N N . HIS A 1 897 ? -22.157 25.829 6.744 1.00 92.88 897 HIS A N 1
ATOM 6928 C CA . HIS A 1 897 ? -22.811 26.512 5.624 1.00 92.88 897 HIS A CA 1
ATOM 6929 C C . HIS A 1 897 ? -22.101 26.316 4.279 1.00 92.88 897 HIS A C 1
ATOM 6931 O O . HIS A 1 897 ? -22.760 26.078 3.268 1.00 92.88 897 HIS A O 1
ATOM 6937 N N . ASP A 1 898 ? -20.775 26.431 4.277 1.00 92.06 898 ASP A N 1
ATOM 6938 C CA . ASP A 1 898 ? -19.925 26.437 3.089 1.00 92.06 898 ASP A CA 1
ATOM 6939 C C . ASP A 1 898 ? -19.210 25.094 2.883 1.00 92.06 898 ASP A C 1
ATOM 6941 O O . ASP A 1 898 ? -19.418 24.417 1.877 1.00 92.06 898 ASP A O 1
ATOM 6945 N N . GLN A 1 899 ? -18.377 24.693 3.843 1.00 90.56 899 GLN A N 1
ATOM 6946 C CA . GLN A 1 899 ? -17.557 23.488 3.804 1.00 90.56 899 GLN A CA 1
ATOM 6947 C C . GLN A 1 899 ? -17.652 22.749 5.140 1.00 90.56 899 GLN A C 1
ATOM 6949 O O . GLN A 1 899 ? -17.666 23.386 6.190 1.00 90.56 899 GLN A O 1
ATOM 6954 N N . PRO A 1 900 ? -17.691 21.408 5.141 1.00 91.62 900 PRO A N 1
ATOM 6955 C CA . PRO A 1 900 ? -17.726 20.652 6.382 1.00 91.62 900 PRO A CA 1
ATOM 6956 C C . PRO A 1 900 ? -16.435 20.834 7.192 1.00 91.62 900 PRO A C 1
ATOM 6958 O O . PRO A 1 900 ? -15.351 20.954 6.624 1.00 91.62 900 PRO A O 1
ATOM 6961 N N . LEU A 1 901 ? -16.556 20.788 8.517 1.00 91.44 901 LEU A N 1
ATOM 6962 C CA . LEU A 1 901 ? -15.425 20.663 9.433 1.00 91.44 901 LEU A CA 1
ATOM 6963 C C . LEU A 1 901 ? -15.108 19.178 9.646 1.00 91.44 901 LEU A C 1
ATOM 6965 O O . LEU A 1 901 ? -16.013 18.379 9.892 1.00 91.44 901 LEU A O 1
ATOM 6969 N N . THR A 1 902 ? -13.834 18.810 9.574 1.00 88.69 902 THR A N 1
ATOM 6970 C CA . THR A 1 902 ? -13.357 17.431 9.758 1.00 88.69 902 THR A CA 1
ATOM 6971 C C . THR A 1 902 ? -12.424 17.316 10.968 1.00 88.69 902 THR A C 1
ATOM 6973 O O . THR A 1 902 ? -11.809 18.310 11.357 1.00 88.69 902 THR A O 1
ATOM 6976 N N . PRO A 1 903 ? -12.245 16.119 11.559 1.00 84.19 903 PRO A N 1
ATOM 6977 C CA . PRO A 1 903 ? -11.206 15.869 12.559 1.00 84.19 903 PRO A CA 1
ATOM 6978 C C . PRO A 1 903 ? -9.807 16.374 12.172 1.00 84.19 903 PRO A C 1
ATOM 6980 O O . PRO A 1 903 ? -9.070 16.825 13.045 1.00 84.19 903 PRO A O 1
ATOM 6983 N N . ARG A 1 904 ? -9.454 16.343 10.875 1.00 79.50 904 ARG A N 1
ATOM 6984 C CA . ARG A 1 904 ? -8.162 16.836 10.354 1.00 79.50 904 ARG A CA 1
ATOM 6985 C C . ARG A 1 904 ? -8.003 18.356 10.473 1.00 79.50 904 ARG A C 1
ATOM 6987 O O . ARG A 1 904 ? -6.880 18.849 10.455 1.00 79.50 904 ARG A O 1
ATOM 6994 N N . ASP A 1 905 ? -9.106 19.090 10.593 1.00 85.94 905 ASP A N 1
ATOM 6995 C CA . ASP A 1 905 ? -9.106 20.552 10.665 1.00 85.94 905 ASP A CA 1
ATOM 6996 C C . ASP A 1 905 ? -8.885 21.077 12.090 1.00 85.94 905 ASP A C 1
ATOM 6998 O O . ASP A 1 905 ? -8.610 22.265 12.275 1.00 85.94 905 ASP A O 1
ATOM 7002 N N . LEU A 1 906 ? -9.038 20.221 13.106 1.00 83.94 906 LEU A N 1
ATOM 7003 C CA . LEU A 1 906 ? -8.969 20.636 14.502 1.00 83.94 906 LEU A CA 1
ATOM 7004 C C . LEU A 1 906 ? -7.519 20.942 14.907 1.00 83.94 906 LEU A C 1
ATOM 7006 O O . LEU A 1 906 ? -6.645 20.083 14.769 1.00 83.94 906 LEU A O 1
ATOM 7010 N N . PRO A 1 907 ? -7.238 22.137 15.457 1.00 80.44 907 PRO A N 1
ATOM 7011 C CA . PRO A 1 907 ? -5.914 22.438 15.977 1.00 80.44 907 PRO A CA 1
ATOM 7012 C C . PRO A 1 907 ? -5.628 21.581 17.216 1.00 80.44 907 PRO A C 1
ATOM 7014 O O . PRO A 1 907 ? -6.476 21.424 18.093 1.00 80.44 907 PRO A O 1
ATOM 7017 N N . PHE A 1 908 ? -4.410 21.053 17.311 1.00 75.94 908 PHE A N 1
ATOM 7018 C CA . PHE A 1 908 ? -3.965 20.314 18.491 1.00 75.94 908 PHE A CA 1
ATOM 7019 C C . PHE A 1 908 ? -3.541 21.257 19.621 1.00 75.94 908 PHE A C 1
ATOM 7021 O O . PHE A 1 908 ? -2.955 22.314 19.389 1.00 75.94 908 PHE A O 1
ATOM 7028 N N . GLY A 1 909 ? -3.768 20.827 20.863 1.00 74.19 909 GLY A N 1
ATOM 7029 C CA . GLY A 1 909 ? -3.326 21.541 22.059 1.00 74.19 909 GLY A CA 1
ATOM 7030 C C . GLY A 1 909 ? -4.218 22.708 22.474 1.00 74.19 909 GLY A C 1
ATOM 7031 O O . GLY A 1 909 ? -3.736 23.617 23.149 1.00 74.19 909 GLY A O 1
ATOM 7032 N N . LEU A 1 910 ? -5.501 22.670 22.108 1.00 82.06 910 LEU A N 1
ATOM 7033 C CA . LEU A 1 910 ? -6.505 23.608 22.595 1.00 82.06 910 LEU A CA 1
ATOM 7034 C C . LEU A 1 910 ? -6.551 23.621 24.132 1.00 82.06 910 LEU A C 1
ATOM 7036 O O . LEU A 1 910 ? -6.375 22.600 24.803 1.00 82.06 910 LEU A O 1
ATOM 7040 N N . ASP A 1 911 ? -6.789 24.804 24.692 1.00 82.00 911 ASP A N 1
ATOM 7041 C CA . ASP A 1 911 ? -7.098 24.979 26.111 1.00 82.00 911 ASP A CA 1
ATOM 7042 C C . ASP A 1 911 ? -8.608 25.163 26.276 1.00 82.00 911 ASP A C 1
ATOM 7044 O O . ASP A 1 911 ? -9.086 26.271 26.509 1.00 82.00 911 ASP A O 1
ATOM 7048 N N . ALA A 1 912 ? -9.362 24.077 26.086 1.00 87.69 912 ALA A N 1
ATOM 7049 C CA . ALA A 1 912 ? -10.820 24.096 26.082 1.00 87.69 912 ALA A CA 1
ATOM 7050 C C . ALA A 1 912 ? -11.417 23.117 27.106 1.00 87.69 912 ALA A C 1
ATOM 7052 O O . ALA A 1 912 ? -10.847 22.070 27.411 1.00 87.69 912 ALA A O 1
ATOM 7053 N N . ASP A 1 913 ? -12.583 23.461 27.652 1.00 90.06 913 ASP A N 1
ATOM 7054 C CA . ASP A 1 913 ? -13.217 22.699 28.729 1.00 90.06 913 ASP A CA 1
ATOM 7055 C C . ASP A 1 913 ? -14.266 21.712 28.207 1.00 90.06 913 ASP A C 1
ATOM 7057 O O . ASP A 1 913 ? -14.277 20.566 28.649 1.00 90.06 913 ASP A O 1
ATOM 7061 N N . LEU A 1 914 ? -15.145 22.127 27.288 1.00 92.31 914 LEU A N 1
ATOM 7062 C CA . LEU A 1 914 ? -16.294 21.318 26.867 1.00 92.31 914 LEU A CA 1
ATOM 7063 C C . LEU A 1 914 ? -16.607 21.471 25.374 1.00 92.31 914 LEU A C 1
ATOM 7065 O O . LEU A 1 914 ? -16.781 22.586 24.891 1.00 92.31 914 LEU A O 1
ATOM 7069 N N . ALA A 1 915 ? -16.757 20.355 24.667 1.00 94.00 915 ALA A N 1
ATOM 7070 C CA . ALA A 1 915 ? -17.375 20.288 23.349 1.00 94.00 915 ALA A CA 1
ATOM 7071 C C . ALA A 1 915 ? -18.659 19.458 23.418 1.00 94.00 915 ALA A C 1
ATOM 7073 O O . ALA A 1 915 ? -18.637 18.304 23.829 1.00 94.00 915 ALA A O 1
ATOM 7074 N N . TYR A 1 916 ? -19.784 20.029 23.010 1.00 94.12 916 TYR A N 1
ATOM 7075 C CA . TYR A 1 916 ? -21.047 19.313 22.886 1.00 94.12 916 TYR A CA 1
ATOM 7076 C C . TYR A 1 916 ? -21.375 19.148 21.409 1.00 94.12 916 TYR A C 1
ATOM 7078 O O . TYR A 1 916 ? -21.621 20.127 20.707 1.00 94.12 916 TYR A O 1
ATOM 7086 N N . LEU A 1 917 ? -21.349 17.910 20.928 1.00 91.12 917 LEU A N 1
ATOM 7087 C CA . LEU A 1 917 ? -21.646 17.576 19.545 1.00 91.12 917 LEU A CA 1
ATOM 7088 C C . LEU A 1 917 ? -23.093 17.075 19.473 1.00 91.12 917 LEU A C 1
ATOM 7090 O O . LEU A 1 917 ? -23.335 15.869 19.481 1.00 91.12 917 LEU A O 1
ATOM 7094 N N . SER A 1 918 ? -24.043 18.012 19.397 1.00 81.06 918 SER A N 1
ATOM 7095 C CA . SER A 1 918 ? -25.455 17.761 19.056 1.00 81.06 918 SER A CA 1
ATOM 7096 C C . SER A 1 918 ? -25.570 17.483 17.550 1.00 81.06 918 SER A C 1
ATOM 7098 O O . SER A 1 918 ? -26.221 18.175 16.770 1.00 81.06 918 SER A O 1
ATOM 7100 N N . ALA A 1 919 ? -24.797 16.495 17.110 1.00 65.88 919 ALA A N 1
ATOM 7101 C CA . ALA A 1 919 ? -24.696 16.057 15.738 1.00 65.88 919 ALA A CA 1
ATOM 7102 C C . ALA A 1 919 ? -24.747 14.527 15.723 1.00 65.88 919 ALA A C 1
ATOM 7104 O O . ALA A 1 919 ? -24.284 13.856 16.647 1.00 65.88 919 ALA A O 1
ATOM 7105 N N . CYS A 1 920 ? -25.378 13.971 14.694 1.00 69.56 920 CYS A N 1
ATOM 7106 C CA . CYS A 1 920 ? -25.709 12.549 14.640 1.00 69.56 920 CYS A CA 1
ATOM 7107 C C . CYS A 1 920 ? -24.473 11.665 14.414 1.00 69.56 920 CYS A C 1
ATOM 7109 O O . CYS A 1 920 ? -23.635 11.990 13.577 1.00 69.56 920 CYS A O 1
ATOM 7111 N N . ALA A 1 921 ? -24.404 10.510 15.086 1.00 63.94 921 ALA A N 1
ATOM 7112 C CA . ALA A 1 921 ? -23.414 9.459 14.811 1.00 63.94 921 ALA A CA 1
ATOM 7113 C C . ALA A 1 921 ? -21.944 9.935 14.894 1.00 63.94 921 ALA A C 1
ATOM 7115 O O . ALA A 1 921 ? -21.068 9.462 14.174 1.00 63.94 921 ALA A O 1
ATOM 7116 N N . THR A 1 922 ? -21.637 10.880 15.789 1.00 50.88 922 THR A N 1
ATOM 7117 C CA . THR A 1 922 ? -20.281 11.454 15.932 1.00 50.88 922 THR A CA 1
ATOM 7118 C C . THR A 1 922 ? -19.264 10.484 16.547 1.00 50.88 922 THR A C 1
ATOM 7120 O O . THR A 1 922 ? -18.067 10.788 16.608 1.00 50.88 922 THR A O 1
ATOM 7123 N N . SER A 1 923 ? -19.740 9.334 17.030 1.00 50.34 923 SER A N 1
ATOM 7124 C CA . SER A 1 923 ? -18.943 8.206 17.525 1.00 50.34 923 SER A CA 1
ATOM 7125 C C . SER A 1 923 ? -19.161 6.913 16.728 1.00 50.34 923 SER A C 1
ATOM 7127 O O . SER A 1 923 ? -18.761 5.851 17.198 1.00 50.34 923 SER A O 1
ATOM 7129 N N . ASP A 1 924 ? -19.781 6.990 15.546 1.00 53.94 924 ASP A N 1
ATOM 7130 C CA . ASP A 1 924 ? -19.912 5.849 14.637 1.00 53.94 924 ASP A CA 1
ATOM 7131 C C . ASP A 1 924 ? -18.591 5.611 13.887 1.00 53.94 924 ASP A C 1
ATOM 7133 O O . ASP A 1 924 ? -17.937 6.544 13.414 1.00 53.94 924 ASP A O 1
ATOM 7137 N N . VAL A 1 925 ? -18.166 4.350 13.832 1.00 49.38 925 VAL A N 1
ATOM 7138 C CA . VAL A 1 925 ? -16.898 3.914 13.237 1.00 49.38 925 VAL A CA 1
ATOM 7139 C C . VAL A 1 925 ? -17.138 2.609 12.485 1.00 49.38 925 VAL A C 1
ATOM 7141 O O . VAL A 1 925 ? -16.619 1.555 12.847 1.00 49.38 925 VAL A O 1
ATOM 7144 N N . MET A 1 926 ? -17.959 2.629 11.436 1.00 42.25 926 MET A N 1
ATOM 7145 C CA . MET A 1 926 ? -18.255 1.402 10.689 1.00 42.25 926 MET A CA 1
ATOM 7146 C C . MET A 1 926 ? -17.115 0.939 9.754 1.00 42.25 926 MET A C 1
ATOM 7148 O O . MET A 1 926 ? -17.336 0.543 8.615 1.00 42.25 926 MET A O 1
ATOM 7152 N N . PHE A 1 927 ? -15.871 0.920 10.228 1.00 44.09 927 PHE A N 1
ATOM 7153 C CA . PHE A 1 927 ? -14.869 0.004 9.697 1.00 44.09 927 PHE A CA 1
ATOM 7154 C C . PHE A 1 927 ? -13.927 -0.447 10.806 1.00 44.09 927 PHE A C 1
ATOM 7156 O O . PHE A 1 927 ? -13.318 0.331 11.535 1.00 44.09 927 PHE A O 1
ATOM 7163 N N . LEU A 1 928 ? -13.842 -1.768 10.899 1.00 47.25 928 LEU A N 1
ATOM 7164 C CA . LEU A 1 928 ? -13.161 -2.614 11.875 1.00 47.25 928 LEU A CA 1
ATOM 7165 C C . LEU A 1 928 ? -11.632 -2.485 11.876 1.00 47.25 928 LEU A C 1
ATOM 7167 O O . LEU A 1 928 ? -10.971 -3.485 12.102 1.00 47.25 928 LEU A O 1
ATOM 7171 N N . GLY A 1 929 ? -11.067 -1.323 11.569 1.00 45.25 929 GLY A N 1
ATOM 7172 C CA . GLY A 1 929 ? -9.706 -1.252 11.071 1.00 45.25 929 GLY A CA 1
ATOM 7173 C C . GLY A 1 929 ? -8.640 -0.859 12.085 1.00 45.25 929 GLY A C 1
ATOM 7174 O O . GLY A 1 929 ? -7.648 -1.550 12.276 1.00 45.25 929 GLY A O 1
ATOM 7175 N N . ALA A 1 930 ? -8.760 0.303 12.698 1.00 49.16 930 ALA A N 1
ATOM 7176 C CA . ALA A 1 930 ? -7.705 0.782 13.572 1.00 49.16 930 ALA A CA 1
ATOM 7177 C C . ALA A 1 930 ? -8.234 0.726 15.003 1.00 49.16 930 ALA A C 1
ATOM 7179 O O . ALA A 1 930 ? -9.287 1.288 15.289 1.00 49.16 930 ALA A O 1
ATOM 7180 N N . ASP A 1 931 ? -7.484 0.141 15.943 1.00 62.19 931 ASP A N 1
ATOM 7181 C CA . ASP A 1 931 ? -7.718 0.361 17.386 1.00 62.19 931 ASP A CA 1
ATOM 7182 C C . ASP A 1 931 ? -7.450 1.841 17.790 1.00 62.19 931 ASP A C 1
ATOM 7184 O O . ASP A 1 931 ? -7.324 2.196 18.969 1.00 62.19 931 ASP A O 1
ATOM 7188 N N . GLU A 1 932 ? -7.346 2.723 16.793 1.00 63.50 932 GLU A N 1
ATOM 7189 C CA . GLU A 1 932 ? -7.117 4.145 16.882 1.00 63.50 932 GLU A CA 1
ATOM 7190 C C . GLU A 1 932 ? -8.413 4.909 17.063 1.00 63.50 932 GLU A C 1
ATOM 7192 O O . GLU A 1 932 ? -9.433 4.687 16.418 1.00 63.50 932 GLU A O 1
ATOM 7197 N N . ALA A 1 933 ? -8.355 5.863 17.973 1.00 55.94 933 ALA A N 1
ATOM 7198 C CA . ALA A 1 933 ? -9.533 6.529 18.474 1.00 55.94 933 ALA A CA 1
ATOM 7199 C C . ALA A 1 933 ? -9.823 7.848 17.744 1.00 55.94 933 ALA A C 1
ATOM 7201 O O . ALA A 1 933 ? -10.003 8.890 18.372 1.00 55.94 933 ALA A O 1
ATOM 7202 N N . MET A 1 934 ? -9.831 7.810 16.410 1.00 61.56 934 MET A N 1
ATOM 7203 C CA . MET A 1 934 ? -9.972 8.996 15.555 1.00 61.56 934 MET A CA 1
ATOM 7204 C C . MET A 1 934 ? -11.393 9.202 14.992 1.00 61.56 934 MET A C 1
ATOM 7206 O O . MET A 1 934 ? -11.557 9.659 13.867 1.00 61.56 934 MET A O 1
ATOM 7210 N N . HIS A 1 935 ? -12.434 8.898 15.772 1.00 71.50 935 HIS A N 1
ATOM 7211 C CA . HIS A 1 935 ? -13.807 9.358 15.492 1.00 71.50 935 HIS A CA 1
ATOM 7212 C C . HIS A 1 935 ? -13.982 10.830 15.918 1.00 71.50 935 HIS A C 1
ATOM 7214 O O . HIS A 1 935 ? -13.171 11.331 16.698 1.00 71.50 935 HIS A O 1
ATOM 7220 N N . ILE A 1 936 ? -15.031 11.535 15.458 1.00 79.62 936 ILE A N 1
ATOM 7221 C CA . ILE A 1 936 ? -15.204 12.985 15.715 1.00 79.62 936 ILE A CA 1
ATOM 7222 C C . ILE A 1 936 ? -15.116 13.294 17.218 1.00 79.62 936 ILE A C 1
ATOM 7224 O O . ILE A 1 936 ? -14.318 14.134 17.629 1.00 79.62 936 ILE A O 1
ATOM 7228 N N . THR A 1 937 ? -15.871 12.584 18.059 1.00 83.88 937 THR A N 1
ATOM 7229 C CA . THR A 1 937 ? -15.860 12.808 19.518 1.00 83.88 937 THR A CA 1
ATOM 7230 C C . THR A 1 937 ? -14.469 12.584 20.140 1.00 83.88 937 THR A C 1
ATOM 7232 O O . THR A 1 937 ? -14.031 13.379 20.972 1.00 83.88 937 THR A O 1
ATOM 7235 N N . GLY A 1 938 ? -13.736 11.550 19.710 1.00 82.62 938 GLY A N 1
ATOM 7236 C CA . GLY A 1 938 ? -12.368 11.278 20.163 1.00 82.62 938 GLY A CA 1
ATOM 7237 C C . GLY A 1 938 ? -11.365 12.326 19.672 1.00 82.62 938 GLY A C 1
ATOM 7238 O O . GLY A 1 938 ? -10.481 12.728 20.425 1.00 82.62 938 GLY A O 1
ATOM 7239 N N . ALA A 1 939 ? -11.544 12.837 18.452 1.00 81.94 939 ALA A N 1
ATOM 7240 C CA . ALA A 1 939 ? -10.705 13.874 17.864 1.00 81.94 939 ALA A CA 1
ATOM 7241 C C . ALA A 1 939 ? -10.825 15.214 18.599 1.00 81.94 939 ALA A C 1
ATOM 7243 O O . ALA A 1 939 ? -9.803 15.831 18.877 1.00 81.94 939 ALA A O 1
ATOM 7244 N N . PHE A 1 940 ? -12.033 15.639 18.993 1.00 86.81 940 PHE A N 1
ATOM 7245 C CA . PHE A 1 940 ? -12.201 16.832 19.838 1.00 86.81 940 PHE A CA 1
ATOM 7246 C C . PHE A 1 940 ? -11.491 16.674 21.189 1.00 86.81 940 PHE A C 1
ATOM 7248 O O . PHE A 1 940 ? -10.834 17.606 21.654 1.00 86.81 940 PHE A O 1
ATOM 7255 N N . HIS A 1 941 ? -11.556 15.483 21.790 1.00 84.94 941 HIS A N 1
ATOM 7256 C CA . HIS A 1 941 ? -10.854 15.214 23.042 1.00 84.94 941 HIS A CA 1
ATOM 7257 C C . HIS A 1 941 ? -9.330 15.283 22.857 1.00 84.94 941 HIS A C 1
ATOM 7259 O O . HIS A 1 941 ? -8.641 16.007 23.570 1.00 84.94 941 HIS A O 1
ATOM 7265 N N . LEU A 1 942 ? -8.799 14.623 21.823 1.00 79.12 942 LEU A N 1
ATOM 7266 C CA . LEU A 1 942 ? -7.370 14.659 21.488 1.00 79.12 942 LEU A CA 1
ATOM 7267 C C . LEU A 1 942 ? -6.884 16.051 21.040 1.00 79.12 942 LEU A C 1
ATOM 7269 O O . LEU A 1 942 ? -5.713 16.379 21.237 1.00 79.12 942 LEU A O 1
ATOM 7273 N N . ALA A 1 943 ? -7.762 16.886 20.479 1.00 81.56 943 ALA A N 1
ATOM 7274 C CA . ALA A 1 943 ? -7.461 18.273 20.133 1.00 81.56 943 ALA A CA 1
ATOM 7275 C C . ALA A 1 943 ? -7.255 19.151 21.380 1.00 81.56 943 ALA A C 1
ATOM 7277 O O . ALA A 1 943 ? -6.512 20.129 21.311 1.00 81.56 943 ALA A O 1
ATOM 7278 N N . GLY A 1 944 ? -7.838 18.783 22.528 1.00 82.56 944 GLY A N 1
ATOM 7279 C CA . GLY A 1 944 ? -7.629 19.449 23.818 1.00 82.56 944 GLY A CA 1
ATOM 7280 C C . GLY A 1 944 ? -8.901 19.798 24.594 1.00 82.56 944 GLY A C 1
ATOM 7281 O O . GLY A 1 944 ? -8.799 20.467 25.623 1.00 82.56 944 GLY A O 1
ATOM 7282 N N . PHE A 1 945 ? -10.087 19.382 24.130 1.00 87.88 945 PHE A N 1
ATOM 7283 C CA . PHE A 1 945 ? -11.322 19.530 24.904 1.00 87.88 945 PHE A CA 1
ATOM 7284 C C . PHE A 1 945 ? -11.392 18.489 26.019 1.00 87.88 945 PHE A C 1
ATOM 7286 O O . PHE A 1 945 ? -11.446 17.285 25.756 1.00 87.88 945 PHE A O 1
ATOM 7293 N N . ARG A 1 946 ? -11.485 18.960 27.267 1.00 87.94 946 ARG A N 1
ATOM 7294 C CA . ARG A 1 946 ? -11.515 18.064 28.430 1.00 87.94 946 ARG A CA 1
ATOM 7295 C C . ARG A 1 946 ? -12.738 17.155 28.441 1.00 87.94 946 ARG A C 1
ATOM 7297 O O . ARG A 1 946 ? -12.631 15.950 28.628 1.00 87.94 946 ARG A O 1
ATOM 7304 N N . HIS A 1 947 ? -13.905 17.746 28.236 1.00 91.31 947 HIS A N 1
ATOM 7305 C CA . HIS A 1 947 ? -15.178 17.045 28.194 1.00 91.31 947 HIS A CA 1
ATOM 7306 C C . HIS A 1 947 ? -15.727 17.101 26.774 1.00 91.31 947 HIS A C 1
ATOM 7308 O O . HIS A 1 947 ? -15.823 18.177 26.189 1.00 91.31 947 HIS A O 1
ATOM 7314 N N . VAL A 1 948 ? -16.112 15.959 26.216 1.00 93.38 948 VAL A N 1
ATOM 7315 C CA . VAL A 1 948 ? -16.780 15.900 24.916 1.00 93.38 948 VAL A CA 1
ATOM 7316 C C . VAL A 1 948 ? -18.052 15.078 25.036 1.00 93.38 948 VAL A C 1
ATOM 7318 O O . VAL A 1 948 ? -18.011 13.930 25.471 1.00 93.38 948 VAL A O 1
ATOM 7321 N N . ILE A 1 949 ? -19.182 15.660 24.650 1.00 94.50 949 ILE A N 1
ATOM 7322 C CA . ILE A 1 949 ? -20.455 14.952 24.509 1.00 94.50 949 ILE A CA 1
ATOM 7323 C C . ILE A 1 949 ? -20.640 14.610 23.035 1.00 94.50 949 ILE A C 1
ATOM 7325 O O . ILE A 1 949 ? -20.459 15.471 22.175 1.00 94.50 949 ILE A O 1
ATOM 7329 N N . GLY A 1 950 ? -20.973 13.357 22.745 1.00 90.81 950 GLY A N 1
ATOM 7330 C CA . GLY A 1 950 ? -21.268 12.886 21.395 1.00 90.81 950 GLY A CA 1
ATOM 7331 C C . GLY A 1 950 ? -22.340 11.806 21.394 1.00 90.81 950 GLY A C 1
ATOM 7332 O O . GLY A 1 950 ? -22.854 11.434 22.450 1.00 90.81 950 GLY A O 1
ATOM 7333 N N . THR A 1 951 ? -22.660 11.293 20.208 1.00 87.38 951 THR A N 1
ATOM 7334 C CA . THR A 1 951 ? -23.731 10.307 20.007 1.00 87.38 951 THR A CA 1
ATOM 7335 C C . THR A 1 951 ? -23.232 9.088 19.223 1.00 87.38 951 THR A C 1
ATOM 7337 O O . THR A 1 951 ? -22.386 9.221 18.332 1.00 87.38 951 THR A O 1
ATOM 7340 N N . HIS A 1 952 ? -23.728 7.892 19.555 1.00 81.69 952 HIS A N 1
ATOM 7341 C CA . HIS A 1 952 ? -23.445 6.663 18.800 1.00 81.69 952 HIS A CA 1
ATOM 7342 C C . HIS A 1 952 ? -24.244 6.596 17.492 1.00 81.69 952 HIS A C 1
ATOM 7344 O O . HIS A 1 952 ? -23.706 6.194 16.469 1.00 81.69 952 HIS A O 1
ATOM 7350 N N . TRP A 1 953 ? -25.507 7.024 17.509 1.00 82.75 953 TRP A N 1
ATOM 7351 C CA . TRP A 1 953 ? -26.396 7.030 16.343 1.00 82.75 953 TRP A CA 1
ATOM 7352 C C . TRP A 1 953 ? -27.231 8.308 16.275 1.00 82.75 953 TRP A C 1
ATOM 7354 O O . TRP A 1 953 ? -27.214 9.140 17.185 1.00 82.75 953 TRP A O 1
ATOM 7364 N N . ARG A 1 954 ? -27.966 8.467 15.170 1.00 77.00 954 ARG A N 1
ATOM 7365 C CA . ARG A 1 954 ? -28.883 9.587 14.941 1.00 77.00 954 ARG A CA 1
ATOM 7366 C C . ARG A 1 954 ? -30.023 9.595 15.958 1.00 77.00 954 ARG A C 1
ATOM 7368 O O . ARG A 1 954 ? -30.745 8.614 16.077 1.00 77.00 954 ARG A O 1
ATOM 7375 N N . ILE A 1 955 ? -30.208 10.729 16.624 1.00 76.81 955 ILE A N 1
ATOM 7376 C CA . ILE A 1 955 ? -31.267 10.949 17.614 1.00 76.81 955 ILE A CA 1
ATOM 7377 C C . ILE A 1 955 ? -32.338 11.848 16.995 1.00 76.81 955 ILE A C 1
ATOM 7379 O O . ILE A 1 955 ? -32.065 12.599 16.054 1.00 76.81 955 ILE A O 1
ATOM 7383 N N . ASP A 1 956 ? -33.562 11.737 17.501 1.00 81.06 956 ASP A N 1
ATOM 7384 C CA . ASP A 1 956 ? -34.618 12.702 17.220 1.00 81.06 956 ASP A CA 1
ATOM 7385 C C . ASP A 1 956 ? -34.189 14.128 17.619 1.00 81.06 956 ASP A C 1
ATOM 7387 O O . ASP A 1 956 ? -33.609 14.344 18.683 1.00 81.06 956 ASP A O 1
ATOM 7391 N N . ASP A 1 957 ? -34.475 15.094 16.748 1.00 79.31 957 ASP A N 1
ATOM 7392 C CA . ASP A 1 957 ? -34.016 16.487 16.854 1.00 79.31 957 ASP A CA 1
ATOM 7393 C C . ASP A 1 957 ? -34.576 17.199 18.101 1.00 79.31 957 ASP A C 1
ATOM 7395 O O . ASP A 1 957 ? -33.888 18.005 18.722 1.00 79.31 957 ASP A O 1
ATOM 7399 N N . LEU A 1 958 ? -35.802 16.873 18.527 1.00 77.88 958 LEU A N 1
ATOM 7400 C CA . LEU A 1 958 ? -36.391 17.460 19.735 1.00 77.88 958 LEU A CA 1
ATOM 7401 C C . LEU A 1 958 ? -35.855 16.787 21.001 1.00 77.88 958 LEU A C 1
ATOM 7403 O O . LEU A 1 958 ? -35.530 17.473 21.967 1.00 77.88 958 LEU A O 1
ATOM 7407 N N . ALA A 1 959 ? -35.692 15.461 20.980 1.00 79.69 959 ALA A N 1
ATOM 7408 C CA . ALA A 1 959 ? -35.096 14.737 22.103 1.00 79.69 959 ALA A CA 1
ATOM 7409 C C . ALA A 1 959 ? -33.634 15.156 22.361 1.00 79.69 959 ALA A C 1
ATOM 7411 O O . ALA A 1 959 ? -33.207 15.240 23.515 1.00 79.69 959 ALA A O 1
ATOM 7412 N N . ALA A 1 960 ? -32.868 15.446 21.302 1.00 82.44 960 ALA A N 1
ATOM 7413 C CA . ALA A 1 960 ? -31.518 15.998 21.415 1.00 82.44 960 ALA A CA 1
ATOM 7414 C C . ALA A 1 960 ? -31.527 17.378 22.099 1.00 82.44 960 ALA A C 1
ATOM 7416 O O . ALA A 1 960 ? -30.762 17.599 23.043 1.00 82.44 960 ALA A O 1
ATOM 7417 N N . ALA A 1 961 ? -32.452 18.260 21.703 1.00 83.69 961 ALA A N 1
ATOM 7418 C CA . ALA A 1 961 ? -32.610 19.576 22.313 1.00 83.69 961 ALA A CA 1
ATOM 7419 C C . ALA A 1 961 ? -32.980 19.504 23.808 1.00 83.69 961 ALA A C 1
ATOM 7421 O O . ALA A 1 961 ? -32.421 20.253 24.613 1.00 83.69 961 ALA A O 1
ATOM 7422 N N . ASP A 1 962 ? -33.859 18.577 24.199 1.00 83.62 962 ASP A N 1
ATOM 7423 C CA . ASP A 1 962 ? -34.265 18.386 25.599 1.00 83.62 962 ASP A CA 1
ATOM 7424 C C . ASP A 1 962 ? -33.100 17.917 26.488 1.00 83.62 962 ASP A C 1
ATOM 7426 O O . ASP A 1 962 ? -32.923 18.413 27.609 1.00 83.62 962 ASP A O 1
ATOM 7430 N N . ILE A 1 963 ? -32.269 16.989 25.989 1.00 88.81 963 ILE A N 1
ATOM 7431 C CA . ILE A 1 963 ? -31.057 16.541 26.693 1.00 88.81 963 ILE A CA 1
ATOM 7432 C C . ILE A 1 963 ? -30.052 17.688 26.801 1.00 88.81 963 ILE A C 1
ATOM 7434 O O . ILE A 1 963 ? -29.456 17.872 27.867 1.00 88.81 963 ILE A O 1
ATOM 7438 N N . ALA A 1 964 ? -29.848 18.456 25.727 1.00 90.44 964 ALA A N 1
ATOM 7439 C CA . ALA A 1 964 ? -28.941 19.597 25.734 1.00 90.44 964 ALA A CA 1
ATOM 7440 C C . ALA A 1 964 ? -29.371 20.652 26.769 1.00 90.44 964 ALA A C 1
ATOM 7442 O O . ALA A 1 964 ? -28.530 21.118 27.538 1.00 90.44 964 ALA A O 1
ATOM 7443 N N . ASP A 1 965 ? -30.662 20.981 26.858 1.00 89.00 965 ASP A N 1
ATOM 7444 C CA . ASP A 1 965 ? -31.188 21.956 27.824 1.00 89.00 965 ASP A CA 1
ATOM 7445 C C . ASP A 1 965 ? -30.978 21.508 29.285 1.00 89.00 965 ASP A C 1
ATOM 7447 O O . ASP A 1 965 ? -30.418 22.258 30.097 1.00 89.00 965 ASP A O 1
ATOM 7451 N N . HIS A 1 966 ? -31.308 20.248 29.608 1.00 88.88 966 HIS A N 1
ATOM 7452 C CA . HIS A 1 966 ? -31.051 19.671 30.938 1.00 88.88 966 HIS A CA 1
ATOM 7453 C C . HIS A 1 966 ? -29.556 19.664 31.265 1.00 88.88 966 HIS A C 1
ATOM 7455 O O . HIS A 1 966 ? -29.141 20.067 32.356 1.00 88.88 966 HIS A O 1
ATOM 7461 N N . PHE A 1 967 ? -28.730 19.243 30.306 1.00 93.56 967 PHE A N 1
ATOM 7462 C CA . PHE A 1 967 ? -27.284 19.199 30.458 1.00 93.56 967 PHE A CA 1
ATOM 7463 C C . PHE A 1 967 ? -26.716 20.594 30.747 1.00 93.56 967 PHE A C 1
ATOM 7465 O O . PHE A 1 967 ? -26.041 20.789 31.761 1.00 93.56 967 PHE A O 1
ATOM 7472 N N . TYR A 1 968 ? -27.018 21.589 29.909 1.00 92.88 968 TYR A N 1
ATOM 7473 C CA . TYR A 1 968 ? -26.476 22.939 30.060 1.00 92.88 968 TYR A CA 1
ATOM 7474 C C . TYR A 1 968 ? -27.017 23.679 31.280 1.00 92.88 968 TYR A C 1
ATOM 7476 O O . TYR A 1 968 ? -26.289 24.500 31.836 1.00 92.88 968 TYR A O 1
ATOM 7484 N N . THR A 1 969 ? -28.218 23.354 31.762 1.00 91.69 969 THR A N 1
ATOM 7485 C CA . THR A 1 969 ? -28.724 23.865 33.044 1.00 91.69 969 THR A CA 1
ATOM 7486 C C . THR A 1 969 ? -27.794 23.475 34.200 1.00 91.69 969 THR A C 1
ATOM 7488 O O . THR A 1 969 ? -27.423 24.319 35.019 1.00 91.69 969 THR A O 1
ATOM 7491 N N . VAL A 1 970 ? -27.326 22.221 34.231 1.00 90.94 970 VAL A N 1
ATOM 7492 C CA . VAL A 1 970 ? -26.356 21.752 35.235 1.00 90.94 970 VAL A CA 1
ATOM 7493 C C . VAL A 1 970 ? -24.979 22.386 35.013 1.00 90.94 970 VAL A C 1
ATOM 7495 O O . VAL A 1 970 ? -24.343 22.814 35.977 1.00 90.94 970 VAL A O 1
ATOM 7498 N N . ILE A 1 971 ? -24.518 22.500 33.761 1.00 91.88 971 ILE A N 1
ATOM 7499 C CA . ILE A 1 971 ? -23.213 23.112 33.448 1.00 91.88 971 ILE A CA 1
ATOM 7500 C C . ILE A 1 971 ? -23.174 24.598 33.808 1.00 91.88 971 ILE A C 1
ATOM 7502 O O . ILE A 1 971 ? -22.169 25.063 34.340 1.00 91.88 971 ILE A O 1
ATOM 7506 N N . ALA A 1 972 ? -24.249 25.348 33.570 1.00 88.88 972 ALA A N 1
ATOM 7507 C CA . ALA A 1 972 ? -24.327 26.758 33.939 1.00 88.88 972 ALA A CA 1
ATOM 7508 C C . ALA A 1 972 ? -24.271 26.952 35.466 1.00 88.88 972 ALA A C 1
ATOM 7510 O O . ALA A 1 972 ? -23.666 27.911 35.941 1.00 88.88 972 ALA A O 1
ATOM 7511 N N . ALA A 1 973 ? -24.851 26.023 36.236 1.00 88.44 973 ALA A N 1
ATOM 7512 C CA . ALA A 1 973 ? -24.867 26.078 37.698 1.00 88.44 973 ALA A CA 1
ATOM 7513 C C . ALA A 1 973 ? -23.566 25.579 38.357 1.00 88.44 973 ALA A C 1
ATOM 7515 O O . ALA A 1 973 ? -23.137 26.130 39.372 1.00 88.44 973 ALA A O 1
ATOM 7516 N N . HIS A 1 974 ? -22.942 24.532 37.808 1.00 88.50 974 HIS A N 1
ATOM 7517 C CA . HIS A 1 974 ? -21.864 23.787 38.477 1.00 88.50 974 HIS A CA 1
ATOM 7518 C C . HIS A 1 974 ? -20.555 23.692 37.675 1.00 88.50 974 HIS A C 1
ATOM 7520 O O . HIS A 1 974 ? -19.549 23.190 38.182 1.00 88.50 974 HIS A O 1
ATOM 7526 N N . GLY A 1 975 ? -20.541 24.188 36.440 1.00 88.12 975 GLY A N 1
ATOM 7527 C CA . GLY A 1 975 ? -19.380 24.219 35.556 1.00 88.12 975 GLY A CA 1
ATOM 7528 C C . GLY A 1 975 ? -19.103 22.910 34.791 1.00 88.12 975 GLY A C 1
ATOM 7529 O O . GLY A 1 975 ? -19.699 21.869 35.081 1.00 88.12 975 GLY A O 1
ATOM 7530 N N . PRO A 1 976 ? -18.165 22.945 33.819 1.00 88.81 976 PRO A N 1
ATOM 7531 C CA . PRO A 1 976 ? -17.859 21.825 32.917 1.00 88.81 976 PRO A CA 1
ATOM 7532 C C . PRO A 1 976 ? -17.428 20.516 33.592 1.00 88.81 976 PRO A C 1
ATOM 7534 O O . PRO A 1 976 ? -17.723 19.445 33.072 1.00 88.81 976 PRO A O 1
ATOM 7537 N N . ASP A 1 977 ? -16.797 20.574 34.770 1.00 88.31 977 ASP A N 1
ATOM 7538 C CA . ASP A 1 977 ? -16.332 19.381 35.500 1.00 88.31 977 ASP A CA 1
ATOM 7539 C C . ASP A 1 977 ? -17.487 18.441 35.926 1.00 88.31 977 ASP A C 1
ATOM 7541 O O . ASP A 1 977 ? -17.256 17.275 36.263 1.00 88.31 977 ASP A O 1
ATOM 7545 N N . HIS A 1 978 ? -18.738 18.918 35.883 1.00 91.00 978 HIS A N 1
ATOM 7546 C CA . HIS A 1 978 ? -19.939 18.128 36.161 1.00 91.00 978 HIS A CA 1
ATOM 7547 C C . HIS A 1 978 ? -20.537 17.452 34.915 1.00 91.00 978 HIS A C 1
ATOM 7549 O O . HIS A 1 978 ? -21.555 16.774 35.043 1.00 91.00 978 HIS A O 1
ATOM 7555 N N . ALA A 1 979 ? -19.914 17.562 33.735 1.00 93.50 979 ALA A N 1
ATOM 7556 C CA . ALA A 1 979 ? -20.451 17.055 32.466 1.00 93.50 979 ALA A CA 1
ATOM 7557 C C . ALA A 1 979 ? -20.887 15.584 32.502 1.00 93.50 979 ALA A C 1
ATOM 7559 O O . ALA A 1 979 ? -22.004 15.267 32.100 1.00 93.50 979 ALA A O 1
ATOM 7560 N N . ALA A 1 980 ? -20.063 14.682 33.042 1.00 93.62 980 ALA A N 1
ATOM 7561 C CA . ALA A 1 980 ? -20.431 13.268 33.135 1.00 93.62 980 ALA A CA 1
ATOM 7562 C C . ALA A 1 980 ? -21.699 13.045 33.980 1.00 93.62 980 ALA A C 1
ATOM 7564 O O . ALA A 1 980 ? -22.564 12.254 33.612 1.00 93.62 980 ALA A O 1
ATOM 7565 N N . GLN A 1 981 ? -21.817 13.758 35.106 1.00 94.00 981 GLN A N 1
ATOM 7566 C CA . GLN A 1 981 ? -22.976 13.660 35.992 1.00 94.00 981 GLN A CA 1
ATOM 7567 C C . GLN A 1 981 ? -24.214 14.291 35.353 1.00 94.00 981 GLN A C 1
ATOM 7569 O O . GLN A 1 981 ? -25.290 13.708 35.427 1.00 94.00 981 GLN A O 1
ATOM 7574 N N . ALA A 1 982 ? -24.055 15.454 34.716 1.00 94.94 982 ALA A N 1
ATOM 7575 C CA . ALA A 1 982 ? -25.120 16.154 34.008 1.00 94.94 982 ALA A CA 1
ATOM 7576 C C . ALA A 1 982 ? -25.724 15.268 32.914 1.00 94.94 982 ALA A C 1
ATOM 7578 O O . ALA A 1 982 ? -26.939 15.082 32.875 1.00 94.94 982 ALA A O 1
ATOM 7579 N N . LEU A 1 983 ? -24.870 14.657 32.084 1.00 95.44 983 LEU A N 1
ATOM 7580 C CA . LEU A 1 983 ? -25.323 13.764 31.024 1.00 95.44 983 LEU A CA 1
ATOM 7581 C C . LEU A 1 983 ? -26.018 12.530 31.599 1.00 95.44 983 LEU A C 1
ATOM 7583 O O . LEU A 1 983 ? -27.094 12.171 31.141 1.00 95.44 983 LEU A O 1
ATOM 7587 N N . HIS A 1 984 ? -25.424 11.906 32.616 1.00 94.62 984 HIS A N 1
ATOM 7588 C CA . HIS A 1 984 ? -25.988 10.723 33.256 1.00 94.62 984 HIS A CA 1
ATOM 7589 C C . HIS A 1 984 ? -27.375 10.973 33.855 1.00 94.62 984 HIS A C 1
ATOM 7591 O O . HIS A 1 984 ? -28.272 10.150 33.695 1.00 94.62 984 HIS A O 1
ATOM 7597 N N . THR A 1 985 ? -27.568 12.102 34.542 1.00 93.69 985 THR A N 1
ATOM 7598 C CA . THR A 1 985 ? -28.874 12.452 35.110 1.00 93.69 985 THR A CA 1
ATOM 7599 C C . THR A 1 985 ? -29.900 12.689 34.001 1.00 93.69 985 THR A C 1
ATOM 7601 O O . THR A 1 985 ? -30.984 12.113 34.066 1.00 93.69 985 THR A O 1
ATOM 7604 N N . ALA A 1 986 ? -29.541 13.449 32.959 1.00 92.75 986 ALA A N 1
ATOM 7605 C CA . ALA A 1 986 ? -30.430 13.731 31.832 1.00 92.75 986 ALA A CA 1
ATOM 7606 C C . ALA A 1 986 ? -30.848 12.450 31.083 1.00 92.75 986 ALA A C 1
ATOM 7608 O O . ALA A 1 986 ? -32.031 12.231 30.826 1.00 92.75 986 ALA A O 1
ATOM 7609 N N . THR A 1 987 ? -29.905 11.546 30.793 1.00 92.19 987 THR A N 1
ATOM 7610 C CA . THR A 1 987 ? -30.218 10.273 30.120 1.00 92.19 987 THR A CA 1
ATOM 7611 C C . THR A 1 987 ? -31.017 9.326 31.013 1.00 92.19 987 THR A C 1
ATOM 7613 O O . THR A 1 987 ? -31.930 8.654 30.533 1.00 92.19 987 THR A O 1
ATOM 7616 N N . ALA A 1 988 ? -30.748 9.290 32.323 1.00 91.50 988 ALA A N 1
ATOM 7617 C CA . ALA A 1 988 ? -31.528 8.498 33.273 1.00 91.50 988 ALA A CA 1
ATOM 7618 C C . ALA A 1 988 ? -32.969 9.009 33.436 1.00 91.50 988 ALA A C 1
ATOM 7620 O O . ALA A 1 988 ? -33.879 8.202 33.639 1.00 91.50 988 ALA A O 1
ATOM 7621 N N . GLU A 1 989 ? -33.188 10.322 33.361 1.00 91.00 989 GLU A N 1
ATOM 7622 C CA . GLU A 1 989 ? -34.524 10.929 33.335 1.00 91.00 989 GLU A CA 1
ATOM 7623 C C . GLU A 1 989 ? -35.276 10.563 32.061 1.00 91.00 989 GLU A C 1
ATOM 7625 O O . GLU A 1 989 ? -36.414 10.097 32.147 1.00 91.00 989 GLU A O 1
ATOM 7630 N N . LEU A 1 990 ? -34.617 10.657 30.905 1.00 89.81 990 LEU A N 1
ATOM 7631 C CA . LEU A 1 990 ? -35.236 10.301 29.633 1.00 89.81 990 LEU A CA 1
ATOM 7632 C C . LEU A 1 990 ? -35.573 8.805 29.552 1.00 89.81 990 LEU A C 1
ATOM 7634 O O . LEU A 1 990 ? -36.672 8.451 29.132 1.00 89.81 990 LEU A O 1
ATOM 7638 N N . ARG A 1 991 ? -34.694 7.923 30.051 1.00 91.62 991 ARG A N 1
ATOM 7639 C CA . ARG A 1 991 ? -34.980 6.482 30.188 1.00 91.62 991 ARG A CA 1
ATOM 7640 C C . ARG A 1 991 ? -36.185 6.221 31.091 1.00 91.62 991 ARG A C 1
ATOM 7642 O O . ARG A 1 991 ? -36.989 5.348 30.794 1.00 91.62 991 ARG A O 1
ATOM 7649 N N . ARG A 1 992 ? -36.330 6.964 32.197 1.00 91.06 992 ARG A N 1
ATOM 7650 C CA . ARG A 1 992 ? -37.493 6.836 33.095 1.00 91.06 992 ARG A CA 1
ATOM 7651 C C . ARG A 1 992 ? -38.791 7.303 32.436 1.00 91.06 992 ARG A C 1
ATOM 7653 O O . ARG A 1 992 ? -39.832 6.712 32.698 1.00 91.06 992 ARG A O 1
ATOM 7660 N N . ALA A 1 993 ? -38.732 8.344 31.608 1.00 91.25 993 ALA A N 1
ATOM 7661 C CA . ALA A 1 993 ? -39.886 8.845 30.865 1.00 91.25 993 ALA A CA 1
ATOM 7662 C C . ALA A 1 993 ? -40.274 7.928 29.690 1.00 91.25 993 ALA A C 1
ATOM 7664 O O . ALA A 1 993 ? -41.459 7.765 29.402 1.00 91.25 993 ALA A O 1
ATOM 7665 N N . HIS A 1 994 ? -39.284 7.312 29.037 1.00 91.12 994 HIS A N 1
ATOM 7666 C CA . HIS A 1 994 ? -39.464 6.498 27.835 1.00 91.12 994 HIS A CA 1
ATOM 7667 C C . HIS A 1 994 ? -38.648 5.188 27.890 1.00 91.12 994 HIS A C 1
ATOM 7669 O O . HIS A 1 994 ? -37.701 5.014 27.115 1.00 91.12 994 HIS A O 1
ATOM 7675 N N . PRO A 1 995 ? -39.001 4.242 28.783 1.00 91.06 995 PRO A N 1
ATOM 7676 C CA . PRO A 1 995 ? -38.233 3.007 28.970 1.00 91.06 995 PRO A CA 1
ATOM 7677 C C . PRO A 1 995 ? -38.168 2.145 27.701 1.00 91.06 995 PRO A C 1
ATOM 7679 O O . PRO A 1 995 ? -37.114 1.594 27.396 1.00 91.06 995 PRO A O 1
ATOM 7682 N N . ASP A 1 996 ? -39.244 2.126 26.910 1.00 92.12 996 ASP A N 1
ATOM 7683 C CA . ASP A 1 996 ? -39.363 1.322 25.685 1.00 92.12 996 ASP A CA 1
ATOM 7684 C C . ASP A 1 996 ? -38.758 2.000 24.438 1.00 92.12 996 ASP A C 1
ATOM 7686 O O . ASP A 1 996 ? -38.928 1.516 23.321 1.00 92.12 996 ASP A O 1
ATOM 7690 N N . ARG A 1 997 ? -38.078 3.145 24.601 1.00 91.69 997 ARG A N 1
ATOM 7691 C CA . ARG A 1 997 ? -37.483 3.941 23.509 1.00 91.69 997 ARG A CA 1
ATOM 7692 C C . ARG A 1 997 ? -35.979 4.169 23.710 1.00 91.69 997 ARG A C 1
ATOM 7694 O O . ARG A 1 997 ? -35.545 5.310 23.897 1.00 91.69 997 ARG A O 1
ATOM 7701 N N . PRO A 1 998 ? -35.157 3.099 23.706 1.00 91.62 998 PRO A N 1
ATOM 7702 C CA . PRO A 1 998 ? -33.701 3.202 23.853 1.00 91.62 998 PRO A CA 1
ATOM 7703 C C . PRO A 1 998 ? -33.031 4.030 22.757 1.00 91.62 998 PRO A C 1
ATOM 7705 O O . PRO A 1 998 ? -31.971 4.607 22.992 1.00 91.62 998 PRO A O 1
ATOM 7708 N N . ASP A 1 999 ? -33.662 4.142 21.591 1.00 88.94 999 ASP A N 1
ATOM 7709 C CA . ASP A 1 999 ? -33.234 5.001 20.494 1.00 88.94 999 ASP A CA 1
ATOM 7710 C C . ASP A 1 999 ? -33.105 6.477 20.913 1.00 88.94 999 ASP A C 1
ATOM 7712 O O . ASP A 1 999 ? -32.236 7.174 20.385 1.00 88.94 999 ASP A O 1
ATOM 7716 N N . LEU A 1 1000 ? -33.890 6.926 21.904 1.00 88.25 1000 LEU A N 1
ATOM 7717 C CA . LEU A 1 1000 ? -33.877 8.300 22.416 1.00 88.25 1000 LEU A CA 1
ATOM 7718 C C . LEU A 1 1000 ? -32.813 8.551 23.497 1.00 88.25 1000 LEU A C 1
ATOM 7720 O O . LEU A 1 1000 ? -32.237 9.636 23.546 1.00 88.25 1000 LEU A O 1
ATOM 7724 N N . TRP A 1 1001 ? -32.545 7.580 24.379 1.00 90.44 1001 TRP A N 1
ATOM 7725 C CA . TRP A 1 1001 ? -31.746 7.817 25.593 1.00 90.44 1001 TRP A CA 1
ATOM 7726 C C . TRP A 1 1001 ? -30.385 7.109 25.632 1.00 90.44 1001 TRP A C 1
ATOM 7728 O O . TRP A 1 1001 ? -29.503 7.569 26.355 1.00 90.44 1001 TRP A O 1
ATOM 7738 N N . ALA A 1 1002 ? -30.171 6.035 24.864 1.00 91.94 1002 ALA A N 1
ATOM 7739 C CA . ALA A 1 1002 ? -28.953 5.216 24.959 1.00 91.94 1002 ALA A CA 1
ATOM 7740 C C . ALA A 1 1002 ? -27.784 5.698 24.072 1.00 91.94 1002 ALA A C 1
ATOM 7742 O O . ALA A 1 1002 ? -26.683 5.153 24.148 1.00 91.94 1002 ALA A O 1
ATOM 7743 N N . SER A 1 1003 ? -28.010 6.696 23.212 1.00 89.69 1003 SER A N 1
ATOM 7744 C CA . SER A 1 1003 ? -27.027 7.123 22.204 1.00 89.69 1003 SER A CA 1
ATOM 7745 C C . SER A 1 1003 ? -25.936 8.046 22.755 1.00 89.69 1003 SER A C 1
ATOM 7747 O O . SER A 1 1003 ? -24.802 8.018 22.274 1.00 89.69 1003 SER A O 1
ATOM 7749 N N . HIS A 1 1004 ? -26.263 8.886 23.741 1.00 91.81 1004 HIS A N 1
ATOM 7750 C CA . HIS A 1 1004 ? -25.362 9.933 24.215 1.00 91.81 1004 HIS A CA 1
ATOM 7751 C C . HIS A 1 1004 ? -24.238 9.379 25.088 1.00 91.81 1004 HIS A C 1
ATOM 7753 O O . HIS A 1 1004 ? -24.485 8.705 26.083 1.00 91.81 1004 HIS A O 1
ATOM 7759 N N . LEU A 1 1005 ? -23.000 9.766 24.793 1.00 92.38 1005 LEU A N 1
ATOM 7760 C CA . LEU A 1 1005 ? -21.838 9.427 25.606 1.00 92.38 1005 LEU A CA 1
ATOM 7761 C C . LEU A 1 1005 ? -21.033 10.666 25.998 1.00 92.38 1005 LEU A C 1
ATOM 7763 O O . LEU A 1 1005 ? -20.986 11.667 25.285 1.00 92.38 1005 LEU A O 1
ATOM 7767 N N . HIS A 1 1006 ? -20.352 10.559 27.135 1.00 94.25 1006 HIS A N 1
ATOM 7768 C CA . HIS A 1 1006 ? -19.378 11.536 27.602 1.00 94.25 1006 HIS A CA 1
ATOM 7769 C C . HIS A 1 1006 ? -17.968 10.952 27.472 1.00 94.25 1006 HIS A C 1
ATOM 7771 O O . HIS A 1 1006 ? -17.684 9.914 28.066 1.00 94.25 1006 HIS A O 1
ATOM 7777 N N . VAL A 1 1007 ? -17.079 11.626 26.744 1.00 90.94 1007 VAL A N 1
ATOM 7778 C CA . VAL A 1 1007 ? -15.635 11.354 26.688 1.00 90.94 1007 VAL A CA 1
ATOM 7779 C C . VAL A 1 1007 ? -14.916 12.387 27.550 1.00 90.94 1007 VAL A C 1
ATOM 7781 O O . VAL A 1 1007 ? -15.156 13.581 27.390 1.00 90.94 1007 VAL A O 1
ATOM 7784 N N . GLY A 1 1008 ? -14.049 11.945 28.464 1.00 88.81 1008 GLY A N 1
ATOM 7785 C CA . GLY A 1 1008 ? -13.292 12.860 29.326 1.00 88.81 1008 GLY A CA 1
ATOM 7786 C C . GLY A 1 1008 ? -13.217 12.472 30.810 1.00 88.81 1008 GLY A C 1
ATOM 7787 O O . GLY A 1 1008 ? -13.657 11.380 31.197 1.00 88.81 1008 GLY A O 1
ATOM 7788 N N . PRO A 1 1009 ? -12.629 13.342 31.656 1.00 83.75 1009 PRO A N 1
ATOM 7789 C CA . PRO A 1 1009 ? -12.205 13.031 33.020 1.00 83.75 1009 PRO A CA 1
ATOM 7790 C C . PRO A 1 1009 ? -13.294 13.042 34.103 1.00 83.75 1009 PRO A C 1
ATOM 7792 O O . PRO A 1 1009 ? -14.512 13.167 33.822 1.00 83.75 1009 PRO A O 1
#

Organism: NCBI:txid68175

Mean predicted aligned error: 14.77 Å

Foldseek 3Di:
DPPVLLVVLVVQLVVCVVPVDLCSLVPPVNPVSLVVLVVPDDLQPQVSLQSSLVSLVSVCVVPVDPVSLVSSLSSNLSCLQPHPDDHDLVCLQVSLVVNVVVLVVLQVVLVPDLDLVSLVSSLSRLVSSLVSHDDPPPCNVVSVVSNLSSVLSSCLSVLVLVSLVVQLVVLVVPQDDPPDPVNLVSLVSNLSSLVSNCSSPVDPVSLVSSLVSLVSLQVCLVPPNPDLVNLVSLLVNLLSLVVVCVVPPDLVSLVSSLVSLVSSLVDDDPCNLVSLLSNLVSLQVNCVVVVDPVSLVSSLVSLVVSQVVDDLLDPCNLVSLLSNLCSLVVVCVVVVDPVSLVSSQVSLVSSVVNVDPDLSSLVSNLVSLVSVCVAQVACVSLVSNLVSLVVSLVPDDPPCLQSNLVSLLSNLLSLLSVCVQPVPPVSLVSSLVSLVSSLVSDPPPPLPCNLVSLQSNLVSLVSCCVPVVPVVSLVSSLVSLVVSCVSPVLALSSLLSNLLSLLVVCVVPVPLVSLVSSLVSLVSSCVRDDLVCLLSSLLSQLSSLLSSCVVPVDVVSLVSSVVSLVSSVPRPDDALVSQLSSLVSQLVSQVVDLPCLVSNLVSLVSNLVSLLVQLVSHPDNSSSLQRLFACFCSLVSSLVSCVSVVNNQVSQLSNQSQECSVLLVDDFQQQPRNVQSGQQSLLVLCAVHWEWEWAAEQQFIWIWIRHVVGTDIDTQRLRHPVVLVVLLVQCVVCLVVVVLVSVLVSLQCLCVRPQVSVVVVRVVVVDQQEAYEYQYFFSRLLDLQCSRDNLPDHNLNRHLYAYALGSSLARRQVPDDDDDAEEEEEAEQDEPPDDGQPLSVVLQVLLVVLGNYDYQYAVRFDPVNCLVCQLRHQEYEYQAEWDADQSRQQQTFGGGNPDTDGLVSQAAHRQYAEYEYNYFQQSEHNRRTGSYRRGNQNSVSRSPHAKYKDWSGDADSNLSSQLSNQQSVCCSVPNSVCNSVSLSVSLVVVCVVCVSRCSSRSTMHMHHD

Secondary structure (DSSP, 8-state):
--HHHHHHHHHHHHHHHHH--GGGGG-GGGHHHHHHHHHT--TT-HHHHHHHHHHHHHHHHHH--HHHHHHHHHHHHHHHHH------GGGHHHHHHHHHHHHHHHHHHHHT---HHHHHHHHHHHHHHHHTSPTT-TTHHHHHHHHHHHHHHHHHHHT-HHHHHHHHHHHHHT-PPTT-TTHHHHHHHHHHHHHHHHHHH--HHHHHHHHHHHHHHHHHHHHH--SHHHHHHHHHHHHHHHHHHHHS--HHHHHHHHHHHHHHHTS-STTHHHHHHHHHHHHHHHHHHH--HHHHHHHHHHHHHHHHHS-TTSTTHHHHHHHHHHHHHHHHHHH--HHHHHHHHHHHHHHHHTT---HHHHHHHHHHHHHHHHHH--HHHHHHHHHHHHHHHHHS-TT-HHHHHHHHHHHHHHHHHHHHHH--HHHHHHHHHHHHHHHHTS-TT-TTTHHHHHHHHHHHHHHHHHHH--TTHHHHHHHHHHHHHHH-TT-HHHHHHHHHHHHHHHHHH--HHHHHHHHHHHHHHHHH--HHHHHHHHHHHHHHHHHHHHHH--HHHHHHHHHHHHHHHTSTT--HHHHHHHHHHHHHHHHT-SS-HHHHHHHHHHHHHHHHHHHTSSSSHHHHHHHHHTTTTHHHHHHHHHHHTT-HHHHHHHHHHTS-TTGGGS--TT--GGGG--HHHHHGGGTTS-EEEEEEBSS-EEEEEEETTEEEEEEETT-BHHHHHHHHHHHHHHHHHT-HHHHHHHHHHHIIIIIHHHHHHHHHTT--SSEEEEEE-GGGGGS-GGG-B-SSSBSTTT-EEEE-S-GGGGGGTTTPPP---EEEEEE-S--TTS---HHHHHHHHHHHHHS-EEEEEGGG--HHHHHHHGGGEEEEEEES-EE--SS-GGG-EE--SSS-B-GGGSPTT--EEEEEEESTTTT---S---S---SHHHHHHHHTEEEEEEESS---HHHHHHHHHHHHHHHHHH-GGGHHHHHHHHHHHHHHH-TT-HHHHSSEEEE--

InterPro domains:
  IPR011990 Tetratricopeptide-like helical domain superfamily [G3DSA:1.25.40.10] (359-667)
  IPR024983 CHAT domain [PF12770] (746-1008)

Radius of gyration: 42.14 Å; Cα contacts (8 Å, |Δi|>4): 1725; chains: 1; bounding box: 87×97×115 Å

pLDDT: mean 85.7, std 9.6, range [42.25, 97.5]

Nearest PDB structures (foldseek):
  8bbe-assembly1_D  TM=3.768E-01  e=5.711E-08  Homo sapiens
  5a7d-assembly2_E  TM=6.420E-01  e=1.386E-04  Drosophila melanogaster
  7ai4-assembly2_B  TM=5.960E-01  e=2.438E-03  Homo sapiens
  6swu-assembly3_F  TM=5.173E-01  e=7.864E-03  Mus musculus
  9dze-assembly1_S  TM=1.906E-01  e=3.232E-02  synthetic construct

Solvent-accessible surface area (backbone atoms only — not comparable to full-atom values): 50505 Å² total; per-residue (Å²): 109,51,66,66,30,48,50,54,51,47,54,48,50,50,49,27,71,75,68,71,43,41,63,64,63,69,38,77,82,44,56,58,33,52,51,50,33,61,77,42,62,52,81,86,42,44,70,59,22,41,51,56,13,52,49,28,39,36,36,16,74,57,69,67,42,65,65,36,41,53,50,15,39,65,34,32,25,46,24,54,45,75,44,101,64,94,70,65,73,92,47,28,51,60,27,26,65,67,37,48,65,56,36,51,49,36,38,54,59,18,69,79,41,82,52,44,68,42,18,46,50,16,24,49,16,27,47,40,33,44,71,30,42,59,94,85,46,93,59,44,71,58,40,51,49,54,24,52,52,24,45,49,53,24,27,35,52,70,59,40,58,69,60,36,51,50,48,33,51,53,24,58,72,60,55,53,68,91,91,44,81,71,27,54,61,28,35,52,51,28,23,55,32,23,46,43,41,20,73,58,65,70,44,65,70,34,49,54,52,20,48,53,33,31,47,57,49,25,54,46,20,75,75,75,34,98,45,77,66,25,30,54,37,21,32,56,33,13,50,49,32,38,54,46,24,76,76,53,85,39,76,66,40,42,54,52,12,49,52,32,27,54,63,25,58,76,52,88,57,96,62,37,41,59,46,24,43,53,38,17,53,51,31,48,61,46,24,75,76,67,73,42,72,68,39,47,54,50,20,43,53,31,25,52,56,23,47,79,74,46,57,86,86,42,89,60,39,39,59,43,25,37,51,42,13,50,47,29,39,54,46,18,79,75,72,68,40,64,68,30,43,53,52,14,48,52,27,34,49,55,23,50,72,71,69,61,85,55,62,70,57,46,49,52,46,24,52,48,28,43,53,48,20,76,74,39,57,38,63,69,33,47,55,51,23,51,56,34,36,57,52,45,50,74,69,53,63,89,86,42,40,66,65,48,19,56,35,28,35,54,41,14,54,48,27,40,54,48,22,76,75,69,66,46,66,69,36,43,56,50,15,50,53,27,21,48,52,19,47,72,51,46,60,95,80,46,68,80,56,51,38,60,42,29,38,49,40,17,52,46,26,42,48,41,22,75,75,70,64,40,69,72,33,41,59,58,15,43,52,29,14,52,51,15,29,68,68,37,73,86,45,24,63,32,27,37,53,33,16,52,48,26,46,57,45,25,76,76,68,68,45,66,66,33,34,54,52,16,42,56,29,22,53,56,13,50,76,56,41,56,78,88,58,32,42,60,37,26,47,50,38,19,52,35,27,46,56,42,25,76,75,70,66,45,64,67,32,48,55,53,18,53,50,27,48,54,54,36,72,68,50,81,90,66,50,59,62,57,49,38,55,51,29,48,52,45,29,55,61,29,64,72,43,85,83,43,35,63,58,25,26,52,28,32,50,58,33,48,67,39,46,59,56,46,29,58,54,31,94,47,68,69,48,18,53,54,54,38,22,79,52,38,51,50,25,53,53,32,20,50,30,19,43,73,50,74,32,40,45,55,13,52,22,43,32,55,63,52,24,46,61,76,60,50,77,50,90,37,81,60,55,61,53,85,82,55,49,49,40,77,57,45,18,62,56,14,70,86,35,42,35,34,35,36,32,53,37,86,90,16,19,46,29,42,40,28,25,69,90,44,53,46,76,43,84,20,72,75,30,20,33,70,56,52,51,52,48,48,53,51,39,52,54,19,64,76,71,65,40,36,67,55,41,48,50,48,25,28,48,43,14,72,39,49,49,48,63,51,53,56,54,42,45,75,74,68,54,85,48,72,45,37,32,40,29,45,32,50,76,44,53,72,51,54,65,54,54,14,20,72,90,83,55,37,36,66,80,46,30,42,50,26,32,40,63,44,76,71,65,50,70,42,52,82,75,60,79,90,70,95,62,40,28,37,34,38,23,33,34,61,42,92,100,54,79,73,32,71,29,20,54,50,40,50,62,53,45,55,72,62,39,76,49,52,76,25,54,28,88,57,26,27,46,66,56,52,61,68,47,49,85,71,30,25,31,40,36,37,24,29,58,37,45,54,27,34,89,46,39,46,70,14,33,40,52,40,58,79,42,60,46,33,48,77,71,56,65,68,50,43,82,23,46,32,36,37,40,58,25,30,18,31,42,36,62,76,45,83,19,46,48,46,43,47,31,49,44,36,32,48,38,68,18,28,23,40,31,22,37,25,14,48,44,71,56,56,53,61,61,50,33,54,43,49,52,52,25,45,55,44,34,60,76,68,34,64,91,42,48,44,58,28,46,45,52,37,34,53,50,46,34,70,75,37,70,80,39,46,69,72,37,42,33,67,44,36,34,43,125

Sequence (1009 aa):
MDTHALQELIACINRVHETDDVGLTFAEEMTRPLSDAWQSWDDADTEASQVLGVFLFYRYLAAHDRTDMLMAIRTLTPCLLYADIALPPDMLPFLADYGVCEAERLREDARGSPDPARAERAAFAWQRIVMATEDGHPQREERERSLRRARRLLAARRGDTAYLDQAVAAARAGLVPQGRRDRLATCHELLLALEERYEATGNADDHEAALRCAEELAVYAHTSARDAIGCSLLFSFGEKLFQRYLRDPNTTDLRRAIGFLRDSVEFPGPHLPTRLLVLSRALSIWSAAARDPGIVTEAIARAEQAEELVPRNHQDYPLIKWQIASLYFGRYRTTHSGDDLDRAAAAILEATLCLTRELQITALQSDIAFAQYERTEDSEHLFTVLALRKRVLRKLPEDDDLSRADALYSLSQAQMHWYRRTGSLGDLDNAVDNGRAALDLVAATDARRRPDFLCGLGKVHMTRFALRGERDALPEAIDRFREAVTDAPDRYLPLALLAAALGYRYDLTRDITDLDESIAAGERALGLAPAPQRAGILLDLSGARRLRFGGTGDATDLDHARAAIAEALALPALSARYRMRISLEQTELASLSTVNTAERLSAFEAAVELLSEVGLSSPHHEDREFMLSVHAGLGAKAADAAVAANRPDRALELLEKARGILADTAPTPGWRGNRATTARHLCRNATRGPIVTVSAIETGGLALLVTPSGVHPVALPGLRLHKARARHKALEEALASGACEDVLDVLTWLWHTAARPVLEVLKATGWQGTRLWWCPVGVMSLFPLHAAGDGHDGVMDRAVSSYLPTVRALPAERRRPTSPGRALVVAMSRTSGQASLPGAASEANSLSRLLSATVLHNEQATREAVLTALPSTRIIHFACHAQADTREPTRSRLFLHDQPLTPRDLPFGLDADLAYLSACATSDVMFLGADEAMHITGAFHLAGFRHVIGTHWRIDDLAAADIADHFYTVIAAHGPDHAAQALHTATAELRRAHPDRPDLWASHLHVGP